Protein AF-0000000073190853 (afdb_homodimer)

Nearest PDB structures (foldseek):
  2gci-assembly2_C  TM=9.329E-01  e=7.679E-35  Mycobacterium tuberculosis
  8rp4-assembly1_B  TM=9.313E-01  e=2.412E-33  Mycobacterium tuberculosis
  8rp5-assembly1_B  TM=9.309E-01  e=3.085E-33  Mycobacterium tuberculosis
  8rp3-assembly1_B  TM=9.379E-01  e=8.260E-33  Mycobacterium tuberculosis
  2yim-assembly2_D  TM=8.821E-01  e=6.621E-34  Mycobacterium tuberculosis H37Rv

Solvent-accessible surface area (backbone atoms only — not comparable to full-atom values): 42991 Å² total; per-residue (Å²): 123,80,77,58,68,73,68,67,71,72,73,71,79,62,85,87,59,66,65,45,77,47,70,62,96,85,44,76,43,71,41,56,52,73,70,60,48,54,52,51,48,47,52,46,48,49,50,48,43,51,50,51,51,46,50,54,54,56,62,67,67,60,74,52,84,57,48,65,55,35,43,50,42,32,57,88,41,35,33,39,31,44,68,49,82,56,25,48,34,47,22,49,28,55,45,17,60,26,24,22,48,31,35,34,39,36,63,60,54,82,91,74,71,79,84,78,73,62,46,68,70,47,45,77,42,79,39,39,62,89,39,70,67,29,37,50,48,51,50,56,50,47,55,71,25,42,31,39,41,38,51,51,52,59,60,52,49,44,74,57,73,52,33,65,51,59,52,27,70,72,16,53,47,24,27,38,40,38,45,28,56,57,20,78,52,45,82,51,15,70,56,61,66,34,37,54,29,25,39,17,56,32,9,45,46,58,60,34,43,24,73,43,76,58,38,59,62,58,64,62,57,48,48,42,51,19,30,31,39,15,26,8,48,38,44,44,34,47,49,40,40,49,56,43,26,18,76,73,64,83,43,47,38,30,36,33,41,27,17,13,19,47,19,37,25,35,62,41,44,64,55,61,63,47,55,82,39,42,67,45,52,64,37,82,58,4,49,40,9,62,57,13,68,42,28,35,41,41,51,18,51,71,74,40,34,32,21,33,28,20,74,52,66,72,20,34,52,45,38,38,59,76,68,63,52,88,66,55,78,67,30,64,76,76,39,36,67,59,46,34,53,50,48,45,57,55,41,38,72,40,37,44,68,55,49,44,57,67,40,55,98,47,61,26,17,62,32,49,49,28,42,58,92,52,32,64,72,40,64,44,35,52,69,58,56,44,46,46,80,57,95,92,35,64,41,53,38,82,57,54,40,29,29,47,50,67,57,43,52,30,62,72,69,66,57,68,86,127,125,80,78,60,67,72,69,66,70,74,74,72,80,62,86,88,56,65,67,47,77,47,72,62,95,86,44,76,43,71,40,55,53,73,70,60,47,51,52,52,47,47,52,47,46,49,50,47,43,51,48,51,51,46,50,55,53,55,62,69,66,60,77,53,86,59,48,65,55,36,45,50,43,33,58,89,42,33,33,38,32,43,68,49,82,57,25,48,34,48,21,50,28,55,45,17,61,26,25,21,47,29,36,34,37,35,63,60,52,85,89,76,70,77,84,77,72,61,47,66,70,47,45,78,44,79,39,38,62,90,39,70,67,28,36,52,49,52,51,56,51,48,56,71,26,43,31,38,40,36,51,53,50,58,61,51,49,46,74,58,74,52,33,66,52,59,51,29,72,71,16,53,48,24,28,38,40,40,44,30,58,56,22,76,54,48,83,51,16,72,56,61,66,36,37,52,28,25,38,18,54,33,8,44,44,58,60,33,43,23,72,42,78,56,39,57,64,60,66,62,56,48,50,42,52,18,30,30,39,15,26,9,50,39,44,45,35,48,49,40,39,49,55,44,26,18,76,72,65,83,42,47,38,32,36,33,41,28,16,13,18,48,20,38,24,34,62,39,45,63,54,61,63,48,54,81,39,42,66,44,49,64,37,81,58,4,48,39,10,63,58,13,69,42,28,34,41,40,50,19,52,72,74,40,34,34,21,32,29,19,74,52,67,70,20,36,53,45,37,39,59,74,68,62,53,89,66,56,78,68,31,63,77,76,39,37,68,60,48,34,53,52,48,44,56,54,43,38,74,39,38,43,68,57,49,45,59,68,41,55,96,47,61,26,18,64,32,48,49,27,42,59,89,51,34,61,72,40,66,43,35,51,68,59,58,44,46,45,79,56,95,92,35,63,39,54,37,82,59,52,40,27,30,47,48,66,57,43,52,29,63,74,70,66,59,68,87,126

Organism: Anisakis simplex (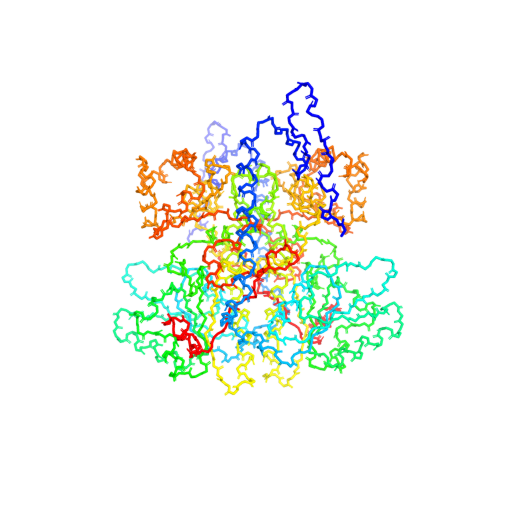NCBI:txid6269)

Foldseek 3Di:
DVVPPVPPPPPPCPDPQQRDFDQDPNDGDRDRDPVVVVVVVVVVCVVVVCVVVCVVVLPPDPVPCQQVQQQPQCAPAEEEEEDDDFQRLLLQLQNQSRHYAYEYEWAPDPDDGDDDDSQVNYHYDYAHLVDPVRLVVVLVVLQPHQEYEAAAQAPPCVVSVNDVVVSCVSHFLYAYEHFDAAWNDDDCRRPDDAQVVLQVLLPCQVQQQAQDPVSPPTDDPPNCQQRHQQTSVVSSVVSVVQVVVCVVPVRGYYYHIRHSSVSNNVVCVVCVVCVPPCLQGPDCQRLSRQQQQQAHWEAEQVRFIKGGNQPDPVLQVLVCVLLVFPDDPVCSVVPRVVSNVRVNVSRHPHDLVVVQVSCVVPRNRMGTDDDQLCVCVDPVCSVVVQWDDDPSGTHGRDDDGDDDPVRVVCVVVVPDPD/DVVPPVPPPPPDCPDPQQRDQDQDPNDGDRDRDPVVVVVVVCVVCVVVVCVVVCVVVLPPPPVPPQQCQQQPQCAPAEEEEEDDDFQRLLLQLQNQSRHYAYEYEWAPDPDDGDDDDSQVNYHYDYAHLVDPVRLVVVLVVLQPHQEYEAAAQAPPCVVSVNDVVVSCVSHFLYAYEHFDAAWNDDDCRRPDDAQVVLQVLLPCQVQQQAQDPVSPPTDDPPNCQQRHQQTSVVSSVVSVVQVVVCVVPVRGYYYHIRHSSVSNNVVCVVCVVCVPPCLQTPDCQRLSRQQQQQAHWEAEQVRFIKGGNQPDPVLQVLVCVLLVFPDDPVCSVVPRVVSNVRVNVSRHPHDLVVVQVSCVVPSNRMGTDDDQLCVCVDPVCVVVVQWDDDPSGTHGRDDDGDDDPVRVVCVVVVPDPD

pLDDT: mean 84.93, std 22.74, range [21.5, 98.94]

InterPro domains:
  IPR003673 CoA-transferase family III [PF02515] (74-401)
  IPR023606 CoA-transferase family III domain 1 superfamily [G3DSA:3.40.50.10540] (74-387)
  IPR023606 CoA-transferase family III domain 1 superfamily [SSF89796] (73-413)
  IPR044855 CoA-transferase family III domain 3 superfamily [G3DSA:3.30.1540.10] (285-370)
  IPR050509 Coenzyme A-transferase family III [PTHR48228] (73-404)

Radius of gyration: 28.76 Å; Cα contacts (8 Å, |Δi|>4): 1687; chains: 2; bounding box: 70×85×98 Å

Secondary structure (DSSP, 8-state):
-TTGGGS-------TT---EEEEETTEEEEE-SHHHHHHHHHHHHHHHHHHHHHHHHHHHT------SGGGGTTTT-EEEEE--SSHHHHHHHHHHHTT-EEEEEEE--TT--PPP---TTEEEEEE-TTSHHHHHHHHHHHHT-SEEEE-SPTTHHHHTT--HHHHHHH-TT-EEEEEESS-SSSTTTT----HHHHHHHTT-HHHHH-S-GGG-S----TTIIIIIIIIIIHHHHHHHHHHHHHTTTTS--EEEEEEHHHHHHHHTHHHHHHTT-IIIIISTT-GGGS--TTEEEEE-TTS-EEEEE--SHHHHHHHHHHHT-SS-TTHHHH-HHHHHHHHHHHHTTS-HHHHHHHTTT--S-EEE---TTTGGGSHHHHHTT-EEEETTEEEEPPSSEEE-HHHHHHHHHT----/-TTGGGT-------TTS--EEEEETTEEEEE-SHHHHHHHHHHHHHHHHHHHHHHHHHHHH------SGGGGTTTT-EEEEE--SSHHHHHHHHHHHTT-EEEEEEE--SS--PPP---TTEEEEEE-TTSHHHHHHHHHHHHT-SEEEE-SPTTHHHHTT--HHHHHHH-TT-EEEEEESS-SSSTTTT----HHHHHHHTT-HHHHH-S-GGG-S----TTIIIIIIIIIIHHHHHHHHHHHHHTTTTS--EEEEEEHHHHHHHHTHHHHHHTT-IIIIISTT-GGGS--TTEEEEE-TTS-EEEEE--SHHHHHHHHHHHT-SS-TTHHHH-HHHHHHHHHHHHTTS-HHHHHHHTTT--S-EEE---TTTGGGSHHHHHTT-EEEETTEEEEPPSSEEE-HHHHHHHHHT----

Sequence (836 aa):
MFYESLAKSKGELDACGILLKGYVFGISIEVYDWQECFYILKMFLMRTAQLLSYQHLVQCAHRRATSTMGRHLLNGVIVTELAGLAPVPFCGLVLADFGAEVTTVIHQSGKQIIEQRLTRGKQQKVVNLKRAEGVEELRKICRTSDVLLDPFRPGVLEKMDLDPVDLIRDNNKLIVARISGYGQTGELASRAGHDINYVSLSGILPTINGHSTNRLPYWPPANLLADFAGGGLMAAFGIIAALYNRQQNGGSGCIIDVSMVEGVAYLSTFITAYQDIDKMCNDPYAWFSGKSPIYRTYQTLDDKYVAVGAIEKKFAETLFKTLQLKSKLIDLEERPEVVNNEMETTFRTRTREEWTNLFNGVDACVTPVLDIKEVALLKHHQMRSAFTYDNNKFWPCPAPRFYTADDFARLRDGKVKKMFYESLAKSKGELDACGILLKGYVFGISIEVYDWQECFYILKMFLMRTAQLLSYQHLVQCAHRRATSTMGRHLLNGVIVTELAGLAPVPFCGLVLADFGAEVTTVIHQSGKQIIEQRLTRGKQQKVVNLKRAEGVEELRKICRTSDVLLDPFRPGVLEKMDLDPVDLIRDNNKLIVARISGYGQTGELASRAGHDINYVSLSGILPTINGHSTNRLPYWPPANLLADFAGGGLMAAFGIIAALYNRQQNGGSGCIIDVSMVEGVAYLSTFITAYQDIDKMCNDPYAWFSGKSPIYRTYQTLDDKYVAVGAIEKKFAETLFKTLQLKSKLIDLEERPEVVNNEMETTFRTRTREEWTNLFNGVDACVTPVLDIKEVALLKHHQMRSAFTYDNNKFWPCPAPRFYTADDFARLRDGKVKK

Structure (mmCIF, N/CA/C/O backbone):
data_AF-0000000073190853-model_v1
#
loop_
_entity.id
_entity.type
_entity.pdbx_description
1 polymer 'Alpha-methylacyl-CoA racemase (inferred by orthology to a human protein)'
#
loop_
_atom_site.group_PDB
_atom_site.id
_atom_site.type_symbol
_atom_site.label_atom_id
_atom_site.label_alt_id
_atom_site.label_comp_id
_atom_site.label_asym_id
_atom_site.label_entity_id
_atom_site.label_seq_id
_atom_site.pdbx_PDB_ins_code
_atom_site.Cartn_x
_atom_site.Cartn_y
_atom_site.Cartn_z
_atom_site.occupancy
_atom_site.B_iso_or_equiv
_atom_site.auth_seq_id
_atom_site.auth_comp_id
_atom_site.auth_asym_id
_atom_site.auth_atom_id
_atom_site.pdbx_PDB_model_num
ATOM 1 N N . MET A 1 1 ? -19.906 24.625 -40.438 1 21.5 1 MET A N 1
ATOM 2 C CA . MET A 1 1 ? -20.641 25.875 -40.469 1 21.5 1 MET A CA 1
ATOM 3 C C . MET A 1 1 ? -20.078 26.859 -39.469 1 21.5 1 MET A C 1
ATOM 5 O O . MET A 1 1 ? -20.344 28.062 -39.531 1 21.5 1 MET A O 1
ATOM 9 N N . PHE A 1 2 ? -19.406 26.281 -38.406 1 22.52 2 PHE A N 1
ATOM 10 C CA . PHE A 1 2 ? -18.969 26.906 -37.156 1 22.52 2 PHE A CA 1
ATOM 11 C C . PHE A 1 2 ? -17.766 27.812 -37.406 1 22.52 2 PHE A C 1
ATOM 13 O O . PHE A 1 2 ? -17.344 28.547 -36.5 1 22.52 2 PHE A O 1
ATOM 20 N N . TYR A 1 3 ? -17.047 27.594 -38.531 1 25.17 3 TYR A N 1
ATOM 21 C CA . TYR A 1 3 ? -15.836 28.328 -38.906 1 25.17 3 TYR A CA 1
ATOM 22 C C . TYR A 1 3 ? -16.156 29.797 -39.188 1 25.17 3 TYR A C 1
ATOM 24 O O . TYR A 1 3 ? -15.32 30.672 -38.969 1 25.17 3 TYR A O 1
ATOM 32 N N . GLU A 1 4 ? -17.391 29.891 -39.812 1 25.84 4 GLU A N 1
ATOM 33 C CA . GLU A 1 4 ? -17.672 31.125 -40.531 1 25.84 4 GLU A CA 1
ATOM 34 C C . GLU A 1 4 ? -17.922 32.281 -39.562 1 25.84 4 GLU A C 1
ATOM 36 O O . GLU A 1 4 ? -17.688 33.438 -39.906 1 25.84 4 GLU A O 1
ATOM 41 N N . SER A 1 5 ? -18.594 31.891 -38.438 1 26.16 5 SER A N 1
ATOM 42 C CA . SER A 1 5 ? -19.219 33 -37.75 1 26.16 5 SER A CA 1
ATOM 43 C C . SER A 1 5 ? -18.203 33.844 -37 1 26.16 5 SER A C 1
ATOM 45 O O . SER A 1 5 ? -18.562 34.812 -36.312 1 26.16 5 SER A O 1
ATOM 47 N N . LEU A 1 6 ? -16.922 33.344 -36.812 1 26.81 6 LEU A N 1
ATOM 48 C CA . LEU A 1 6 ? -15.906 34.125 -36.125 1 26.81 6 LEU A CA 1
ATOM 49 C C . LEU A 1 6 ? -15.531 35.375 -36.906 1 26.81 6 LEU A C 1
ATOM 51 O O . LEU A 1 6 ? -14.742 36.188 -36.469 1 26.81 6 LEU A O 1
ATOM 55 N N . ALA A 1 7 ? -15.867 35.25 -38.281 1 25.64 7 ALA A N 1
ATOM 56 C CA . ALA A 1 7 ? -15.289 36.281 -39.125 1 25.64 7 ALA A CA 1
ATOM 57 C C . ALA A 1 7 ? -15.938 37.625 -38.844 1 25.64 7 ALA A C 1
ATOM 59 O O . ALA A 1 7 ? -15.305 38.688 -39.031 1 25.64 7 ALA A O 1
ATOM 60 N N . LYS A 1 8 ? -17.328 37.562 -38.75 1 28.27 8 LYS A N 1
ATOM 61 C CA . LYS A 1 8 ? -18.016 38.812 -39.125 1 28.27 8 LYS A CA 1
ATOM 62 C C . LYS A 1 8 ? -17.891 39.844 -38.031 1 28.27 8 LYS A C 1
ATOM 64 O O . LYS A 1 8 ? -18.453 40.938 -38.125 1 28.27 8 LYS A O 1
ATOM 69 N N . SER A 1 9 ? -17.797 39.312 -36.688 1 26.84 9 SER A N 1
ATOM 70 C CA . SER A 1 9 ? -18.156 40.375 -35.75 1 26.84 9 SER A CA 1
ATOM 71 C C . SER A 1 9 ? -17.141 41.5 -35.75 1 26.84 9 SER A C 1
ATOM 73 O O . SER A 1 9 ? -15.961 41.281 -35.469 1 26.84 9 SER A O 1
ATOM 75 N N . LYS A 1 10 ? -17.297 42.406 -36.719 1 29.06 10 LYS A N 1
ATOM 76 C CA . LYS A 1 10 ? -16.656 43.688 -36.875 1 29.06 10 LYS A CA 1
ATOM 77 C C . LYS A 1 10 ? -16.578 44.438 -35.562 1 29.06 10 LYS A C 1
ATOM 79 O O . LYS A 1 10 ? -17.609 44.875 -35.031 1 29.06 10 LYS A O 1
ATOM 84 N N . GLY A 1 11 ? -15.938 43.812 -34.5 1 26.22 11 GLY A N 1
ATOM 85 C CA . GLY A 1 11 ? -15.789 44.438 -33.188 1 26.22 11 GLY A CA 1
ATOM 86 C C . GLY A 1 11 ? -15.391 45.906 -33.281 1 26.22 11 GLY A C 1
ATOM 87 O O . GLY A 1 11 ? -14.383 46.25 -33.938 1 26.22 11 GLY A O 1
ATOM 88 N N . GLU A 1 12 ? -16.359 46.75 -33.531 1 28.81 12 GLU A N 1
ATOM 89 C CA . GLU A 1 12 ? -16.125 48.188 -33.344 1 28.81 12 GLU A CA 1
ATOM 90 C C . GLU A 1 12 ? -15.328 48.469 -32.094 1 28.81 12 GLU A C 1
ATOM 92 O O . GLU A 1 12 ? -15.547 47.844 -31.062 1 28.81 12 GLU A O 1
ATOM 97 N N . LEU A 1 13 ? -14.062 48.844 -32.219 1 28.94 13 LEU A N 1
ATOM 98 C CA . LEU A 1 13 ? -13.094 49.281 -31.219 1 28.94 13 LEU A CA 1
ATOM 99 C C . LEU A 1 13 ? -13.734 50.25 -30.234 1 28.94 13 LEU A C 1
ATOM 101 O O . LEU A 1 13 ? -14.242 51.312 -30.625 1 28.94 13 LEU A O 1
ATOM 105 N N . ASP A 1 14 ? -14.656 49.875 -29.359 1 30.81 14 ASP A N 1
ATOM 106 C CA . ASP A 1 14 ? -15.133 50.969 -28.5 1 30.81 14 ASP A CA 1
ATOM 107 C C . ASP A 1 14 ? -13.961 51.719 -27.875 1 30.81 14 ASP A C 1
ATOM 109 O O . ASP A 1 14 ? -12.836 51.219 -27.828 1 30.81 14 ASP A O 1
ATOM 113 N N . ALA A 1 15 ? -14.18 53.094 -27.438 1 31.59 15 ALA A N 1
ATOM 114 C CA . ALA A 1 15 ? -13.297 54.156 -26.984 1 31.59 15 ALA A CA 1
ATOM 115 C C . ALA A 1 15 ? -12.297 53.656 -25.953 1 31.59 15 ALA A C 1
ATOM 117 O O . ALA A 1 15 ? -11.141 54.062 -25.938 1 31.59 15 ALA A O 1
ATOM 118 N N . CYS A 1 16 ? -12.797 53.062 -24.875 1 33.09 16 CYS A N 1
ATOM 119 C CA . CYS A 1 16 ? -12.023 53.031 -23.625 1 33.09 16 CYS A CA 1
ATOM 120 C C . CYS A 1 16 ? -11.016 51.906 -23.656 1 33.09 16 CYS A C 1
ATOM 122 O O . CYS A 1 16 ? -10.438 51.562 -22.609 1 33.09 16 CYS A O 1
ATOM 124 N N . GLY A 1 17 ? -10.055 51.719 -24.703 1 34.16 17 GLY A N 1
ATOM 125 C CA . GLY A 1 17 ? -8.844 51.031 -25.078 1 34.16 17 GLY A CA 1
ATOM 126 C C . GLY A 1 17 ? -8.883 49.562 -24.75 1 34.16 17 GLY A C 1
ATOM 127 O O . GLY A 1 17 ? -7.844 48.875 -24.734 1 34.16 17 GLY A O 1
ATOM 128 N N . ILE A 1 18 ? -9.797 49 -24.078 1 34.62 18 ILE A N 1
ATOM 129 C CA . ILE A 1 18 ? -9.766 47.562 -23.719 1 34.62 18 ILE A CA 1
ATOM 130 C C . ILE A 1 18 ? -10.07 46.719 -24.953 1 34.62 18 ILE A C 1
ATOM 132 O O . ILE A 1 18 ? -11.117 46.906 -25.594 1 34.62 18 ILE A O 1
ATOM 136 N N . LEU A 1 19 ? -9.062 46.156 -25.672 1 37.72 19 LEU A N 1
ATOM 137 C CA . LEU A 1 19 ? -9.227 45.438 -26.938 1 37.72 19 LEU A CA 1
ATOM 138 C C . LEU A 1 19 ? -10.039 44.188 -26.75 1 37.72 19 LEU A C 1
ATOM 140 O O . LEU A 1 19 ? -10.914 43.875 -27.562 1 37.72 19 LEU A O 1
ATOM 144 N N . LEU A 1 20 ? -9.641 43.062 -26.125 1 39.19 20 LEU A N 1
ATOM 145 C CA . LEU A 1 20 ? -10.344 41.781 -26.062 1 39.19 20 LEU A CA 1
ATOM 146 C C . LEU A 1 20 ? -10.562 41.375 -24.609 1 39.19 20 LEU A C 1
ATOM 148 O O . LEU A 1 20 ? -9.656 41.469 -23.781 1 39.19 20 LEU A O 1
ATOM 152 N N . LYS A 1 21 ? -11.773 41.531 -23.969 1 43.62 21 LYS A N 1
ATOM 153 C CA . LYS A 1 21 ? -12.211 41 -22.688 1 43.62 21 LYS A CA 1
ATOM 154 C C . LYS A 1 21 ? -12.812 39.594 -22.844 1 43.62 21 LYS A C 1
ATOM 156 O O . LYS A 1 21 ? -13.609 39.344 -23.75 1 43.62 21 LYS A O 1
ATOM 161 N N . GLY A 1 22 ? -12.133 38.438 -22.703 1 43.41 22 GLY A N 1
ATOM 162 C CA . GLY A 1 22 ? -12.766 37.125 -22.719 1 43.41 22 GLY A CA 1
ATOM 163 C C . GLY A 1 22 ? -12.398 36.281 -21.5 1 43.41 22 GLY A C 1
ATOM 164 O O . GLY A 1 22 ? -11.547 36.656 -20.703 1 43.41 22 GLY A O 1
ATOM 165 N N . TYR A 1 23 ? -13.328 35.531 -20.906 1 40.44 23 TYR A N 1
ATOM 166 C CA . TYR A 1 23 ? -13.148 34.562 -19.812 1 40.44 23 TYR A CA 1
ATOM 167 C C . TYR A 1 23 ? -12.547 33.25 -20.328 1 40.44 23 TYR A C 1
ATOM 169 O O . TYR A 1 23 ? -13.031 32.688 -21.312 1 40.44 23 TYR A O 1
ATOM 177 N N . VAL A 1 24 ? -11.297 33.062 -20.344 1 39.38 24 VAL A N 1
ATOM 178 C CA . VAL A 1 24 ? -10.719 31.75 -20.656 1 39.38 24 VAL A CA 1
ATOM 179 C C . VAL A 1 24 ? -10.312 31.047 -19.359 1 39.38 24 VAL A C 1
ATOM 181 O O . VAL A 1 24 ? -9.5 31.562 -18.594 1 39.38 24 VAL A O 1
ATOM 184 N N . PHE A 1 25 ? -10.836 29.812 -18.984 1 40.94 25 PHE A N 1
ATOM 185 C CA . PHE A 1 25 ? -10.688 28.953 -17.828 1 40.94 25 PHE A CA 1
ATOM 186 C C . PHE A 1 25 ? -10.93 29.75 -16.547 1 40.94 25 PHE A C 1
ATOM 188 O O . PHE A 1 25 ? -10.117 29.703 -15.617 1 40.94 25 PHE A O 1
ATOM 195 N N . GLY A 1 26 ? -12.148 30.656 -16.406 1 41.69 26 GLY A N 1
ATOM 196 C CA . GLY A 1 26 ? -12.648 31.406 -15.258 1 41.69 26 GLY A CA 1
ATOM 197 C C . GLY A 1 26 ? -11.891 32.688 -15.023 1 41.69 26 GLY A C 1
ATOM 198 O O . GLY A 1 26 ? -12.211 33.438 -14.094 1 41.69 26 GLY A O 1
ATOM 199 N N . ILE A 1 27 ? -10.609 32.812 -15.5 1 38.72 27 ILE A N 1
ATOM 200 C CA . ILE A 1 27 ? -9.867 34.031 -15.32 1 38.72 27 ILE A CA 1
ATOM 201 C C . ILE A 1 27 ? -10.258 35.031 -16.406 1 38.72 27 ILE A C 1
ATOM 203 O O . ILE A 1 27 ? -10.297 34.688 -17.594 1 38.72 27 ILE A O 1
ATOM 207 N N . SER A 1 28 ? -10.891 36.125 -16 1 42.41 28 SER A N 1
ATOM 208 C CA . SER A 1 28 ? -11.203 37.281 -16.875 1 42.41 28 SER A CA 1
ATOM 209 C C . SER A 1 28 ? -9.945 37.844 -17.5 1 42.41 28 SER A C 1
ATOM 211 O O . SER A 1 28 ? -8.984 38.188 -16.797 1 42.41 28 SER A O 1
ATOM 213 N N . ILE A 1 29 ? -9.523 37.438 -18.625 1 39.19 29 ILE A N 1
ATOM 214 C CA . ILE A 1 29 ? -8.352 38.031 -19.281 1 39.19 29 ILE A CA 1
ATOM 215 C C . ILE A 1 29 ? -8.766 39.219 -20.109 1 39.19 29 ILE A C 1
ATOM 217 O O . ILE A 1 29 ? -9.727 39.156 -20.875 1 39.19 29 ILE A O 1
ATOM 221 N N . GLU A 1 30 ? -8.477 40.438 -19.688 1 44.62 30 GLU A N 1
ATOM 222 C CA . GLU A 1 30 ? -8.594 41.688 -20.469 1 44.62 30 GLU A CA 1
ATOM 223 C C . GLU A 1 30 ? -7.305 41.969 -21.234 1 44.62 30 GLU A C 1
ATOM 225 O O . GLU A 1 30 ? -6.219 41.938 -20.656 1 44.62 30 GLU A O 1
ATOM 230 N N . VAL A 1 31 ? -7.258 41.562 -22.469 1 42 31 VAL A N 1
ATOM 231 C CA . VAL A 1 31 ? -6.074 41.812 -23.297 1 42 31 VAL A CA 1
ATOM 232 C C . VAL A 1 31 ? -6.176 43.188 -23.922 1 42 31 VAL A C 1
ATOM 234 O O . VAL A 1 31 ? -7.16 43.5 -24.594 1 42 31 VAL A O 1
ATOM 237 N N . TYR A 1 32 ? -5.461 44.156 -23.469 1 40.59 32 TYR A N 1
ATOM 238 C CA . TYR A 1 32 ? -5.492 45.531 -23.938 1 40.59 32 TYR A CA 1
ATOM 239 C C . TYR A 1 32 ? -4.637 45.719 -25.188 1 40.59 32 TYR A C 1
ATOM 241 O O . TYR A 1 32 ? -4.801 46.688 -25.922 1 40.59 32 TYR A O 1
ATOM 249 N N . ASP A 1 33 ? -3.406 45.156 -25.312 1 41.59 33 ASP A N 1
ATOM 250 C CA . ASP A 1 33 ? -2.518 45.438 -26.422 1 41.59 33 ASP A CA 1
ATOM 251 C C . ASP A 1 33 ? -2.342 44.219 -27.312 1 41.59 33 ASP A C 1
ATOM 253 O O . ASP A 1 33 ? -2.475 43.094 -26.859 1 41.59 33 ASP A O 1
ATOM 257 N N . TRP A 1 34 ? -2.428 44.344 -28.672 1 41.59 34 TRP A N 1
ATOM 258 C CA . TRP A 1 34 ? -2.373 43.375 -29.75 1 41.59 34 TRP A CA 1
ATOM 259 C C . TRP A 1 34 ? -1.148 42.469 -29.609 1 41.59 34 TRP A C 1
ATOM 261 O O . TRP A 1 34 ? -1.209 41.281 -29.891 1 41.59 34 TRP A O 1
ATOM 271 N N . GLN A 1 35 ? -0.052 43.031 -29.25 1 42.38 35 GLN A N 1
ATOM 272 C CA . GLN A 1 35 ? 1.198 42.281 -29.203 1 42.38 35 GLN A CA 1
ATOM 273 C C . GLN A 1 35 ? 1.158 41.219 -28.109 1 42.38 35 GLN A C 1
ATOM 275 O O . GLN A 1 35 ? 1.671 40.125 -28.297 1 42.38 35 GLN A O 1
ATOM 280 N N . GLU A 1 36 ? 0.536 41.5 -27.047 1 42.75 36 GLU A N 1
ATOM 281 C CA . GLU A 1 36 ? 0.47 40.531 -25.938 1 42.75 36 GLU A CA 1
ATOM 282 C C . GLU A 1 36 ? -0.509 39.406 -26.234 1 42.75 36 GLU A C 1
ATOM 284 O O . GLU A 1 36 ? -0.307 38.281 -25.797 1 42.75 36 GLU A O 1
ATOM 289 N N . CYS A 1 37 ? -1.466 39.688 -27.062 1 42.06 37 CYS A N 1
ATOM 290 C CA . CYS A 1 37 ? -2.393 38.625 -27.5 1 42.06 37 CYS A CA 1
ATOM 291 C C . CYS A 1 37 ? -1.679 37.594 -28.328 1 42.06 37 CYS A C 1
ATOM 293 O O . CYS A 1 37 ? -1.9 36.375 -28.141 1 42.06 37 CYS A O 1
ATOM 295 N N . PHE A 1 38 ? -0.837 38.031 -29.25 1 43.25 38 PHE A N 1
ATOM 296 C CA . PHE A 1 38 ? -0.136 37.094 -30.109 1 43.25 38 PHE A CA 1
ATOM 297 C C . PHE A 1 38 ? 0.802 36.219 -29.312 1 43.25 38 PHE A C 1
ATOM 299 O O . PHE A 1 38 ? 0.943 35 -29.594 1 43.25 38 PHE A O 1
ATOM 306 N N . TYR A 1 39 ? 1.436 36.75 -28.25 1 41.41 39 TYR A N 1
ATOM 307 C CA . TYR A 1 39 ? 2.355 35.938 -27.438 1 41.41 39 TYR A CA 1
ATOM 308 C C . TYR A 1 39 ? 1.604 34.906 -26.625 1 41.41 39 TYR A C 1
ATOM 310 O O . TYR A 1 39 ? 2.02 33.75 -26.531 1 41.41 39 TYR A O 1
ATOM 318 N N . ILE A 1 40 ? 0.455 35.281 -26.125 1 42.94 40 ILE A N 1
ATOM 319 C CA . ILE A 1 40 ? -0.333 34.344 -25.328 1 42.94 40 ILE A CA 1
ATOM 320 C C . ILE A 1 40 ? -0.949 33.281 -26.25 1 42.94 40 ILE A C 1
ATOM 322 O O . ILE A 1 40 ? -0.942 32.094 -25.922 1 42.94 40 ILE A O 1
ATOM 326 N N . LEU A 1 41 ? -1.351 33.719 -27.453 1 44.62 41 LEU A N 1
ATOM 327 C CA . LEU A 1 41 ? -1.868 32.781 -28.438 1 44.62 41 LEU A CA 1
ATOM 328 C C . LEU A 1 41 ? -0.76 31.859 -28.922 1 44.62 41 LEU A C 1
ATOM 330 O O . LEU A 1 41 ? -0.968 30.641 -29.062 1 44.62 41 LEU A O 1
ATOM 334 N N . LYS A 1 42 ? 0.422 32.375 -29.156 1 43.84 42 LYS A N 1
ATOM 335 C CA . LYS A 1 42 ? 1.553 31.531 -29.547 1 43.84 42 LYS A CA 1
ATOM 336 C C . LYS A 1 42 ? 1.938 30.578 -28.422 1 43.84 42 LYS A C 1
ATOM 338 O O . LYS A 1 42 ? 2.207 29.391 -28.672 1 43.84 42 LYS A O 1
ATOM 343 N N . MET A 1 43 ? 1.953 31.016 -27.172 1 43.03 43 MET A N 1
ATOM 344 C CA . MET A 1 43 ? 2.264 30.125 -26.062 1 43.03 43 MET A CA 1
ATOM 345 C C . MET A 1 43 ? 1.16 29.078 -25.859 1 43.03 43 MET A C 1
ATOM 347 O O . MET A 1 43 ? 1.436 27.938 -25.531 1 43.03 43 MET A O 1
ATOM 351 N N . PHE A 1 44 ? -0.094 29.5 -26.109 1 44.72 44 PHE A N 1
ATOM 352 C CA . PHE A 1 44 ? -1.209 28.562 -26.078 1 44.72 44 PHE A CA 1
ATOM 353 C C . PHE A 1 44 ? -1.151 27.609 -27.25 1 44.72 44 PHE A C 1
ATOM 355 O O . PHE A 1 44 ? -1.36 26.406 -27.094 1 44.72 44 PHE A O 1
ATOM 362 N N . LEU A 1 45 ? -0.876 28.109 -28.453 1 45.03 45 LEU A N 1
ATOM 363 C CA . LEU A 1 45 ? -0.743 27.25 -29.625 1 45.03 45 LEU A CA 1
ATOM 364 C C . LEU A 1 45 ? 0.493 26.375 -29.516 1 45.03 45 LEU A C 1
ATOM 366 O O . LEU A 1 45 ? 0.466 25.203 -29.938 1 45.03 45 LEU A O 1
ATOM 370 N N . MET A 1 46 ? 1.55 26.875 -28.969 1 41.53 46 MET A N 1
ATOM 371 C CA . MET A 1 46 ? 2.727 26.031 -28.766 1 41.53 46 MET A CA 1
ATOM 372 C C . MET A 1 46 ? 2.465 24.984 -27.688 1 41.53 46 MET A C 1
ATOM 374 O O . MET A 1 46 ? 2.896 23.828 -27.812 1 41.53 46 MET A O 1
ATOM 378 N N . ARG A 1 47 ? 1.733 25.453 -26.625 1 41.31 47 ARG A N 1
ATOM 379 C CA . ARG A 1 47 ? 1.386 24.453 -25.609 1 41.31 47 ARG A CA 1
ATOM 380 C C . ARG A 1 47 ? 0.329 23.484 -26.141 1 41.31 47 ARG A C 1
ATOM 382 O O . ARG A 1 47 ? 0.398 22.281 -25.875 1 41.31 47 ARG A O 1
ATOM 389 N N . THR A 1 48 ? -0.639 23.922 -26.875 1 45.41 48 THR A N 1
ATOM 390 C CA . THR A 1 48 ? -1.607 23.047 -27.516 1 45.41 48 THR A CA 1
ATOM 391 C C . THR A 1 48 ? -0.942 22.219 -28.609 1 45.41 48 THR A C 1
ATOM 393 O O . THR A 1 48 ? -1.253 21.047 -28.781 1 45.41 48 THR A O 1
ATOM 396 N N . ALA A 1 49 ? -0.096 22.797 -29.438 1 41 49 ALA A N 1
ATOM 397 C CA . ALA A 1 49 ? 0.653 22.031 -30.422 1 41 49 ALA A CA 1
ATOM 398 C C . ALA A 1 49 ? 1.592 21.031 -29.75 1 41 49 ALA A C 1
ATOM 400 O O . ALA A 1 49 ? 1.751 19.906 -30.219 1 41 49 ALA A O 1
ATOM 401 N N . GLN A 1 50 ? 2.252 21.375 -28.734 1 40.53 50 GLN A N 1
ATOM 402 C CA . GLN A 1 50 ? 3.041 20.422 -27.969 1 40.53 50 GLN A CA 1
ATOM 403 C C . GLN A 1 50 ? 2.154 19.328 -27.359 1 40.53 50 GLN A C 1
ATOM 405 O O . GLN A 1 50 ? 2.533 18.156 -27.328 1 40.53 50 GLN A O 1
ATOM 410 N N . LEU A 1 51 ? 0.953 19.688 -26.922 1 44.03 51 LEU A N 1
ATOM 411 C CA . LEU A 1 51 ? 0 18.688 -26.438 1 44.03 51 LEU A CA 1
ATOM 412 C C . LEU A 1 51 ? -0.521 17.844 -27.594 1 44.03 51 LEU A C 1
ATOM 414 O O . LEU A 1 51 ? -0.651 16.625 -27.469 1 44.03 51 LEU A O 1
ATOM 418 N N . LEU A 1 52 ? -0.921 18.469 -28.703 1 42.78 52 LEU A N 1
ATOM 419 C CA . LEU A 1 52 ? -1.383 17.719 -29.859 1 42.78 52 LEU A CA 1
ATOM 420 C C . LEU A 1 52 ? -0.24 16.938 -30.5 1 42.78 52 LEU A C 1
ATOM 422 O O . LEU A 1 52 ? -0.436 15.805 -30.953 1 42.78 52 LEU A O 1
ATOM 426 N N . SER A 1 53 ? 0.896 17.5 -30.734 1 40.69 53 SER A N 1
ATOM 427 C CA . SER A 1 53 ? 2.039 16.734 -31.203 1 40.69 53 SER A CA 1
ATOM 428 C C . SER A 1 53 ? 2.42 15.641 -30.219 1 40.69 53 SER A C 1
ATOM 430 O O . SER A 1 53 ? 2.867 14.562 -30.609 1 40.69 53 SER A O 1
ATOM 432 N N . TYR A 1 54 ? 2.283 15.891 -29 1 37.66 54 TYR A N 1
ATOM 433 C CA . TYR A 1 54 ? 2.51 14.859 -28 1 37.66 54 TYR A CA 1
ATOM 434 C C . TYR A 1 54 ? 1.46 13.758 -28.094 1 37.66 54 TYR A C 1
ATOM 436 O O . TYR A 1 54 ? 1.753 12.586 -27.844 1 37.66 54 TYR A O 1
ATOM 444 N N . GLN A 1 55 ? 0.229 14.078 -28.391 1 39.47 55 GLN A N 1
ATOM 445 C CA . GLN A 1 55 ? -0.785 13.055 -28.609 1 39.47 55 GLN A CA 1
ATOM 446 C C . GLN A 1 55 ? -0.39 12.133 -29.766 1 39.47 55 GLN A C 1
ATOM 448 O O . GLN A 1 55 ? -0.541 10.906 -29.656 1 39.47 55 GLN A O 1
ATOM 453 N N . HIS A 1 56 ? -0.164 12.672 -30.953 1 38.88 56 HIS A N 1
ATOM 454 C CA . HIS A 1 56 ? 0.176 11.883 -32.125 1 38.88 56 HIS A CA 1
ATOM 455 C C . HIS A 1 56 ? 1.493 11.141 -31.922 1 38.88 56 HIS A C 1
ATOM 457 O O . HIS A 1 56 ? 1.659 10.016 -32.406 1 38.88 56 HIS A O 1
ATOM 463 N N . LEU A 1 57 ? 2.494 11.734 -31.469 1 35.09 57 LEU A N 1
ATOM 464 C CA . LEU A 1 57 ? 3.762 11.039 -31.281 1 35.09 57 LEU A CA 1
ATOM 465 C C . LEU A 1 57 ? 3.625 9.945 -30.219 1 35.09 57 LEU A C 1
ATOM 467 O O . LEU A 1 57 ? 4.266 8.898 -30.328 1 35.09 57 LEU A O 1
ATOM 471 N N . VAL A 1 58 ? 2.82 10.164 -29.234 1 36.88 58 VAL A N 1
ATOM 472 C CA . VAL A 1 58 ? 2.645 9.117 -28.234 1 36.88 58 VAL A CA 1
ATOM 473 C C . VAL A 1 58 ? 1.833 7.969 -28.828 1 36.88 58 VAL A C 1
ATOM 475 O O . VAL A 1 58 ? 2.029 6.809 -28.453 1 36.88 58 VAL A O 1
ATOM 478 N N . GLN A 1 59 ? 0.864 8.219 -29.766 1 33.44 59 GLN A N 1
ATOM 479 C CA . GLN A 1 59 ? 0.087 7.117 -30.312 1 33.44 59 GLN A CA 1
ATOM 480 C C . GLN A 1 59 ? 0.961 6.203 -31.172 1 33.44 59 GLN A C 1
ATOM 482 O O . GLN A 1 59 ? 0.787 4.984 -31.172 1 33.44 59 GLN A O 1
ATOM 487 N N . CYS A 1 60 ? 1.579 6.699 -32.281 1 31.73 60 CYS A N 1
ATOM 488 C CA . CYS A 1 60 ? 2.238 5.895 -33.281 1 31.73 60 CYS A CA 1
ATOM 489 C C . CYS A 1 60 ? 3.4 5.105 -32.688 1 31.73 60 CYS A C 1
ATOM 491 O O . CYS A 1 60 ? 3.633 3.955 -33.062 1 31.73 60 CYS A O 1
ATOM 493 N N . ALA A 1 61 ? 4.496 5.816 -32.281 1 31.86 61 ALA A N 1
ATOM 494 C CA . ALA A 1 61 ? 5.762 5.113 -32.094 1 31.86 61 ALA A CA 1
ATOM 495 C C . ALA A 1 61 ? 5.625 4.016 -31.047 1 31.86 61 ALA A C 1
ATOM 497 O O . ALA A 1 61 ? 6.176 2.926 -31.203 1 31.86 61 ALA A O 1
ATOM 498 N N . HIS A 1 62 ? 5.449 4.371 -29.688 1 32.41 62 HIS A N 1
ATOM 499 C CA . HIS A 1 62 ? 5.836 3.434 -28.641 1 32.41 62 HIS A CA 1
ATOM 500 C C . HIS A 1 62 ? 4.797 2.326 -28.484 1 32.41 62 HIS A C 1
ATOM 502 O O . HIS A 1 62 ? 3.971 2.367 -27.578 1 32.41 62 HIS A O 1
ATOM 508 N N . ARG A 1 63 ? 4.121 2.047 -29.5 1 33.06 63 ARG A N 1
ATOM 509 C CA . ARG A 1 63 ? 3.75 0.666 -29.219 1 33.06 63 ARG A CA 1
ATOM 510 C C . ARG A 1 63 ? 4.93 -0.105 -28.625 1 33.06 63 ARG A C 1
ATOM 512 O O . ARG A 1 63 ? 5.559 -0.908 -29.328 1 33.06 63 ARG A O 1
ATOM 519 N N . ARG A 1 64 ? 5.961 0.634 -28.016 1 36.12 64 ARG A N 1
ATOM 520 C CA . ARG A 1 64 ? 7.117 0.041 -27.344 1 36.12 64 ARG A CA 1
ATOM 521 C C . ARG A 1 64 ? 6.703 -1.149 -26.484 1 36.12 64 ARG A C 1
ATOM 523 O O . ARG A 1 64 ? 5.582 -1.189 -25.969 1 36.12 64 ARG A O 1
ATOM 530 N N . ALA A 1 65 ? 7.512 -2.152 -26.5 1 38.5 65 ALA A N 1
ATOM 531 C CA . ALA A 1 65 ? 7.5 -3.504 -25.953 1 38.5 65 ALA A CA 1
ATOM 532 C C . ALA A 1 65 ? 6.992 -3.5 -24.5 1 38.5 65 ALA A C 1
ATOM 534 O O . ALA A 1 65 ? 7.762 -3.254 -23.578 1 38.5 65 ALA A O 1
ATOM 535 N N . THR A 1 66 ? 5.871 -2.76 -24.297 1 48.06 66 THR A N 1
ATOM 536 C CA . THR A 1 66 ? 5.246 -3.076 -23.016 1 48.06 66 THR A CA 1
ATOM 537 C C . THR A 1 66 ? 5.285 -4.578 -22.75 1 48.06 66 THR A C 1
ATOM 539 O O . THR A 1 66 ? 5.164 -5.379 -23.672 1 48.06 66 THR A O 1
ATOM 542 N N . SER A 1 67 ? 5.949 -4.949 -21.797 1 58.38 67 SER A N 1
ATOM 543 C CA . SER A 1 67 ? 5.969 -6.352 -21.391 1 58.38 67 SER A CA 1
ATOM 544 C C . SER A 1 67 ? 4.598 -6.996 -21.562 1 58.38 67 SER A C 1
ATOM 546 O O . SER A 1 67 ? 3.645 -6.641 -20.875 1 58.38 67 SER A O 1
ATOM 548 N N . THR A 1 68 ? 4.32 -7.512 -22.75 1 72.56 68 THR A N 1
ATOM 549 C CA . THR A 1 68 ? 3.047 -8.156 -23.047 1 72.56 68 THR A CA 1
ATOM 550 C C . THR A 1 68 ? 2.859 -9.398 -22.172 1 72.56 68 THR A C 1
ATOM 552 O O . THR A 1 68 ? 1.735 -9.875 -22 1 72.56 68 THR A O 1
ATOM 555 N N . MET A 1 69 ? 3.943 -9.75 -21.531 1 81.25 69 MET A N 1
ATOM 556 C CA . MET A 1 69 ? 3.859 -10.984 -20.766 1 81.25 69 MET A CA 1
ATOM 557 C C . MET A 1 69 ? 2.924 -10.812 -19.562 1 81.25 69 MET A C 1
ATOM 559 O O . MET A 1 69 ? 2.152 -11.711 -19.25 1 81.25 69 MET A O 1
ATOM 563 N N . GLY A 1 70 ? 2.965 -9.664 -19.031 1 86.12 70 GLY A N 1
ATOM 564 C CA . GLY A 1 70 ? 2.197 -9.391 -17.828 1 86.12 70 GLY A CA 1
ATOM 565 C C . GLY A 1 70 ? 0.699 -9.5 -18.031 1 86.12 70 GLY A C 1
ATOM 566 O O . GLY A 1 70 ? -0.041 -9.82 -17.094 1 86.12 70 GLY A O 1
ATOM 567 N N . ARG A 1 71 ? 0.276 -9.391 -19.25 1 89.25 71 ARG A N 1
ATOM 568 C CA . ARG A 1 71 ? -1.153 -9.344 -19.531 1 89.25 71 ARG A CA 1
ATOM 569 C C . ARG A 1 71 ? -1.74 -10.742 -19.641 1 89.25 71 ARG A C 1
ATOM 571 O O . ARG A 1 71 ? -2.953 -10.906 -19.797 1 89.25 71 ARG A O 1
ATOM 578 N N . HIS A 1 72 ? -0.885 -11.719 -19.469 1 93.56 72 HIS A N 1
ATOM 579 C CA . HIS A 1 72 ? -1.379 -13.07 -19.703 1 93.56 72 HIS A CA 1
ATOM 580 C C . HIS A 1 72 ? -1.094 -13.984 -18.516 1 93.56 72 HIS A C 1
ATOM 582 O O . HIS A 1 72 ? -1.328 -15.195 -18.594 1 93.56 72 HIS A O 1
ATOM 588 N N . LEU A 1 73 ? -0.641 -13.453 -17.438 1 97.31 73 LEU A N 1
ATOM 589 C CA . LEU A 1 73 ? -0.179 -14.258 -16.328 1 97.31 73 LEU A CA 1
ATOM 590 C C . LEU A 1 73 ? -1.331 -15.055 -15.711 1 97.31 73 LEU A C 1
ATOM 592 O O . LEU A 1 73 ? -1.134 -16.172 -15.234 1 97.31 73 LEU A O 1
ATOM 596 N N . LEU A 1 74 ? -2.578 -14.516 -15.805 1 97.94 74 LEU A N 1
ATOM 597 C CA . LEU A 1 74 ? -3.717 -15.133 -15.133 1 97.94 74 LEU A CA 1
ATOM 598 C C . LEU A 1 74 ? -4.746 -15.609 -16.156 1 97.94 74 LEU A C 1
ATOM 600 O O . LEU A 1 74 ? -5.934 -15.719 -15.836 1 97.94 74 LEU A O 1
ATOM 604 N N . ASN A 1 75 ? -4.227 -15.836 -17.344 1 97 75 ASN A N 1
ATOM 605 C CA . ASN A 1 75 ? -5.117 -16.391 -18.359 1 97 75 ASN A CA 1
ATOM 606 C C . ASN A 1 75 ? -5.82 -17.641 -17.859 1 97 75 ASN A C 1
ATOM 608 O O . ASN A 1 75 ? -5.188 -18.516 -17.266 1 97 75 ASN A O 1
ATOM 612 N N . GLY A 1 76 ? -7.145 -17.672 -18.062 1 97.19 76 GLY A N 1
ATOM 613 C CA . GLY A 1 76 ? -7.926 -18.828 -17.688 1 97.19 76 GLY A CA 1
ATOM 614 C C . GLY A 1 76 ? -8.578 -18.688 -16.312 1 97.19 76 GLY A C 1
ATOM 615 O O . GLY A 1 76 ? -9.43 -19.5 -15.945 1 97.19 76 GLY A O 1
ATOM 616 N N . VAL A 1 77 ? -8.211 -17.734 -15.531 1 98.5 77 VAL A N 1
ATOM 617 C CA . VAL A 1 77 ? -8.812 -17.5 -14.227 1 98.5 77 VAL A CA 1
ATOM 618 C C . VAL A 1 77 ? -10.117 -16.719 -14.383 1 98.5 77 VAL A C 1
ATOM 620 O O . VAL A 1 77 ? -10.125 -15.641 -14.992 1 98.5 77 VAL A O 1
ATOM 623 N N . ILE A 1 78 ? -11.188 -17.188 -13.859 1 98.88 78 ILE A N 1
ATOM 624 C CA . ILE A 1 78 ? -12.5 -16.562 -13.93 1 98.88 78 ILE A CA 1
ATOM 625 C C . ILE A 1 78 ? -12.844 -15.922 -12.586 1 98.88 78 ILE A C 1
ATOM 627 O O . ILE A 1 78 ? -12.945 -16.609 -11.57 1 98.88 78 ILE A O 1
ATOM 631 N N . VAL A 1 79 ? -13.07 -14.602 -12.617 1 98.94 79 VAL A N 1
ATOM 632 C CA . VAL A 1 79 ? -13.328 -13.836 -11.398 1 98.94 79 VAL A CA 1
ATOM 633 C C . VAL A 1 79 ? -14.711 -13.203 -11.469 1 98.94 79 VAL A C 1
ATOM 635 O O . VAL A 1 79 ? -15.039 -12.516 -12.445 1 98.94 79 VAL A O 1
ATOM 638 N N . THR A 1 80 ? -15.508 -13.469 -10.492 1 98.81 80 THR A N 1
ATOM 639 C CA . THR A 1 80 ? -16.766 -12.758 -10.281 1 98.81 80 THR A CA 1
ATOM 640 C C . THR A 1 80 ? -16.609 -11.688 -9.211 1 98.81 80 THR A C 1
ATOM 642 O O . THR A 1 80 ? -16.25 -11.984 -8.07 1 98.81 80 THR A O 1
ATOM 645 N N . GLU A 1 81 ? -16.844 -10.469 -9.586 1 98.25 81 GLU A N 1
ATOM 646 C CA . GLU A 1 81 ? -16.734 -9.312 -8.695 1 98.25 81 GLU A CA 1
ATOM 647 C C . GLU A 1 81 ? -18.109 -8.75 -8.359 1 98.25 81 GLU A C 1
ATOM 649 O O . GLU A 1 81 ? -18.859 -8.352 -9.25 1 98.25 81 GLU A O 1
ATOM 654 N N . LEU A 1 82 ? -18.469 -8.812 -7.086 1 96.44 82 LEU A N 1
ATOM 655 C CA . LEU A 1 82 ? -19.641 -8.055 -6.684 1 96.44 82 LEU A CA 1
ATOM 656 C C . LEU A 1 82 ? -19.328 -6.566 -6.566 1 96.44 82 LEU A C 1
ATOM 658 O O . LEU A 1 82 ? -18.312 -6.191 -5.988 1 96.44 82 LEU A O 1
ATOM 662 N N . ALA A 1 83 ? -20.172 -5.781 -7.105 1 92.75 83 ALA A N 1
ATOM 663 C CA . ALA A 1 83 ? -19.906 -4.352 -7.223 1 92.75 83 ALA A CA 1
ATOM 664 C C . ALA A 1 83 ? -19.703 -3.717 -5.852 1 92.75 83 ALA A C 1
ATOM 666 O O . ALA A 1 83 ? -20.547 -3.867 -4.961 1 92.75 83 ALA A O 1
ATOM 667 N N . GLY A 1 84 ? -18.547 -3.119 -5.699 1 90.25 84 GLY A N 1
ATOM 668 C CA . GLY A 1 84 ? -18.203 -2.344 -4.523 1 90.25 84 GLY A CA 1
ATOM 669 C C . GLY A 1 84 ? -17.656 -0.97 -4.855 1 90.25 84 GLY A C 1
ATOM 670 O O . GLY A 1 84 ? -17.828 -0.478 -5.973 1 90.25 84 GLY A O 1
ATOM 671 N N . LEU A 1 85 ? -17.047 -0.347 -3.906 1 82.44 85 LEU A N 1
ATOM 672 C CA . LEU A 1 85 ? -16.672 1.042 -4.145 1 82.44 85 LEU A CA 1
ATOM 673 C C . LEU A 1 85 ? -15.164 1.172 -4.355 1 82.44 85 LEU A C 1
ATOM 675 O O . LEU A 1 85 ? -14.727 1.746 -5.352 1 82.44 85 LEU A O 1
ATOM 679 N N . ALA A 1 86 ? -14.336 0.723 -3.479 1 91.25 86 ALA A N 1
ATOM 680 C CA . ALA A 1 86 ? -12.938 1.13 -3.6 1 91.25 86 ALA A CA 1
ATOM 681 C C . ALA A 1 86 ? -12.008 -0.082 -3.596 1 91.25 86 ALA A C 1
ATOM 683 O O . ALA A 1 86 ? -11.57 -0.541 -4.652 1 91.25 86 ALA A O 1
ATOM 684 N N . PRO A 1 87 ? -11.883 -0.847 -2.561 1 96.44 87 PRO A N 1
ATOM 685 C CA . PRO A 1 87 ? -10.859 -1.892 -2.539 1 96.44 87 PRO A CA 1
ATOM 686 C C . PRO A 1 87 ? -11.188 -3.061 -3.465 1 96.44 87 PRO A C 1
ATOM 688 O O . PRO A 1 87 ? -10.289 -3.598 -4.129 1 96.44 87 PRO A O 1
ATOM 691 N N . VAL A 1 88 ? -12.461 -3.449 -3.598 1 97.56 88 VAL A N 1
ATOM 692 C CA . VAL A 1 88 ? -12.852 -4.609 -4.391 1 97.56 88 VAL A CA 1
ATOM 693 C C . VAL A 1 88 ? -12.711 -4.293 -5.875 1 97.56 88 VAL A C 1
ATOM 695 O O . VAL A 1 88 ? -12.078 -5.051 -6.621 1 97.56 88 VAL A O 1
ATOM 698 N N . PRO A 1 89 ? -13.273 -3.156 -6.324 1 97.12 89 PRO A N 1
ATOM 699 C CA . PRO A 1 89 ? -13.055 -2.818 -7.734 1 97.12 89 PRO A CA 1
ATOM 700 C C . PRO A 1 89 ? -11.578 -2.715 -8.094 1 97.12 89 PRO A C 1
ATOM 702 O O . PRO A 1 89 ? -11.172 -3.08 -9.203 1 97.12 89 PRO A O 1
ATOM 705 N N . PHE A 1 90 ? -10.773 -2.199 -7.215 1 98.44 90 PHE A N 1
ATOM 706 C CA . PHE A 1 90 ? -9.344 -2.117 -7.492 1 98.44 90 PHE A CA 1
ATOM 707 C C . PHE A 1 90 ? -8.727 -3.51 -7.582 1 98.44 90 PHE A C 1
ATOM 709 O O . PHE A 1 90 ? -7.914 -3.779 -8.469 1 98.44 90 PHE A O 1
ATOM 716 N N . CYS A 1 91 ? -9.078 -4.367 -6.633 1 98.75 91 CYS A N 1
ATOM 717 C CA . CYS A 1 91 ? -8.617 -5.75 -6.699 1 98.75 91 CYS A CA 1
ATOM 718 C C . CYS A 1 91 ? -8.984 -6.383 -8.031 1 98.75 91 CYS A C 1
ATOM 720 O O . CYS A 1 91 ? -8.141 -6.996 -8.688 1 98.75 91 CYS A O 1
ATOM 722 N N . GLY A 1 92 ? -10.242 -6.211 -8.438 1 98.69 92 GLY A N 1
ATOM 723 C CA . GLY A 1 92 ? -10.672 -6.723 -9.727 1 98.69 92 GLY A CA 1
ATOM 724 C C . GLY A 1 92 ? -9.875 -6.156 -10.891 1 98.69 92 GLY A C 1
ATOM 725 O O . GLY A 1 92 ? -9.562 -6.875 -11.844 1 98.69 92 GLY A O 1
ATOM 726 N N . LEU A 1 93 ? -9.562 -4.891 -10.82 1 98.44 93 LEU A N 1
ATOM 727 C CA . LEU A 1 93 ? -8.773 -4.238 -11.852 1 98.44 93 LEU A CA 1
ATOM 728 C C . LEU A 1 93 ? -7.383 -4.863 -11.953 1 98.44 93 LEU A C 1
ATOM 730 O O . LEU A 1 93 ? -6.887 -5.117 -13.055 1 98.44 93 LEU A O 1
ATOM 734 N N . VAL A 1 94 ? -6.758 -5.086 -10.812 1 98.69 94 VAL A N 1
ATOM 735 C CA . VAL A 1 94 ? -5.434 -5.695 -10.781 1 98.69 94 VAL A CA 1
ATOM 736 C C . VAL A 1 94 ? -5.48 -7.07 -11.445 1 98.69 94 VAL A C 1
ATOM 738 O O . VAL A 1 94 ? -4.668 -7.371 -12.32 1 98.69 94 VAL A O 1
ATOM 741 N N . LEU A 1 95 ? -6.441 -7.867 -11.055 1 98.81 95 LEU A N 1
ATOM 742 C CA . LEU A 1 95 ? -6.543 -9.211 -11.609 1 98.81 95 LEU A CA 1
ATOM 743 C C . LEU A 1 95 ? -6.805 -9.164 -13.109 1 98.81 95 LEU A C 1
ATOM 745 O O . LEU A 1 95 ? -6.211 -9.93 -13.875 1 98.81 95 LEU A O 1
ATOM 749 N N . ALA A 1 96 ? -7.617 -8.234 -13.539 1 98.69 96 ALA A N 1
ATOM 750 C CA . ALA A 1 96 ? -7.926 -8.086 -14.961 1 98.69 96 ALA A CA 1
ATOM 751 C C . ALA A 1 96 ? -6.695 -7.625 -15.742 1 98.69 96 ALA A C 1
ATOM 753 O O . ALA A 1 96 ? -6.41 -8.148 -16.828 1 98.69 96 ALA A O 1
ATOM 754 N N . ASP A 1 97 ? -5.996 -6.668 -15.227 1 98.38 97 ASP A N 1
ATOM 755 C CA . ASP A 1 97 ? -4.816 -6.117 -15.891 1 98.38 97 ASP A CA 1
ATOM 756 C C . ASP A 1 97 ? -3.768 -7.203 -16.141 1 98.38 97 ASP A C 1
ATOM 758 O O . ASP A 1 97 ? -2.961 -7.094 -17.062 1 98.38 97 ASP A O 1
ATOM 762 N N . PHE A 1 98 ? -3.818 -8.242 -15.336 1 98.44 98 PHE A N 1
ATOM 763 C CA . PHE A 1 98 ? -2.799 -9.273 -15.477 1 98.44 98 PHE A CA 1
ATOM 764 C C . PHE A 1 98 ? -3.393 -10.539 -16.078 1 98.44 98 PHE A C 1
ATOM 766 O O . PHE A 1 98 ? -2.777 -11.602 -16.031 1 98.44 98 PHE A O 1
ATOM 773 N N . GLY A 1 99 ? -4.66 -10.414 -16.625 1 98 99 GLY A N 1
ATOM 774 C CA . GLY A 1 99 ? -5.082 -11.43 -17.578 1 98 99 GLY A CA 1
ATOM 775 C C . GLY A 1 99 ? -6.312 -12.195 -17.125 1 98 99 GLY A C 1
ATOM 776 O O . GLY A 1 99 ? -6.867 -12.984 -17.891 1 98 99 GLY A O 1
ATOM 777 N N . ALA A 1 100 ? -6.793 -12 -15.906 1 98.69 100 ALA A N 1
ATOM 778 C CA . ALA A 1 100 ? -7.992 -12.703 -15.453 1 98.69 100 ALA A CA 1
ATOM 779 C C . ALA A 1 100 ? -9.234 -12.195 -16.172 1 98.69 100 ALA A C 1
ATOM 781 O O . ALA A 1 100 ? -9.289 -11.039 -16.594 1 98.69 100 ALA A O 1
ATOM 782 N N . GLU A 1 101 ? -10.156 -13.07 -16.359 1 98.69 101 GLU A N 1
ATOM 783 C CA . GLU A 1 101 ? -11.477 -12.672 -16.844 1 98.69 101 GLU A CA 1
ATOM 784 C C . GLU A 1 101 ? -12.375 -12.234 -15.695 1 98.69 101 GLU A C 1
ATOM 786 O O . GLU A 1 101 ? -12.883 -13.062 -14.938 1 98.69 101 GLU A O 1
ATOM 791 N N . VAL A 1 102 ? -12.625 -10.977 -15.625 1 98.75 102 VAL A N 1
ATOM 792 C CA . VAL A 1 102 ? -13.367 -10.422 -14.492 1 98.75 102 VAL A CA 1
ATOM 793 C C . VAL A 1 102 ? -14.734 -9.945 -14.961 1 98.75 102 VAL A C 1
ATOM 795 O O . VAL A 1 102 ? -14.844 -9.164 -15.906 1 98.75 102 VAL A O 1
ATOM 798 N N . THR A 1 103 ? -15.75 -10.414 -14.32 1 98.25 103 THR A N 1
ATOM 799 C CA . THR A 1 103 ? -17.109 -9.93 -14.523 1 98.25 103 THR A CA 1
ATOM 800 C C . THR A 1 103 ? -17.641 -9.258 -13.258 1 98.25 103 THR A C 1
ATOM 802 O O . THR A 1 103 ? -17.734 -9.891 -12.203 1 98.25 103 THR A O 1
ATOM 805 N N . THR A 1 104 ? -17.953 -7.992 -13.359 1 96.88 104 THR A N 1
ATOM 806 C CA . THR A 1 104 ? -18.562 -7.258 -12.258 1 96.88 104 THR A CA 1
ATOM 807 C C . THR A 1 104 ? -20.078 -7.434 -12.258 1 96.88 104 THR A C 1
ATOM 809 O O . THR A 1 104 ? -20.75 -7.09 -13.234 1 96.88 104 THR A O 1
ATOM 812 N N . VAL A 1 105 ? -20.578 -7.977 -11.188 1 95.69 105 VAL A N 1
ATOM 813 C CA . VAL A 1 105 ? -22.031 -8.125 -11.016 1 95.69 105 VAL A CA 1
ATOM 814 C C . VAL A 1 105 ? -22.594 -6.914 -10.273 1 95.69 105 VAL A C 1
ATOM 816 O O . VAL A 1 105 ? -22.234 -6.664 -9.117 1 95.69 105 VAL A O 1
ATOM 819 N N . ILE A 1 106 ? -23.438 -6.199 -10.93 1 92.25 106 ILE A N 1
ATOM 820 C CA . ILE A 1 106 ? -24.031 -4.98 -10.398 1 92.25 106 ILE A CA 1
ATOM 821 C C . ILE A 1 106 ? -25.469 -5.254 -9.969 1 92.25 106 ILE A C 1
ATOM 823 O O . ILE A 1 106 ? -26.25 -5.816 -10.742 1 92.25 106 ILE A O 1
ATOM 827 N N . HIS A 1 107 ? -25.672 -4.938 -8.688 1 84.19 107 HIS A N 1
ATOM 828 C CA . HIS A 1 107 ? -27.047 -5.09 -8.203 1 84.19 107 HIS A CA 1
ATOM 829 C C . HIS A 1 107 ? -27.953 -3.99 -8.742 1 84.19 107 HIS A C 1
ATOM 831 O O . HIS A 1 107 ? -27.609 -2.807 -8.664 1 84.19 107 HIS A O 1
ATOM 837 N N . GLN A 1 108 ? -28.938 -4.375 -9.359 1 71.69 108 GLN A N 1
ATOM 838 C CA . GLN A 1 108 ? -29.938 -3.445 -9.891 1 71.69 108 GLN A CA 1
ATOM 839 C C . GLN A 1 108 ? -30.875 -2.971 -8.789 1 71.69 108 GLN A C 1
ATOM 841 O O . GLN A 1 108 ? -31.609 -3.77 -8.211 1 71.69 108 GLN A O 1
ATOM 846 N N . SER A 1 109 ? -30.297 -2.393 -7.703 1 55.34 109 SER A N 1
ATOM 847 C CA . SER A 1 109 ? -31.375 -1.932 -6.832 1 55.34 109 SER A CA 1
ATOM 848 C C . SER A 1 109 ? -31.828 -0.535 -7.227 1 55.34 109 SER A C 1
ATOM 850 O O . SER A 1 109 ? -31.078 0.433 -7.117 1 55.34 109 SER A O 1
ATOM 852 N N . GLY A 1 110 ? -33 -0.344 -7.617 1 49.97 110 GLY A N 1
ATOM 853 C CA . GLY A 1 110 ? -33.594 0.953 -7.91 1 49.97 110 GLY A CA 1
ATOM 854 C C . GLY A 1 110 ? -32.625 1.909 -8.586 1 49.97 110 GLY A C 1
ATOM 855 O O . GLY A 1 110 ? -31.703 1.48 -9.289 1 49.97 110 GLY A O 1
ATOM 856 N N . LYS A 1 111 ? -32.75 3.287 -8.18 1 49.03 111 LYS A N 1
ATOM 857 C CA . LYS A 1 111 ? -32.25 4.477 -8.875 1 49.03 111 LYS A CA 1
ATOM 858 C C . LYS A 1 111 ? -30.75 4.613 -8.742 1 49.03 111 LYS A C 1
ATOM 860 O O . LYS A 1 111 ? -30.109 5.359 -9.492 1 49.03 111 LYS A O 1
ATOM 865 N N . GLN A 1 112 ? -30.031 4.262 -7.676 1 49.75 112 GLN A N 1
ATOM 866 C CA . GLN A 1 112 ? -28.688 4.84 -7.598 1 49.75 112 GLN A CA 1
ATOM 867 C C . GLN A 1 112 ? -27.609 3.771 -7.793 1 49.75 112 GLN A C 1
ATOM 869 O O . GLN A 1 112 ? -27.5 2.842 -6.992 1 49.75 112 GLN A O 1
ATOM 874 N N . ILE A 1 113 ? -27.203 3.438 -9.078 1 53.97 113 ILE A N 1
ATOM 875 C CA . ILE A 1 113 ? -26.047 2.627 -9.414 1 53.97 113 ILE A CA 1
ATOM 876 C C . ILE A 1 113 ? -24.766 3.402 -9.102 1 53.97 113 ILE A C 1
ATOM 878 O O . ILE A 1 113 ? -24.594 4.543 -9.531 1 53.97 113 ILE A O 1
ATOM 882 N N . ILE A 1 114 ? -23.969 2.9 -8.148 1 61.34 114 ILE A N 1
ATOM 883 C CA . ILE A 1 114 ? -22.656 3.508 -7.93 1 61.34 114 ILE A CA 1
ATOM 884 C C . ILE A 1 114 ? -21.828 3.43 -9.211 1 61.34 114 ILE A C 1
ATOM 886 O O . ILE A 1 114 ? -21.688 2.355 -9.797 1 61.34 114 ILE A O 1
ATOM 890 N N . GLU A 1 115 ? -21.484 4.5 -9.727 1 80.25 115 GLU A N 1
ATOM 891 C CA . GLU A 1 115 ? -20.641 4.539 -10.922 1 80.25 115 GLU A CA 1
ATOM 892 C C . GLU A 1 115 ? -19.344 3.77 -10.711 1 80.25 115 GLU A C 1
ATOM 894 O O . GLU A 1 115 ? -18.703 3.914 -9.672 1 80.25 115 GLU A O 1
ATOM 899 N N . GLN A 1 116 ? -19.156 2.758 -11.578 1 87.94 116 GLN A N 1
ATOM 900 C CA . GLN A 1 116 ? -17.906 1.998 -11.57 1 87.94 116 GLN A CA 1
ATOM 901 C C . GLN A 1 116 ? -16.906 2.58 -12.562 1 87.94 116 GLN A C 1
ATOM 903 O O . GLN A 1 116 ? -17.141 2.584 -13.773 1 87.94 116 GLN A O 1
ATOM 908 N N . ARG A 1 117 ? -15.773 3.018 -12.07 1 92.94 117 ARG A N 1
ATOM 909 C CA . ARG A 1 117 ? -14.828 3.666 -12.984 1 92.94 117 ARG A CA 1
ATOM 910 C C . ARG A 1 117 ? -13.562 2.832 -13.148 1 92.94 117 ARG A C 1
ATOM 912 O O . ARG A 1 117 ? -12.695 3.166 -13.961 1 92.94 117 ARG A O 1
ATOM 919 N N . LEU A 1 118 ? -13.43 1.793 -12.359 1 95.81 118 LEU A N 1
ATOM 920 C CA . LEU A 1 118 ? -12.297 0.882 -12.5 1 95.81 118 LEU A CA 1
ATOM 921 C C . LEU A 1 118 ? -12.688 -0.357 -13.297 1 95.81 118 LEU A C 1
ATOM 923 O O . LEU A 1 118 ? -12.586 -1.48 -12.797 1 95.81 118 LEU A O 1
ATOM 927 N N . THR A 1 119 ? -13.047 -0.15 -14.578 1 94.5 119 THR A N 1
ATOM 928 C CA . THR A 1 119 ? -13.695 -1.204 -15.352 1 94.5 119 THR A CA 1
ATOM 929 C C . THR A 1 119 ? -12.773 -1.706 -16.453 1 94.5 119 THR A C 1
ATOM 931 O O . THR A 1 119 ? -13.125 -2.615 -17.203 1 94.5 119 THR A O 1
ATOM 934 N N . ARG A 1 120 ? -11.586 -1.102 -16.516 1 94.44 120 ARG A N 1
ATOM 935 C CA . ARG A 1 120 ? -10.664 -1.495 -17.578 1 94.44 120 ARG A CA 1
ATOM 936 C C . ARG A 1 120 ? -10.438 -3.004 -17.578 1 94.44 120 ARG A C 1
ATOM 938 O O . ARG A 1 120 ? -10.094 -3.582 -16.531 1 94.44 120 ARG A O 1
ATOM 945 N N . GLY A 1 121 ? -10.68 -3.648 -18.734 1 95.5 121 GLY A N 1
ATOM 946 C CA . GLY A 1 121 ? -10.43 -5.07 -18.891 1 95.5 121 GLY A CA 1
ATOM 947 C C . GLY A 1 121 ? -11.492 -5.941 -18.25 1 95.5 121 GLY A C 1
ATOM 948 O O . GLY A 1 121 ? -11.367 -7.164 -18.219 1 95.5 121 GLY A O 1
ATOM 949 N N . LYS A 1 122 ? -12.625 -5.316 -17.781 1 97.56 122 LYS A N 1
ATOM 950 C CA . LYS A 1 122 ? -13.656 -6.082 -17.078 1 97.56 122 LYS A CA 1
ATOM 951 C C . LYS A 1 122 ? -14.961 -6.086 -17.859 1 97.56 122 LYS A C 1
ATOM 953 O O . LYS A 1 122 ? -15.219 -5.176 -18.656 1 97.56 122 LYS A O 1
ATOM 958 N N . GLN A 1 123 ? -15.742 -7.117 -17.625 1 97.38 123 GLN A N 1
ATOM 959 C CA . GLN A 1 123 ? -17.109 -7.188 -18.109 1 97.38 123 GLN A CA 1
ATOM 960 C C . GLN A 1 123 ? -18.109 -6.84 -17 1 97.38 123 GLN A C 1
ATOM 962 O O . GLN A 1 123 ? -17.75 -6.863 -15.812 1 97.38 123 GLN A O 1
ATOM 967 N N . GLN A 1 124 ? -19.328 -6.473 -17.422 1 95.12 124 GLN A N 1
ATOM 968 C CA . GLN A 1 124 ? -20.359 -6.133 -16.453 1 95.12 124 GLN A CA 1
ATOM 969 C C . GLN A 1 124 ? -21.625 -6.945 -16.688 1 95.12 124 GLN A C 1
ATOM 971 O O . GLN A 1 124 ? -21.984 -7.219 -17.828 1 95.12 124 GLN A O 1
ATOM 976 N N . LYS A 1 125 ? -22.203 -7.324 -15.641 1 94.31 125 LYS A N 1
ATOM 977 C CA . LYS A 1 125 ? -23.5 -8.008 -15.664 1 94.31 125 LYS A CA 1
ATOM 978 C C . LYS A 1 125 ? -24.438 -7.457 -14.594 1 94.31 125 LYS A C 1
ATOM 980 O O . LYS A 1 125 ? -24.031 -7.277 -13.445 1 94.31 125 LYS A O 1
ATOM 985 N N . VAL A 1 126 ? -25.625 -7.133 -14.977 1 92.44 126 VAL A N 1
ATOM 986 C CA . VAL A 1 126 ? -26.625 -6.625 -14.031 1 92.44 126 VAL A CA 1
ATOM 987 C C . VAL A 1 126 ? -27.516 -7.77 -13.555 1 92.44 126 VAL A C 1
ATOM 989 O O . VAL A 1 126 ? -28.062 -8.523 -14.359 1 92.44 126 VAL A O 1
ATOM 992 N N . VAL A 1 127 ? -27.578 -7.965 -12.258 1 91.94 127 VAL A N 1
ATOM 993 C CA . VAL A 1 127 ? -28.391 -9.008 -11.633 1 91.94 127 VAL A CA 1
ATOM 994 C C . VAL A 1 127 ? -29.188 -8.414 -10.469 1 91.94 127 VAL A C 1
ATOM 996 O O . VAL A 1 127 ? -28.656 -7.609 -9.695 1 91.94 127 VAL A O 1
ATOM 999 N N . ASN A 1 128 ? -30.438 -8.68 -10.344 1 89.38 128 ASN A N 1
ATOM 1000 C CA . ASN A 1 128 ? -31.25 -8.258 -9.195 1 89.38 128 ASN A CA 1
ATOM 1001 C C . ASN A 1 128 ? -31.109 -9.234 -8.031 1 89.38 128 ASN A C 1
ATOM 1003 O O . ASN A 1 128 ? -31.812 -10.242 -7.984 1 89.38 128 ASN A O 1
ATOM 1007 N N . LEU A 1 129 ? -30.406 -8.891 -7.051 1 89.19 129 LEU A N 1
ATOM 1008 C CA . LEU A 1 129 ? -30.062 -9.805 -5.961 1 89.19 129 LEU A CA 1
ATOM 1009 C C . LEU A 1 129 ? -31.141 -9.766 -4.875 1 89.19 129 LEU A C 1
ATOM 1011 O O . LEU A 1 129 ? -31.062 -10.508 -3.893 1 89.19 129 LEU A O 1
ATOM 1015 N N . LYS A 1 130 ? -32.156 -8.953 -5.051 1 86.06 130 LYS A N 1
ATOM 1016 C CA . LYS A 1 130 ? -33.281 -8.93 -4.121 1 86.06 130 LYS A CA 1
ATOM 1017 C C . LYS A 1 130 ? -34.312 -10.008 -4.48 1 86.06 130 LYS A C 1
ATOM 1019 O O . LYS A 1 130 ? -35.188 -10.344 -3.67 1 86.06 130 LYS A O 1
ATOM 1024 N N . ARG A 1 131 ? -34.156 -10.484 -5.707 1 90.06 131 ARG A N 1
ATOM 1025 C CA . ARG A 1 131 ? -35.094 -11.523 -6.18 1 90.06 131 ARG A CA 1
ATOM 1026 C C . ARG A 1 131 ? -34.406 -12.898 -6.137 1 90.06 131 ARG A C 1
ATOM 1028 O O . ARG A 1 131 ? -33.219 -13.023 -6.41 1 90.06 131 ARG A O 1
ATOM 1035 N N . ALA A 1 132 ? -35.188 -13.883 -5.977 1 92.5 132 ALA A N 1
ATOM 1036 C CA . ALA A 1 132 ? -34.719 -15.258 -5.895 1 92.5 132 ALA A CA 1
ATOM 1037 C C . ALA A 1 132 ? -34.031 -15.672 -7.195 1 92.5 132 ALA A C 1
ATOM 1039 O O . ALA A 1 132 ? -33.031 -16.391 -7.172 1 92.5 132 ALA A O 1
ATOM 1040 N N . GLU A 1 133 ? -34.562 -15.195 -8.234 1 93.62 133 GLU A N 1
ATOM 1041 C CA . GLU A 1 133 ? -34 -15.539 -9.539 1 93.62 133 GLU A CA 1
ATOM 1042 C C . GLU A 1 133 ? -32.594 -14.969 -9.695 1 93.62 133 GLU A C 1
ATOM 1044 O O . GLU A 1 133 ? -31.703 -15.609 -10.281 1 93.62 133 GLU A O 1
ATOM 1049 N N . GLY A 1 134 ? -32.438 -13.781 -9.227 1 93.94 134 GLY A N 1
ATOM 1050 C CA . GLY A 1 134 ? -31.125 -13.156 -9.289 1 93.94 134 GLY A CA 1
ATOM 1051 C C . GLY A 1 134 ? -30.094 -13.852 -8.43 1 93.94 134 GLY A C 1
ATOM 1052 O O . GLY A 1 134 ? -28.938 -14.016 -8.844 1 93.94 134 GLY A O 1
ATOM 1053 N N . VAL A 1 135 ? -30.531 -14.266 -7.301 1 95.31 135 VAL A N 1
ATOM 1054 C CA . VAL A 1 135 ? -29.656 -14.992 -6.387 1 95.31 135 VAL A CA 1
ATOM 1055 C C . VAL A 1 135 ? -29.234 -16.328 -7.012 1 95.31 135 VAL A C 1
ATOM 1057 O O . VAL A 1 135 ? -28.062 -16.703 -6.957 1 95.31 135 VAL A O 1
ATOM 1060 N N . GLU A 1 136 ? -30.188 -16.969 -7.598 1 95.75 136 GLU A N 1
ATOM 1061 C CA . GLU A 1 136 ? -29.891 -18.234 -8.266 1 95.75 136 GLU A CA 1
ATOM 1062 C C . GLU A 1 136 ? -28.922 -18.031 -9.43 1 95.75 136 GLU A C 1
ATOM 1064 O O . GLU A 1 136 ? -28.078 -18.891 -9.688 1 95.75 136 GLU A O 1
ATOM 1069 N N . GLU A 1 137 ? -29.094 -17.016 -10.078 1 95.88 137 GLU A N 1
ATOM 1070 C CA . GLU A 1 137 ? -28.203 -16.703 -11.18 1 95.88 137 GLU A CA 1
ATOM 1071 C C . GLU A 1 137 ? -26.766 -16.5 -10.688 1 95.88 137 GLU A C 1
ATOM 1073 O O . GLU A 1 137 ? -25.828 -17.016 -11.289 1 95.88 137 GLU A O 1
ATOM 1078 N N . LEU A 1 138 ? -26.641 -15.734 -9.656 1 96.44 138 LEU A N 1
ATOM 1079 C CA . LEU A 1 138 ? -25.312 -15.523 -9.094 1 96.44 138 LEU A CA 1
ATOM 1080 C C . LEU A 1 138 ? -24.719 -16.828 -8.594 1 96.44 138 LEU A C 1
ATOM 1082 O O . LEU A 1 138 ? -23.516 -17.078 -8.742 1 96.44 138 LEU A O 1
ATOM 1086 N N . ARG A 1 139 ? -25.5 -17.688 -8.047 1 97.06 139 ARG A N 1
ATOM 1087 C CA . ARG A 1 139 ? -25.031 -18.984 -7.598 1 97.06 139 ARG A CA 1
ATOM 1088 C C . ARG A 1 139 ? -24.484 -19.812 -8.766 1 97.06 139 ARG A C 1
ATOM 1090 O O . ARG A 1 139 ? -23.453 -20.469 -8.641 1 97.06 139 ARG A O 1
ATOM 1097 N N . LYS A 1 140 ? -25.203 -19.734 -9.852 1 97.06 140 LYS A N 1
ATOM 1098 C CA . LYS A 1 140 ? -24.766 -20.438 -11.047 1 97.06 140 LYS A CA 1
ATOM 1099 C C . LYS A 1 140 ? -23.422 -19.906 -11.547 1 97.06 140 LYS A C 1
ATOM 1101 O O . LYS A 1 140 ? -22.547 -20.672 -11.953 1 97.06 140 LYS A O 1
ATOM 1106 N N . ILE A 1 141 ? -23.328 -18.641 -11.492 1 97.5 141 ILE A N 1
ATOM 1107 C CA . ILE A 1 141 ? -22.078 -18 -11.898 1 97.5 141 ILE A CA 1
ATOM 1108 C C . ILE A 1 141 ? -20.938 -18.453 -11 1 97.5 141 ILE A C 1
ATOM 1110 O O . ILE A 1 141 ? -19.859 -18.797 -11.477 1 97.5 141 ILE A O 1
ATOM 1114 N N . CYS A 1 142 ? -21.156 -18.531 -9.719 1 97.75 142 CYS A N 1
ATOM 1115 C CA . CYS A 1 142 ? -20.141 -18.906 -8.734 1 97.75 142 CYS A CA 1
ATOM 1116 C C . CYS A 1 142 ? -19.719 -20.359 -8.922 1 97.75 142 CYS A C 1
ATOM 1118 O O . CYS A 1 142 ? -18.578 -20.719 -8.625 1 97.75 142 CYS A O 1
ATOM 1120 N N . ARG A 1 143 ? -20.594 -21.172 -9.523 1 97.62 143 ARG A N 1
ATOM 1121 C CA . ARG A 1 143 ? -20.297 -22.578 -9.742 1 97.62 143 ARG A CA 1
ATOM 1122 C C . ARG A 1 143 ? -19.203 -22.75 -10.797 1 97.62 143 ARG A C 1
ATOM 1124 O O . ARG A 1 143 ? -18.531 -23.781 -10.828 1 97.62 143 ARG A O 1
ATOM 1131 N N . THR A 1 144 ? -19.016 -21.703 -11.586 1 97.25 144 THR A N 1
ATOM 1132 C CA . THR A 1 144 ? -18.031 -21.812 -12.656 1 97.25 144 THR A CA 1
ATOM 1133 C C . THR A 1 144 ? -16.891 -20.828 -12.445 1 97.25 144 THR A C 1
ATOM 1135 O O . THR A 1 144 ? -16 -20.719 -13.281 1 97.25 144 THR A O 1
ATOM 1138 N N . SER A 1 145 ? -16.938 -20.078 -11.352 1 98.69 145 SER A N 1
ATOM 1139 C CA . SER A 1 145 ? -15.914 -19.078 -11.07 1 98.69 145 SER A CA 1
ATOM 1140 C C . SER A 1 145 ? -14.75 -19.688 -10.289 1 98.69 145 SER A C 1
ATOM 1142 O O . SER A 1 145 ? -14.93 -20.656 -9.547 1 98.69 145 SER A O 1
ATOM 1144 N N . ASP A 1 146 ? -13.586 -19.094 -10.523 1 98.81 146 ASP A N 1
ATOM 1145 C CA . ASP A 1 146 ? -12.438 -19.422 -9.688 1 98.81 146 ASP A CA 1
ATOM 1146 C C . ASP A 1 146 ? -12.414 -18.562 -8.422 1 98.81 146 ASP A C 1
ATOM 1148 O O . ASP A 1 146 ? -11.953 -19.016 -7.375 1 98.81 146 ASP A O 1
ATOM 1152 N N . VAL A 1 147 ? -12.875 -17.328 -8.539 1 98.94 147 VAL A N 1
ATOM 1153 C CA . VAL A 1 147 ? -12.773 -16.359 -7.453 1 98.94 147 VAL A CA 1
ATOM 1154 C C . VAL A 1 147 ? -14.062 -15.555 -7.359 1 98.94 147 VAL A C 1
ATOM 1156 O O . VAL A 1 147 ? -14.625 -15.148 -8.383 1 98.94 147 VAL A O 1
ATOM 1159 N N . LEU A 1 148 ? -14.57 -15.359 -6.188 1 98.94 148 LEU A N 1
ATOM 1160 C CA . LEU A 1 148 ? -15.617 -14.391 -5.867 1 98.94 148 LEU A CA 1
ATOM 1161 C C . LEU A 1 148 ? -15.07 -13.273 -4.988 1 98.94 148 LEU A C 1
ATOM 1163 O O . LEU A 1 148 ? -14.5 -13.531 -3.926 1 98.94 148 LEU A O 1
ATOM 1167 N N . LEU A 1 149 ? -15.188 -12.039 -5.438 1 98.81 149 LEU A N 1
ATOM 1168 C CA . LEU A 1 149 ? -14.82 -10.867 -4.645 1 98.81 149 LEU A CA 1
ATOM 1169 C C . LEU A 1 149 ? -16.031 -10.312 -3.904 1 98.81 149 LEU A C 1
ATOM 1171 O O . LEU A 1 149 ? -16.984 -9.836 -4.531 1 98.81 149 LEU A O 1
ATOM 1175 N N . ASP A 1 150 ? -15.969 -10.367 -2.582 1 98.12 150 ASP A N 1
ATOM 1176 C CA . ASP A 1 150 ? -17.047 -9.945 -1.689 1 98.12 150 ASP A CA 1
ATOM 1177 C C . ASP A 1 150 ? -16.719 -8.609 -1.035 1 98.12 150 ASP A C 1
ATOM 1179 O O . ASP A 1 150 ? -15.844 -8.523 -0.18 1 98.12 150 ASP A O 1
ATOM 1183 N N . PRO A 1 151 ? -17.484 -7.523 -1.389 1 96.62 151 PRO A N 1
ATOM 1184 C CA . PRO A 1 151 ? -17.203 -6.191 -0.841 1 96.62 151 PRO A CA 1
ATOM 1185 C C . PRO A 1 151 ? -18.031 -5.891 0.411 1 96.62 151 PRO A C 1
ATOM 1187 O O . PRO A 1 151 ? -17.969 -4.777 0.942 1 96.62 151 PRO A O 1
ATOM 1190 N N . PHE A 1 152 ? -18.781 -6.832 0.918 1 95.56 152 PHE A N 1
ATOM 1191 C CA . PHE A 1 152 ? -19.797 -6.512 1.907 1 95.56 152 PHE A CA 1
ATOM 1192 C C . PHE A 1 152 ? -19.281 -6.742 3.32 1 95.56 152 PHE A C 1
ATOM 1194 O O . PHE A 1 152 ? -18.359 -7.531 3.523 1 95.56 152 PHE A O 1
ATOM 1201 N N . ARG A 1 153 ? -19.938 -6.07 4.234 1 95.06 153 ARG A N 1
ATOM 1202 C CA . ARG A 1 153 ? -19.719 -6.379 5.645 1 95.06 153 ARG A CA 1
ATOM 1203 C C . ARG A 1 153 ? -20.109 -7.816 5.957 1 95.06 153 ARG A C 1
ATOM 1205 O O . ARG A 1 153 ? -21 -8.375 5.309 1 95.06 153 ARG A O 1
ATOM 1212 N N . PRO A 1 154 ? -19.469 -8.344 7 1 95.44 154 PRO A N 1
ATOM 1213 C CA . PRO A 1 154 ? -19.828 -9.719 7.371 1 95.44 154 PRO A CA 1
ATOM 1214 C C . PRO A 1 154 ? -21.312 -9.891 7.613 1 95.44 154 PRO A C 1
ATOM 1216 O O . PRO A 1 154 ? -21.953 -9.031 8.227 1 95.44 154 PRO A O 1
ATOM 1219 N N . GLY A 1 155 ? -21.906 -10.977 7.023 1 94.06 155 GLY A N 1
ATOM 1220 C CA . GLY A 1 155 ? -23.312 -11.297 7.234 1 94.06 155 GLY A CA 1
ATOM 1221 C C . GLY A 1 155 ? -24.188 -10.914 6.062 1 94.06 155 GLY A C 1
ATOM 1222 O O . GLY A 1 155 ? -25.25 -11.492 5.867 1 94.06 155 GLY A O 1
ATOM 1223 N N . VAL A 1 156 ? -23.719 -9.977 5.238 1 93.75 156 VAL A N 1
ATOM 1224 C CA . VAL A 1 156 ? -24.562 -9.461 4.16 1 93.75 156 VAL A CA 1
ATOM 1225 C C . VAL A 1 156 ? -24.703 -10.523 3.07 1 93.75 156 VAL A C 1
ATOM 1227 O O . VAL A 1 156 ? -25.828 -10.82 2.629 1 93.75 156 VAL A O 1
ATOM 1230 N N . LEU A 1 157 ? -23.656 -11.078 2.652 1 94 157 LEU A N 1
ATOM 1231 C CA . LEU A 1 157 ? -23.688 -12.133 1.644 1 94 157 LEU A CA 1
ATOM 1232 C C . LEU A 1 157 ? -24.516 -13.32 2.127 1 94 157 LEU A C 1
ATOM 1234 O O . LEU A 1 157 ? -25.297 -13.883 1.364 1 94 157 LEU A O 1
ATOM 1238 N N . GLU A 1 158 ? -24.375 -13.688 3.404 1 94.25 158 GLU A N 1
ATOM 1239 C CA . GLU A 1 158 ? -25.109 -14.781 4.031 1 94.25 158 GLU A CA 1
ATOM 1240 C C . GLU A 1 158 ? -26.609 -14.508 4.012 1 94.25 158 GLU A C 1
ATOM 1242 O O . GLU A 1 158 ? -27.406 -15.398 3.705 1 94.25 158 GLU A O 1
ATOM 1247 N N . LYS A 1 159 ? -26.969 -13.312 4.293 1 93.62 159 LYS A N 1
ATOM 1248 C CA . LYS A 1 159 ? -28.375 -12.93 4.336 1 93.62 159 LYS A CA 1
ATOM 1249 C C . LYS A 1 159 ? -29.016 -13.016 2.953 1 93.62 159 LYS A C 1
ATOM 1251 O O . LYS A 1 159 ? -30.234 -13.164 2.834 1 93.62 159 LYS A O 1
ATOM 1256 N N . MET A 1 160 ? -28.172 -12.977 1.913 1 92.06 160 MET A N 1
ATOM 1257 C CA . MET A 1 160 ? -28.656 -13.078 0.54 1 92.06 160 MET A CA 1
ATOM 1258 C C . MET A 1 160 ? -28.688 -14.531 0.075 1 92.06 160 MET A C 1
ATOM 1260 O O . MET A 1 160 ? -28.859 -14.805 -1.113 1 92.06 160 MET A O 1
ATOM 1264 N N . ASP A 1 161 ? -28.406 -15.43 0.947 1 93.62 161 ASP A N 1
ATOM 1265 C CA . ASP A 1 161 ? -28.359 -16.859 0.672 1 93.62 161 ASP A CA 1
ATOM 1266 C C . ASP A 1 161 ? -27.172 -17.219 -0.215 1 93.62 161 ASP A C 1
ATOM 1268 O O . ASP A 1 161 ? -27.281 -18.062 -1.103 1 93.62 161 ASP A O 1
ATOM 1272 N N . LEU A 1 162 ? -26.156 -16.5 -0.033 1 96.56 162 LEU A N 1
ATOM 1273 C CA . LEU A 1 162 ? -24.906 -16.719 -0.75 1 96.56 162 LEU A CA 1
ATOM 1274 C C . LEU A 1 162 ? -23.734 -16.906 0.225 1 96.56 162 LEU A C 1
ATOM 1276 O O . LEU A 1 162 ? -22.688 -16.312 0.059 1 96.56 162 LEU A O 1
ATOM 1280 N N . ASP A 1 163 ? -24 -17.688 1.195 1 96.62 163 ASP A N 1
ATOM 1281 C CA . ASP A 1 163 ? -22.984 -18 2.197 1 96.62 163 ASP A CA 1
ATOM 1282 C C . ASP A 1 163 ? -21.734 -18.609 1.552 1 96.62 163 ASP A C 1
ATOM 1284 O O . ASP A 1 163 ? -21.812 -19.609 0.852 1 96.62 163 ASP A O 1
ATOM 1288 N N . PRO A 1 164 ? -20.578 -18.031 1.872 1 97.44 164 PRO A N 1
ATOM 1289 C CA . PRO A 1 164 ? -19.344 -18.5 1.271 1 97.44 164 PRO A CA 1
ATOM 1290 C C . PRO A 1 164 ? -19.094 -20 1.525 1 97.44 164 PRO A C 1
ATOM 1292 O O . PRO A 1 164 ? -18.578 -20.703 0.653 1 97.44 164 PRO A O 1
ATOM 1295 N N . VAL A 1 165 ? -19.453 -20.469 2.693 1 97.38 165 VAL A N 1
ATOM 1296 C CA . VAL A 1 165 ? -19.281 -21.875 3.037 1 97.38 165 VAL A CA 1
ATOM 1297 C C . VAL A 1 165 ? -20.125 -22.75 2.102 1 97.38 165 VAL A C 1
ATOM 1299 O O . VAL A 1 165 ? -19.641 -23.734 1.554 1 97.38 165 VAL A O 1
ATOM 1302 N N . ASP A 1 166 ? -21.344 -22.328 1.845 1 97.19 166 ASP A N 1
ATOM 1303 C CA . ASP A 1 166 ? -22.25 -23.078 0.958 1 97.19 166 ASP A CA 1
ATOM 1304 C C . ASP A 1 166 ? -21.766 -23 -0.491 1 97.19 166 ASP A C 1
ATOM 1306 O O . ASP A 1 166 ? -21.844 -23.984 -1.229 1 97.19 166 ASP A O 1
ATOM 1310 N N . LEU A 1 167 ? -21.328 -21.828 -0.884 1 98.19 167 LEU A N 1
ATOM 1311 C CA . LEU A 1 167 ? -20.859 -21.641 -2.252 1 98.19 167 LEU A CA 1
ATOM 1312 C C . LEU A 1 167 ? -19.688 -22.562 -2.551 1 98.19 167 LEU A C 1
ATOM 1314 O O . LEU A 1 167 ? -19.594 -23.125 -3.645 1 98.19 167 LEU A O 1
ATOM 1318 N N . ILE A 1 168 ? -18.781 -22.734 -1.572 1 97.94 168 ILE A N 1
ATOM 1319 C CA . ILE A 1 168 ? -17.594 -23.578 -1.763 1 97.94 168 ILE A CA 1
ATOM 1320 C C . ILE A 1 168 ? -18 -25.047 -1.771 1 97.94 168 ILE A C 1
ATOM 1322 O O . ILE A 1 168 ? -17.422 -25.844 -2.5 1 97.94 168 ILE A O 1
ATOM 1326 N N . ARG A 1 169 ? -19.031 -25.375 -1.05 1 95.69 169 ARG A N 1
ATOM 1327 C CA . ARG A 1 169 ? -19.547 -26.734 -1.096 1 95.69 169 ARG A CA 1
ATOM 1328 C C . ARG A 1 169 ? -20.078 -27.062 -2.482 1 95.69 169 ARG A C 1
ATOM 1330 O O . ARG A 1 169 ? -19.953 -28.203 -2.953 1 95.69 169 ARG A O 1
ATOM 1337 N N . ASP A 1 170 ? -20.609 -26.094 -3.102 1 96.75 170 ASP A N 1
ATOM 1338 C CA . ASP A 1 170 ? -21.156 -26.25 -4.449 1 96.75 170 ASP A CA 1
ATOM 1339 C C . ASP A 1 170 ? -20.031 -26.25 -5.488 1 96.75 170 ASP A C 1
ATOM 1341 O O . ASP A 1 170 ? -20.156 -26.906 -6.531 1 96.75 170 ASP A O 1
ATOM 1345 N N . ASN A 1 171 ? -19.031 -25.5 -5.246 1 98.31 171 ASN A N 1
ATOM 1346 C CA . ASN A 1 171 ? -17.844 -25.375 -6.082 1 98.31 171 ASN A CA 1
ATOM 1347 C C . ASN A 1 171 ? -16.562 -25.438 -5.25 1 98.31 171 ASN A C 1
ATOM 1349 O O . ASN A 1 171 ? -16.016 -24.406 -4.852 1 98.31 171 ASN A O 1
ATOM 1353 N N . ASN A 1 172 ? -16.031 -26.594 -5.152 1 97.81 172 ASN A N 1
ATOM 1354 C CA . ASN A 1 172 ? -14.938 -26.844 -4.23 1 97.81 172 ASN A CA 1
ATOM 1355 C C . ASN A 1 172 ? -13.695 -26.047 -4.613 1 97.81 172 ASN A C 1
ATOM 1357 O O . ASN A 1 172 ? -12.797 -25.844 -3.785 1 97.81 172 ASN A O 1
ATOM 1361 N N . LYS A 1 173 ? -13.602 -25.594 -5.797 1 98.19 173 LYS A N 1
ATOM 1362 C CA . LYS A 1 173 ? -12.406 -24.891 -6.238 1 98.19 173 LYS A CA 1
ATOM 1363 C C . LYS A 1 173 ? -12.531 -23.391 -5.992 1 98.19 173 LYS A C 1
ATOM 1365 O O . LYS A 1 173 ? -11.562 -22.641 -6.156 1 98.19 173 LYS A O 1
ATOM 1370 N N . LEU A 1 174 ? -13.703 -22.922 -5.551 1 98.81 174 LEU A N 1
ATOM 1371 C CA . LEU A 1 174 ? -13.992 -21.484 -5.434 1 98.81 174 LEU A CA 1
ATOM 1372 C C . LEU A 1 174 ? -13.18 -20.859 -4.309 1 98.81 174 LEU A C 1
ATOM 1374 O O . LEU A 1 174 ? -13.078 -21.422 -3.217 1 98.81 174 LEU A O 1
ATOM 1378 N N . ILE A 1 175 ? -12.539 -19.797 -4.605 1 98.88 175 ILE A N 1
ATOM 1379 C CA . ILE A 1 175 ? -11.898 -18.922 -3.627 1 98.88 175 ILE A CA 1
ATOM 1380 C C . ILE A 1 175 ? -12.781 -17.703 -3.379 1 98.88 175 ILE A C 1
ATOM 1382 O O . ILE A 1 175 ? -13.117 -16.969 -4.312 1 98.88 175 ILE A O 1
ATOM 1386 N N . VAL A 1 176 ? -13.211 -17.484 -2.16 1 98.88 176 VAL A N 1
ATOM 1387 C CA . VAL A 1 176 ? -14.016 -16.328 -1.801 1 98.88 176 VAL A CA 1
ATOM 1388 C C . VAL A 1 176 ? -13.156 -15.328 -1.02 1 98.88 176 VAL A C 1
ATOM 1390 O O . VAL A 1 176 ? -12.742 -15.609 0.11 1 98.88 176 VAL A O 1
ATOM 1393 N N . ALA A 1 177 ? -12.844 -14.211 -1.641 1 98.88 177 ALA A N 1
ATOM 1394 C CA . ALA A 1 177 ? -12.117 -13.141 -0.962 1 98.88 177 ALA A CA 1
ATOM 1395 C C . ALA A 1 177 ? -13.078 -12.125 -0.349 1 98.88 177 ALA A C 1
ATOM 1397 O O . ALA A 1 177 ? -13.781 -11.414 -1.069 1 98.88 177 ALA A O 1
ATOM 1398 N N . ARG A 1 178 ? -13.102 -12.117 0.923 1 98.62 178 ARG A N 1
ATOM 1399 C CA . ARG A 1 178 ? -13.977 -11.195 1.651 1 98.62 178 ARG A CA 1
ATOM 1400 C C . ARG A 1 178 ? -13.203 -9.977 2.143 1 98.62 178 ARG A C 1
ATOM 1402 O O . ARG A 1 178 ? -12.414 -10.078 3.084 1 98.62 178 ARG A O 1
ATOM 1409 N N . ILE A 1 179 ? -13.391 -8.852 1.474 1 98.56 179 ILE A N 1
ATOM 1410 C CA . ILE A 1 179 ? -12.625 -7.629 1.734 1 98.56 179 ILE A CA 1
ATOM 1411 C C . ILE A 1 179 ? -13.461 -6.672 2.582 1 98.56 179 ILE A C 1
ATOM 1413 O O . ILE A 1 179 ? -14.43 -6.086 2.096 1 98.56 179 ILE A O 1
ATOM 1417 N N . SER A 1 180 ? -13.07 -6.539 3.838 1 97.94 180 SER A N 1
ATOM 1418 C CA . SER A 1 180 ? -13.82 -5.707 4.773 1 97.94 180 SER A CA 1
ATOM 1419 C C . SER A 1 180 ? -12.883 -4.828 5.602 1 97.94 180 SER A C 1
ATOM 1421 O O . SER A 1 180 ? -11.664 -4.961 5.512 1 97.94 180 SER A O 1
ATOM 1423 N N . GLY A 1 181 ? -13.445 -3.912 6.312 1 98 181 GLY A N 1
ATOM 1424 C CA . GLY A 1 181 ? -12.641 -2.961 7.07 1 98 181 GLY A CA 1
ATOM 1425 C C . GLY A 1 181 ? -11.906 -3.594 8.234 1 98 181 GLY A C 1
ATOM 1426 O O . GLY A 1 181 ? -10.68 -3.471 8.344 1 98 181 GLY A O 1
ATOM 1427 N N . TYR A 1 182 ? -12.68 -4.387 9.031 1 98.25 182 TYR A N 1
ATOM 1428 C CA . TYR A 1 182 ? -12.172 -4.801 10.336 1 98.25 182 TYR A CA 1
ATOM 1429 C C . TYR A 1 182 ? -11.938 -6.305 10.367 1 98.25 182 TYR A C 1
ATOM 1431 O O . TYR A 1 182 ? -11.453 -6.84 11.375 1 98.25 182 TYR A O 1
ATOM 1439 N N . GLY A 1 183 ? -12.25 -7.023 9.281 1 97.75 183 GLY A N 1
ATOM 1440 C CA . GLY A 1 183 ? -12.164 -8.477 9.273 1 97.75 183 GLY A CA 1
ATOM 1441 C C . GLY A 1 183 ? -13.5 -9.156 9.469 1 97.75 183 GLY A C 1
ATOM 1442 O O . GLY A 1 183 ? -14.508 -8.492 9.719 1 97.75 183 GLY A O 1
ATOM 1443 N N . GLN A 1 184 ? -13.516 -10.438 9.375 1 97.12 184 GLN A N 1
ATOM 1444 C CA . GLN A 1 184 ? -14.75 -11.211 9.367 1 97.12 184 GLN A CA 1
ATOM 1445 C C . GLN A 1 184 ? -15.18 -11.562 10.789 1 97.12 184 GLN A C 1
ATOM 1447 O O . GLN A 1 184 ? -16.312 -12.008 11.008 1 97.12 184 GLN A O 1
ATOM 1452 N N . THR A 1 185 ? -14.289 -11.352 11.719 1 95.56 185 THR A N 1
ATOM 1453 C CA . THR A 1 185 ? -14.594 -11.656 13.109 1 95.56 185 THR A CA 1
ATOM 1454 C C . THR A 1 185 ? -14.195 -10.492 14.016 1 95.56 185 THR A C 1
ATOM 1456 O O . THR A 1 185 ? -13.594 -9.516 13.555 1 95.56 185 THR A O 1
ATOM 1459 N N . GLY A 1 186 ? -14.594 -10.602 15.266 1 94.5 186 GLY A N 1
ATOM 1460 C CA . GLY A 1 186 ? -14.266 -9.555 16.219 1 94.5 186 GLY A CA 1
ATOM 1461 C C . GLY A 1 186 ? -15.398 -8.57 16.453 1 94.5 186 GLY A C 1
ATOM 1462 O O . GLY A 1 186 ? -16.375 -8.57 15.711 1 94.5 186 GLY A O 1
ATOM 1463 N N . GLU A 1 187 ? -15.227 -7.73 17.391 1 94.69 187 GLU A N 1
ATOM 1464 C CA . GLU A 1 187 ? -16.281 -6.852 17.859 1 94.69 187 GLU A CA 1
ATOM 1465 C C . GLU A 1 187 ? -16.656 -5.812 16.812 1 94.69 187 GLU A C 1
ATOM 1467 O O . GLU A 1 187 ? -17.812 -5.41 16.703 1 94.69 187 GLU A O 1
ATOM 1472 N N . LEU A 1 188 ? -15.688 -5.445 15.977 1 97 188 LEU A N 1
ATOM 1473 C CA . LEU A 1 188 ? -15.93 -4.367 15.023 1 97 188 LEU A CA 1
ATOM 1474 C C . LEU A 1 188 ? -16.281 -4.926 13.648 1 97 188 LEU A C 1
ATOM 1476 O O . LEU A 1 188 ? -16.562 -4.164 12.719 1 97 188 LEU A O 1
ATOM 1480 N N . ALA A 1 189 ? -16.375 -6.176 13.516 1 96.62 189 ALA A N 1
ATOM 1481 C CA . ALA A 1 189 ? -16.484 -6.848 12.227 1 96.62 189 ALA A CA 1
ATOM 1482 C C . ALA A 1 189 ? -17.672 -6.316 11.43 1 96.62 189 ALA A C 1
ATOM 1484 O O . ALA A 1 189 ? -17.578 -6.121 10.219 1 96.62 189 ALA A O 1
ATOM 1485 N N . SER A 1 190 ? -18.75 -6.016 12.047 1 94.88 190 SER A N 1
ATOM 1486 C CA . SER A 1 190 ? -19.969 -5.629 11.352 1 94.88 190 SER A CA 1
ATOM 1487 C C . SER A 1 190 ? -20.109 -4.109 11.281 1 94.88 190 SER A C 1
ATOM 1489 O O . SER A 1 190 ? -21.109 -3.596 10.773 1 94.88 190 SER A O 1
ATOM 1491 N N . ARG A 1 191 ? -19.125 -3.385 11.727 1 96.06 191 ARG A N 1
ATOM 1492 C CA . ARG A 1 191 ? -19.219 -1.931 11.805 1 96.06 191 ARG A CA 1
ATOM 1493 C C . ARG A 1 191 ? -18.828 -1.286 10.477 1 96.06 191 ARG A C 1
ATOM 1495 O O . ARG A 1 191 ? -18.031 -1.837 9.727 1 96.06 191 ARG A O 1
ATOM 1502 N N . ALA A 1 192 ? -19.438 -0.135 10.32 1 95.44 192 ALA A N 1
ATOM 1503 C CA . ALA A 1 192 ? -19.078 0.658 9.148 1 95.44 192 ALA A CA 1
ATOM 1504 C C . ALA A 1 192 ? -17.812 1.479 9.398 1 95.44 192 ALA A C 1
ATOM 1506 O O . ALA A 1 192 ? -17.484 1.779 10.547 1 95.44 192 ALA A O 1
ATOM 1507 N N . GLY A 1 193 ? -17.172 1.757 8.352 1 96.5 193 GLY A N 1
ATOM 1508 C CA . GLY A 1 193 ? -15.992 2.6 8.391 1 96.5 193 GLY A CA 1
ATOM 1509 C C . GLY A 1 193 ? -15.461 2.936 7.012 1 96.5 193 GLY A C 1
ATOM 1510 O O . GLY A 1 193 ? -15.992 2.473 6 1 96.5 193 GLY A O 1
ATOM 1511 N N . HIS A 1 194 ? -14.539 3.799 7.008 1 97.62 194 HIS A N 1
ATOM 1512 C CA . HIS A 1 194 ? -13.805 4.168 5.805 1 97.62 194 HIS A CA 1
ATOM 1513 C C . HIS A 1 194 ? -12.297 4.117 6.039 1 97.62 194 HIS A C 1
ATOM 1515 O O . HIS A 1 194 ? -11.852 3.795 7.141 1 97.62 194 HIS A O 1
ATOM 1521 N N . ASP A 1 195 ? -11.57 4.355 5.027 1 97.81 195 ASP A N 1
ATOM 1522 C CA . ASP A 1 195 ? -10.117 4.223 5.035 1 97.81 195 ASP A CA 1
ATOM 1523 C C . ASP A 1 195 ? -9.516 4.863 6.285 1 97.81 195 ASP A C 1
ATOM 1525 O O . ASP A 1 195 ? -8.734 4.234 6.996 1 97.81 195 ASP A O 1
ATOM 1529 N N . ILE A 1 196 ? -9.922 6.086 6.594 1 97.69 196 ILE A N 1
ATOM 1530 C CA . ILE A 1 196 ? -9.352 6.84 7.703 1 97.69 196 ILE A CA 1
ATOM 1531 C C . ILE A 1 196 ? -9.57 6.086 9.008 1 97.69 196 ILE A C 1
ATOM 1533 O O . ILE A 1 196 ? -8.711 6.098 9.891 1 97.69 196 ILE A O 1
ATOM 1537 N N . ASN A 1 197 ? -10.719 5.41 9.164 1 98.56 197 ASN A N 1
ATOM 1538 C CA . ASN A 1 197 ? -11 4.621 10.359 1 98.56 197 ASN A CA 1
ATOM 1539 C C . ASN A 1 197 ? -10.094 3.395 10.445 1 98.56 197 ASN A C 1
ATOM 1541 O O . ASN A 1 197 ? -9.617 3.049 11.531 1 98.56 197 ASN A O 1
ATOM 1545 N N . TYR A 1 198 ? -9.867 2.783 9.32 1 98.69 198 TYR A N 1
ATOM 1546 C CA . TYR A 1 198 ? -9.055 1.577 9.297 1 98.69 198 TYR A CA 1
ATOM 1547 C C . TYR A 1 198 ? -7.59 1.905 9.586 1 98.69 198 TYR A C 1
ATOM 1549 O O . TYR A 1 198 ? -6.934 1.212 10.367 1 98.69 198 TYR A O 1
ATOM 1557 N N . VAL A 1 199 ? -7.113 2.98 8.992 1 98.38 199 VAL A N 1
ATOM 1558 C CA . VAL A 1 199 ? -5.746 3.414 9.258 1 98.38 199 VAL A CA 1
ATOM 1559 C C . VAL A 1 199 ? -5.602 3.807 10.727 1 98.38 199 VAL A C 1
ATOM 1561 O O . VAL A 1 199 ? -4.586 3.506 11.359 1 98.38 199 VAL A O 1
ATOM 1564 N N . SER A 1 200 ? -6.59 4.449 11.289 1 98.5 200 SER A N 1
ATOM 1565 C CA . SER A 1 200 ? -6.531 4.926 12.672 1 98.5 200 SER A CA 1
ATOM 1566 C C . SER A 1 200 ? -6.379 3.766 13.648 1 98.5 200 SER A C 1
ATOM 1568 O O . SER A 1 200 ? -5.777 3.918 14.711 1 98.5 200 SER A O 1
ATOM 1570 N N . LEU A 1 201 ? -6.926 2.615 13.25 1 98.62 201 LEU A N 1
ATOM 1571 C CA . LEU A 1 201 ? -6.914 1.475 14.164 1 98.62 201 LEU A CA 1
ATOM 1572 C C . LEU A 1 201 ? -5.684 0.605 13.93 1 98.62 201 LEU A C 1
ATOM 1574 O O . LEU A 1 201 ? -5.414 -0.32 14.695 1 98.62 201 LEU A O 1
ATOM 1578 N N . SER A 1 202 ? -4.91 0.885 12.93 1 98.31 202 SER A N 1
ATOM 1579 C CA . SER A 1 202 ? -3.777 0.046 12.547 1 98.31 202 SER A CA 1
ATOM 1580 C C . SER A 1 202 ? -2.588 0.27 13.469 1 98.31 202 SER A C 1
ATOM 1582 O O . SER A 1 202 ? -1.644 -0.523 13.484 1 98.31 202 SER A O 1
ATOM 1584 N N . GLY A 1 203 ? -2.586 1.375 14.164 1 97.25 203 GLY A N 1
ATOM 1585 C CA . GLY A 1 203 ? -1.491 1.702 15.062 1 97.25 203 GLY A CA 1
ATOM 1586 C C . GLY A 1 203 ? -0.431 2.576 14.422 1 97.25 203 GLY A C 1
ATOM 1587 O O . GLY A 1 203 ? 0.492 3.039 15.094 1 97.25 203 GLY A O 1
ATOM 1588 N N . ILE A 1 204 ? -0.657 2.949 13.164 1 95.88 204 ILE A N 1
ATOM 1589 C CA . ILE A 1 204 ? 0.511 3.508 12.492 1 95.88 204 ILE A CA 1
ATOM 1590 C C . ILE A 1 204 ? 0.244 4.965 12.117 1 95.88 204 ILE A C 1
ATOM 1592 O O . ILE A 1 204 ? 1.166 5.695 11.75 1 95.88 204 ILE A O 1
ATOM 1596 N N . LEU A 1 205 ? -0.998 5.418 12.234 1 95.75 205 LEU A N 1
ATOM 1597 C CA . LEU A 1 205 ? -1.366 6.738 11.734 1 95.75 205 LEU A CA 1
ATOM 1598 C C . LEU A 1 205 ? -0.531 7.824 12.406 1 95.75 205 LEU A C 1
ATOM 1600 O O . LEU A 1 205 ? 0.016 8.695 11.727 1 95.75 205 LEU A O 1
ATOM 1604 N N . PRO A 1 206 ? -0.328 7.82 13.727 1 93.31 206 PRO A N 1
ATOM 1605 C CA . PRO A 1 206 ? 0.515 8.859 14.328 1 93.31 206 PRO A CA 1
ATOM 1606 C C . PRO A 1 206 ? 1.95 8.828 13.805 1 93.31 206 PRO A C 1
ATOM 1608 O O . PRO A 1 206 ? 2.543 9.883 13.555 1 93.31 206 PRO A O 1
ATOM 1611 N N . THR A 1 207 ? 2.439 7.625 13.617 1 90.81 207 THR A N 1
ATOM 1612 C CA . THR A 1 207 ? 3.826 7.473 13.195 1 90.81 207 THR A CA 1
ATOM 1613 C C . THR A 1 207 ? 4.02 8 11.773 1 90.81 207 THR A C 1
ATOM 1615 O O . THR A 1 207 ? 4.98 8.727 11.5 1 90.81 207 THR A O 1
ATOM 1618 N N . ILE A 1 208 ? 3.113 7.68 10.906 1 89.56 208 ILE A N 1
ATOM 1619 C CA . ILE A 1 208 ? 3.328 8.008 9.508 1 89.56 208 ILE A CA 1
ATOM 1620 C C . ILE A 1 208 ? 3.039 9.492 9.273 1 89.56 208 ILE A C 1
ATOM 1622 O O . ILE A 1 208 ? 3.396 10.039 8.227 1 89.56 208 ILE A O 1
ATOM 1626 N N . ASN A 1 209 ? 2.383 10.07 10.188 1 89.06 209 ASN A N 1
ATOM 1627 C CA . ASN A 1 209 ? 2.127 11.5 10.102 1 89.06 209 ASN A CA 1
ATOM 1628 C C . ASN A 1 209 ? 3.359 12.32 10.477 1 89.06 209 ASN A C 1
ATOM 1630 O O . ASN A 1 209 ? 3.432 13.516 10.195 1 89.06 209 ASN A O 1
ATOM 1634 N N . GLY A 1 210 ? 4.301 11.711 11.133 1 79.38 210 GLY A N 1
ATOM 1635 C CA . GLY A 1 210 ? 5.461 12.43 11.633 1 79.38 210 GLY A CA 1
ATOM 1636 C C . GLY A 1 210 ? 5.219 13.102 12.977 1 79.38 210 GLY A C 1
ATOM 1637 O O . GLY A 1 210 ? 4.137 12.977 13.547 1 79.38 210 GLY A O 1
ATOM 1638 N N . HIS A 1 211 ? 6.254 13.734 13.539 1 74.5 211 HIS A N 1
ATOM 1639 C CA . HIS A 1 211 ? 6.18 14.328 14.867 1 74.5 211 HIS A CA 1
ATOM 1640 C C . HIS A 1 211 ? 6.02 15.844 14.781 1 74.5 211 HIS A C 1
ATOM 1642 O O . HIS A 1 211 ? 5.945 16.531 15.805 1 74.5 211 HIS A O 1
ATOM 1648 N N . SER A 1 212 ? 5.902 16.219 13.602 1 69.44 212 SER A N 1
ATOM 1649 C CA . SER A 1 212 ? 5.773 17.672 13.445 1 69.44 212 SER A CA 1
ATOM 1650 C C . SER A 1 212 ? 4.383 18.141 13.852 1 69.44 212 SER A C 1
ATOM 1652 O O . SER A 1 212 ? 3.375 17.578 13.422 1 69.44 212 SER A O 1
ATOM 1654 N N . THR A 1 213 ? 4.34 19.125 14.641 1 69.88 213 THR A N 1
ATOM 1655 C CA . THR A 1 213 ? 3.07 19.688 15.086 1 69.88 213 THR A CA 1
ATOM 1656 C C . THR A 1 213 ? 2.352 20.375 13.922 1 69.88 213 THR A C 1
ATOM 1658 O O . THR A 1 213 ? 1.15 20.641 14 1 69.88 213 THR A O 1
ATOM 1661 N N . ASN A 1 214 ? 3.107 20.609 12.867 1 70.38 214 ASN A N 1
ATOM 1662 C CA . ASN A 1 214 ? 2.52 21.266 11.711 1 70.38 214 ASN A CA 1
ATOM 1663 C C . ASN A 1 214 ? 1.685 20.297 10.875 1 70.38 214 ASN A C 1
ATOM 1665 O O . ASN A 1 214 ? 1.042 20.688 9.906 1 70.38 214 ASN A O 1
ATOM 1669 N N . ARG A 1 215 ? 1.611 19.156 11.289 1 80.75 215 ARG A N 1
ATOM 1670 C CA . ARG A 1 215 ? 0.871 18.172 10.5 1 80.75 215 ARG A CA 1
ATOM 1671 C C . ARG A 1 215 ? -0.297 17.609 11.297 1 80.75 215 ARG A C 1
ATOM 1673 O O . ARG A 1 215 ? -0.635 16.422 11.156 1 80.75 215 ARG A O 1
ATOM 1680 N N . LEU A 1 216 ? -0.73 18.438 12.148 1 84.44 216 LEU A N 1
ATOM 1681 C CA . LEU A 1 216 ? -1.929 18.094 12.906 1 84.44 216 LEU A CA 1
ATOM 1682 C C . LEU A 1 216 ? -3.137 18.875 12.391 1 84.44 216 LEU A C 1
ATOM 1684 O O . LEU A 1 216 ? -2.994 20 11.906 1 84.44 216 LEU A O 1
ATOM 1688 N N . PRO A 1 217 ? -4.367 18.266 12.555 1 89.81 217 PRO A N 1
ATOM 1689 C CA . PRO A 1 217 ? -4.648 16.922 13.062 1 89.81 217 PRO A CA 1
ATOM 1690 C C . PRO A 1 217 ? -4.145 15.82 12.141 1 89.81 217 PRO A C 1
ATOM 1692 O O . PRO A 1 217 ? -3.867 16.062 10.969 1 89.81 217 PRO A O 1
ATOM 1695 N N . TYR A 1 218 ? -4.043 14.609 12.664 1 89.75 218 TYR A N 1
ATOM 1696 C CA . TYR A 1 218 ? -3.533 13.492 11.883 1 89.75 218 TYR A CA 1
ATOM 1697 C C . TYR A 1 218 ? -4.32 13.328 10.586 1 89.75 218 TYR A C 1
ATOM 1699 O O . TYR A 1 218 ? -5.535 13.539 10.555 1 89.75 218 TYR A O 1
ATOM 1707 N N . TRP A 1 219 ? -3.586 12.953 9.555 1 88.12 219 TRP A N 1
ATOM 1708 C CA . TRP A 1 219 ? -4.184 12.773 8.234 1 88.12 219 TRP A CA 1
ATOM 1709 C C . TRP A 1 219 ? -3.609 11.547 7.539 1 88.12 219 TRP A C 1
ATOM 1711 O O . TRP A 1 219 ? -2.389 11.383 7.453 1 88.12 219 TRP A O 1
ATOM 1721 N N . PRO A 1 220 ? -4.531 10.656 7.066 1 85.5 220 PRO A N 1
ATOM 1722 C CA . PRO A 1 220 ? -4.043 9.555 6.234 1 85.5 220 PRO A CA 1
ATOM 1723 C C . PRO A 1 220 ? -3.824 9.969 4.777 1 85.5 220 PRO A C 1
ATOM 1725 O O . PRO A 1 220 ? -4.312 11.016 4.352 1 85.5 220 PRO A O 1
ATOM 1728 N N . PRO A 1 221 ? -3.033 9.172 4.023 1 87.31 221 PRO A N 1
ATOM 1729 C CA . PRO A 1 221 ? -2.807 9.492 2.611 1 87.31 221 PRO A CA 1
ATOM 1730 C C . PRO A 1 221 ? -4.02 9.188 1.735 1 87.31 221 PRO A C 1
ATOM 1732 O O . PRO A 1 221 ? -3.924 8.383 0.805 1 87.31 221 PRO A O 1
ATOM 1735 N N . ALA A 1 222 ? -5.023 9.891 1.972 1 86.25 222 ALA A N 1
ATOM 1736 C CA . ALA A 1 222 ? -6.301 9.641 1.311 1 86.25 222 ALA A CA 1
ATOM 1737 C C . ALA A 1 222 ? -6.77 8.211 1.562 1 86.25 222 ALA A C 1
ATOM 1739 O O . ALA A 1 222 ? -6.957 7.801 2.711 1 86.25 222 ALA A O 1
ATOM 1740 N N . ASN A 1 223 ? -7.016 7.477 0.573 1 89.38 223 ASN A N 1
ATOM 1741 C CA . ASN A 1 223 ? -7.504 6.117 0.778 1 89.38 223 ASN A CA 1
ATOM 1742 C C . ASN A 1 223 ? -6.492 5.078 0.295 1 89.38 223 ASN A C 1
ATOM 1744 O O . ASN A 1 223 ? -6.836 3.908 0.117 1 89.38 223 ASN A O 1
ATOM 1748 N N . LEU A 1 224 ? -5.27 5.484 0.157 1 93.5 224 LEU A N 1
ATOM 1749 C CA . LEU A 1 224 ? -4.301 4.625 -0.507 1 93.5 224 LEU A CA 1
ATOM 1750 C C . LEU A 1 224 ? -3.873 3.48 0.406 1 93.5 224 LEU A C 1
ATOM 1752 O O . LEU A 1 224 ? -3.654 2.359 -0.057 1 93.5 224 LEU A O 1
ATOM 1756 N N . LEU A 1 225 ? -3.795 3.775 1.651 1 95.44 225 LEU A N 1
ATOM 1757 C CA . LEU A 1 225 ? -3.15 2.805 2.529 1 95.44 225 LEU A CA 1
ATOM 1758 C C . LEU A 1 225 ? -4.09 1.641 2.832 1 95.44 225 LEU A C 1
ATOM 1760 O O . LEU A 1 225 ? -3.744 0.481 2.596 1 95.44 225 LEU A O 1
ATOM 1764 N N . ALA A 1 226 ? -5.297 1.936 3.348 1 98 226 ALA A N 1
ATOM 1765 C CA . ALA A 1 226 ? -6.18 0.844 3.756 1 98 226 ALA A CA 1
ATOM 1766 C C . ALA A 1 226 ? -6.914 0.255 2.557 1 98 226 ALA A C 1
ATOM 1768 O O . ALA A 1 226 ? -6.781 -0.936 2.262 1 98 226 ALA A O 1
ATOM 1769 N N . ASP A 1 227 ? -7.566 1.06 1.762 1 97.88 227 ASP A N 1
ATOM 1770 C CA . ASP A 1 227 ? -8.406 0.585 0.664 1 97.88 227 ASP A CA 1
ATOM 1771 C C . ASP A 1 227 ? -7.566 -0.116 -0.403 1 97.88 227 ASP A C 1
ATOM 1773 O O . ASP A 1 227 ? -7.906 -1.215 -0.846 1 97.88 227 ASP A O 1
ATOM 1777 N N . PHE A 1 228 ? -6.453 0.464 -0.741 1 98.19 228 PHE A N 1
ATOM 1778 C CA . PHE A 1 228 ? -5.816 -0.034 -1.954 1 98.19 228 PHE A CA 1
ATOM 1779 C C . PHE A 1 228 ? -4.578 -0.857 -1.616 1 98.19 228 PHE A C 1
ATOM 1781 O O . PHE A 1 228 ? -4.363 -1.927 -2.189 1 98.19 228 PHE A O 1
ATOM 1788 N N . ALA A 1 229 ? -3.723 -0.397 -0.677 1 98.38 229 ALA A N 1
ATOM 1789 C CA . ALA A 1 229 ? -2.543 -1.178 -0.314 1 98.38 229 ALA A CA 1
ATOM 1790 C C . ALA A 1 229 ? -2.914 -2.336 0.608 1 98.38 229 ALA A C 1
ATOM 1792 O O . ALA A 1 229 ? -2.797 -3.502 0.228 1 98.38 229 ALA A O 1
ATOM 1793 N N . GLY A 1 230 ? -3.518 -2.006 1.775 1 98.31 230 GLY A N 1
ATOM 1794 C CA . GLY A 1 230 ? -3.871 -3.004 2.773 1 98.31 230 GLY A CA 1
ATOM 1795 C C . GLY A 1 230 ? -5.145 -3.76 2.436 1 98.31 230 GLY A C 1
ATOM 1796 O O . GLY A 1 230 ? -5.465 -4.762 3.078 1 98.31 230 GLY A O 1
ATOM 1797 N N . GLY A 1 231 ? -5.891 -3.326 1.424 1 98.5 231 GLY A N 1
ATOM 1798 C CA . GLY A 1 231 ? -7.133 -3.938 0.979 1 98.5 231 GLY A CA 1
ATOM 1799 C C . GLY A 1 231 ? -7.027 -4.566 -0.397 1 98.5 231 GLY A C 1
ATOM 1800 O O . GLY A 1 231 ? -6.723 -5.758 -0.521 1 98.5 231 GLY A O 1
ATOM 1801 N N . GLY A 1 232 ? -7.129 -3.799 -1.442 1 98.69 232 GLY A N 1
ATOM 1802 C CA . GLY A 1 232 ? -7.211 -4.289 -2.809 1 98.69 232 GLY A CA 1
ATOM 1803 C C . GLY A 1 232 ? -5.984 -5.066 -3.242 1 98.69 232 GLY A C 1
ATOM 1804 O O . GLY A 1 232 ? -6.094 -6.188 -3.742 1 98.69 232 GLY A O 1
ATOM 1805 N N . LEU A 1 233 ? -4.824 -4.473 -3.072 1 98.88 233 LEU A N 1
ATOM 1806 C CA . LEU A 1 233 ? -3.598 -5.141 -3.49 1 98.88 233 LEU A CA 1
ATOM 1807 C C . LEU A 1 233 ? -3.316 -6.359 -2.615 1 98.88 233 LEU A C 1
ATOM 1809 O O . LEU A 1 233 ? -2.898 -7.402 -3.115 1 98.88 233 LEU A O 1
ATOM 1813 N N . MET A 1 234 ? -3.551 -6.199 -1.309 1 98.81 234 MET A N 1
ATOM 1814 C CA . MET A 1 234 ? -3.393 -7.32 -0.386 1 98.81 234 MET A CA 1
ATOM 1815 C C . MET A 1 234 ? -4.312 -8.477 -0.769 1 98.81 234 MET A C 1
ATOM 1817 O O . MET A 1 234 ? -3.908 -9.641 -0.724 1 98.81 234 MET A O 1
ATOM 1821 N N . ALA A 1 235 ? -5.523 -8.156 -1.137 1 98.88 235 ALA A N 1
ATOM 1822 C CA . ALA A 1 235 ? -6.473 -9.164 -1.587 1 98.88 235 ALA A CA 1
ATOM 1823 C C . ALA A 1 235 ? -5.977 -9.859 -2.854 1 98.88 235 ALA A C 1
ATOM 1825 O O . ALA A 1 235 ? -6.051 -11.086 -2.969 1 98.88 235 ALA A O 1
ATOM 1826 N N . ALA A 1 236 ? -5.484 -9.078 -3.816 1 98.94 236 ALA A N 1
ATOM 1827 C CA . ALA A 1 236 ? -4.957 -9.648 -5.055 1 98.94 236 ALA A CA 1
ATOM 1828 C C . ALA A 1 236 ? -3.803 -10.609 -4.766 1 98.94 236 ALA A C 1
ATOM 1830 O O . ALA A 1 236 ? -3.744 -11.703 -5.324 1 98.94 236 ALA A O 1
ATOM 1831 N N . PHE A 1 237 ? -2.895 -10.18 -3.875 1 98.81 237 PHE A N 1
ATOM 1832 C CA . PHE A 1 237 ? -1.815 -11.047 -3.422 1 98.81 237 PHE A CA 1
ATOM 1833 C C . PHE A 1 237 ? -2.371 -12.352 -2.848 1 98.81 237 PHE A C 1
ATOM 1835 O O . PHE A 1 237 ? -1.941 -13.438 -3.234 1 98.81 237 PHE A O 1
ATOM 1842 N N . GLY A 1 238 ? -3.32 -12.25 -1.912 1 98.81 238 GLY A N 1
ATOM 1843 C CA . GLY A 1 238 ? -3.906 -13.422 -1.279 1 98.81 238 GLY A CA 1
ATOM 1844 C C . GLY A 1 238 ? -4.594 -14.352 -2.262 1 98.81 238 GLY A C 1
ATOM 1845 O O . GLY A 1 238 ? -4.48 -15.578 -2.152 1 98.81 238 GLY A O 1
ATOM 1846 N N . ILE A 1 239 ? -5.266 -13.797 -3.221 1 98.88 239 ILE A N 1
ATOM 1847 C CA . ILE A 1 239 ? -6.02 -14.57 -4.203 1 98.88 239 ILE A CA 1
ATOM 1848 C C . ILE A 1 239 ? -5.062 -15.391 -5.062 1 98.88 239 ILE A C 1
ATOM 1850 O O . ILE A 1 239 ? -5.273 -16.594 -5.27 1 98.88 239 ILE A O 1
ATOM 1854 N N . ILE A 1 240 ? -3.99 -14.742 -5.539 1 98.75 240 ILE A N 1
ATOM 1855 C CA . ILE A 1 240 ? -3.076 -15.469 -6.414 1 98.75 240 ILE A CA 1
ATOM 1856 C C . ILE A 1 240 ? -2.32 -16.531 -5.609 1 98.75 240 ILE A C 1
ATOM 1858 O O . ILE A 1 240 ? -2.033 -17.609 -6.113 1 98.75 240 ILE A O 1
ATOM 1862 N N . ALA A 1 241 ? -2.008 -16.203 -4.336 1 98.56 241 ALA A N 1
ATOM 1863 C CA . ALA A 1 241 ? -1.397 -17.219 -3.469 1 98.56 241 ALA A CA 1
ATOM 1864 C C . ALA A 1 241 ? -2.312 -18.422 -3.307 1 98.56 241 ALA A C 1
ATOM 1866 O O . ALA A 1 241 ? -1.852 -19.562 -3.35 1 98.56 241 ALA A O 1
ATOM 1867 N N . ALA A 1 242 ? -3.604 -18.172 -3.121 1 98.62 242 ALA A N 1
ATOM 1868 C CA . ALA A 1 242 ? -4.582 -19.25 -3 1 98.62 242 ALA A CA 1
ATOM 1869 C C . ALA A 1 242 ? -4.695 -20.047 -4.301 1 98.62 242 ALA A C 1
ATOM 1871 O O . ALA A 1 242 ? -4.797 -21.266 -4.285 1 98.62 242 ALA A O 1
ATOM 1872 N N . LEU A 1 243 ? -4.707 -19.328 -5.457 1 98.5 243 LEU A N 1
ATOM 1873 C CA . LEU A 1 243 ? -4.742 -19.969 -6.762 1 98.5 243 LEU A CA 1
ATOM 1874 C C . LEU A 1 243 ? -3.52 -20.875 -6.953 1 98.5 243 LEU A C 1
ATOM 1876 O O . LEU A 1 243 ? -3.637 -21.984 -7.461 1 98.5 243 LEU A O 1
ATOM 1880 N N . TYR A 1 244 ? -2.344 -20.391 -6.566 1 98 244 TYR A N 1
ATOM 1881 C CA . TYR A 1 244 ? -1.115 -21.172 -6.637 1 98 244 TYR A CA 1
ATOM 1882 C C . TYR A 1 244 ? -1.224 -22.438 -5.785 1 98 244 TYR A C 1
ATOM 1884 O O . TYR A 1 244 ? -0.903 -23.531 -6.246 1 98 244 TYR A O 1
ATOM 1892 N N . ASN A 1 245 ? -1.725 -22.266 -4.57 1 96.94 245 ASN A N 1
ATOM 1893 C CA . ASN A 1 245 ? -1.863 -23.375 -3.643 1 96.94 245 ASN A CA 1
ATOM 1894 C C . ASN A 1 245 ? -2.869 -24.406 -4.152 1 96.94 245 ASN A C 1
ATOM 1896 O O . ASN A 1 245 ? -2.703 -25.609 -3.932 1 96.94 245 ASN A O 1
ATOM 1900 N N . ARG A 1 246 ? -3.881 -23.953 -4.805 1 96.31 246 ARG A N 1
ATOM 1901 C CA . ARG A 1 246 ? -4.926 -24.812 -5.352 1 96.31 246 ARG A CA 1
ATOM 1902 C C . ARG A 1 246 ? -4.336 -25.859 -6.297 1 96.31 246 ARG A C 1
ATOM 1904 O O . ARG A 1 246 ? -4.816 -26.984 -6.363 1 96.31 246 ARG A O 1
ATOM 1911 N N . GLN A 1 247 ? -3.295 -25.484 -6.953 1 92.88 247 GLN A N 1
ATOM 1912 C CA . GLN A 1 247 ? -2.637 -26.406 -7.883 1 92.88 247 GLN A CA 1
ATOM 1913 C C . GLN A 1 247 ? -1.867 -27.484 -7.137 1 92.88 247 GLN A C 1
ATOM 1915 O O . GLN A 1 247 ? -1.545 -28.531 -7.707 1 92.88 247 GLN A O 1
ATOM 1920 N N . GLN A 1 248 ? -1.694 -27.297 -5.867 1 91.56 248 GLN A N 1
ATOM 1921 C CA . GLN A 1 248 ? -0.855 -28.203 -5.094 1 91.56 248 GLN A CA 1
ATOM 1922 C C . GLN A 1 248 ? -1.683 -28.984 -4.078 1 91.56 248 GLN A C 1
ATOM 1924 O O . GLN A 1 248 ? -1.225 -30 -3.545 1 91.56 248 GLN A O 1
ATOM 1929 N N . ASN A 1 249 ? -2.938 -28.547 -3.836 1 93.56 249 ASN A N 1
ATOM 1930 C CA . ASN A 1 249 ? -3.684 -29.125 -2.725 1 93.56 249 ASN A CA 1
ATOM 1931 C C . ASN A 1 249 ? -4.84 -29.984 -3.217 1 93.56 249 ASN A C 1
ATOM 1933 O O . ASN A 1 249 ? -5.793 -30.234 -2.477 1 93.56 249 ASN A O 1
ATOM 1937 N N . GLY A 1 250 ? -4.82 -30.344 -4.445 1 93.75 250 GLY A N 1
ATOM 1938 C CA . GLY A 1 250 ? -5.859 -31.203 -5.012 1 93.75 250 GLY A CA 1
ATOM 1939 C C . GLY A 1 250 ? -6.988 -30.406 -5.652 1 93.75 250 GLY A C 1
ATOM 1940 O O . GLY A 1 250 ? -7.973 -31 -6.113 1 93.75 250 GLY A O 1
ATOM 1941 N N . GLY A 1 251 ? -6.918 -29.062 -5.637 1 96.25 251 GLY A N 1
ATOM 1942 C CA . GLY A 1 251 ? -7.867 -28.25 -6.387 1 96.25 251 GLY A CA 1
ATOM 1943 C C . GLY A 1 251 ? -8.859 -27.531 -5.5 1 96.25 251 GLY A C 1
ATOM 1944 O O . GLY A 1 251 ? -9.844 -26.984 -5.984 1 96.25 251 GLY A O 1
ATOM 1945 N N . SER A 1 252 ? -8.594 -27.469 -4.199 1 96.94 252 SER A N 1
ATOM 1946 C CA . SER A 1 252 ? -9.555 -26.906 -3.256 1 96.94 252 SER A CA 1
ATOM 1947 C C . SER A 1 252 ? -9.352 -25.406 -3.094 1 96.94 252 SER A C 1
ATOM 1949 O O . SER A 1 252 ? -8.227 -24.938 -2.938 1 96.94 252 SER A O 1
ATOM 1951 N N . GLY A 1 253 ? -10.461 -24.672 -3.115 1 97.88 253 GLY A N 1
ATOM 1952 C CA . GLY A 1 253 ? -10.438 -23.25 -2.805 1 97.88 253 GLY A CA 1
ATOM 1953 C C . GLY A 1 253 ? -10.445 -22.969 -1.315 1 97.88 253 GLY A C 1
ATOM 1954 O O . GLY A 1 253 ? -9.992 -23.797 -0.519 1 97.88 253 GLY A O 1
ATOM 1955 N N . CYS A 1 254 ? -10.797 -21.734 -0.98 1 98.31 254 CYS A N 1
ATOM 1956 C CA . CYS A 1 254 ? -10.797 -21.312 0.419 1 98.31 254 CYS A CA 1
ATOM 1957 C C . CYS A 1 254 ? -11.469 -19.969 0.59 1 98.31 254 CYS A C 1
ATOM 1959 O O . CYS A 1 254 ? -11.961 -19.375 -0.379 1 98.31 254 CYS A O 1
ATOM 1961 N N . ILE A 1 255 ? -11.594 -19.578 1.809 1 98.44 255 ILE A N 1
ATOM 1962 C CA . ILE A 1 255 ? -12.062 -18.25 2.162 1 98.44 255 ILE A CA 1
ATOM 1963 C C . ILE A 1 255 ? -10.883 -17.391 2.615 1 98.44 255 ILE A C 1
ATOM 1965 O O . ILE A 1 255 ? -10.102 -17.812 3.467 1 98.44 255 ILE A O 1
ATOM 1969 N N . ILE A 1 256 ? -10.742 -16.281 1.976 1 98.75 256 ILE A N 1
ATOM 1970 C CA . ILE A 1 256 ? -9.719 -15.312 2.367 1 98.75 256 ILE A CA 1
ATOM 1971 C C . ILE A 1 256 ? -10.367 -14.164 3.143 1 98.75 256 ILE A C 1
ATOM 1973 O O . ILE A 1 256 ? -11.258 -13.492 2.631 1 98.75 256 ILE A O 1
ATOM 1977 N N . ASP A 1 257 ? -9.961 -13.969 4.375 1 98.5 257 ASP A N 1
ATOM 1978 C CA . ASP A 1 257 ? -10.367 -12.844 5.207 1 98.5 257 ASP A CA 1
ATOM 1979 C C . ASP A 1 257 ? -9.383 -11.688 5.082 1 98.5 257 ASP A C 1
ATOM 1981 O O . ASP A 1 257 ? -8.328 -11.688 5.715 1 98.5 257 ASP A O 1
ATOM 1985 N N . VAL A 1 258 ? -9.781 -10.688 4.301 1 98.62 258 VAL A N 1
ATOM 1986 C CA . VAL A 1 258 ? -8.953 -9.5 4.09 1 98.62 258 VAL A CA 1
ATOM 1987 C C . VAL A 1 258 ? -9.461 -8.359 4.973 1 98.62 258 VAL A C 1
ATOM 1989 O O . VAL A 1 258 ? -10.43 -7.676 4.617 1 98.62 258 VAL A O 1
ATOM 1992 N N . SER A 1 259 ? -8.797 -8.133 6.066 1 98.75 259 SER A N 1
ATOM 1993 C CA . SER A 1 259 ? -9.039 -6.98 6.926 1 98.75 259 SER A CA 1
ATOM 1994 C C . SER A 1 259 ? -8.164 -5.801 6.523 1 98.75 259 SER A C 1
ATOM 1996 O O . SER A 1 259 ? -6.934 -5.887 6.559 1 98.75 259 SER A O 1
ATOM 1998 N N . MET A 1 260 ? -8.766 -4.723 6.191 1 98.62 260 MET A N 1
ATOM 1999 C CA . MET A 1 260 ? -7.977 -3.564 5.785 1 98.62 260 MET A CA 1
ATOM 2000 C C . MET A 1 260 ? -7.184 -3.008 6.965 1 98.62 260 MET A C 1
ATOM 2002 O O . MET A 1 260 ? -6.066 -2.512 6.789 1 98.62 260 MET A O 1
ATOM 2006 N N . VAL A 1 261 ? -7.715 -3.09 8.195 1 98.75 261 VAL A N 1
ATOM 2007 C CA . VAL A 1 261 ? -6.977 -2.699 9.391 1 98.75 261 VAL A CA 1
ATOM 2008 C C . VAL A 1 261 ? -5.711 -3.545 9.516 1 98.75 261 VAL A C 1
ATOM 2010 O O . VAL A 1 261 ? -4.609 -3.01 9.648 1 98.75 261 VAL A O 1
ATOM 2013 N N . GLU A 1 262 ? -5.91 -4.844 9.438 1 98.75 262 GLU A N 1
ATOM 2014 C CA . GLU A 1 262 ? -4.781 -5.758 9.586 1 98.75 262 GLU A CA 1
ATOM 2015 C C . GLU A 1 262 ? -3.828 -5.664 8.398 1 98.75 262 GLU A C 1
ATOM 2017 O O . GLU A 1 262 ? -2.615 -5.82 8.555 1 98.75 262 GLU A O 1
ATOM 2022 N N . GLY A 1 263 ? -4.398 -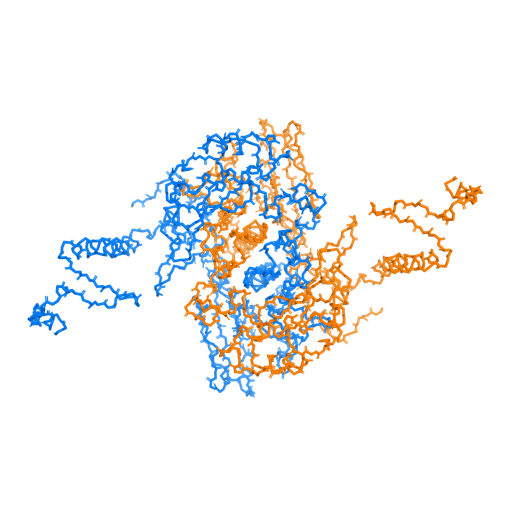5.398 7.238 1 98.69 263 GLY A N 1
ATOM 2023 C CA . GLY A 1 263 ? -3.555 -5.188 6.074 1 98.69 263 GLY A CA 1
ATOM 2024 C C . GLY A 1 263 ? -2.588 -4.031 6.238 1 98.69 263 GLY A C 1
ATOM 2025 O O . GLY A 1 263 ? -1.402 -4.156 5.918 1 98.69 263 GLY A O 1
ATOM 2026 N N . VAL A 1 264 ? -3.084 -2.91 6.73 1 98.56 264 VAL A N 1
ATOM 2027 C CA . VAL A 1 264 ? -2.248 -1.733 6.941 1 98.56 264 VAL A CA 1
ATOM 2028 C C . VAL A 1 264 ? -1.217 -2.021 8.031 1 98.56 264 VAL A C 1
ATOM 2030 O O . VAL A 1 264 ? -0.044 -1.663 7.895 1 98.56 264 VAL A O 1
ATOM 2033 N N . ALA A 1 265 ? -1.686 -2.664 9.078 1 98.56 265 ALA A N 1
ATOM 2034 C CA . ALA A 1 265 ? -0.757 -3.014 10.148 1 98.56 265 ALA A CA 1
ATOM 2035 C C . ALA A 1 265 ? 0.373 -3.896 9.625 1 98.56 265 ALA A C 1
ATOM 2037 O O . ALA A 1 265 ? 1.546 -3.648 9.914 1 98.56 265 ALA A O 1
ATOM 2038 N N . TYR A 1 266 ? 0.046 -4.883 8.836 1 98.44 266 TYR A N 1
ATOM 2039 C CA . TYR A 1 266 ? 1.025 -5.816 8.297 1 98.44 266 TYR A CA 1
ATOM 2040 C C . TYR A 1 266 ? 2.012 -5.102 7.379 1 98.44 266 TYR A C 1
ATOM 2042 O O . TYR A 1 266 ? 3.217 -5.355 7.438 1 98.44 266 TYR A O 1
ATOM 2050 N N . LEU A 1 267 ? 1.488 -4.219 6.602 1 97.69 267 LEU A N 1
ATOM 2051 C CA . LEU A 1 267 ? 2.309 -3.412 5.703 1 97.69 267 LEU A CA 1
ATOM 2052 C C . LEU A 1 267 ? 3.346 -2.613 6.484 1 97.69 267 LEU A C 1
ATOM 2054 O O . LEU A 1 267 ? 4.414 -2.293 5.957 1 97.69 267 LEU A O 1
ATOM 2058 N N . SER A 1 268 ? 3.09 -2.336 7.711 1 96.69 268 SER A N 1
ATOM 2059 C CA . SER A 1 268 ? 3.916 -1.448 8.523 1 96.69 268 SER A CA 1
ATOM 2060 C C . SER A 1 268 ? 4.902 -2.238 9.375 1 96.69 268 SER A C 1
ATOM 2062 O O . SER A 1 268 ? 5.473 -1.705 10.328 1 96.69 268 SER A O 1
ATOM 2064 N N . THR A 1 269 ? 5.148 -3.473 9.102 1 97.44 269 THR A N 1
ATOM 2065 C CA . THR A 1 269 ? 6 -4.355 9.891 1 97.44 269 THR A CA 1
ATOM 2066 C C . THR A 1 269 ? 7.406 -3.777 10.023 1 97.44 269 THR A C 1
ATOM 2068 O O . THR A 1 269 ? 8.039 -3.898 11.07 1 97.44 269 THR A O 1
ATOM 2071 N N . PHE A 1 270 ? 7.895 -3.146 9 1 96.5 270 PHE A N 1
ATOM 2072 C CA . PHE A 1 270 ? 9.211 -2.516 9.047 1 96.5 270 PHE A CA 1
ATOM 2073 C C . PHE A 1 270 ? 9.273 -1.458 10.141 1 96.5 270 PHE A C 1
ATOM 2075 O O . PHE A 1 270 ? 10.242 -1.394 10.898 1 96.5 270 PHE A O 1
ATOM 2082 N N . ILE A 1 271 ? 8.227 -0.621 10.188 1 94.75 271 ILE A N 1
ATOM 2083 C CA . ILE A 1 271 ? 8.188 0.43 11.195 1 94.75 271 ILE A CA 1
ATOM 2084 C C . ILE A 1 271 ? 8.203 -0.194 12.594 1 94.75 271 ILE A C 1
ATOM 2086 O O . ILE A 1 271 ? 8.906 0.289 13.484 1 94.75 271 ILE A O 1
ATOM 2090 N N . THR A 1 272 ? 7.449 -1.26 12.75 1 95.25 272 THR A N 1
ATOM 2091 C CA . THR A 1 272 ? 7.469 -1.974 14.023 1 95.25 272 THR A CA 1
ATOM 2092 C C . THR A 1 272 ? 8.875 -2.465 14.344 1 95.25 272 THR A C 1
ATOM 2094 O O . THR A 1 272 ? 9.359 -2.291 15.469 1 95.25 272 THR A O 1
ATOM 2097 N N . ALA A 1 273 ? 9.539 -2.982 13.375 1 95.31 273 ALA A N 1
ATOM 2098 C CA . ALA A 1 273 ? 10.859 -3.576 13.57 1 95.31 273 ALA A CA 1
ATOM 2099 C C . ALA A 1 273 ? 11.891 -2.514 13.938 1 95.31 273 ALA A C 1
ATOM 2101 O O . ALA A 1 273 ? 12.797 -2.77 14.734 1 95.31 273 ALA A O 1
ATOM 2102 N N . TYR A 1 274 ? 11.711 -1.328 13.43 1 94.12 274 TYR A N 1
ATOM 2103 C CA . TYR A 1 274 ? 12.797 -0.357 13.531 1 94.12 274 TYR A CA 1
ATOM 2104 C C . TYR A 1 274 ? 12.375 0.839 14.375 1 94.12 274 TYR A C 1
ATOM 2106 O O . TYR A 1 274 ? 13.094 1.836 14.453 1 94.12 274 TYR A O 1
ATOM 2114 N N . GLN A 1 275 ? 11.281 0.827 15.039 1 92.69 275 GLN A N 1
ATOM 2115 C CA . GLN A 1 275 ? 10.719 1.951 15.773 1 92.69 275 GLN A CA 1
ATOM 2116 C C . GLN A 1 275 ? 11.648 2.383 16.906 1 92.69 275 GLN A C 1
ATOM 2118 O O . GLN A 1 275 ? 11.516 3.484 17.438 1 92.69 275 GLN A O 1
ATOM 2123 N N . ASP A 1 276 ? 12.641 1.577 17.312 1 92.75 276 ASP A N 1
ATOM 2124 C CA . ASP A 1 276 ? 13.531 1.881 18.422 1 92.75 276 ASP A CA 1
ATOM 2125 C C . ASP A 1 276 ? 14.773 2.629 17.953 1 92.75 276 ASP A C 1
ATOM 2127 O O . ASP A 1 276 ? 15.617 3.018 18.75 1 92.75 276 ASP A O 1
ATOM 2131 N N . ILE A 1 277 ? 14.906 2.832 16.688 1 93.38 277 ILE A N 1
ATOM 2132 C CA . ILE A 1 277 ? 16 3.648 16.172 1 93.38 277 ILE A CA 1
ATOM 2133 C C . ILE A 1 277 ? 15.625 5.125 16.266 1 93.38 277 ILE A C 1
ATOM 2135 O O . ILE A 1 277 ? 14.859 5.629 15.438 1 93.38 277 ILE A O 1
ATOM 2139 N N . ASP A 1 278 ? 16.219 5.832 17.094 1 93.38 278 ASP A N 1
ATOM 2140 C CA . ASP A 1 278 ? 15.836 7.199 17.422 1 93.38 278 ASP A CA 1
ATOM 2141 C C . ASP A 1 278 ? 16.078 8.141 16.25 1 93.38 278 ASP A C 1
ATOM 2143 O O . ASP A 1 278 ? 15.234 8.984 15.938 1 93.38 278 ASP A O 1
ATOM 2147 N N . LYS A 1 279 ? 17.156 7.961 15.531 1 92.38 279 LYS A N 1
ATOM 2148 C CA . LYS A 1 279 ? 17.516 8.828 14.414 1 92.38 279 LYS A CA 1
ATOM 2149 C C . LYS A 1 279 ? 16.516 8.68 13.266 1 92.38 279 LYS A C 1
ATOM 2151 O O . LYS A 1 279 ? 16.359 9.594 12.453 1 92.38 279 LYS A O 1
ATOM 2156 N N . MET A 1 280 ? 15.875 7.598 13.297 1 92 280 MET A N 1
ATOM 2157 C CA . MET A 1 280 ? 14.906 7.332 12.242 1 92 280 MET A CA 1
ATOM 2158 C C . MET A 1 280 ? 13.5 7.723 12.672 1 92 280 MET A C 1
ATOM 2160 O O . MET A 1 280 ? 12.742 8.305 11.898 1 92 280 MET A O 1
ATOM 2164 N N . CYS A 1 281 ? 13.188 7.512 13.961 1 90.69 281 CYS A N 1
ATOM 2165 C CA . CYS A 1 281 ? 11.766 7.52 14.297 1 90.69 281 CYS A CA 1
ATOM 2166 C C . CYS A 1 281 ? 11.477 8.516 15.422 1 90.69 281 CYS A C 1
ATOM 2168 O O . CYS A 1 281 ? 10.422 9.148 15.43 1 90.69 281 CYS A O 1
ATOM 2170 N N . ASN A 1 282 ? 12.352 8.758 16.344 1 90.94 282 ASN A N 1
ATOM 2171 C CA . ASN A 1 282 ? 11.93 9.336 17.609 1 90.94 282 ASN A CA 1
ATOM 2172 C C . ASN A 1 282 ? 12.539 10.711 17.844 1 90.94 282 ASN A C 1
ATOM 2174 O O . ASN A 1 282 ? 11.945 11.562 18.5 1 90.94 282 ASN A O 1
ATOM 2178 N N . ASP A 1 283 ? 13.711 10.984 17.312 1 92.88 283 ASP A N 1
ATOM 2179 C CA . ASP A 1 283 ? 14.352 12.289 17.484 1 92.88 283 ASP A CA 1
ATOM 2180 C C . ASP A 1 283 ? 13.539 13.391 16.812 1 92.88 283 ASP A C 1
ATOM 2182 O O . ASP A 1 283 ? 12.805 13.133 15.852 1 92.88 283 ASP A O 1
ATOM 2186 N N . PRO A 1 284 ? 13.648 14.625 17.312 1 91.25 284 PRO A N 1
ATOM 2187 C CA . PRO A 1 284 ? 12.883 15.734 16.734 1 91.25 284 PRO A CA 1
ATOM 2188 C C . PRO A 1 284 ? 13.125 15.914 15.234 1 91.25 284 PRO A C 1
ATOM 2190 O O . PRO A 1 284 ? 12.211 16.281 14.5 1 91.25 284 PRO A O 1
ATOM 2193 N N . TYR A 1 285 ? 14.344 15.664 14.82 1 94.06 285 TYR A N 1
ATOM 2194 C CA . TYR A 1 285 ? 14.68 15.805 13.406 1 94.06 285 TYR A CA 1
ATOM 2195 C C . TYR A 1 285 ? 15.047 14.461 12.797 1 94.06 285 TYR A C 1
ATOM 2197 O O . TYR A 1 285 ? 15.922 14.383 11.93 1 94.06 285 TYR A O 1
ATOM 2205 N N . ALA A 1 286 ? 14.359 13.398 13.375 1 93.19 286 ALA A N 1
ATOM 2206 C CA . ALA A 1 286 ? 14.531 12.062 12.805 1 93.19 286 ALA A CA 1
ATOM 2207 C C . ALA A 1 286 ? 14.07 12.031 11.352 1 93.19 286 ALA A C 1
ATOM 2209 O O . ALA A 1 286 ? 13.344 12.914 10.898 1 93.19 286 ALA A O 1
ATOM 2210 N N . TRP A 1 287 ? 14.492 11.023 10.617 1 92.88 287 TRP A N 1
ATOM 2211 C CA . TRP A 1 287 ? 14.148 10.906 9.203 1 92.88 287 TRP A CA 1
ATOM 2212 C C . TRP A 1 287 ? 12.641 10.922 9.008 1 92.88 287 TRP A C 1
ATOM 2214 O O . TRP A 1 287 ? 12.125 11.617 8.125 1 92.88 287 TRP A O 1
ATOM 2224 N N . PHE A 1 288 ? 11.898 10.242 9.898 1 90.5 288 PHE A N 1
ATOM 2225 C CA . PHE A 1 288 ? 10.461 10.102 9.703 1 90.5 288 PHE A CA 1
ATOM 2226 C C . PHE A 1 288 ? 9.703 11.156 10.508 1 90.5 288 PHE A C 1
ATOM 2228 O O . PHE A 1 288 ? 8.484 11.062 10.664 1 90.5 288 PHE A O 1
ATOM 2235 N N . SER A 1 289 ? 10.406 12.18 10.977 1 90 289 SER A N 1
ATOM 2236 C CA . SER A 1 289 ? 9.766 13.219 11.773 1 90 289 SER A CA 1
ATOM 2237 C C . SER A 1 289 ? 9.039 14.234 10.883 1 90 289 SER A C 1
ATOM 2239 O O . SER A 1 289 ? 8.164 14.953 11.352 1 90 289 SER A O 1
ATOM 2241 N N . GLY A 1 290 ? 9.453 14.273 9.664 1 88.81 290 GLY A N 1
ATOM 2242 C CA . GLY A 1 290 ? 8.961 15.32 8.781 1 88.81 290 GLY A CA 1
ATOM 2243 C C . GLY A 1 290 ? 9.773 16.594 8.867 1 88.81 290 GLY A C 1
ATOM 2244 O O . GLY A 1 290 ? 9.547 17.531 8.094 1 88.81 290 GLY A O 1
ATOM 2245 N N . LYS A 1 291 ? 10.758 16.672 9.695 1 92 291 LYS A N 1
ATOM 2246 C CA . LYS A 1 291 ? 11.516 17.891 9.93 1 92 291 LYS A CA 1
ATOM 2247 C C . LYS A 1 291 ? 12.984 17.703 9.539 1 92 291 LYS A C 1
ATOM 2249 O O . LYS A 1 291 ? 13.766 18.656 9.578 1 92 291 LYS A O 1
ATOM 2254 N N . SER A 1 292 ? 13.32 16.484 9.219 1 95.19 292 SER A N 1
ATOM 2255 C CA . SER A 1 292 ? 14.711 16.234 8.859 1 95.19 292 SER A CA 1
ATOM 2256 C C . SER A 1 292 ? 15.117 17.047 7.625 1 95.19 292 SER A C 1
ATOM 2258 O O . SER A 1 292 ? 14.461 16.969 6.586 1 95.19 292 SER A O 1
ATOM 2260 N N . PRO A 1 293 ? 16.234 17.734 7.688 1 97.5 293 PRO A N 1
ATOM 2261 C CA . PRO A 1 293 ? 16.656 18.531 6.531 1 97.5 293 PRO A CA 1
ATOM 2262 C C . PRO A 1 293 ? 16.906 17.688 5.289 1 97.5 293 PRO A C 1
ATOM 2264 O O . PRO A 1 293 ? 16.781 18.188 4.164 1 97.5 293 PRO A O 1
ATOM 2267 N N . ILE A 1 294 ? 17.25 16.453 5.516 1 98 294 ILE A N 1
ATOM 2268 C CA . ILE A 1 294 ? 17.688 15.648 4.383 1 98 294 ILE A CA 1
ATOM 2269 C C . ILE A 1 294 ? 16.609 14.617 4.035 1 98 294 ILE A C 1
ATOM 2271 O O . ILE A 1 294 ? 16.875 13.664 3.301 1 98 294 ILE A O 1
ATOM 2275 N N . TYR A 1 295 ? 15.406 14.773 4.594 1 96.56 295 TYR A N 1
ATOM 2276 C CA . TYR A 1 295 ? 14.266 13.938 4.254 1 96.56 295 TYR A CA 1
ATOM 2277 C C . TYR A 1 295 ? 12.961 14.711 4.406 1 96.56 295 TYR A C 1
ATOM 2279 O O . TYR A 1 295 ? 12.188 14.461 5.336 1 96.56 295 TYR A O 1
ATOM 2287 N N . ARG A 1 296 ? 12.648 15.461 3.473 1 95.81 296 ARG A N 1
ATOM 2288 C CA . ARG A 1 296 ? 11.453 16.297 3.422 1 95.81 296 ARG A CA 1
ATOM 2289 C C . ARG A 1 296 ? 11.328 17 2.072 1 95.81 296 ARG A C 1
ATOM 2291 O O . ARG A 1 296 ? 12.195 16.828 1.203 1 95.81 296 ARG A O 1
ATOM 2298 N N . THR A 1 297 ? 10.25 17.719 1.875 1 96.81 297 THR A N 1
ATOM 2299 C CA . THR A 1 297 ? 10.086 18.516 0.66 1 96.81 297 THR A CA 1
ATOM 2300 C C . THR A 1 297 ? 10.391 19.984 0.926 1 96.81 297 THR A C 1
ATOM 2302 O O . THR A 1 297 ? 10.344 20.438 2.072 1 96.81 297 THR A O 1
ATOM 2305 N N . TYR A 1 298 ? 10.773 20.672 -0.108 1 98.25 298 TYR A N 1
ATOM 2306 C CA . TYR A 1 298 ? 11.086 22.094 -0.06 1 98.25 298 TYR A CA 1
ATOM 2307 C C . TYR A 1 298 ? 10.352 22.859 -1.164 1 98.25 298 TYR A C 1
ATOM 2309 O O . TYR A 1 298 ? 10.25 22.375 -2.293 1 98.25 298 TYR A O 1
ATOM 2317 N N . GLN A 1 299 ? 9.875 24 -0.802 1 97.94 299 GLN A N 1
ATOM 2318 C CA . GLN A 1 299 ? 9.188 24.859 -1.763 1 97.94 299 GLN A CA 1
ATOM 2319 C C . GLN A 1 299 ? 10.188 25.594 -2.646 1 97.94 299 GLN A C 1
ATOM 2321 O O . GLN A 1 299 ? 11.219 26.062 -2.168 1 97.94 299 GLN A O 1
ATOM 2326 N N . THR A 1 300 ? 9.867 25.703 -3.936 1 98.69 300 THR A N 1
ATOM 2327 C CA . THR A 1 300 ? 10.734 26.375 -4.902 1 98.69 300 THR A CA 1
ATOM 2328 C C . THR A 1 300 ? 10.219 27.766 -5.223 1 98.69 300 THR A C 1
ATOM 2330 O O . THR A 1 300 ? 9.164 28.172 -4.723 1 98.69 300 THR A O 1
ATOM 2333 N N . LEU A 1 301 ? 10.906 28.422 -6.07 1 98.5 301 LEU A N 1
ATOM 2334 C CA . LEU A 1 301 ? 10.625 29.812 -6.43 1 98.5 301 LEU A CA 1
ATOM 2335 C C . LEU A 1 301 ? 9.234 29.953 -7.035 1 98.5 301 LEU A C 1
ATOM 2337 O O . LEU A 1 301 ? 8.539 30.938 -6.801 1 98.5 301 LEU A O 1
ATOM 2341 N N . ASP A 1 302 ? 8.82 29.016 -7.82 1 98.25 302 ASP A N 1
ATOM 2342 C CA . ASP A 1 302 ? 7.562 29.062 -8.555 1 98.25 302 ASP A CA 1
ATOM 2343 C C . ASP A 1 302 ? 6.441 28.391 -7.766 1 98.25 302 ASP A C 1
ATOM 2345 O O . ASP A 1 302 ? 5.488 27.875 -8.352 1 98.25 302 ASP A O 1
ATOM 2349 N N . ASP A 1 303 ? 6.598 28.25 -6.512 1 96.19 303 ASP A N 1
ATOM 2350 C CA . ASP A 1 303 ? 5.609 27.734 -5.566 1 96.19 303 ASP A CA 1
ATOM 2351 C C . ASP A 1 303 ? 5.309 26.266 -5.832 1 96.19 303 ASP A C 1
ATOM 2353 O O . ASP A 1 303 ? 4.176 25.812 -5.645 1 96.19 303 ASP A O 1
ATOM 2357 N N . LYS A 1 304 ? 6.23 25.625 -6.387 1 97.38 304 LYS A N 1
ATOM 2358 C CA . LYS A 1 304 ? 6.219 24.172 -6.492 1 97.38 304 LYS A CA 1
ATOM 2359 C C . LYS A 1 304 ? 7.16 23.547 -5.469 1 97.38 304 LYS A C 1
ATOM 2361 O O . LYS A 1 304 ? 7.551 24.188 -4.496 1 97.38 304 LYS A O 1
ATOM 2366 N N . TYR A 1 305 ? 7.422 22.219 -5.586 1 98.19 305 TYR A N 1
ATOM 2367 C CA . TYR A 1 305 ? 8.211 21.562 -4.543 1 98.19 305 TYR A CA 1
ATOM 2368 C C . TYR A 1 305 ? 9.219 20.594 -5.145 1 98.19 305 TYR A C 1
ATOM 2370 O O . TYR A 1 305 ? 9 20.062 -6.242 1 98.19 305 TYR A O 1
ATOM 2378 N N . VAL A 1 306 ? 10.242 20.406 -4.441 1 98.75 306 VAL A N 1
ATOM 2379 C CA . VAL A 1 306 ? 11.164 19.297 -4.66 1 98.75 306 VAL A CA 1
ATOM 2380 C C . VAL A 1 306 ? 11.203 18.406 -3.422 1 98.75 306 VAL A C 1
ATOM 2382 O O . VAL A 1 306 ? 10.93 18.859 -2.311 1 98.75 306 VAL A O 1
ATOM 2385 N N . ALA A 1 307 ? 11.484 17.141 -3.627 1 98.62 307 ALA A N 1
ATOM 2386 C CA . ALA A 1 307 ? 11.664 16.188 -2.545 1 98.62 307 ALA A CA 1
ATOM 2387 C C . ALA A 1 307 ? 13.141 15.852 -2.348 1 98.62 307 ALA A C 1
ATOM 2389 O O . ALA A 1 307 ? 13.859 15.578 -3.314 1 98.62 307 ALA A O 1
ATOM 2390 N N . VAL A 1 308 ? 13.555 15.867 -1.13 1 98.75 308 VAL A N 1
ATOM 2391 C CA . VAL A 1 308 ? 14.93 15.539 -0.758 1 98.75 308 VAL A CA 1
ATOM 2392 C C . VAL A 1 308 ? 14.938 14.305 0.141 1 98.75 308 VAL A C 1
ATOM 2394 O O . VAL A 1 308 ? 14.258 14.273 1.17 1 98.75 308 VAL A O 1
ATOM 2397 N N . GLY A 1 309 ? 15.672 13.289 -0.298 1 98.06 309 GLY A N 1
ATOM 2398 C CA . GLY A 1 309 ? 15.875 12.086 0.496 1 98.06 309 GLY A CA 1
ATOM 2399 C C . GLY A 1 309 ? 17.328 11.664 0.579 1 98.06 309 GLY A C 1
ATOM 2400 O O . GLY A 1 309 ? 17.656 10.5 0.323 1 98.06 309 GLY A O 1
ATOM 2401 N N . ALA A 1 310 ? 18.188 12.586 0.932 1 98.06 310 ALA A N 1
ATOM 2402 C CA . ALA A 1 310 ? 19.625 12.352 0.913 1 98.06 310 ALA A CA 1
ATOM 2403 C C . ALA A 1 310 ? 20.125 11.812 2.254 1 98.06 310 ALA A C 1
ATOM 2405 O O . ALA A 1 310 ? 20.953 12.43 2.914 1 98.06 310 ALA A O 1
ATOM 2406 N N . ILE A 1 311 ? 19.781 10.625 2.586 1 95.56 311 ILE A N 1
ATOM 2407 C CA . ILE A 1 311 ? 19.953 10.062 3.918 1 95.56 311 ILE A CA 1
ATOM 2408 C C . ILE A 1 311 ? 21.406 9.617 4.109 1 95.56 311 ILE A C 1
ATOM 2410 O O . ILE A 1 311 ? 22.031 9.945 5.121 1 95.56 311 ILE A O 1
ATOM 2414 N N . GLU A 1 312 ? 22.016 8.891 3.152 1 94.75 312 GLU A N 1
ATOM 2415 C CA . GLU A 1 312 ? 23.391 8.43 3.264 1 94.75 312 GLU A CA 1
ATOM 2416 C C . GLU A 1 312 ? 24.375 9.594 3.182 1 94.75 312 GLU A C 1
ATOM 2418 O O . GLU A 1 312 ? 24.156 10.539 2.416 1 94.75 312 GLU A O 1
ATOM 2423 N N . LYS A 1 313 ? 25.438 9.43 3.852 1 96.38 313 LYS A N 1
ATOM 2424 C CA . LYS A 1 313 ? 26.453 10.477 3.93 1 96.38 313 LYS A CA 1
ATOM 2425 C C . LYS A 1 313 ? 26.875 10.93 2.537 1 96.38 313 LYS A C 1
ATOM 2427 O O . LYS A 1 313 ? 26.984 12.133 2.271 1 96.38 313 LYS A O 1
ATOM 2432 N N . LYS A 1 314 ? 27.125 9.992 1.655 1 97 314 LYS A N 1
ATOM 2433 C CA . LYS A 1 314 ? 27.609 10.328 0.321 1 97 314 LYS A CA 1
ATOM 2434 C C . LYS A 1 314 ? 26.594 11.18 -0.438 1 97 314 LYS A C 1
ATOM 2436 O O . LYS A 1 314 ? 26.969 12.117 -1.148 1 97 314 LYS A O 1
ATOM 2441 N N . PHE A 1 315 ? 25.344 10.945 -0.293 1 98 315 PHE A N 1
ATOM 2442 C CA . PHE A 1 315 ? 24.312 11.703 -0.98 1 98 315 PHE A CA 1
ATOM 2443 C C . PHE A 1 315 ? 24.125 13.07 -0.333 1 98 315 PHE A C 1
ATOM 2445 O O . PHE A 1 315 ? 23.906 14.07 -1.026 1 98 315 PHE A O 1
ATOM 2452 N N . ALA A 1 316 ? 24.219 13.102 1.009 1 98.31 316 ALA A N 1
ATOM 2453 C CA . ALA A 1 316 ? 24.125 14.383 1.716 1 98.31 316 ALA A CA 1
ATOM 2454 C C . ALA A 1 316 ? 25.266 15.305 1.339 1 98.31 316 ALA A C 1
ATOM 2456 O O . ALA A 1 316 ? 25.078 16.5 1.142 1 98.31 316 ALA A O 1
ATOM 2457 N N . GLU A 1 317 ? 26.453 14.734 1.254 1 98.31 317 GLU A N 1
ATOM 2458 C CA . GLU A 1 317 ? 27.609 15.523 0.84 1 98.31 317 GLU A CA 1
ATOM 2459 C C . GLU A 1 317 ? 27.406 16.125 -0.549 1 98.31 317 GLU A C 1
ATOM 2461 O O . GLU A 1 317 ? 27.672 17.297 -0.771 1 98.31 317 GLU A O 1
ATOM 2466 N N . THR A 1 318 ? 26.953 15.266 -1.465 1 98.5 318 THR A N 1
ATOM 2467 C CA . THR A 1 318 ? 26.688 15.719 -2.824 1 98.5 318 THR A CA 1
ATOM 2468 C C . THR A 1 318 ? 25.609 16.797 -2.832 1 98.5 318 THR A C 1
ATOM 2470 O O . THR A 1 318 ? 25.719 17.781 -3.564 1 98.5 318 THR A O 1
ATOM 2473 N N . LEU A 1 319 ? 24.594 16.656 -2.006 1 98.75 319 LEU A N 1
ATOM 2474 C CA . LEU A 1 319 ? 23.5 17.641 -1.881 1 98.75 319 LEU A CA 1
ATOM 2475 C C . LEU A 1 319 ? 24.047 18.984 -1.4 1 98.75 319 LEU A C 1
ATOM 2477 O O . LEU A 1 319 ? 23.766 20.016 -2.016 1 98.75 319 LEU A O 1
ATOM 2481 N N . PHE A 1 320 ? 24.797 18.969 -0.345 1 98.62 320 PHE A N 1
ATOM 2482 C CA . PHE A 1 320 ? 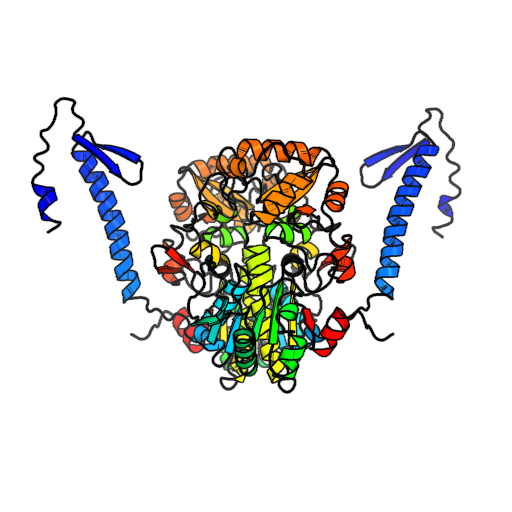25.344 20.188 0.24 1 98.62 320 PHE A CA 1
ATOM 2483 C C . PHE A 1 320 ? 26.25 20.906 -0.746 1 98.62 320 PHE A C 1
ATOM 2485 O O . PHE A 1 320 ? 26.188 22.141 -0.883 1 98.62 320 PHE A O 1
ATOM 2492 N N . LYS A 1 321 ? 27.047 20.141 -1.38 1 98.31 321 LYS A N 1
ATOM 2493 C CA . LYS A 1 321 ? 27.969 20.719 -2.363 1 98.31 321 LYS A CA 1
ATOM 2494 C C . LYS A 1 321 ? 27.203 21.359 -3.521 1 98.31 321 LYS A C 1
ATOM 2496 O O . LYS A 1 321 ? 27.5 22.484 -3.928 1 98.31 321 LYS A O 1
ATOM 2501 N N . THR A 1 322 ? 26.234 20.609 -4.086 1 98.25 322 THR A N 1
ATOM 2502 C CA . THR A 1 322 ? 25.469 21.094 -5.238 1 98.25 322 THR A CA 1
ATOM 2503 C C . THR A 1 322 ? 24.688 22.344 -4.891 1 98.25 322 THR A C 1
ATOM 2505 O O . THR A 1 322 ? 24.562 23.266 -5.715 1 98.25 322 THR A O 1
ATOM 2508 N N . LEU A 1 323 ? 24.188 22.422 -3.666 1 98.5 323 LEU A N 1
ATOM 2509 C CA . LEU A 1 323 ? 23.406 23.578 -3.207 1 98.5 323 LEU A CA 1
ATOM 2510 C C . LEU A 1 323 ? 24.328 24.703 -2.744 1 98.5 323 LEU A C 1
ATOM 2512 O O . LEU A 1 323 ? 23.875 25.812 -2.482 1 98.5 323 LEU A O 1
ATOM 2516 N N . GLN A 1 324 ? 25.594 24.391 -2.623 1 97.81 324 GLN A N 1
ATOM 2517 C CA . GLN A 1 324 ? 26.578 25.344 -2.135 1 97.81 324 GLN A CA 1
ATOM 2518 C C . GLN A 1 324 ? 26.188 25.891 -0.767 1 97.81 324 GLN A C 1
ATOM 2520 O O . GLN A 1 324 ? 26.172 27.109 -0.562 1 97.81 324 GLN A O 1
ATOM 2525 N N . LEU A 1 325 ? 25.891 25.031 0.127 1 98.38 325 LEU A N 1
ATOM 2526 C CA . LEU A 1 325 ? 25.484 25.438 1.468 1 98.38 325 LEU A CA 1
ATOM 2527 C C . LEU A 1 325 ? 26.688 25.859 2.305 1 98.38 325 LEU A C 1
ATOM 2529 O O . LEU A 1 325 ? 27.781 25.312 2.145 1 98.38 325 LEU A O 1
ATOM 2533 N N . LYS A 1 326 ? 26.438 26.734 3.223 1 98.12 326 LYS A N 1
ATOM 2534 C CA . LYS A 1 326 ? 27.453 27.109 4.211 1 98.12 326 LYS A CA 1
ATOM 2535 C C . LYS A 1 326 ? 27.531 26.078 5.332 1 98.12 326 LYS A C 1
ATOM 2537 O O . LYS A 1 326 ? 28.609 25.812 5.867 1 98.12 326 LYS A O 1
ATOM 2542 N N . SER A 1 327 ? 26.359 25.484 5.645 1 98.19 327 SER A N 1
ATOM 2543 C CA . SER A 1 327 ? 26.312 24.438 6.668 1 98.19 327 SER A CA 1
ATOM 2544 C C . SER A 1 327 ? 27.125 23.219 6.262 1 98.19 327 SER A C 1
ATOM 2546 O O . SER A 1 327 ? 27.266 22.922 5.07 1 98.19 327 SER A O 1
ATOM 2548 N N . LYS A 1 328 ? 27.672 22.531 7.27 1 97.94 328 LYS A N 1
ATOM 2549 C CA . LYS A 1 328 ? 28.391 21.281 7.07 1 97.94 328 LYS A CA 1
ATOM 2550 C C . LYS A 1 328 ? 27.547 20.094 7.535 1 97.94 328 LYS A C 1
ATOM 2552 O O . LYS A 1 328 ? 26.5 20.281 8.18 1 97.94 328 LYS A O 1
ATOM 2557 N N . LEU A 1 329 ? 28 18.906 7.215 1 97.44 329 LEU A N 1
ATOM 2558 C CA . LEU A 1 329 ? 27.234 17.719 7.523 1 97.44 329 LEU A CA 1
ATOM 2559 C C . LEU A 1 329 ? 27.047 17.562 9.031 1 97.44 329 LEU A C 1
ATOM 2561 O O . LEU A 1 329 ? 26 17.062 9.484 1 97.44 329 LEU A O 1
ATOM 2565 N N . ILE A 1 330 ? 27.984 17.969 9.773 1 97 330 ILE A N 1
ATOM 2566 C CA . ILE A 1 330 ? 27.922 17.844 11.227 1 97 330 ILE A CA 1
ATOM 2567 C C . ILE A 1 330 ? 26.75 18.672 11.758 1 97 330 ILE A C 1
ATOM 2569 O O . ILE A 1 330 ? 26.203 18.375 12.82 1 97 330 ILE A O 1
ATOM 2573 N N . ASP A 1 331 ? 26.359 19.688 10.977 1 97.81 331 ASP A N 1
ATOM 2574 C CA . ASP A 1 331 ? 25.266 20.562 11.383 1 97.81 331 ASP A CA 1
ATOM 2575 C C . ASP A 1 331 ? 23.922 19.844 11.344 1 97.81 331 ASP A C 1
ATOM 2577 O O . ASP A 1 331 ? 22.953 20.281 11.969 1 97.81 331 ASP A O 1
ATOM 2581 N N . LEU A 1 332 ? 23.844 18.766 10.625 1 97.12 332 LEU A N 1
ATOM 2582 C CA . LEU A 1 332 ? 22.625 17.953 10.609 1 97.12 332 LEU A CA 1
ATOM 2583 C C . LEU A 1 332 ? 22.328 17.406 12 1 97.12 332 LEU A C 1
ATOM 2585 O O . LEU A 1 332 ? 21.156 17.203 12.352 1 97.12 332 LEU A O 1
ATOM 2589 N N . GLU A 1 333 ? 23.328 17.188 12.742 1 95.06 333 GLU A N 1
ATOM 2590 C CA . GLU A 1 333 ? 23.188 16.656 14.094 1 95.06 333 GLU A CA 1
ATOM 2591 C C . GLU A 1 333 ? 23.172 17.797 15.117 1 95.06 333 GLU A C 1
ATOM 2593 O O . GLU A 1 333 ? 22.391 17.766 16.078 1 95.06 333 GLU A O 1
ATOM 2598 N N . GLU A 1 334 ? 23.984 18.797 14.914 1 96.5 334 GLU A N 1
ATOM 2599 C CA . GLU A 1 334 ? 24.203 19.828 15.922 1 96.5 334 GLU A CA 1
ATOM 2600 C C . GLU A 1 334 ? 23.188 20.969 15.797 1 96.5 334 GLU A C 1
ATOM 2602 O O . GLU A 1 334 ? 22.75 21.516 16.797 1 96.5 334 GLU A O 1
ATOM 2607 N N . ARG A 1 335 ? 22.953 21.297 14.586 1 97.25 335 ARG A N 1
ATOM 2608 C CA . ARG A 1 335 ? 22.062 22.438 14.359 1 97.25 335 ARG A CA 1
ATOM 2609 C C . ARG A 1 335 ? 21.141 22.188 13.172 1 97.25 335 ARG A C 1
ATOM 2611 O O . ARG A 1 335 ? 21.141 22.953 12.203 1 97.25 335 ARG A O 1
ATOM 2618 N N . PRO A 1 336 ? 20.312 21.188 13.203 1 97.12 336 PRO A N 1
ATOM 2619 C CA . PRO A 1 336 ? 19.453 20.844 12.07 1 97.12 336 PRO A CA 1
ATOM 2620 C C . PRO A 1 336 ? 18.516 21.969 11.672 1 97.12 336 PRO A C 1
ATOM 2622 O O . PRO A 1 336 ? 18.172 22.109 10.492 1 97.12 336 PRO A O 1
ATOM 2625 N N . GLU A 1 337 ? 18.047 22.766 12.562 1 96.31 337 GLU A N 1
ATOM 2626 C CA . GLU A 1 337 ? 17.156 23.891 12.258 1 96.31 337 GLU A CA 1
ATOM 2627 C C . GLU A 1 337 ? 17.844 24.891 11.336 1 96.31 337 GLU A C 1
ATOM 2629 O O . GLU A 1 337 ? 17.203 25.469 10.453 1 96.31 337 GLU A O 1
ATOM 2634 N N . VAL A 1 338 ? 19.094 25.125 11.578 1 98.12 338 VAL A N 1
ATOM 2635 C CA . VAL A 1 338 ? 19.859 26.062 10.75 1 98.12 338 VAL A CA 1
ATOM 2636 C C . VAL A 1 338 ? 19.984 25.5 9.336 1 98.12 338 VAL A C 1
ATOM 2638 O O . VAL A 1 338 ? 19.828 26.25 8.359 1 98.12 338 VAL A O 1
ATOM 2641 N N . VAL A 1 339 ? 20.234 24.234 9.242 1 98.62 339 VAL A N 1
ATOM 2642 C CA . VAL A 1 339 ? 20.344 23.594 7.934 1 98.62 339 VAL A CA 1
ATOM 2643 C C . VAL A 1 339 ? 19 23.703 7.203 1 98.62 339 VAL A C 1
ATOM 2645 O O . VAL A 1 339 ? 18.969 24.016 6.012 1 98.62 339 VAL A O 1
ATOM 2648 N N . ASN A 1 340 ? 17.922 23.453 7.891 1 97.56 340 ASN A N 1
ATOM 2649 C CA . ASN A 1 340 ? 16.594 23.562 7.316 1 97.56 340 ASN A CA 1
ATOM 2650 C C . ASN A 1 340 ? 16.344 24.953 6.73 1 97.56 340 ASN A C 1
ATOM 2652 O O . ASN A 1 340 ? 15.891 25.078 5.594 1 97.56 340 ASN A O 1
ATOM 2656 N N . ASN A 1 341 ? 16.594 25.922 7.531 1 98.12 341 ASN A N 1
ATOM 2657 C CA . ASN A 1 341 ? 16.375 27.297 7.098 1 98.12 341 ASN A CA 1
ATOM 2658 C C . ASN A 1 341 ? 17.234 27.641 5.875 1 98.12 341 ASN A C 1
ATOM 2660 O O . ASN A 1 341 ? 16.75 28.297 4.953 1 98.12 341 ASN A O 1
ATOM 2664 N N . GLU A 1 342 ? 18.469 27.219 5.938 1 98.69 342 GLU A N 1
ATOM 2665 C CA . GLU A 1 342 ? 19.375 27.453 4.812 1 98.69 342 GLU A CA 1
ATOM 2666 C C . GLU A 1 342 ? 18.859 26.766 3.547 1 98.69 342 GLU A C 1
ATOM 2668 O O . GLU A 1 342 ? 18.875 27.359 2.465 1 98.69 342 GLU A O 1
ATOM 2673 N N . MET A 1 343 ? 18.438 25.562 3.625 1 98.62 343 MET A N 1
ATOM 2674 C CA . MET A 1 343 ? 17.922 24.812 2.484 1 98.62 343 MET A CA 1
ATOM 2675 C C . MET A 1 343 ? 16.641 25.422 1.959 1 98.62 343 MET A C 1
ATOM 2677 O O . MET A 1 343 ? 16.438 25.516 0.747 1 98.62 343 MET A O 1
ATOM 2681 N N . GLU A 1 344 ? 15.734 25.797 2.873 1 98.44 344 GLU A N 1
ATOM 2682 C CA . GLU A 1 344 ? 14.492 26.453 2.461 1 98.44 344 GLU A CA 1
ATOM 2683 C C . GLU A 1 344 ? 14.781 27.719 1.649 1 98.44 344 GLU A C 1
ATOM 2685 O O . GLU A 1 344 ? 14.172 27.938 0.601 1 98.44 344 GLU A O 1
ATOM 2690 N N . THR A 1 345 ? 15.688 28.484 2.172 1 98.62 345 THR A N 1
ATOM 2691 C CA . THR A 1 345 ? 16.062 29.719 1.486 1 98.62 345 THR A CA 1
ATOM 2692 C C . THR A 1 345 ? 16.672 29.406 0.122 1 98.62 345 THR A C 1
ATOM 2694 O O . THR A 1 345 ? 16.344 30.062 -0.87 1 98.62 345 THR A O 1
ATOM 2697 N N . THR A 1 346 ? 17.531 28.453 0.1 1 98.81 346 THR A N 1
ATOM 2698 C CA . THR A 1 346 ? 18.234 28.109 -1.126 1 98.81 346 THR A CA 1
ATOM 2699 C C . THR A 1 346 ? 17.266 27.594 -2.184 1 98.81 346 THR A C 1
ATOM 2701 O O . THR A 1 346 ? 17.281 28.047 -3.33 1 98.81 346 THR A O 1
ATOM 2704 N N . PHE A 1 347 ? 16.375 26.688 -1.906 1 98.75 347 PHE A N 1
ATOM 2705 C CA . PHE A 1 347 ? 15.469 26.094 -2.879 1 98.75 347 PHE A CA 1
ATOM 2706 C C . PHE A 1 347 ? 14.477 27.125 -3.393 1 98.75 347 PHE A C 1
ATOM 2708 O O . PHE A 1 347 ? 13.891 26.953 -4.465 1 98.75 347 PHE A O 1
ATOM 2715 N N . ARG A 1 348 ? 14.289 28.188 -2.65 1 98.62 348 ARG A N 1
ATOM 2716 C CA . ARG A 1 348 ? 13.383 29.25 -3.064 1 98.62 348 ARG A CA 1
ATOM 2717 C C . ARG A 1 348 ? 14.031 30.141 -4.121 1 98.62 348 ARG A C 1
ATOM 2719 O O . ARG A 1 348 ? 13.367 31.016 -4.695 1 98.62 348 ARG A O 1
ATOM 2726 N N . THR A 1 349 ? 15.242 29.875 -4.508 1 98.62 349 THR A N 1
ATOM 2727 C CA . THR A 1 349 ? 15.969 30.766 -5.406 1 98.62 349 THR A CA 1
ATOM 2728 C C . THR A 1 349 ? 15.766 30.344 -6.859 1 98.62 349 THR A C 1
ATOM 2730 O O . THR A 1 349 ? 16.062 31.125 -7.777 1 98.62 349 THR A O 1
ATOM 2733 N N . ARG A 1 350 ? 15.375 29.125 -7.164 1 98.69 350 ARG A N 1
ATOM 2734 C CA . ARG A 1 350 ? 15.18 28.641 -8.523 1 98.69 350 ARG A CA 1
ATOM 2735 C C . ARG A 1 350 ? 13.836 27.922 -8.664 1 98.69 350 ARG A C 1
ATOM 2737 O O . ARG A 1 350 ? 13.234 27.516 -7.664 1 98.69 350 ARG A O 1
ATOM 2744 N N . THR A 1 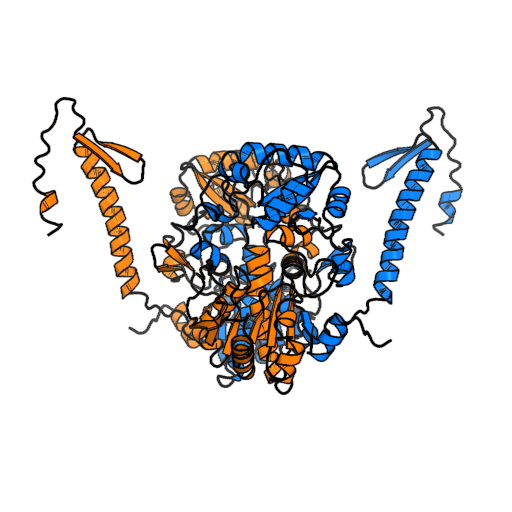351 ? 13.383 27.812 -9.906 1 98.69 351 THR A N 1
ATOM 2745 C CA . THR A 1 351 ? 12.148 27.094 -10.18 1 98.69 351 THR A CA 1
ATOM 2746 C C . THR A 1 351 ? 12.367 25.594 -10.039 1 98.69 351 THR A C 1
ATOM 2748 O O . THR A 1 351 ? 13.508 25.125 -10.047 1 98.69 351 THR A O 1
ATOM 2751 N N . ARG A 1 352 ? 11.297 24.875 -9.852 1 98.62 352 ARG A N 1
ATOM 2752 C CA . ARG A 1 352 ? 11.383 23.422 -9.766 1 98.62 352 ARG A CA 1
ATOM 2753 C C . ARG A 1 352 ? 12.094 22.844 -10.977 1 98.62 352 ARG A C 1
ATOM 2755 O O . ARG A 1 352 ? 12.914 21.938 -10.844 1 98.62 352 ARG A O 1
ATOM 2762 N N . GLU A 1 353 ? 11.734 23.375 -12.18 1 98 353 GLU A N 1
ATOM 2763 C CA . GLU A 1 353 ? 12.359 22.891 -13.406 1 98 353 GLU A CA 1
ATOM 2764 C C . GLU A 1 353 ? 13.867 23.141 -13.398 1 98 353 GLU A C 1
ATOM 2766 O O . GLU A 1 353 ? 14.648 22.281 -13.805 1 98 353 GLU A O 1
ATOM 2771 N N . GLU A 1 354 ? 14.258 24.297 -12.961 1 98.5 354 GLU A N 1
ATOM 2772 C CA . GLU A 1 354 ? 15.68 24.625 -12.875 1 98.5 354 GLU A CA 1
ATOM 2773 C C . GLU A 1 354 ? 16.406 23.703 -11.898 1 98.5 354 GLU A C 1
ATOM 2775 O O . GLU A 1 354 ? 17.516 23.234 -12.18 1 98.5 354 GLU A O 1
ATOM 2780 N N . TRP A 1 355 ? 15.789 23.422 -10.789 1 98.62 355 TRP A N 1
ATOM 2781 C CA . TRP A 1 355 ? 16.375 22.5 -9.836 1 98.62 355 TRP A CA 1
ATOM 2782 C C . TRP A 1 355 ? 16.453 21.094 -10.43 1 98.62 355 TRP A C 1
ATOM 2784 O O . TRP A 1 355 ? 17.469 20.391 -10.25 1 98.62 355 TRP A O 1
ATOM 2794 N N . THR A 1 356 ? 15.375 20.719 -11.07 1 97.56 356 THR A N 1
ATOM 2795 C CA . THR A 1 356 ? 15.359 19.406 -11.711 1 97.56 356 THR A CA 1
ATOM 2796 C C . THR A 1 356 ? 16.516 19.266 -12.688 1 97.56 356 THR A C 1
ATOM 2798 O O . THR A 1 356 ? 17.203 18.234 -12.711 1 97.56 356 THR A O 1
ATOM 2801 N N . ASN A 1 357 ? 16.75 20.25 -13.43 1 97.25 357 ASN A N 1
ATOM 2802 C CA . ASN A 1 357 ? 17.844 20.25 -14.383 1 97.25 357 ASN A CA 1
ATOM 2803 C C . ASN A 1 357 ? 19.203 20.219 -13.68 1 97.25 357 ASN A C 1
ATOM 2805 O O . ASN A 1 357 ? 20.125 19.516 -14.117 1 97.25 357 ASN A O 1
ATOM 2809 N N . LEU A 1 358 ? 19.312 20.969 -12.664 1 97.5 358 LEU A N 1
ATOM 2810 C CA . LEU A 1 358 ? 20.578 21.047 -11.938 1 97.5 358 LEU A CA 1
ATOM 2811 C C . LEU A 1 358 ? 20.922 19.703 -11.312 1 97.5 358 LEU A C 1
ATOM 2813 O O . LEU A 1 358 ? 22.094 19.328 -11.25 1 97.5 358 LEU A O 1
ATOM 2817 N N . PHE A 1 359 ? 19.938 19.016 -10.828 1 97.5 359 PHE A N 1
ATOM 2818 C CA . PHE A 1 359 ? 20.203 17.766 -10.125 1 97.5 359 PHE A CA 1
ATOM 2819 C C . PHE A 1 359 ? 20.172 16.594 -11.102 1 97.5 359 PHE A C 1
ATOM 2821 O O . PHE A 1 359 ? 20.359 15.445 -10.695 1 97.5 359 PHE A O 1
ATOM 2828 N N . ASN A 1 360 ? 19.891 16.875 -12.344 1 93.62 360 ASN A N 1
ATOM 2829 C CA . ASN A 1 360 ? 19.938 15.82 -13.352 1 93.62 360 ASN A CA 1
ATOM 2830 C C . ASN A 1 360 ? 21.328 15.18 -13.414 1 93.62 360 ASN A C 1
ATOM 2832 O O . ASN A 1 360 ? 22.328 15.883 -13.547 1 93.62 360 ASN A O 1
ATOM 2836 N N . GLY A 1 361 ? 21.375 13.859 -13.281 1 91.94 361 GLY A N 1
ATOM 2837 C CA . GLY A 1 361 ? 22.625 13.125 -13.32 1 91.94 361 GLY A CA 1
ATOM 2838 C C . GLY A 1 361 ? 23.422 13.219 -12.023 1 91.94 361 GLY A C 1
ATOM 2839 O O . GLY A 1 361 ? 24.547 12.727 -11.945 1 91.94 361 GLY A O 1
ATOM 2840 N N . VAL A 1 362 ? 22.859 13.883 -11.008 1 95 362 VAL A N 1
ATOM 2841 C CA . VAL A 1 362 ? 23.516 14.055 -9.711 1 95 362 VAL A CA 1
ATOM 2842 C C . VAL A 1 362 ? 22.859 13.148 -8.672 1 95 362 VAL A C 1
ATOM 2844 O O . VAL A 1 362 ? 21.641 13.203 -8.477 1 95 362 VAL A O 1
ATOM 2847 N N . ASP A 1 363 ? 23.641 12.359 -8.023 1 96.12 363 ASP A N 1
ATOM 2848 C CA . ASP A 1 363 ? 23.094 11.453 -7.008 1 96.12 363 ASP A CA 1
ATOM 2849 C C . ASP A 1 363 ? 22.984 12.148 -5.652 1 96.12 363 ASP A C 1
ATOM 2851 O O . ASP A 1 363 ? 23.719 11.828 -4.723 1 96.12 363 ASP A O 1
ATOM 2855 N N . ALA A 1 364 ? 22.047 13 -5.566 1 98.12 364 ALA A N 1
ATOM 2856 C CA . ALA A 1 364 ? 21.766 13.75 -4.344 1 98.12 364 ALA A CA 1
ATOM 2857 C C . ALA A 1 364 ? 20.359 13.445 -3.818 1 98.12 364 ALA A C 1
ATOM 2859 O O . ALA A 1 364 ? 19.891 14.078 -2.865 1 98.12 364 ALA A O 1
ATOM 2860 N N . CYS A 1 365 ? 19.688 12.523 -4.453 1 98.38 365 CYS A N 1
ATOM 2861 C CA . CYS A 1 365 ? 18.344 12.102 -4.059 1 98.38 365 CYS A CA 1
ATOM 2862 C C . CYS A 1 365 ? 17.391 13.281 -3.994 1 98.38 365 CYS A C 1
ATOM 2864 O O . CYS A 1 365 ? 16.719 13.484 -2.988 1 98.38 365 CYS A O 1
ATOM 2866 N N . VAL A 1 366 ? 17.391 14.07 -5.027 1 98.75 366 VAL A N 1
ATOM 2867 C CA . VAL A 1 366 ? 16.484 15.203 -5.176 1 98.75 366 VAL A CA 1
ATOM 2868 C C . VAL A 1 366 ? 15.602 15 -6.41 1 98.75 366 VAL A C 1
ATOM 2870 O O . VAL A 1 366 ? 16.109 14.75 -7.504 1 98.75 366 VAL A O 1
ATOM 2873 N N . THR A 1 367 ? 14.312 15.055 -6.23 1 98.62 367 THR A N 1
ATOM 2874 C CA . THR A 1 367 ? 13.367 14.883 -7.328 1 98.62 367 THR A CA 1
ATOM 2875 C C . THR A 1 367 ? 12.281 15.961 -7.273 1 98.62 367 THR A C 1
ATOM 2877 O O . THR A 1 367 ? 11.969 16.484 -6.199 1 98.62 367 THR A O 1
ATOM 2880 N N . PRO A 1 368 ? 11.742 16.344 -8.461 1 98.69 368 PRO A N 1
ATOM 2881 C CA . PRO A 1 368 ? 10.562 17.203 -8.406 1 98.69 368 PRO A CA 1
ATOM 2882 C C . PRO A 1 368 ? 9.344 16.5 -7.809 1 98.69 368 PRO A C 1
ATOM 2884 O O . PRO A 1 368 ? 9.211 15.281 -7.934 1 98.69 368 PRO A O 1
ATOM 2887 N N . VAL A 1 369 ? 8.523 17.25 -7.098 1 98.44 369 VAL A N 1
ATOM 2888 C CA . VAL A 1 369 ? 7.211 16.75 -6.715 1 98.44 369 VAL A CA 1
ATOM 2889 C C . VAL A 1 369 ? 6.215 17 -7.844 1 98.44 369 VAL A C 1
ATOM 2891 O O . VAL A 1 369 ? 5.91 18.141 -8.164 1 98.44 369 VAL A O 1
ATOM 2894 N N . LEU A 1 370 ? 5.734 15.898 -8.414 1 98.19 370 LEU A N 1
ATOM 2895 C CA . LEU A 1 370 ? 4.867 16.016 -9.586 1 98.19 370 LEU A CA 1
ATOM 2896 C C . LEU A 1 370 ? 3.398 15.906 -9.18 1 98.19 370 LEU A C 1
ATOM 2898 O O . LEU A 1 370 ? 3.059 15.172 -8.258 1 98.19 370 LEU A O 1
ATOM 2902 N N . ASP A 1 371 ? 2.646 16.609 -9.945 1 95.31 371 ASP A N 1
ATOM 2903 C CA . ASP A 1 371 ? 1.195 16.531 -9.82 1 95.31 371 ASP A CA 1
ATOM 2904 C C . ASP A 1 371 ? 0.61 15.523 -10.805 1 95.31 371 ASP A C 1
ATOM 2906 O O . ASP A 1 371 ? 1.215 15.242 -11.844 1 95.31 371 ASP A O 1
ATOM 2910 N N . ILE A 1 372 ? -0.583 15.094 -10.516 1 95 372 ILE A N 1
ATOM 2911 C CA . ILE A 1 372 ? -1.259 14.055 -11.289 1 95 372 ILE A CA 1
ATOM 2912 C C . ILE A 1 372 ? -1.509 14.555 -12.711 1 95 372 ILE A C 1
ATOM 2914 O O . ILE A 1 372 ? -1.561 13.758 -13.648 1 95 372 ILE A O 1
ATOM 2918 N N . LYS A 1 373 ? -1.581 15.844 -12.922 1 94.81 373 LYS A N 1
ATOM 2919 C CA . LYS A 1 373 ? -1.914 16.406 -14.227 1 94.81 373 LYS A CA 1
ATOM 2920 C C . LYS A 1 373 ? -0.665 16.594 -15.086 1 94.81 373 LYS A C 1
ATOM 2922 O O . LYS A 1 373 ? -0.762 16.812 -16.297 1 94.81 373 LYS A O 1
ATOM 2927 N N . GLU A 1 374 ? 0.518 16.469 -14.492 1 96.94 374 GLU A N 1
ATOM 2928 C CA . GLU A 1 374 ? 1.744 16.719 -15.25 1 96.94 374 GLU A CA 1
ATOM 2929 C C . GLU A 1 374 ? 2.674 15.5 -15.195 1 96.94 374 GLU A C 1
ATOM 2931 O O . GLU A 1 374 ? 3.75 15.516 -15.797 1 96.94 374 GLU A O 1
ATOM 2936 N N . VAL A 1 375 ? 2.303 14.453 -14.508 1 98 375 VAL A N 1
ATOM 2937 C CA . VAL A 1 375 ? 3.18 13.344 -14.148 1 98 375 VAL A CA 1
ATOM 2938 C C . VAL A 1 375 ? 3.73 12.695 -15.422 1 98 375 VAL A C 1
ATOM 2940 O O . VAL A 1 375 ? 4.91 12.336 -15.484 1 98 375 VAL A O 1
ATOM 2943 N N . ALA A 1 376 ? 2.969 12.625 -16.391 1 97.06 376 ALA A N 1
ATOM 2944 C CA . ALA A 1 376 ? 3.342 11.906 -17.609 1 97.06 376 ALA A CA 1
ATOM 2945 C C . ALA A 1 376 ? 4.332 12.711 -18.453 1 97.06 376 ALA A C 1
ATOM 2947 O O . ALA A 1 376 ? 4.953 12.18 -19.375 1 97.06 376 ALA A O 1
ATOM 2948 N N . LEU A 1 377 ? 4.52 13.969 -18.141 1 95.94 377 LEU A N 1
ATOM 2949 C CA . LEU A 1 377 ? 5.371 14.852 -18.938 1 95.94 377 LEU A CA 1
ATOM 2950 C C . LEU A 1 377 ? 6.84 14.656 -18.578 1 95.94 377 LEU A C 1
ATOM 2952 O O . LEU A 1 377 ? 7.727 15.102 -19.312 1 95.94 377 LEU A O 1
ATOM 2956 N N . LEU A 1 378 ? 7.074 14.008 -17.484 1 97.06 378 LEU A N 1
ATOM 2957 C CA . LEU A 1 378 ? 8.453 13.703 -17.125 1 97.06 378 LEU A CA 1
ATOM 2958 C C . LEU A 1 378 ? 9.094 12.773 -18.141 1 97.06 378 LEU A C 1
ATOM 2960 O O . LEU A 1 378 ? 8.508 11.742 -18.5 1 97.06 378 LEU A O 1
ATOM 2964 N N . LYS A 1 379 ? 10.273 13.094 -18.594 1 96.62 379 LYS A N 1
ATOM 2965 C CA . LYS A 1 379 ? 10.969 12.336 -19.625 1 96.62 379 LYS A CA 1
ATOM 2966 C C . LYS A 1 379 ? 11.125 10.867 -19.219 1 96.62 379 LYS A C 1
ATOM 2968 O O . LYS A 1 379 ? 10.945 9.969 -20.047 1 96.62 379 LYS A O 1
ATOM 2973 N N . HIS A 1 380 ? 11.477 10.578 -18.016 1 97.25 380 HIS A N 1
ATOM 2974 C CA . HIS A 1 380 ? 11.625 9.219 -17.516 1 97.25 380 HIS A CA 1
ATOM 2975 C C . HIS A 1 380 ? 10.352 8.406 -17.734 1 97.25 380 HIS A C 1
ATOM 2977 O O . HIS A 1 380 ? 10.406 7.27 -18.203 1 97.25 380 HIS A O 1
ATOM 2983 N N . HIS A 1 381 ? 9.219 9 -17.406 1 98.31 381 HIS A N 1
ATOM 2984 C CA . HIS A 1 381 ? 7.938 8.32 -17.547 1 98.31 381 HIS A CA 1
ATOM 2985 C C . HIS A 1 381 ? 7.613 8.062 -19.016 1 98.31 381 HIS A C 1
ATOM 2987 O O . HIS A 1 381 ? 7.02 7.035 -19.359 1 98.31 381 HIS A O 1
ATOM 2993 N N . GLN A 1 382 ? 8.008 8.992 -19.844 1 97.31 382 GLN A N 1
ATOM 2994 C CA . GLN A 1 382 ? 7.809 8.812 -21.281 1 97.31 382 GLN A CA 1
ATOM 2995 C C . GLN A 1 382 ? 8.672 7.676 -21.812 1 97.31 382 GLN A C 1
ATOM 2997 O O . GLN A 1 382 ? 8.188 6.828 -22.578 1 97.31 382 GLN A O 1
ATOM 3002 N N . MET A 1 383 ? 9.867 7.613 -21.422 1 95.75 383 MET A N 1
ATOM 3003 C CA . MET A 1 383 ? 10.797 6.582 -21.875 1 95.75 383 MET A CA 1
ATOM 3004 C C . MET A 1 383 ? 10.312 5.195 -21.484 1 95.75 383 MET A C 1
ATOM 3006 O O . MET A 1 383 ? 10.547 4.223 -22.203 1 95.75 383 MET A O 1
ATOM 3010 N N . ARG A 1 384 ? 9.562 5.152 -20.422 1 96.31 384 ARG A N 1
ATOM 3011 C CA . ARG A 1 384 ? 9.133 3.854 -19.906 1 96.31 384 ARG A CA 1
ATOM 3012 C C . ARG A 1 384 ? 7.668 3.59 -20.25 1 96.31 384 ARG A C 1
ATOM 3014 O O . ARG A 1 384 ? 7.113 2.551 -19.891 1 96.31 384 ARG A O 1
ATOM 3021 N N . SER A 1 385 ? 7.008 4.555 -20.922 1 96.75 385 SER A N 1
ATOM 3022 C CA . SER A 1 385 ? 5.574 4.445 -21.172 1 96.75 385 SER A CA 1
ATOM 3023 C C . SER A 1 385 ? 4.812 4.086 -19.906 1 96.75 385 SER A C 1
ATOM 3025 O O . SER A 1 385 ? 4.008 3.15 -19.906 1 96.75 385 SER A O 1
ATOM 3027 N N . ALA A 1 386 ? 5.133 4.852 -18.875 1 97.81 386 ALA A N 1
ATOM 3028 C CA . ALA A 1 386 ? 4.609 4.539 -17.547 1 97.81 386 ALA A CA 1
ATOM 3029 C C . ALA A 1 386 ? 3.15 4.965 -17.422 1 97.81 386 ALA A C 1
ATOM 3031 O O . ALA A 1 386 ? 2.443 4.516 -16.516 1 97.81 386 ALA A O 1
ATOM 3032 N N . PHE A 1 387 ? 2.693 5.84 -18.281 1 98 387 PHE A N 1
ATOM 3033 C CA . PHE A 1 387 ? 1.326 6.348 -18.266 1 98 387 PHE A CA 1
ATOM 3034 C C . PHE A 1 387 ? 0.727 6.32 -19.672 1 98 387 PHE A C 1
ATOM 3036 O O . PHE A 1 387 ? 1.448 6.441 -20.672 1 98 387 PHE A O 1
ATOM 3043 N N . THR A 1 388 ? -0.579 6.152 -19.719 1 96.62 388 THR A N 1
ATOM 3044 C CA . THR A 1 388 ? -1.356 6.336 -20.938 1 96.62 388 THR A CA 1
ATOM 3045 C C . THR A 1 388 ? -2.352 7.48 -20.781 1 96.62 388 THR A C 1
ATOM 3047 O O . THR A 1 388 ? -2.725 7.832 -19.656 1 96.62 388 THR A O 1
ATOM 3050 N N . TYR A 1 389 ? -2.682 8.078 -21.812 1 95.06 389 TYR A N 1
ATOM 3051 C CA . TYR A 1 389 ? -3.615 9.203 -21.781 1 95.06 389 TYR A CA 1
ATOM 3052 C C . TYR A 1 389 ? -4.965 8.805 -22.359 1 95.06 389 TYR A C 1
ATOM 3054 O O . TYR A 1 389 ? -5.047 8.359 -23.5 1 95.06 389 TYR A O 1
ATOM 3062 N N . ASP A 1 390 ? -5.965 8.852 -21.547 1 93.62 390 ASP A N 1
ATOM 3063 C CA . ASP A 1 390 ? -7.332 8.547 -21.938 1 93.62 390 ASP A CA 1
ATOM 3064 C C . ASP A 1 390 ? -8.336 9.383 -21.156 1 93.62 390 ASP A C 1
ATOM 3066 O O . ASP A 1 390 ? -8.164 9.594 -19.953 1 93.62 390 ASP A O 1
ATOM 3070 N N . ASN A 1 391 ? -9.375 9.977 -21.875 1 92.25 391 ASN A N 1
ATOM 3071 C CA . ASN A 1 391 ? -10.438 10.781 -21.266 1 92.25 391 ASN A CA 1
ATOM 3072 C C . ASN A 1 391 ? -9.859 11.93 -20.438 1 92.25 391 ASN A C 1
ATOM 3074 O O . ASN A 1 391 ? -10.234 12.117 -19.281 1 92.25 391 ASN A O 1
ATOM 3078 N N . ASN A 1 392 ? -8.82 12.508 -20.984 1 92.62 392 ASN A N 1
ATOM 3079 C CA . ASN A 1 392 ? -8.203 13.711 -20.438 1 92.62 392 ASN A CA 1
ATOM 3080 C C . ASN A 1 392 ? -7.512 13.438 -19.109 1 92.62 392 ASN A C 1
ATOM 3082 O O . ASN A 1 392 ? -7.434 14.312 -18.25 1 92.62 392 ASN A O 1
ATOM 3086 N N . LYS A 1 393 ? -7.141 12.211 -18.906 1 96 393 LYS A N 1
ATOM 3087 C CA . LYS A 1 393 ? -6.414 11.828 -17.703 1 96 393 LYS A CA 1
ATOM 3088 C C . LYS A 1 393 ? -5.188 10.984 -18.047 1 96 393 LYS A C 1
ATOM 3090 O O . LYS A 1 393 ? -5.18 10.273 -19.047 1 96 393 LYS A O 1
ATOM 3095 N N . PHE A 1 394 ? -4.145 11.164 -17.266 1 96.88 394 PHE A N 1
ATOM 3096 C CA . PHE A 1 394 ? -2.998 10.266 -17.344 1 96.88 394 PHE A CA 1
ATOM 3097 C C . PHE A 1 394 ? -3.205 9.039 -16.469 1 96.88 394 PHE A C 1
ATOM 3099 O O . PHE A 1 394 ? -3.217 9.148 -15.242 1 96.88 394 PHE A O 1
ATOM 3106 N N . TRP A 1 395 ? -3.396 7.875 -17.094 1 97.69 395 TRP A N 1
ATOM 3107 C CA . TRP A 1 395 ? -3.615 6.621 -16.375 1 97.69 395 TRP A CA 1
ATOM 3108 C C . TRP A 1 395 ? -2.301 5.883 -16.156 1 97.69 395 TRP A C 1
ATOM 3110 O O . TRP A 1 395 ? -1.544 5.656 -17.109 1 97.69 395 TRP A O 1
ATOM 3120 N N . PRO A 1 396 ? -1.979 5.551 -14.906 1 98.19 396 PRO A N 1
ATOM 3121 C CA . PRO A 1 396 ? -0.796 4.707 -14.719 1 98.19 396 PRO A CA 1
ATOM 3122 C C . PRO A 1 396 ? -0.938 3.336 -15.375 1 98.19 396 PRO A C 1
ATOM 3124 O O . PRO A 1 396 ? -2.023 2.75 -15.359 1 98.19 396 PRO A O 1
ATOM 3127 N N . CYS A 1 397 ? 0.09 2.857 -15.93 1 97.62 397 CYS A N 1
ATOM 3128 C CA . CYS A 1 397 ? 0.116 1.51 -16.5 1 97.62 397 CYS A CA 1
ATOM 3129 C C . CYS A 1 397 ? 0.296 0.467 -15.398 1 97.62 397 CYS A C 1
ATOM 3131 O O . CYS A 1 397 ? 0.801 0.776 -14.32 1 97.62 397 CYS A O 1
ATOM 3133 N N . PRO A 1 398 ? -0.139 -0.73 -15.695 1 97.75 398 PRO A N 1
ATOM 3134 C CA . PRO A 1 398 ? -0.032 -1.782 -14.688 1 97.75 398 PRO A CA 1
ATOM 3135 C C . PRO A 1 398 ? 1.407 -2.02 -14.227 1 97.75 398 PRO A C 1
ATOM 3137 O O . PRO A 1 398 ? 2.332 -1.974 -15.047 1 97.75 398 PRO A O 1
ATOM 3140 N N . ALA A 1 399 ? 1.595 -2.191 -13.008 1 98.06 399 ALA A N 1
ATOM 3141 C CA . ALA A 1 399 ? 2.852 -2.564 -12.359 1 98.06 399 ALA A CA 1
ATOM 3142 C C . ALA A 1 399 ? 2.68 -3.814 -11.5 1 98.06 399 ALA A C 1
ATOM 3144 O O . ALA A 1 399 ? 1.606 -4.047 -10.945 1 98.06 399 ALA A O 1
ATOM 3145 N N . PRO A 1 400 ? 3.688 -4.703 -11.406 1 98.38 400 PRO A N 1
ATOM 3146 C CA . PRO A 1 400 ? 5.012 -4.582 -12.016 1 98.38 400 PRO A CA 1
ATOM 3147 C C . PRO A 1 400 ? 5.031 -5.027 -13.477 1 98.38 400 PRO A C 1
ATOM 3149 O O . PRO A 1 400 ? 3.988 -5.367 -14.039 1 98.38 400 PRO A O 1
ATOM 3152 N N . ARG A 1 401 ? 6.203 -4.926 -14.109 1 98.06 401 ARG A N 1
ATOM 3153 C CA . ARG A 1 401 ? 6.383 -5.371 -15.484 1 98.06 401 ARG A CA 1
ATOM 3154 C C . ARG A 1 401 ? 7.082 -6.727 -15.539 1 98.06 401 ARG A C 1
ATOM 3156 O O . ARG A 1 401 ? 7.891 -7.047 -14.664 1 98.06 401 ARG A O 1
ATOM 3163 N N . PHE A 1 402 ? 6.801 -7.457 -16.594 1 98.25 402 PHE A N 1
ATOM 3164 C CA . PHE A 1 402 ? 7.328 -8.812 -16.75 1 98.25 402 PHE A CA 1
ATOM 3165 C C . PHE A 1 402 ? 8.016 -8.977 -18.094 1 98.25 402 PHE A C 1
ATOM 3167 O O . PHE A 1 402 ? 7.504 -8.516 -19.125 1 98.25 402 PHE A O 1
ATOM 3174 N N . TYR A 1 403 ? 9.156 -9.664 -18.047 1 97.25 403 TYR A N 1
ATOM 3175 C CA . TYR A 1 403 ? 9.906 -9.906 -19.266 1 97.25 403 TYR A CA 1
ATOM 3176 C C . TYR A 1 403 ? 10.469 -11.32 -19.297 1 97.25 403 TYR A C 1
ATOM 3178 O O . TYR A 1 403 ? 10.914 -11.844 -18.266 1 97.25 403 TYR A O 1
ATOM 3186 N N . THR A 1 404 ? 10.461 -11.93 -20.469 1 96.12 404 THR A N 1
ATOM 3187 C CA . THR A 1 404 ? 11.352 -13.07 -20.656 1 96.12 404 THR A CA 1
ATOM 3188 C C . THR A 1 404 ? 12.812 -12.617 -20.641 1 96.12 404 THR A C 1
ATOM 3190 O O . THR A 1 404 ? 13.102 -11.43 -20.797 1 96.12 404 THR A O 1
ATOM 3193 N N . ALA A 1 405 ? 13.656 -13.594 -20.422 1 95.5 405 ALA A N 1
ATOM 3194 C CA . ALA A 1 405 ? 15.078 -13.258 -20.438 1 95.5 405 ALA A CA 1
ATOM 3195 C C . ALA A 1 405 ? 15.469 -12.602 -21.75 1 95.5 405 ALA A C 1
ATOM 3197 O O . ALA A 1 405 ? 16.188 -11.594 -21.766 1 95.5 405 ALA A O 1
ATOM 3198 N N . ASP A 1 406 ? 14.969 -13.023 -22.844 1 94.5 406 ASP A N 1
ATOM 3199 C CA . ASP A 1 406 ? 15.305 -12.5 -24.156 1 94.5 406 ASP A CA 1
ATOM 3200 C C . ASP A 1 406 ? 14.734 -11.094 -24.359 1 94.5 406 ASP A C 1
ATOM 3202 O O . ASP A 1 406 ? 15.422 -10.211 -24.875 1 94.5 406 ASP A O 1
ATOM 3206 N N . ASP A 1 407 ? 13.5 -10.922 -23.953 1 94.56 407 ASP A N 1
ATOM 3207 C CA . ASP A 1 407 ? 12.875 -9.609 -24.094 1 94.56 407 ASP A CA 1
ATOM 3208 C C . ASP A 1 407 ? 13.602 -8.562 -23.234 1 94.56 407 ASP A C 1
ATOM 3210 O O . ASP A 1 407 ? 13.766 -7.418 -23.656 1 94.56 407 ASP A O 1
ATOM 3214 N N . PHE A 1 408 ? 14.016 -9.008 -22.125 1 95.31 408 PHE A N 1
ATOM 3215 C CA . PHE A 1 408 ? 14.719 -8.094 -21.234 1 95.31 408 PHE A CA 1
ATOM 3216 C C . PHE A 1 408 ? 16.078 -7.723 -21.812 1 95.31 408 PHE A C 1
ATOM 3218 O O . PHE A 1 408 ? 16.516 -6.574 -21.719 1 95.31 408 PHE A O 1
ATOM 3225 N N . ALA A 1 409 ? 16.766 -8.703 -22.344 1 94 409 ALA A N 1
ATOM 3226 C CA . ALA A 1 409 ? 18.062 -8.453 -22.984 1 94 409 ALA A CA 1
ATOM 3227 C C . ALA A 1 409 ? 17.922 -7.449 -24.125 1 94 409 ALA A C 1
ATOM 3229 O O . ALA A 1 409 ? 18.75 -6.547 -24.266 1 94 409 ALA A O 1
ATOM 3230 N N . ARG A 1 410 ? 16.922 -7.562 -24.859 1 92 410 ARG A N 1
ATOM 3231 C CA . ARG A 1 410 ? 16.672 -6.645 -25.969 1 92 410 ARG A CA 1
ATOM 3232 C C . ARG A 1 410 ? 16.375 -5.238 -25.469 1 92 410 ARG A C 1
ATOM 3234 O O . ARG A 1 410 ? 16.844 -4.25 -26.031 1 92 410 ARG A O 1
ATOM 3241 N N . LEU A 1 411 ? 15.586 -5.199 -24.438 1 89.06 411 LEU A N 1
ATOM 3242 C CA . LEU A 1 411 ? 15.219 -3.924 -23.844 1 89.06 411 LEU A CA 1
ATOM 3243 C C . LEU A 1 411 ? 16.438 -3.197 -23.297 1 89.06 411 LEU A C 1
ATOM 3245 O O . LEU A 1 411 ? 16.594 -1.988 -23.484 1 89.06 411 LEU A O 1
ATOM 3249 N N . ARG A 1 412 ? 17.234 -3.912 -22.641 1 85.25 412 ARG A N 1
ATOM 3250 C CA . ARG A 1 412 ? 18.422 -3.354 -21.984 1 85.25 412 ARG A CA 1
ATOM 3251 C C . ARG A 1 412 ? 19.453 -2.895 -23.016 1 85.25 412 ARG A C 1
ATOM 3253 O O . ARG A 1 412 ? 20.062 -1.837 -22.859 1 85.25 412 ARG A O 1
ATOM 3260 N N . ASP A 1 413 ? 19.672 -3.693 -24.047 1 80.38 413 ASP A N 1
ATOM 3261 C CA . ASP A 1 413 ? 20.719 -3.445 -25.031 1 80.38 413 ASP A CA 1
ATOM 3262 C C . ASP A 1 413 ? 20.234 -2.508 -26.125 1 80.38 413 ASP A C 1
ATOM 3264 O O . ASP A 1 413 ? 21.031 -2.035 -26.938 1 80.38 413 ASP A O 1
ATOM 3268 N N . GLY A 1 414 ? 19.078 -1.916 -26 1 68.44 414 GLY A N 1
ATOM 3269 C CA . GLY A 1 414 ? 18.562 -0.977 -26.984 1 68.44 414 GLY A CA 1
ATOM 3270 C C . GLY A 1 414 ? 18.219 -1.631 -28.312 1 68.44 414 GLY A C 1
ATOM 3271 O O . GLY A 1 414 ? 18 -0.944 -29.312 1 68.44 414 GLY A O 1
ATOM 3272 N N . LYS A 1 415 ? 18.344 -3.066 -28.781 1 53.31 415 LYS A N 1
ATOM 3273 C CA . LYS A 1 415 ? 18.125 -3.695 -30.078 1 53.31 415 LYS A CA 1
ATOM 3274 C C . LYS A 1 415 ? 16.641 -3.965 -30.312 1 53.31 415 LYS A C 1
ATOM 3276 O O . LYS A 1 415 ? 16.109 -4.992 -29.875 1 53.31 415 LYS A O 1
ATOM 3281 N N . VAL A 1 416 ? 15.852 -3.004 -30.297 1 38.19 416 VAL A N 1
ATOM 3282 C CA . VAL A 1 416 ? 14.5 -3.293 -30.781 1 38.19 416 VAL A CA 1
ATOM 3283 C C . VAL A 1 416 ? 14.562 -3.719 -32.25 1 38.19 416 VAL A C 1
ATOM 3285 O O . VAL A 1 416 ? 15.211 -3.066 -33.062 1 38.19 416 VAL A O 1
ATOM 3288 N N . LYS A 1 417 ? 14.328 -5.062 -32.688 1 34.34 417 LYS A N 1
ATOM 3289 C CA . LYS A 1 417 ? 14.125 -5.293 -34.125 1 34.34 417 LYS A CA 1
ATOM 3290 C C . LYS A 1 417 ? 13.188 -4.254 -34.719 1 34.34 417 LYS A C 1
ATOM 3292 O O . LYS A 1 417 ? 12.062 -4.078 -34.25 1 34.34 417 LYS A O 1
ATOM 3297 N N . LYS A 1 418 ? 13.727 -3.461 -35.688 1 24.33 418 LYS A N 1
ATOM 3298 C CA . LYS A 1 418 ? 12.922 -2.838 -36.719 1 24.33 418 LYS A CA 1
ATOM 3299 C C . LYS A 1 418 ? 12.18 -3.887 -37.531 1 24.33 418 LYS A C 1
ATOM 3301 O O . LYS A 1 418 ? 12.758 -4.91 -37.906 1 24.33 418 LYS A O 1
ATOM 3306 N N . MET B 1 1 ? 20.406 -13.367 45.031 1 21.77 1 MET B N 1
ATOM 3307 C CA . MET B 1 1 ? 21.078 -12.516 46.031 1 21.77 1 MET B CA 1
ATOM 3308 C C . MET B 1 1 ? 20.422 -11.141 46.094 1 21.77 1 MET B C 1
ATOM 3310 O O . MET B 1 1 ? 20.609 -10.406 47.062 1 21.77 1 MET B O 1
ATOM 3314 N N . PHE B 1 2 ? 19.781 -10.742 44.906 1 22.61 2 PHE B N 1
ATOM 3315 C CA . PHE B 1 2 ? 19.328 -9.398 44.562 1 22.61 2 PHE B CA 1
ATOM 3316 C C . PHE B 1 2 ? 18.078 -9.023 45.344 1 22.61 2 PHE B C 1
ATOM 3318 O O . PHE B 1 2 ? 17.641 -7.871 45.312 1 22.61 2 PHE B O 1
ATOM 3325 N N . TYR B 1 3 ? 17.297 -10.016 45.844 1 25.27 3 TYR B N 1
ATOM 3326 C CA . TYR B 1 3 ? 16.031 -9.805 46.562 1 25.27 3 TYR B CA 1
ATOM 3327 C C . TYR B 1 3 ? 16.266 -9.086 47.875 1 25.27 3 TYR B C 1
ATOM 3329 O O . TYR B 1 3 ? 15.391 -8.375 48.375 1 25.27 3 TYR B O 1
ATOM 3337 N N . GLU B 1 4 ? 17.469 -9.508 48.469 1 25.92 4 GLU B N 1
ATOM 3338 C CA . GLU B 1 4 ? 17.672 -9.219 49.875 1 25.92 4 GLU B CA 1
ATOM 3339 C C . GLU B 1 4 ? 17.922 -7.734 50.125 1 25.92 4 GLU B C 1
ATOM 3341 O O . GLU B 1 4 ? 17.688 -7.223 51.219 1 25.92 4 GLU B O 1
ATOM 3346 N N . SER B 1 5 ? 18.625 -7.145 49.125 1 26.28 5 SER B N 1
ATOM 3347 C CA . SER B 1 5 ? 19.266 -5.883 49.5 1 26.28 5 SER B CA 1
ATOM 3348 C C . SER B 1 5 ? 18.234 -4.758 49.594 1 26.28 5 SER B C 1
ATOM 3350 O O . SER B 1 5 ? 18.578 -3.611 49.875 1 26.28 5 SER B O 1
ATOM 3352 N N . LEU B 1 6 ? 17.016 -4.926 49 1 26.36 6 LEU B N 1
ATOM 3353 C CA . LEU B 1 6 ? 16.047 -3.842 49 1 26.36 6 LEU B CA 1
ATOM 3354 C C . LEU B 1 6 ? 15.523 -3.592 50.406 1 26.36 6 LEU B C 1
ATOM 3356 O O . LEU B 1 6 ? 14.789 -2.631 50.656 1 26.36 6 LEU B O 1
ATOM 3360 N N . ALA B 1 7 ? 15.664 -4.684 51.25 1 25.73 7 ALA B N 1
ATOM 3361 C CA . ALA B 1 7 ? 14.953 -4.582 52.531 1 25.73 7 ALA B CA 1
ATOM 3362 C C . ALA B 1 7 ? 15.586 -3.525 53.438 1 25.73 7 ALA B C 1
ATOM 3364 O O . ALA B 1 7 ? 14.898 -2.914 54.25 1 25.73 7 ALA B O 1
ATOM 3365 N N . LYS B 1 8 ? 16.969 -3.59 53.469 1 28.38 8 LYS B N 1
ATOM 3366 C CA . LYS B 1 8 ? 17.562 -3.045 54.688 1 28.38 8 LYS B CA 1
ATOM 3367 C C . LYS B 1 8 ? 17.609 -1.521 54.625 1 28.38 8 LYS B C 1
ATOM 3369 O O . LYS B 1 8 ? 18.203 -0.884 55.5 1 28.38 8 LYS B O 1
ATOM 3374 N N . SER B 1 9 ? 17.562 -0.912 53.344 1 26.73 9 SER B N 1
ATOM 3375 C CA . SER B 1 9 ? 17.969 0.485 53.469 1 26.73 9 SER B CA 1
ATOM 3376 C C . SER B 1 9 ? 16.969 1.293 54.281 1 26.73 9 SER B C 1
ATOM 3378 O O . SER B 1 9 ? 15.797 1.4 53.906 1 26.73 9 SER B O 1
ATOM 3380 N N . LYS B 1 10 ? 17.125 1.207 55.625 1 30.02 10 LYS B N 1
ATOM 3381 C CA . LYS B 1 10 ? 16.5 2.014 56.656 1 30.02 10 LYS B CA 1
ATOM 3382 C C . LYS B 1 10 ? 16.547 3.498 56.312 1 30.02 10 LYS B C 1
ATOM 3384 O O . LYS B 1 10 ? 17.625 4.105 56.312 1 30.02 10 LYS B O 1
ATOM 3389 N N . GLY B 1 11 ? 15.898 3.939 55.125 1 26.75 11 GLY B N 1
ATOM 3390 C CA . GLY B 1 11 ? 15.82 5.336 54.75 1 26.75 11 GLY B CA 1
ATOM 3391 C C . GLY B 1 11 ? 15.5 6.266 55.906 1 26.75 11 GLY B C 1
ATOM 3392 O O . GLY B 1 11 ? 14.5 6.074 56.594 1 26.75 11 GLY B O 1
ATOM 3393 N N . GLU B 1 12 ? 16.5 6.641 56.688 1 28.52 12 GLU B N 1
ATOM 3394 C CA . GLU B 1 12 ? 16.344 7.742 57.625 1 28.52 12 GLU B CA 1
ATOM 3395 C C . GLU B 1 12 ? 15.602 8.914 57 1 28.52 12 GLU B C 1
ATOM 3397 O O . GLU B 1 12 ? 15.836 9.25 55.844 1 28.52 12 GLU B O 1
ATOM 3402 N N . LEU B 1 13 ? 14.367 9.188 57.375 1 28.53 13 LEU B N 1
ATOM 3403 C CA . LEU B 1 13 ? 13.461 10.281 57.031 1 28.53 13 LEU B CA 1
ATOM 3404 C C . LEU B 1 13 ? 14.195 11.625 57.094 1 28.53 13 LEU B C 1
ATOM 3406 O O . LEU B 1 13 ? 14.75 11.977 58.156 1 28.53 13 LEU B O 1
ATOM 3410 N N . ASP B 1 14 ? 15.078 11.961 56.219 1 30.31 14 ASP B N 1
ATOM 3411 C CA . ASP B 1 14 ? 15.633 13.297 56.438 1 30.31 14 ASP B CA 1
ATOM 3412 C C . ASP B 1 14 ? 14.523 14.328 56.625 1 30.31 14 ASP B C 1
ATOM 3414 O O . ASP B 1 14 ? 13.375 14.086 56.25 1 30.31 14 ASP B O 1
ATOM 3418 N N . ALA B 1 15 ? 14.805 15.562 57.344 1 31.36 15 ALA B N 1
ATOM 3419 C CA . ALA B 1 15 ? 13.977 16.641 57.875 1 31.36 15 ALA B CA 1
ATOM 3420 C C . ALA B 1 15 ? 13 17.141 56.812 1 31.36 15 ALA B C 1
ATOM 3422 O O . ALA B 1 15 ? 11.859 17.5 57.156 1 31.36 15 ALA B O 1
ATOM 3423 N N . CYS B 1 16 ? 13.5 17.578 55.656 1 33.84 16 CYS B N 1
ATOM 3424 C CA . CYS B 1 16 ? 12.758 18.531 54.844 1 33.84 16 CYS B CA 1
ATOM 3425 C C . CYS B 1 16 ? 11.68 17.812 54.031 1 33.84 16 CYS B C 1
ATOM 3427 O O . CYS B 1 16 ? 11.094 18.406 53.125 1 33.84 16 CYS B O 1
ATOM 3429 N N . GLY B 1 17 ? 10.734 16.938 54.594 1 33.75 17 GLY B N 1
ATOM 3430 C CA . GLY B 1 17 ? 9.492 16.219 54.312 1 33.75 17 GLY B CA 1
ATOM 3431 C C . GLY B 1 17 ? 9.508 15.5 53 1 33.75 17 GLY B C 1
ATOM 3432 O O . GLY B 1 17 ? 8.461 15.109 52.469 1 33.75 17 GLY B O 1
ATOM 3433 N N . ILE B 1 18 ? 10.422 15.633 52.125 1 34.47 18 ILE B N 1
ATOM 3434 C CA . ILE B 1 18 ? 10.375 14.953 50.844 1 34.47 18 ILE B CA 1
ATOM 3435 C C . ILE B 1 18 ? 10.664 13.469 51.031 1 34.47 18 ILE B C 1
ATOM 3437 O O . ILE B 1 18 ? 11.711 13.094 51.562 1 34.47 18 ILE B O 1
ATOM 3441 N N . LEU B 1 19 ? 9.641 12.562 51.094 1 37.5 19 LEU B N 1
ATOM 3442 C CA . LEU B 1 19 ? 9.789 11.148 51.406 1 37.5 19 LEU B CA 1
ATOM 3443 C C . LEU B 1 19 ? 10.594 10.438 50.312 1 37.5 19 LEU B C 1
ATOM 3445 O O . LEU B 1 19 ? 11.461 9.609 50.625 1 37.5 19 LEU B O 1
ATOM 3449 N N . LEU B 1 20 ? 10.188 10.172 49.062 1 38.81 20 LEU B N 1
ATOM 3450 C CA . LEU B 1 20 ? 10.883 9.359 48.062 1 38.81 20 LEU B CA 1
ATOM 3451 C C . LEU B 1 20 ? 11.117 10.164 46.781 1 38.81 20 LEU B C 1
ATOM 3453 O O . LEU B 1 20 ? 10.211 10.859 46.312 1 38.81 20 LEU B O 1
ATOM 3457 N N . LYS B 1 21 ? 12.328 10.742 46.5 1 43 21 LYS B N 1
ATOM 3458 C CA . LYS B 1 21 ? 12.781 11.344 45.25 1 43 21 LYS B CA 1
ATOM 3459 C C . LYS B 1 21 ? 13.367 10.289 44.312 1 43 21 LYS B C 1
ATOM 3461 O O . LYS B 1 21 ? 14.156 9.445 44.75 1 43 21 LYS B O 1
ATOM 3466 N N . GLY B 1 22 ? 12.695 9.625 43.375 1 43.03 22 GLY B N 1
ATOM 3467 C CA . GLY B 1 22 ? 13.312 8.734 42.406 1 43.03 22 GLY B CA 1
ATOM 3468 C C . GLY B 1 22 ? 12.945 9.078 40.969 1 43.03 22 GLY B C 1
ATOM 3469 O O . GLY B 1 22 ? 12.078 9.922 40.719 1 43.03 22 GLY B O 1
ATOM 3470 N N . TYR B 1 23 ? 13.875 9.016 40 1 40 23 TYR B N 1
ATOM 3471 C CA . TYR B 1 23 ? 13.688 9.18 38.562 1 40 23 TYR B CA 1
ATOM 3472 C C . TYR B 1 23 ? 13.07 7.93 37.938 1 40 23 TYR B C 1
ATOM 3474 O O . TYR B 1 23 ? 13.531 6.812 38.188 1 40 23 TYR B O 1
ATOM 3482 N N . VAL B 1 24 ? 11.789 7.812 37.812 1 39.78 24 VAL B N 1
ATOM 3483 C CA . VAL B 1 24 ? 11.203 6.723 37.031 1 39.78 24 VAL B CA 1
ATOM 3484 C C . VAL B 1 24 ? 10.797 7.227 35.656 1 39.78 24 VAL B C 1
ATOM 3486 O O . VAL B 1 24 ? 9.992 8.148 35.531 1 39.78 24 VAL B O 1
ATOM 3489 N N . PHE B 1 25 ? 11.289 6.691 34.469 1 41.22 25 PHE B N 1
ATOM 3490 C CA . PHE B 1 25 ? 11.141 6.992 33.062 1 41.22 25 PHE B CA 1
ATOM 3491 C C . PHE B 1 25 ? 11.406 8.469 32.781 1 41.22 25 PHE B C 1
ATOM 3493 O O . PHE B 1 25 ? 10.609 9.141 32.125 1 41.22 25 PHE B O 1
ATOM 3500 N N . GLY B 1 26 ? 12.633 9.156 33.344 1 41.91 26 GLY B N 1
ATOM 3501 C CA . GLY B 1 26 ? 13.148 10.5 33.125 1 41.91 26 GLY B CA 1
ATOM 3502 C C . GLY B 1 26 ? 12.414 11.555 33.938 1 41.91 26 GLY B C 1
ATOM 3503 O O . GLY B 1 26 ? 12.75 12.742 33.875 1 41.91 26 GLY B O 1
ATOM 3504 N N . ILE B 1 27 ? 11.102 11.281 34.312 1 38.78 27 ILE B N 1
ATOM 3505 C CA . ILE B 1 27 ? 10.383 12.273 35.125 1 38.78 27 ILE B CA 1
ATOM 3506 C C . ILE B 1 27 ? 10.773 12.141 36.594 1 38.78 27 ILE B C 1
ATOM 3508 O O . ILE B 1 27 ? 10.797 11.031 37.125 1 38.78 27 ILE B O 1
ATOM 3512 N N . SER B 1 28 ? 11.438 13.172 37.125 1 42.12 28 SER B N 1
ATOM 3513 C CA . SER B 1 28 ? 11.75 13.297 38.562 1 42.12 28 SER B CA 1
ATOM 3514 C C . SER B 1 28 ? 10.492 13.258 39.406 1 42.12 28 SER B C 1
ATOM 3516 O O . SER B 1 28 ? 9.555 14.023 39.156 1 42.12 28 SER B O 1
ATOM 3518 N N . ILE B 1 29 ? 10.039 12.156 39.875 1 38.84 29 ILE B N 1
ATOM 3519 C CA . ILE B 1 29 ? 8.867 12.086 40.719 1 38.84 29 ILE B CA 1
ATOM 3520 C C . ILE B 1 29 ? 9.289 12.281 42.188 1 38.84 29 ILE B C 1
ATOM 3522 O O . ILE B 1 29 ? 10.234 11.641 42.656 1 38.84 29 ILE B O 1
ATOM 3526 N N . GLU B 1 30 ? 9.016 13.414 42.812 1 44.75 30 GLU B N 1
ATOM 3527 C CA . GLU B 1 30 ? 9.133 13.664 44.219 1 44.75 30 GLU B CA 1
ATOM 3528 C C . GLU B 1 30 ? 7.836 13.328 44.969 1 44.75 30 GLU B C 1
ATOM 3530 O O . GLU B 1 30 ? 6.754 13.766 44.562 1 44.75 30 GLU B O 1
ATOM 3535 N N . VAL B 1 31 ? 7.773 12.148 45.5 1 41.81 31 VAL B N 1
ATOM 3536 C CA . VAL B 1 31 ? 6.582 11.742 46.219 1 41.81 31 VAL B CA 1
ATOM 3537 C C . VAL B 1 31 ? 6.695 12.195 47.688 1 41.81 31 VAL B C 1
ATOM 3539 O O . VAL B 1 31 ? 7.672 11.883 48.375 1 41.81 31 VAL B O 1
ATOM 3542 N N . TYR B 1 32 ? 6 13.203 48.094 1 40.81 32 TYR B N 1
ATOM 3543 C CA . TYR B 1 32 ? 6.047 13.781 49.438 1 40.81 32 TYR B CA 1
ATOM 3544 C C . TYR B 1 32 ? 5.172 13 50.406 1 40.81 32 TYR B C 1
ATOM 3546 O O . TYR B 1 32 ? 5.363 13.062 51.625 1 40.81 32 TYR B O 1
ATOM 3554 N N . ASP B 1 33 ? 3.93 12.586 50.094 1 41.22 33 ASP B N 1
ATOM 3555 C CA . ASP B 1 33 ? 3.027 11.961 51.062 1 41.22 33 ASP B CA 1
ATOM 3556 C C . ASP B 1 33 ? 2.824 10.484 50.75 1 41.22 33 ASP B C 1
ATOM 3558 O O . ASP B 1 33 ? 2.949 10.062 49.594 1 41.22 33 ASP B O 1
ATOM 3562 N N . TRP B 1 34 ? 2.908 9.562 51.75 1 41.16 34 TRP B N 1
ATOM 3563 C CA . TRP B 1 34 ? 2.822 8.102 51.75 1 41.16 34 TRP B CA 1
ATOM 3564 C C . TRP B 1 34 ? 1.592 7.633 51 1 41.16 34 TRP B C 1
ATOM 3566 O O . TRP B 1 34 ? 1.632 6.602 50.312 1 41.16 34 TRP B O 1
ATOM 3576 N N . GLN B 1 35 ? 0.496 8.297 51.156 1 42.31 35 GLN B N 1
ATOM 3577 C CA . GLN B 1 35 ? -0.76 7.852 50.562 1 42.31 35 GLN B CA 1
ATOM 3578 C C . GLN B 1 35 ? -0.711 7.938 49.062 1 42.31 35 GLN B C 1
ATOM 3580 O O . GLN B 1 35 ? -1.237 7.066 48.344 1 42.31 35 GLN B O 1
ATOM 3585 N N . GLU B 1 36 ? -0.066 8.906 48.531 1 42.84 36 GLU B N 1
ATOM 3586 C CA . GLU B 1 36 ? 0.008 9.086 47.094 1 42.84 36 GLU B CA 1
ATOM 3587 C C . GLU B 1 36 ? 0.973 8.078 46.469 1 42.84 36 GLU B C 1
ATOM 3589 O O . GLU B 1 36 ? 0.758 7.625 45.344 1 42.84 36 GLU B O 1
ATOM 3594 N N . CYS B 1 37 ? 1.944 7.633 47.219 1 41.81 37 CYS B N 1
ATOM 3595 C CA . CYS B 1 37 ? 2.852 6.594 46.75 1 41.81 37 CYS B CA 1
ATOM 3596 C C . CYS B 1 37 ? 2.111 5.277 46.531 1 41.81 37 CYS B C 1
ATOM 3598 O O . CYS B 1 37 ? 2.324 4.594 45.531 1 41.81 37 CYS B O 1
ATOM 3600 N N . PHE B 1 38 ? 1.272 4.926 47.5 1 42.88 38 PHE B N 1
ATOM 3601 C CA . PHE B 1 38 ? 0.548 3.666 47.375 1 42.88 38 PHE B CA 1
ATOM 3602 C C . PHE B 1 38 ? -0.384 3.68 46.156 1 42.88 38 PHE B C 1
ATOM 3604 O O . PHE B 1 38 ? -0.544 2.664 45.5 1 42.88 38 PHE B O 1
ATOM 3611 N N . TYR B 1 39 ? -1.014 4.844 45.844 1 41.25 39 TYR B N 1
ATOM 3612 C CA . TYR B 1 39 ? -1.923 4.906 44.719 1 41.25 39 TYR B CA 1
ATOM 3613 C C . TYR B 1 39 ? -1.16 4.797 43.406 1 41.25 39 TYR B C 1
ATOM 3615 O O . TYR B 1 39 ? -1.581 4.078 42.5 1 41.25 39 TYR B O 1
ATOM 3623 N N . ILE B 1 40 ? 0.004 5.391 43.344 1 42.69 40 ILE B N 1
ATOM 3624 C CA . ILE B 1 40 ? 0.799 5.316 42.125 1 42.69 40 ILE B CA 1
ATOM 3625 C C . ILE B 1 40 ? 1.396 3.916 42 1 42.69 40 ILE B C 1
ATOM 3627 O O . ILE B 1 40 ? 1.385 3.336 40.906 1 42.69 40 ILE B O 1
ATOM 3631 N N . LEU B 1 41 ? 1.802 3.328 43.125 1 44.28 41 LEU B N 1
ATOM 3632 C CA . LEU B 1 41 ? 2.299 1.956 43.094 1 44.28 41 LEU B CA 1
ATOM 3633 C C . LEU B 1 41 ? 1.177 0.98 42.75 1 44.28 41 LEU B C 1
ATOM 3635 O O . LEU B 1 41 ? 1.375 0.048 41.969 1 44.28 41 LEU B O 1
ATOM 3639 N N . LYS B 1 42 ? -0.006 1.182 43.312 1 43.84 42 LYS B N 1
ATOM 3640 C CA . LYS B 1 42 ? -1.146 0.34 42.938 1 43.84 42 LYS B CA 1
ATOM 3641 C C . LYS B 1 42 ? -1.521 0.508 41.469 1 43.84 42 LYS B C 1
ATOM 3643 O O . LYS B 1 42 ? -1.802 -0.474 40.781 1 43.84 42 LYS B O 1
ATOM 3648 N N . MET B 1 43 ? -1.511 1.729 40.969 1 43 43 MET B N 1
ATOM 3649 C CA . MET B 1 43 ? -1.803 1.936 39.531 1 43 43 MET B CA 1
ATOM 3650 C C . MET B 1 43 ? -0.695 1.359 38.656 1 43 43 MET B C 1
ATOM 3652 O O . MET B 1 43 ? -0.965 0.816 37.594 1 43 43 MET B O 1
ATOM 3656 N N . PHE B 1 44 ? 0.559 1.451 39.156 1 44.59 44 PHE B N 1
ATOM 3657 C CA . PHE B 1 44 ? 1.672 0.819 38.438 1 44.59 44 PHE B CA 1
ATOM 3658 C C . PHE B 1 44 ? 1.595 -0.698 38.562 1 44.59 44 PHE B C 1
ATOM 3660 O O . PHE B 1 44 ? 1.808 -1.415 37.594 1 44.59 44 PHE B O 1
ATOM 3667 N N . LEU B 1 45 ? 1.307 -1.229 39.75 1 44.69 45 LEU B N 1
ATOM 3668 C CA . LEU B 1 45 ? 1.152 -2.668 39.938 1 44.69 45 LEU B CA 1
ATOM 3669 C C . LEU B 1 45 ? -0.083 -3.178 39.188 1 44.69 45 LEU B C 1
ATOM 3671 O O . LEU B 1 45 ? -0.067 -4.273 38.625 1 44.69 45 LEU B O 1
ATOM 3675 N N . MET B 1 46 ? -1.134 -2.418 39.156 1 41.62 46 MET B N 1
ATOM 3676 C CA . MET B 1 46 ? -2.305 -2.83 38.406 1 41.62 46 MET B CA 1
ATOM 3677 C C . MET B 1 46 ? -2.02 -2.768 36.906 1 41.62 46 MET B C 1
ATOM 3679 O O . MET B 1 46 ? -2.453 -3.639 36.156 1 41.62 46 MET B O 1
ATOM 3683 N N . ARG B 1 47 ? -1.281 -1.678 36.5 1 40.78 47 ARG B N 1
ATOM 3684 C CA . ARG B 1 47 ? -0.909 -1.628 35.094 1 40.78 47 ARG B CA 1
ATOM 3685 C C . ARG B 1 47 ? 0.142 -2.684 34.781 1 40.78 47 ARG B C 1
ATOM 3687 O O . ARG B 1 47 ? 0.086 -3.316 33.719 1 40.78 47 ARG B O 1
ATOM 3694 N N . THR B 1 48 ? 1.105 -2.926 35.625 1 45.03 48 THR B N 1
ATOM 3695 C CA . THR B 1 48 ? 2.064 -4.012 35.438 1 45.03 48 THR B CA 1
ATOM 3696 C C . THR B 1 48 ? 1.382 -5.367 35.594 1 45.03 48 THR B C 1
ATOM 3698 O O . THR B 1 48 ? 1.695 -6.312 34.875 1 45.03 48 THR B O 1
ATOM 3701 N N . ALA B 1 49 ? 0.527 -5.566 36.562 1 40.97 49 ALA B N 1
ATOM 3702 C CA . ALA B 1 49 ? -0.237 -6.805 36.656 1 40.97 49 ALA B CA 1
ATOM 3703 C C . ALA B 1 49 ? -1.162 -6.992 35.469 1 40.97 49 ALA B C 1
ATOM 3705 O O . ALA B 1 49 ? -1.326 -8.109 34.969 1 40.97 49 ALA B O 1
ATOM 3706 N N . GLN B 1 50 ? -1.82 -6.023 35 1 40.91 50 GLN B N 1
ATOM 3707 C CA . GLN B 1 50 ? -2.586 -6.121 33.75 1 40.91 50 GLN B CA 1
ATOM 3708 C C . GLN B 1 50 ? -1.677 -6.441 32.562 1 40.91 50 GLN B C 1
ATOM 3710 O O . GLN B 1 50 ? -2.049 -7.219 31.688 1 40.91 50 GLN B O 1
ATOM 3715 N N . LEU B 1 51 ? -0.468 -5.879 32.562 1 43.62 51 LEU B N 1
ATOM 3716 C CA . LEU B 1 51 ? 0.498 -6.242 31.531 1 43.62 51 LEU B CA 1
ATOM 3717 C C . LEU B 1 51 ? 0.999 -7.668 31.734 1 43.62 51 LEU B C 1
ATOM 3719 O O . LEU B 1 51 ? 1.141 -8.422 30.766 1 43.62 51 LEU B O 1
ATOM 3723 N N . LEU B 1 52 ? 1.4 -8.047 32.938 1 42.78 52 LEU B N 1
ATOM 3724 C CA . LEU B 1 52 ? 1.841 -9.406 33.219 1 42.78 52 LEU B CA 1
ATOM 3725 C C . LEU B 1 52 ? 0.689 -10.391 33.062 1 42.78 52 LEU B C 1
ATOM 3727 O O . LEU B 1 52 ? 0.882 -11.5 32.531 1 42.78 52 LEU B O 1
ATOM 3731 N N . SER B 1 53 ? -0.471 -10.172 33.594 1 40.44 53 SER B N 1
ATOM 3732 C CA . SER B 1 53 ? -1.615 -11.047 33.344 1 40.44 53 SER B CA 1
ATOM 3733 C C . SER B 1 53 ? -1.962 -11.07 31.859 1 40.44 53 SER B C 1
ATOM 3735 O O . SER B 1 53 ? -2.402 -12.102 31.344 1 40.44 53 SER B O 1
ATOM 3737 N N . TYR B 1 54 ? -1.775 -10.016 31.219 1 37.97 54 TYR B N 1
ATOM 3738 C CA . TYR B 1 54 ? -1.962 -10 29.766 1 37.97 54 TYR B CA 1
ATOM 3739 C C . TYR B 1 54 ? -0.906 -10.852 29.078 1 37.97 54 TYR B C 1
ATOM 3741 O O . TYR B 1 54 ? -1.188 -11.5 28.062 1 37.97 54 TYR B O 1
ATOM 3749 N N . GLN B 1 55 ? 0.322 -10.867 29.547 1 39.72 55 GLN B N 1
ATOM 3750 C CA . GLN B 1 55 ? 1.329 -11.758 28.969 1 39.72 55 GLN B CA 1
ATOM 3751 C C . GLN B 1 55 ? 0.916 -13.219 29.125 1 39.72 55 GLN B C 1
ATOM 3753 O O . GLN B 1 55 ? 1.067 -14.008 28.188 1 39.72 55 GLN B O 1
ATOM 3758 N N . HIS B 1 56 ? 0.704 -13.672 30.344 1 39.34 56 HIS B N 1
ATOM 3759 C CA . HIS B 1 56 ? 0.345 -15.07 30.594 1 39.34 56 HIS B CA 1
ATOM 3760 C C . HIS B 1 56 ? -0.969 -15.43 29.906 1 39.34 56 HIS B C 1
ATOM 3762 O O . HIS B 1 56 ? -1.136 -16.547 29.422 1 39.34 56 HIS B O 1
ATOM 3768 N N . LEU B 1 57 ? -1.977 -14.68 30.016 1 35.03 57 LEU B N 1
ATOM 3769 C CA . LEU B 1 57 ? -3.232 -15 29.344 1 35.03 57 LEU B CA 1
ATOM 3770 C C . LEU B 1 57 ? -3.057 -14.992 27.828 1 35.03 57 LEU B C 1
ATOM 3772 O O . LEU B 1 57 ? -3.672 -15.805 27.125 1 35.03 57 LEU B O 1
ATOM 3776 N N . VAL B 1 58 ? -2.221 -14.172 27.312 1 36.34 58 VAL B N 1
ATOM 3777 C CA . VAL B 1 58 ? -1.985 -14.18 25.875 1 36.34 58 VAL B CA 1
ATOM 3778 C C . VAL B 1 58 ? -1.187 -15.422 25.484 1 36.34 58 VAL B C 1
ATOM 3780 O O . VAL B 1 58 ? -1.402 -16 24.422 1 36.34 58 VAL B O 1
ATOM 3783 N N . GLN B 1 59 ? -0.243 -15.898 26.344 1 33.88 59 GLN B N 1
ATOM 3784 C CA . GLN B 1 59 ? 0.517 -17.078 25.969 1 33.88 59 GLN B CA 1
ATOM 3785 C C . GLN B 1 59 ? -0.377 -18.328 25.922 1 33.88 59 GLN B C 1
ATOM 3787 O O . GLN B 1 59 ? -0.214 -19.188 25.062 1 33.88 59 GLN B O 1
ATOM 3792 N N . CYS B 1 60 ? -1.009 -18.734 27.047 1 31.69 60 CYS B N 1
ATOM 3793 C CA . CYS B 1 60 ? -1.729 -19.984 27.156 1 31.69 60 CYS B CA 1
ATOM 3794 C C . CYS B 1 60 ? -2.891 -20.047 26.172 1 31.69 60 CYS B C 1
ATOM 3796 O O . CYS B 1 60 ? -3.217 -21.109 25.656 1 31.69 60 CYS B O 1
ATOM 3798 N N . ALA B 1 61 ? -3.941 -19.141 26.344 1 30.53 61 ALA B N 1
ATOM 3799 C CA . ALA B 1 61 ? -5.195 -19.375 25.641 1 30.53 61 ALA B CA 1
ATOM 3800 C C . ALA B 1 61 ? -4.965 -19.469 24.125 1 30.53 61 ALA B C 1
ATOM 3802 O O . ALA B 1 61 ? -5.559 -20.328 23.453 1 30.53 61 ALA B O 1
ATOM 3803 N N . HIS B 1 62 ? -4.621 -18.344 23.359 1 31.92 62 HIS B N 1
ATOM 3804 C CA . HIS B 1 62 ? -4.992 -18.25 21.953 1 31.92 62 HIS B CA 1
ATOM 3805 C C . HIS B 1 62 ? -4.004 -19 21.062 1 31.92 62 HIS B C 1
ATOM 3807 O O . HIS B 1 62 ? -3.127 -18.406 20.453 1 31.92 62 HIS B O 1
ATOM 3813 N N . ARG B 1 63 ? -3.383 -19.922 21.531 1 33.41 63 ARG B N 1
ATOM 3814 C CA . ARG B 1 63 ? -3.102 -20.703 20.312 1 33.41 63 ARG B CA 1
ATOM 3815 C C . ARG B 1 63 ? -4.332 -20.781 19.422 1 33.41 63 ARG B C 1
ATOM 3817 O O . ARG B 1 63 ? -5.004 -21.812 19.375 1 33.41 63 ARG B O 1
ATOM 3824 N N . ARG B 1 64 ? -5.363 -19.859 19.531 1 37.53 64 ARG B N 1
ATOM 3825 C CA . ARG B 1 64 ? -6.543 -19.781 18.672 1 37.53 64 ARG B CA 1
ATOM 3826 C C . ARG B 1 64 ? -6.164 -19.938 17.203 1 37.53 64 ARG B C 1
ATOM 3828 O O . ARG B 1 64 ? -5.02 -19.672 16.828 1 37.53 64 ARG B O 1
ATOM 3835 N N . ALA B 1 65 ? -7.098 -20.562 16.453 1 37.03 65 ALA B N 1
ATOM 3836 C CA . ALA B 1 65 ? -7.098 -21.078 15.094 1 37.03 65 ALA B CA 1
ATOM 3837 C C . ALA B 1 65 ? -6.582 -20.031 14.109 1 37.03 65 ALA B C 1
ATOM 3839 O O . ALA B 1 65 ? -7.348 -19.188 13.633 1 37.03 65 ALA B O 1
ATOM 3840 N N . THR B 1 66 ? -5.5 -19.328 14.562 1 46.78 66 THR B N 1
ATOM 3841 C CA . THR B 1 66 ? -4.918 -18.625 13.43 1 46.78 66 THR B CA 1
ATOM 3842 C C . THR B 1 66 ? -4.949 -19.5 12.18 1 46.78 66 THR B C 1
ATOM 3844 O O . THR B 1 66 ? -4.738 -20.719 12.258 1 46.78 66 THR B O 1
ATOM 3847 N N . SER B 1 67 ? -5.68 -19.125 11.273 1 58.41 67 SER B N 1
ATOM 3848 C CA . SER B 1 67 ? -5.719 -19.828 9.992 1 58.41 67 SER B CA 1
ATOM 3849 C C . SER B 1 67 ? -4.344 -20.375 9.625 1 58.41 67 SER B C 1
ATOM 3851 O O . SER B 1 67 ? -3.404 -19.609 9.391 1 58.41 67 SER B O 1
ATOM 3853 N N . THR B 1 68 ? -4.051 -21.594 10.078 1 72.25 68 THR B N 1
ATOM 3854 C CA . THR B 1 68 ? -2.781 -22.25 9.789 1 72.25 68 THR B CA 1
ATOM 3855 C C . THR B 1 68 ? -2.607 -22.469 8.289 1 72.25 68 THR B C 1
ATOM 3857 O O . THR B 1 68 ? -1.492 -22.688 7.816 1 72.25 68 THR B O 1
ATOM 3860 N N . MET B 1 69 ? -3.705 -22.219 7.625 1 81.38 69 MET B N 1
ATOM 3861 C CA . MET B 1 69 ? -3.635 -22.5 6.195 1 81.38 69 MET B CA 1
ATOM 3862 C C . MET B 1 69 ? -2.688 -21.531 5.496 1 81.38 69 MET B C 1
ATOM 3864 O O . MET B 1 69 ? -1.926 -21.938 4.613 1 81.38 69 MET B O 1
ATOM 3868 N N . GLY B 1 70 ? -2.703 -20.344 5.961 1 86.31 70 GLY B N 1
ATOM 3869 C CA . GLY B 1 70 ? -1.927 -19.297 5.32 1 86.31 70 GLY B CA 1
ATOM 3870 C C . GLY B 1 70 ? -0.432 -19.547 5.371 1 86.31 70 GLY B C 1
ATOM 3871 O O . GLY B 1 70 ? 0.307 -19.109 4.488 1 86.31 70 GLY B O 1
ATOM 3872 N N . ARG B 1 71 ? -0.019 -20.359 6.285 1 89.56 71 ARG B N 1
ATOM 3873 C CA . ARG B 1 71 ? 1.409 -20.547 6.512 1 89.56 71 ARG B CA 1
ATOM 3874 C C . ARG B 1 71 ? 1.974 -21.609 5.562 1 89.56 71 ARG B C 1
ATOM 3876 O O . ARG B 1 71 ? 3.182 -21.844 5.539 1 89.56 71 ARG B O 1
ATOM 3883 N N . HIS B 1 72 ? 1.107 -22.141 4.742 1 93.69 72 HIS B N 1
ATOM 3884 C CA . HIS B 1 72 ? 1.581 -23.25 3.924 1 93.69 72 HIS B CA 1
ATOM 3885 C C . HIS B 1 72 ? 1.292 -23.016 2.447 1 93.69 72 HIS B C 1
ATOM 3887 O O . HIS B 1 72 ? 1.516 -23.891 1.614 1 93.69 72 HIS B O 1
ATOM 3893 N N . LEU B 1 73 ? 0.85 -21.859 2.1 1 97.31 73 LEU B N 1
ATOM 3894 C CA . LEU B 1 73 ? 0.385 -21.594 0.743 1 97.31 73 LEU B CA 1
ATOM 3895 C C . LEU B 1 73 ? 1.529 -21.719 -0.257 1 97.31 73 LEU B C 1
ATOM 3897 O O . LEU B 1 73 ? 1.319 -22.125 -1.398 1 97.31 73 LEU B O 1
ATOM 3901 N N . LEU B 1 74 ? 2.781 -21.422 0.187 1 97.94 74 LEU B N 1
ATOM 3902 C CA . LEU B 1 74 ? 3.914 -21.375 -0.731 1 97.94 74 LEU B CA 1
ATOM 3903 C C . LEU B 1 74 ? 4.934 -22.469 -0.383 1 97.94 74 LEU B C 1
ATOM 3905 O O . LEU B 1 74 ? 6.121 -22.328 -0.682 1 97.94 74 LEU B O 1
ATOM 3909 N N . ASN B 1 75 ? 4.398 -23.469 0.283 1 97 75 ASN B N 1
ATOM 3910 C CA . ASN B 1 75 ? 5.277 -24.609 0.577 1 97 75 ASN B CA 1
ATOM 3911 C C . ASN B 1 75 ? 5.965 -25.125 -0.684 1 97 75 ASN B C 1
ATOM 3913 O O . ASN B 1 75 ? 5.32 -25.297 -1.72 1 97 75 ASN B O 1
ATOM 3917 N N . GLY B 1 76 ? 7.285 -25.297 -0.573 1 97.19 76 GLY B N 1
ATOM 3918 C CA . GLY B 1 76 ? 8.047 -25.844 -1.688 1 97.19 76 GLY B CA 1
ATOM 3919 C C . GLY B 1 76 ? 8.711 -24.766 -2.531 1 97.19 76 GLY B C 1
ATOM 3920 O O . GLY B 1 76 ? 9.555 -25.062 -3.381 1 97.19 76 GLY B O 1
ATOM 3921 N N . VAL B 1 77 ? 8.367 -23.531 -2.363 1 98.5 77 VAL B N 1
ATOM 3922 C CA . VAL B 1 77 ? 8.977 -22.422 -3.102 1 98.5 77 VAL B CA 1
ATOM 3923 C C . VAL B 1 77 ? 10.289 -22.016 -2.43 1 98.5 77 VAL B C 1
ATOM 3925 O O . VAL B 1 77 ? 10.312 -21.719 -1.235 1 98.5 77 VAL B O 1
ATOM 3928 N N . ILE B 1 78 ? 11.359 -21.984 -3.154 1 98.88 78 ILE B N 1
ATOM 3929 C CA . ILE B 1 78 ? 12.688 -21.625 -2.658 1 98.88 78 ILE B CA 1
ATOM 3930 C C . ILE B 1 78 ? 13.039 -20.219 -3.117 1 98.88 78 ILE B C 1
ATOM 3932 O O . ILE B 1 78 ? 13.133 -19.953 -4.316 1 98.88 78 ILE B O 1
ATOM 3936 N N . VAL B 1 79 ? 13.297 -19.328 -2.143 1 98.94 79 VAL B N 1
ATOM 3937 C CA . VAL B 1 79 ? 13.57 -17.938 -2.434 1 98.94 79 VAL B CA 1
ATOM 3938 C C . VAL B 1 79 ? 14.961 -17.562 -1.933 1 98.94 79 VAL B C 1
ATOM 3940 O O . VAL B 1 79 ? 15.297 -17.797 -0.77 1 98.94 79 VAL B O 1
ATOM 3943 N N . THR B 1 80 ? 15.766 -17.047 -2.803 1 98.81 80 THR B N 1
ATOM 3944 C CA . THR B 1 80 ? 17.031 -16.422 -2.439 1 98.81 80 THR B CA 1
ATOM 3945 C C . THR B 1 80 ? 16.891 -14.898 -2.398 1 98.81 80 THR B C 1
ATOM 3947 O O . THR B 1 80 ? 16.547 -14.273 -3.4 1 98.81 80 THR B O 1
ATOM 3950 N N . GLU B 1 81 ? 17.141 -14.336 -1.264 1 98.25 81 GLU B N 1
ATOM 3951 C CA . GLU B 1 81 ? 17.047 -12.898 -1.041 1 98.25 81 GLU B CA 1
ATOM 3952 C C . GLU B 1 81 ? 18.438 -12.281 -0.873 1 98.25 81 GLU B C 1
ATOM 3954 O O . GLU B 1 81 ? 19.188 -12.664 0.031 1 98.25 81 GLU B O 1
ATOM 3959 N N . LEU B 1 82 ? 18.812 -11.414 -1.797 1 96.44 82 LEU B N 1
ATOM 3960 C CA . LEU B 1 82 ? 20.016 -10.617 -1.534 1 96.44 82 LEU B CA 1
ATOM 3961 C C . LEU B 1 82 ? 19.719 -9.508 -0.537 1 96.44 82 LEU B C 1
ATOM 3963 O O . LEU B 1 82 ? 18.703 -8.812 -0.659 1 96.44 82 LEU B O 1
ATOM 3967 N N . ALA B 1 83 ? 20.562 -9.367 0.397 1 92.75 83 ALA B N 1
ATOM 3968 C CA . ALA B 1 83 ? 20.312 -8.461 1.517 1 92.75 83 ALA B CA 1
ATOM 3969 C C . ALA B 1 83 ? 20.125 -7.027 1.031 1 92.75 83 ALA B C 1
ATOM 3971 O O . ALA B 1 83 ? 20.969 -6.492 0.311 1 92.75 83 ALA B O 1
ATOM 3972 N N . GLY B 1 84 ? 18.984 -6.488 1.366 1 90.25 84 GLY B N 1
ATOM 3973 C CA . GLY B 1 84 ? 18.641 -5.094 1.122 1 90.25 84 GLY B CA 1
ATOM 3974 C C . GLY B 1 84 ? 18.109 -4.387 2.354 1 90.25 84 GLY B C 1
ATOM 3975 O O . GLY B 1 84 ? 18.281 -4.863 3.477 1 90.25 84 GLY B O 1
ATOM 3976 N N . LEU B 1 85 ? 17.531 -3.256 2.154 1 82.5 85 LEU B N 1
ATOM 3977 C CA . LEU B 1 85 ? 17.172 -2.469 3.33 1 82.5 85 LEU B CA 1
ATOM 3978 C C . LEU B 1 85 ? 15.656 -2.512 3.57 1 82.5 85 LEU B C 1
ATOM 3980 O O . LEU B 1 85 ? 15.211 -2.85 4.668 1 82.5 85 LEU B O 1
ATOM 3984 N N . ALA B 1 86 ? 14.836 -2.166 2.65 1 91.31 86 ALA B N 1
ATOM 3985 C CA . ALA B 1 86 ? 13.438 -1.948 3.031 1 91.31 86 ALA B CA 1
ATOM 3986 C C . ALA B 1 86 ? 12.5 -2.768 2.154 1 91.31 86 ALA B C 1
ATOM 3988 O O . ALA B 1 86 ? 12.047 -3.846 2.551 1 91.31 86 ALA B O 1
ATOM 3989 N N . PRO B 1 87 ? 12.367 -2.547 0.9 1 96.5 87 PRO B N 1
ATOM 3990 C CA . PRO B 1 87 ? 11.328 -3.234 0.133 1 96.5 87 PRO B CA 1
ATOM 3991 C C . PRO B 1 87 ? 11.633 -4.715 -0.078 1 96.5 87 PRO B C 1
ATOM 3993 O O . PRO B 1 87 ? 10.734 -5.555 -0.006 1 96.5 87 PRO B O 1
ATOM 3996 N N . VAL B 1 88 ? 12.906 -5.094 -0.277 1 97.56 88 VAL B N 1
ATOM 3997 C CA . VAL B 1 88 ? 13.273 -6.477 -0.576 1 97.56 88 VAL B CA 1
ATOM 3998 C C . VAL B 1 88 ? 13.125 -7.332 0.678 1 97.56 88 VAL B C 1
ATOM 4000 O O . VAL B 1 88 ? 12.477 -8.383 0.647 1 97.56 88 VAL B O 1
ATOM 4003 N N . PRO B 1 89 ? 13.711 -6.895 1.806 1 97.19 89 PRO B N 1
ATOM 4004 C CA . PRO B 1 89 ? 13.484 -7.68 3.021 1 97.19 89 PRO B CA 1
ATOM 4005 C C . PRO B 1 89 ? 12.008 -7.844 3.354 1 97.19 89 PRO B C 1
ATOM 4007 O O . PRO B 1 89 ? 11.594 -8.891 3.852 1 97.19 89 PRO B O 1
ATOM 4010 N N . PHE B 1 90 ? 11.211 -6.84 3.135 1 98.38 90 PHE B N 1
ATOM 4011 C CA . PHE B 1 90 ? 9.781 -6.961 3.395 1 98.38 90 PHE B CA 1
ATOM 4012 C C . PHE B 1 90 ? 9.148 -7.973 2.449 1 98.38 90 PHE B C 1
ATOM 4014 O O . PHE B 1 90 ? 8.32 -8.789 2.867 1 98.38 90 PHE B O 1
ATOM 4021 N N . CYS B 1 91 ? 9.5 -7.879 1.173 1 98.81 91 CYS B N 1
ATOM 4022 C CA . CYS B 1 91 ? 9.016 -8.867 0.217 1 98.81 91 CYS B CA 1
ATOM 4023 C C . CYS B 1 91 ? 9.359 -10.281 0.673 1 98.81 91 CYS B C 1
ATOM 4025 O O . CYS B 1 91 ? 8.5 -11.164 0.683 1 98.81 91 CYS B O 1
ATOM 4027 N N . GLY B 1 92 ? 10.617 -10.477 1.068 1 98.69 92 GLY B N 1
ATOM 4028 C CA . GLY B 1 92 ? 11.031 -11.773 1.587 1 98.69 92 GLY B CA 1
ATOM 4029 C C . GLY B 1 92 ? 10.234 -12.211 2.799 1 98.69 92 GLY B C 1
ATOM 4030 O O . GLY B 1 92 ? 9.906 -13.391 2.938 1 98.69 92 GLY B O 1
ATOM 4031 N N . LEU B 1 93 ? 9.953 -11.289 3.678 1 98.5 93 LEU B N 1
ATOM 4032 C CA . LEU B 1 93 ? 9.164 -11.578 4.867 1 98.5 93 LEU B CA 1
ATOM 4033 C C . LEU B 1 93 ? 7.762 -12.055 4.492 1 98.5 93 LEU B C 1
ATOM 4035 O O . LEU B 1 93 ? 7.254 -13.016 5.066 1 98.5 93 LEU B O 1
ATOM 4039 N N . VAL B 1 94 ? 7.141 -11.375 3.549 1 98.69 94 VAL B N 1
ATOM 4040 C CA . VAL B 1 94 ? 5.809 -11.75 3.098 1 98.69 94 VAL B CA 1
ATOM 4041 C C . VAL B 1 94 ? 5.828 -13.18 2.557 1 98.69 94 VAL B C 1
ATOM 4043 O O . VAL B 1 94 ? 5.004 -14.008 2.947 1 98.69 94 VAL B O 1
ATOM 4046 N N . LEU B 1 95 ? 6.777 -13.461 1.703 1 98.81 95 LEU B N 1
ATOM 4047 C CA . LEU B 1 95 ? 6.855 -14.789 1.107 1 98.81 95 LEU B CA 1
ATOM 4048 C C . LEU B 1 95 ? 7.105 -15.852 2.176 1 98.81 95 LEU B C 1
ATOM 4050 O O . LEU B 1 95 ? 6.496 -16.922 2.148 1 98.81 95 LEU B O 1
ATOM 4054 N N . ALA B 1 96 ? 7.93 -15.539 3.143 1 98.69 96 ALA B N 1
ATOM 4055 C CA . ALA B 1 96 ? 8.227 -16.469 4.227 1 98.69 96 ALA B CA 1
ATOM 4056 C C . ALA B 1 96 ? 7.004 -16.703 5.109 1 98.69 96 ALA B C 1
ATOM 4058 O O . ALA B 1 96 ? 6.703 -17.844 5.477 1 98.69 96 ALA B O 1
ATOM 4059 N N . ASP B 1 97 ? 6.32 -15.648 5.449 1 98.38 97 ASP B N 1
ATOM 4060 C CA . ASP B 1 97 ? 5.148 -15.734 6.312 1 98.38 97 ASP B CA 1
ATOM 4061 C C . ASP B 1 97 ? 4.082 -16.641 5.699 1 98.38 97 ASP B C 1
ATOM 4063 O O . ASP B 1 97 ? 3.268 -17.219 6.422 1 98.38 97 ASP B O 1
ATOM 4067 N N . PHE B 1 98 ? 4.121 -16.781 4.398 1 98.44 98 PHE B N 1
ATOM 4068 C CA . PHE B 1 98 ? 3.086 -17.578 3.756 1 98.44 98 PHE B CA 1
ATOM 4069 C C . PHE B 1 98 ? 3.654 -18.906 3.254 1 98.44 98 PHE B C 1
ATOM 4071 O O . PHE B 1 98 ? 3.023 -19.594 2.451 1 98.44 98 PHE B O 1
ATOM 4078 N N . GLY B 1 99 ? 4.926 -19.219 3.693 1 98 99 GLY B N 1
ATOM 4079 C CA . GLY B 1 99 ? 5.324 -20.625 3.615 1 98 99 GLY B CA 1
ATOM 4080 C C . GLY B 1 99 ? 6.547 -20.844 2.742 1 98 99 GLY B C 1
ATOM 4081 O O . GLY B 1 99 ? 7.086 -21.953 2.693 1 98 99 GLY B O 1
ATOM 4082 N N . ALA B 1 100 ? 7.039 -19.828 2.049 1 98.69 100 ALA B N 1
ATOM 4083 C CA . ALA B 1 100 ? 8.227 -20 1.217 1 98.69 100 ALA B CA 1
ATOM 4084 C C . ALA B 1 100 ? 9.477 -20.188 2.076 1 98.69 100 ALA B C 1
ATOM 4086 O O . ALA B 1 100 ? 9.547 -19.703 3.203 1 98.69 100 ALA B O 1
ATOM 4087 N N . GLU B 1 101 ? 10.383 -20.953 1.572 1 98.69 101 GLU B N 1
ATOM 4088 C CA . GLU B 1 101 ? 11.711 -21.047 2.178 1 98.69 101 GLU B CA 1
ATOM 4089 C C . GLU B 1 101 ? 12.617 -19.922 1.697 1 98.69 101 GLU B C 1
ATOM 4091 O O . GLU B 1 101 ? 13.117 -19.953 0.569 1 98.69 101 GLU B O 1
ATOM 4096 N N . VAL B 1 102 ? 12.883 -19 2.561 1 98.75 102 VAL B N 1
ATOM 4097 C CA . VAL B 1 102 ? 13.633 -17.812 2.178 1 98.75 102 VAL B CA 1
ATOM 4098 C C . VAL B 1 102 ? 15.016 -17.844 2.834 1 98.75 102 VAL B C 1
ATOM 4100 O O . VAL B 1 102 ? 15.125 -17.984 4.051 1 98.75 102 VAL B O 1
ATOM 4103 N N . THR B 1 103 ? 16.031 -17.719 2.041 1 98.31 103 THR B N 1
ATOM 4104 C CA . THR B 1 103 ? 17.391 -17.547 2.523 1 98.31 103 THR B CA 1
ATOM 4105 C C . THR B 1 103 ? 17.938 -16.172 2.135 1 98.31 103 THR B C 1
ATOM 4107 O O . THR B 1 103 ? 18.031 -15.859 0.949 1 98.31 103 THR B O 1
ATOM 4110 N N . THR B 1 104 ? 18.266 -15.398 3.125 1 96.94 104 THR B N 1
ATOM 4111 C CA . THR B 1 104 ? 18.891 -14.102 2.893 1 96.94 104 THR B CA 1
ATOM 4112 C C . THR B 1 104 ? 20.406 -14.242 2.756 1 96.94 104 THR B C 1
ATOM 4114 O O . THR B 1 104 ? 21.078 -14.734 3.672 1 96.94 104 THR B O 1
ATOM 4117 N N . VAL B 1 105 ? 20.906 -13.836 1.623 1 95.69 105 VAL B N 1
ATOM 4118 C CA . VAL B 1 105 ? 22.344 -13.828 1.387 1 95.69 105 VAL B CA 1
ATOM 4119 C C . VAL B 1 105 ? 22.922 -12.469 1.754 1 95.69 105 VAL B C 1
ATOM 4121 O O . VAL B 1 105 ? 22.578 -11.453 1.145 1 95.69 105 VAL B O 1
ATOM 4124 N N . ILE B 1 106 ? 23.781 -12.469 2.715 1 92.25 106 ILE B N 1
ATOM 4125 C CA . ILE B 1 106 ? 24.406 -11.25 3.23 1 92.25 106 ILE B CA 1
ATOM 4126 C C . ILE B 1 106 ? 25.844 -11.156 2.73 1 92.25 106 ILE B C 1
ATOM 4128 O O . ILE B 1 106 ? 26.609 -12.109 2.844 1 92.25 106 ILE B O 1
ATOM 4132 N N . HIS B 1 107 ? 26.062 -10.008 2.074 1 84.19 107 HIS B N 1
ATOM 4133 C CA . HIS B 1 107 ? 27.422 -9.781 1.623 1 84.19 107 HIS B CA 1
ATOM 4134 C C . HIS B 1 107 ? 28.344 -9.445 2.793 1 84.19 107 HIS B C 1
ATOM 4136 O O . HIS B 1 107 ? 28.016 -8.578 3.607 1 84.19 107 HIS B O 1
ATOM 4142 N N . GLN B 1 108 ? 29.312 -10.188 2.957 1 71.62 108 GLN B N 1
ATOM 4143 C CA . GLN B 1 108 ? 30.312 -9.953 3.992 1 71.62 108 GLN B CA 1
ATOM 4144 C C . GLN B 1 108 ? 31.266 -8.82 3.592 1 71.62 108 GLN B C 1
ATOM 4146 O O . GLN B 1 108 ? 31.984 -8.938 2.607 1 71.62 108 GLN B O 1
ATOM 4151 N N . SER B 1 109 ? 30.656 -7.648 3.297 1 54.94 109 SER B N 1
ATOM 4152 C CA . SER B 1 109 ? 31.75 -6.711 3.047 1 54.94 109 SER B CA 1
ATOM 4153 C C . SER B 1 109 ? 32.281 -6.105 4.348 1 54.94 109 SER B C 1
ATOM 4155 O O . SER B 1 109 ? 31.516 -5.469 5.086 1 54.94 109 SER B O 1
ATOM 4157 N N . GLY B 1 110 ? 33.5 -6.223 4.676 1 49 110 GLY B N 1
ATOM 4158 C CA . GLY B 1 110 ? 34.125 -5.613 5.832 1 49 110 GLY B CA 1
ATOM 4159 C C . GLY B 1 110 ? 33.156 -5.293 6.949 1 49 110 GLY B C 1
ATOM 4160 O O . GLY B 1 110 ? 32.125 -5.973 7.105 1 49 110 GLY B O 1
ATOM 4161 N N . LYS B 1 111 ? 33.219 -3.932 7.5 1 50.06 111 LYS B N 1
ATOM 4162 C CA . LYS B 1 111 ? 32.781 -3.424 8.797 1 50.06 111 LYS B CA 1
ATOM 4163 C C . LYS B 1 111 ? 31.266 -3.352 8.875 1 50.06 111 LYS B C 1
ATOM 4165 O O . LYS B 1 111 ? 30.688 -3.428 9.961 1 50.06 111 LYS B O 1
ATOM 4170 N N . GLN B 1 112 ? 30.453 -2.818 7.934 1 49.84 112 GLN B N 1
ATOM 4171 C CA . GLN B 1 112 ? 29.109 -2.396 8.359 1 49.84 112 GLN B CA 1
ATOM 4172 C C . GLN B 1 112 ? 28.031 -3.273 7.73 1 49.84 112 GLN B C 1
ATOM 4174 O O . GLN B 1 112 ? 27.844 -3.252 6.512 1 49.84 112 GLN B O 1
ATOM 4179 N N . ILE B 1 113 ? 27.703 -4.484 8.344 1 54.53 113 ILE B N 1
ATOM 4180 C CA . ILE B 1 1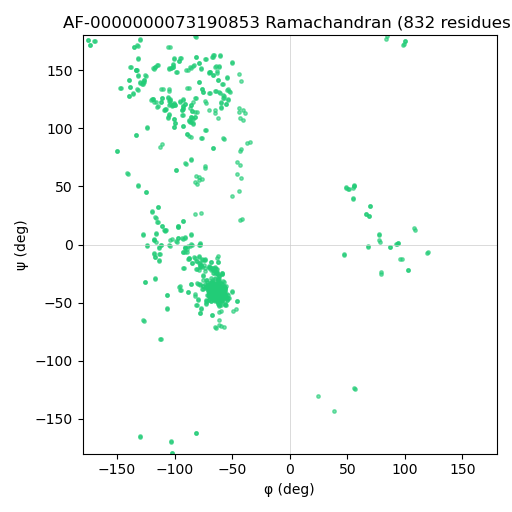13 ? 26.531 -5.285 8.008 1 54.53 113 ILE B CA 1
ATOM 4181 C C . ILE B 1 113 ? 25.25 -4.516 8.367 1 54.53 113 ILE B C 1
ATOM 4183 O O . ILE B 1 113 ? 25.109 -4.047 9.5 1 54.53 113 ILE B O 1
ATOM 4187 N N . ILE B 1 114 ? 24.453 -4.172 7.375 1 61.59 114 ILE B N 1
ATOM 4188 C CA . ILE B 1 114 ? 23.141 -3.582 7.676 1 61.59 114 ILE B CA 1
ATOM 4189 C C . ILE B 1 114 ? 22.312 -4.559 8.508 1 61.59 114 ILE B C 1
ATOM 4191 O O . ILE B 1 114 ? 22.156 -5.723 8.133 1 61.59 114 ILE B O 1
ATOM 4195 N N . GLU B 1 115 ? 21.984 -4.199 9.648 1 80.81 115 GLU B N 1
ATOM 4196 C CA . GLU B 1 115 ? 21.141 -5.035 10.5 1 80.81 115 GLU B CA 1
ATOM 4197 C C . GLU B 1 115 ? 19.828 -5.387 9.805 1 80.81 115 GLU B C 1
ATOM 4199 O O . GLU B 1 115 ? 19.188 -4.52 9.219 1 80.81 115 GLU B O 1
ATOM 4204 N N . GLN B 1 116 ? 19.625 -6.707 9.664 1 88 116 GLN B N 1
ATOM 4205 C CA . GLN B 1 116 ? 18.359 -7.199 9.117 1 88 116 GLN B CA 1
ATOM 4206 C C . GLN B 1 116 ? 17.359 -7.504 10.227 1 88 116 GLN B C 1
ATOM 4208 O O . GLN B 1 116 ? 17.594 -8.383 11.055 1 88 116 GLN B O 1
ATOM 4213 N N . ARG B 1 117 ? 16.25 -6.828 10.219 1 93 117 ARG B N 1
ATOM 4214 C CA . ARG B 1 117 ? 15.32 -7.027 11.328 1 93 117 ARG B CA 1
ATOM 4215 C C . ARG B 1 117 ? 14.039 -7.703 10.844 1 93 117 ARG B C 1
ATOM 4217 O O . ARG B 1 117 ? 13.172 -8.047 11.648 1 93 117 ARG B O 1
ATOM 4224 N N . LEU B 1 118 ? 13.891 -7.848 9.555 1 95.88 118 LEU B N 1
ATOM 4225 C CA . LEU B 1 118 ? 12.742 -8.555 9 1 95.88 118 LEU B CA 1
ATOM 4226 C C . LEU B 1 118 ? 13.117 -9.992 8.648 1 95.88 118 LEU B C 1
ATOM 4228 O O . LEU B 1 118 ? 12.977 -10.406 7.492 1 95.88 118 LEU B O 1
ATOM 4232 N N . THR B 1 119 ? 13.469 -10.773 9.672 1 94.56 119 THR B N 1
ATOM 4233 C CA . THR B 1 119 ? 14.094 -12.07 9.438 1 94.56 119 THR B CA 1
ATOM 4234 C C . THR B 1 119 ? 13.156 -13.211 9.844 1 94.56 119 THR B C 1
ATOM 4236 O O . THR B 1 119 ? 13.492 -14.383 9.688 1 94.56 119 THR B O 1
ATOM 4239 N N . ARG B 1 120 ? 11.984 -12.828 10.328 1 94.44 120 ARG B N 1
ATOM 4240 C CA . ARG B 1 120 ? 11.047 -13.852 10.781 1 94.44 120 ARG B CA 1
ATOM 4241 C C . ARG B 1 120 ? 10.797 -14.883 9.688 1 94.44 120 ARG B C 1
ATOM 4243 O O . ARG B 1 120 ? 10.461 -14.523 8.555 1 94.44 120 ARG B O 1
ATOM 4250 N N . GLY B 1 121 ? 11.031 -16.172 10.016 1 95.56 121 GLY B N 1
ATOM 4251 C CA . GLY B 1 121 ? 10.758 -17.266 9.102 1 95.56 121 GLY B CA 1
ATOM 4252 C C . GLY B 1 121 ? 11.82 -17.422 8.023 1 95.56 121 GLY B C 1
ATOM 4253 O O . GLY B 1 121 ? 11.672 -18.25 7.113 1 95.56 121 GLY B O 1
ATOM 4254 N N . LYS B 1 122 ? 12.961 -16.656 8.133 1 97.62 122 LYS B N 1
ATOM 4255 C CA . LYS B 1 122 ? 13.984 -16.703 7.09 1 97.62 122 LYS B CA 1
ATOM 4256 C C . LYS B 1 122 ? 15.289 -17.297 7.621 1 97.62 122 LYS B C 1
ATOM 4258 O O . LYS B 1 122 ? 15.547 -17.25 8.82 1 97.62 122 LYS B O 1
ATOM 4263 N N . GLN B 1 123 ? 16.047 -17.844 6.707 1 97.38 123 GLN B N 1
ATOM 4264 C CA . GLN B 1 123 ? 17.422 -18.266 6.98 1 97.38 123 GLN B CA 1
ATOM 4265 C C . GLN B 1 123 ? 18.422 -17.234 6.461 1 97.38 123 GLN B C 1
ATOM 4267 O O . GLN B 1 123 ? 18.078 -16.391 5.633 1 97.38 123 GLN B O 1
ATOM 4272 N N . GLN B 1 124 ? 19.625 -17.312 7.012 1 95.19 124 GLN B N 1
ATOM 4273 C CA . GLN B 1 124 ? 20.672 -16.391 6.578 1 95.19 124 GLN B CA 1
ATOM 4274 C C . GLN B 1 124 ? 21.938 -17.141 6.148 1 95.19 124 GLN B C 1
ATOM 4276 O O . GLN B 1 124 ? 22.281 -18.172 6.738 1 95.19 124 GLN B O 1
ATOM 4281 N N . LYS B 1 125 ? 22.516 -16.641 5.152 1 94.38 125 LYS B N 1
ATOM 4282 C CA . LYS B 1 125 ? 23.797 -17.156 4.664 1 94.38 125 LYS B CA 1
ATOM 4283 C C . LYS B 1 125 ? 24.75 -16.016 4.324 1 94.38 125 LYS B C 1
ATOM 4285 O O . LYS B 1 125 ? 24.359 -15.047 3.662 1 94.38 125 LYS B O 1
ATOM 4290 N N . VAL B 1 126 ? 25.938 -16.078 4.816 1 92.44 126 VAL B N 1
ATOM 4291 C CA . VAL B 1 126 ? 26.953 -15.055 4.527 1 92.44 126 VAL B CA 1
ATOM 4292 C C . VAL B 1 126 ? 27.828 -15.508 3.361 1 92.44 126 VAL B C 1
ATOM 4294 O O . VAL B 1 126 ? 28.344 -16.625 3.367 1 92.44 126 VAL B O 1
ATOM 4297 N N . VAL B 1 127 ? 27.891 -14.719 2.322 1 92 127 VAL B N 1
ATOM 4298 C CA . VAL B 1 127 ? 28.688 -14.992 1.131 1 92 127 VAL B CA 1
ATOM 4299 C C . VAL B 1 127 ? 29.5 -13.75 0.757 1 92 127 VAL B C 1
ATOM 4301 O O . VAL B 1 127 ? 28.984 -12.633 0.802 1 92 127 VAL B O 1
ATOM 4304 N N . ASN B 1 128 ? 30.75 -13.859 0.474 1 89.25 128 ASN B N 1
ATOM 4305 C CA . ASN B 1 128 ? 31.562 -12.758 -0.01 1 89.25 128 ASN B CA 1
ATOM 4306 C C . ASN B 1 128 ? 31.438 -12.578 -1.521 1 89.25 128 ASN B C 1
ATOM 4308 O O . ASN B 1 128 ? 32.125 -13.25 -2.291 1 89.25 128 ASN B O 1
ATOM 4312 N N . LEU B 1 129 ? 30.719 -11.617 -1.952 1 89.06 129 LEU B N 1
ATOM 4313 C CA . LEU B 1 129 ? 30.391 -11.445 -3.361 1 89.06 129 LEU B CA 1
ATOM 4314 C C . LEU B 1 129 ? 31.469 -10.656 -4.086 1 89.06 129 LEU B C 1
ATOM 4316 O O . LEU B 1 129 ? 31.391 -10.453 -5.301 1 89.06 129 LEU B O 1
ATOM 4320 N N . LYS B 1 130 ? 32.5 -10.234 -3.379 1 85.88 130 LYS B N 1
ATOM 4321 C CA . LYS B 1 130 ? 33.625 -9.562 -4.008 1 85.88 130 LYS B CA 1
ATOM 4322 C C . LYS B 1 130 ? 34.625 -10.578 -4.547 1 85.88 130 LYS B C 1
ATOM 4324 O O . LYS B 1 130 ? 35.5 -10.234 -5.355 1 85.88 130 LYS B O 1
ATOM 4329 N N . ARG B 1 131 ? 34.469 -11.797 -4.059 1 90 131 ARG B N 1
ATOM 4330 C CA . ARG B 1 131 ? 35.375 -12.867 -4.488 1 90 131 ARG B CA 1
ATOM 4331 C C . ARG B 1 131 ? 34.688 -13.773 -5.508 1 90 131 ARG B C 1
ATOM 4333 O O . ARG B 1 131 ? 33.5 -14.047 -5.406 1 90 131 ARG B O 1
ATOM 4340 N N . ALA B 1 132 ? 35.469 -14.344 -6.336 1 92.5 132 ALA B N 1
ATOM 4341 C CA . ALA B 1 132 ? 34.938 -15.227 -7.383 1 92.5 132 ALA B CA 1
ATOM 4342 C C . ALA B 1 132 ? 34.25 -16.438 -6.785 1 92.5 132 ALA B C 1
ATOM 4344 O O . ALA B 1 132 ? 33.25 -16.906 -7.316 1 92.5 132 ALA B O 1
ATOM 4345 N N . GLU B 1 133 ? 34.781 -16.875 -5.727 1 93.69 133 GLU B N 1
ATOM 4346 C CA . GLU B 1 133 ? 34.219 -18.047 -5.074 1 93.69 133 GLU B CA 1
ATOM 4347 C C . GLU B 1 133 ? 32.812 -17.75 -4.547 1 93.69 133 GLU B C 1
ATOM 4349 O O . GLU B 1 133 ? 31.922 -18.609 -4.602 1 93.69 133 GLU B O 1
ATOM 4354 N N . GLY B 1 134 ? 32.688 -16.594 -4.004 1 94 134 GLY B N 1
ATOM 4355 C CA . GLY B 1 134 ? 31.375 -16.188 -3.502 1 94 134 GLY B CA 1
ATOM 4356 C C . GLY B 1 134 ? 30.328 -16.031 -4.594 1 94 134 GLY B C 1
ATOM 4357 O O . GLY B 1 134 ? 29.172 -16.422 -4.422 1 94 134 GLY B O 1
ATOM 4358 N N . VAL B 1 135 ? 30.781 -15.508 -5.672 1 95.31 135 VAL B N 1
ATOM 4359 C CA . VAL B 1 135 ? 29.891 -15.336 -6.824 1 95.31 135 VAL B CA 1
ATOM 4360 C C . VAL B 1 135 ? 29.453 -16.703 -7.352 1 95.31 135 VAL B C 1
ATOM 4362 O O . VAL B 1 135 ? 28.281 -16.906 -7.656 1 95.31 135 VAL B O 1
ATOM 4365 N N . GLU B 1 136 ? 30.391 -17.578 -7.426 1 95.75 136 GLU B N 1
ATOM 4366 C CA . GLU B 1 136 ? 30.078 -18.938 -7.887 1 95.75 136 GLU B CA 1
ATOM 4367 C C . GLU B 1 136 ? 29.109 -19.625 -6.934 1 95.75 136 GLU B C 1
ATOM 4369 O O . GLU B 1 136 ? 28.234 -20.391 -7.367 1 95.75 136 GLU B O 1
ATOM 4374 N N . GLU B 1 137 ? 29.297 -19.391 -5.742 1 95.88 137 GLU B N 1
ATOM 4375 C CA . GLU B 1 137 ? 28.391 -19.953 -4.75 1 95.88 137 GLU B CA 1
ATOM 4376 C C . GLU B 1 137 ? 26.969 -19.453 -4.941 1 95.88 137 GLU B C 1
ATOM 4378 O O . GLU B 1 137 ? 26.016 -20.219 -4.887 1 95.88 137 GLU B O 1
ATOM 4383 N N . LEU B 1 138 ? 26.859 -18.172 -5.098 1 96.44 138 LEU B N 1
ATOM 4384 C CA . LEU B 1 138 ? 25.531 -17.594 -5.316 1 96.44 138 LEU B CA 1
ATOM 4385 C C . LEU B 1 138 ? 24.922 -18.125 -6.609 1 96.44 138 LEU B C 1
ATOM 4387 O O . LEU B 1 138 ? 23.719 -18.375 -6.672 1 96.44 138 LEU B O 1
ATOM 4391 N N . ARG B 1 139 ? 25.703 -18.328 -7.602 1 97.06 139 ARG B N 1
ATOM 4392 C CA . ARG B 1 139 ? 25.203 -18.906 -8.859 1 97.06 139 ARG B CA 1
ATOM 4393 C C . ARG B 1 139 ? 24.656 -20.297 -8.641 1 97.06 139 ARG B C 1
ATOM 4395 O O . ARG B 1 139 ? 23.609 -20.656 -9.203 1 97.06 139 ARG B O 1
ATOM 4402 N N . LYS B 1 140 ? 25.359 -21.047 -7.852 1 97.06 140 LYS B N 1
ATOM 4403 C CA . LYS B 1 140 ? 24.891 -22.391 -7.535 1 97.06 140 LYS B CA 1
ATOM 4404 C C . LYS B 1 140 ? 23.562 -22.359 -6.793 1 97.06 140 LYS B C 1
ATOM 4406 O O . LYS B 1 140 ? 22.672 -23.172 -7.062 1 97.06 140 LYS B O 1
ATOM 4411 N N . ILE B 1 141 ? 23.484 -21.438 -5.91 1 97.5 141 ILE B N 1
ATOM 4412 C CA . ILE B 1 141 ? 22.25 -21.281 -5.152 1 97.5 141 ILE B CA 1
ATOM 4413 C C . ILE B 1 141 ? 21.109 -20.922 -6.098 1 97.5 141 ILE B C 1
ATOM 4415 O O . ILE B 1 141 ? 20.016 -21.5 -6.004 1 97.5 141 ILE B O 1
ATOM 4419 N N . CYS B 1 142 ? 21.328 -20.047 -7.035 1 97.69 142 CYS B N 1
ATOM 4420 C CA . CYS B 1 142 ? 20.312 -19.594 -7.98 1 97.69 142 CYS B CA 1
ATOM 4421 C C . CYS B 1 142 ? 19.859 -20.719 -8.898 1 97.69 142 CYS B C 1
ATOM 4423 O O . CYS B 1 142 ? 18.719 -20.734 -9.359 1 97.69 142 CYS B O 1
ATOM 4425 N N . ARG B 1 143 ? 20.734 -21.734 -9.086 1 97.56 143 ARG B N 1
ATOM 4426 C CA . ARG B 1 143 ? 20.406 -22.859 -9.953 1 97.56 143 ARG B CA 1
ATOM 4427 C C . ARG B 1 143 ? 19.312 -23.734 -9.336 1 97.56 143 ARG B C 1
ATOM 4429 O O . ARG B 1 143 ? 18.609 -24.453 -10.055 1 97.56 143 ARG B O 1
ATOM 4436 N N . THR B 1 144 ? 19.141 -23.562 -8.031 1 97.25 144 THR B N 1
ATOM 4437 C CA . THR B 1 144 ? 18.141 -24.406 -7.363 1 97.25 144 THR B CA 1
ATOM 4438 C C . THR B 1 144 ? 17.031 -23.547 -6.781 1 97.25 144 THR B C 1
ATOM 4440 O O . THR B 1 144 ? 16.125 -24.062 -6.121 1 97.25 144 THR B O 1
ATOM 4443 N N . SER B 1 145 ? 17.078 -22.25 -7.008 1 98.69 145 SER B N 1
ATOM 4444 C CA . SER B 1 145 ? 16.078 -21.344 -6.477 1 98.69 145 SER B CA 1
ATOM 4445 C C . SER B 1 145 ? 14.906 -21.172 -7.441 1 98.69 145 SER B C 1
ATOM 4447 O O . SER B 1 145 ? 15.078 -21.297 -8.656 1 98.69 145 SER B O 1
ATOM 4449 N N . ASP B 1 146 ? 13.742 -20.906 -6.848 1 98.81 146 ASP B N 1
ATOM 4450 C CA . ASP B 1 146 ? 12.594 -20.516 -7.652 1 98.81 146 ASP B CA 1
ATOM 4451 C C . ASP B 1 146 ? 12.594 -19.016 -7.906 1 98.81 146 ASP B C 1
ATOM 4453 O O . ASP B 1 146 ? 12.133 -18.547 -8.953 1 98.81 146 ASP B O 1
ATOM 4457 N N . VAL B 1 147 ? 13.07 -18.266 -6.93 1 98.94 147 VAL B N 1
ATOM 4458 C CA . VAL B 1 147 ? 12.992 -16.797 -6.977 1 98.94 147 VAL B CA 1
ATOM 4459 C C . VAL B 1 147 ? 14.297 -16.203 -6.465 1 98.94 147 VAL B C 1
ATOM 4461 O O . VAL B 1 147 ? 14.859 -16.672 -5.473 1 98.94 147 VAL B O 1
ATOM 4464 N N . LEU B 1 148 ? 14.82 -15.219 -7.141 1 98.94 148 LEU B N 1
ATOM 4465 C CA . LEU B 1 148 ? 15.883 -14.336 -6.664 1 98.94 148 LEU B CA 1
ATOM 4466 C C . LEU B 1 148 ? 15.359 -12.922 -6.457 1 98.94 148 LEU B C 1
ATOM 4468 O O . LEU B 1 148 ? 14.797 -12.32 -7.371 1 98.94 148 LEU B O 1
ATOM 4472 N N . LEU B 1 149 ? 15.492 -12.398 -5.25 1 98.81 149 LEU B N 1
ATOM 4473 C CA . LEU B 1 149 ? 15.148 -11.008 -4.945 1 98.81 149 LEU B CA 1
ATOM 4474 C C . LEU B 1 149 ? 16.375 -10.109 -5.062 1 98.81 149 LEU B C 1
ATOM 4476 O O . LEU B 1 149 ? 17.328 -10.25 -4.293 1 98.81 149 LEU B O 1
ATOM 4480 N N . ASP B 1 150 ? 16.312 -9.188 -6.008 1 98.12 150 ASP B N 1
ATOM 4481 C CA . ASP B 1 150 ? 17.406 -8.266 -6.328 1 98.12 150 ASP B CA 1
ATOM 4482 C C . ASP B 1 150 ? 17.109 -6.863 -5.805 1 98.12 150 ASP B C 1
ATOM 4484 O O . ASP B 1 150 ? 16.234 -6.168 -6.328 1 98.12 150 ASP B O 1
ATOM 4488 N N . PRO B 1 151 ? 17.875 -6.383 -4.777 1 96.69 151 PRO B N 1
ATOM 4489 C CA . PRO B 1 151 ? 17.625 -5.066 -4.188 1 96.69 151 PRO B CA 1
ATOM 4490 C C . PRO B 1 151 ? 18.453 -3.961 -4.836 1 96.69 151 PRO B C 1
ATOM 4492 O O . PRO B 1 151 ? 18.422 -2.809 -4.395 1 96.69 151 PRO B O 1
ATOM 4495 N N . PHE B 1 152 ? 19.203 -4.25 -5.875 1 95.44 152 PHE B N 1
ATOM 4496 C CA . PHE B 1 152 ? 20.234 -3.33 -6.328 1 95.44 152 PHE B CA 1
ATOM 4497 C C . PHE B 1 152 ? 19.719 -2.457 -7.469 1 95.44 152 PHE B C 1
ATOM 4499 O O . PHE B 1 152 ? 18.797 -2.84 -8.172 1 95.44 152 PHE B O 1
ATOM 4506 N N . ARG B 1 153 ? 20.391 -1.346 -7.621 1 95.06 153 ARG B N 1
ATOM 4507 C CA . ARG B 1 153 ? 20.188 -0.533 -8.812 1 95.06 153 ARG B CA 1
ATOM 4508 C C . ARG B 1 153 ? 20.562 -1.302 -10.07 1 95.06 153 ARG B C 1
ATOM 4510 O O . ARG B 1 153 ? 21.438 -2.176 -10.031 1 95.06 153 ARG B O 1
ATOM 4517 N N . PRO B 1 154 ? 19.906 -0.897 -11.164 1 95.44 154 PRO B N 1
ATOM 4518 C CA . PRO B 1 154 ? 20.25 -1.578 -12.422 1 95.44 154 PRO B CA 1
ATOM 4519 C C . PRO B 1 154 ? 21.75 -1.555 -12.727 1 95.44 154 PRO B C 1
ATOM 4521 O O . PRO B 1 154 ? 22.406 -0.533 -12.516 1 95.44 154 PRO B O 1
ATOM 4524 N N . GLY B 1 155 ? 22.297 -2.738 -13.117 1 93.94 155 GLY B N 1
ATOM 4525 C CA . GLY B 1 155 ? 23.703 -2.83 -13.5 1 93.94 155 GLY B CA 1
ATOM 4526 C C . GLY B 1 155 ? 24.578 -3.43 -12.422 1 93.94 155 GLY B C 1
ATOM 4527 O O . GLY B 1 155 ? 25.641 -3.992 -12.711 1 93.94 155 GLY B O 1
ATOM 4528 N N . VAL B 1 156 ? 24.109 -3.367 -11.164 1 93.56 156 VAL B N 1
ATOM 4529 C CA . VAL B 1 156 ? 24.953 -3.809 -10.055 1 93.56 156 VAL B CA 1
ATOM 4530 C C . VAL B 1 156 ? 25.078 -5.332 -10.07 1 93.56 156 VAL B C 1
ATOM 4532 O O . VAL B 1 156 ? 26.188 -5.871 -9.984 1 93.56 156 VAL B O 1
ATOM 4535 N N . LEU B 1 157 ? 24.016 -6 -10.18 1 93.94 157 LEU B N 1
ATOM 4536 C CA . LEU B 1 157 ? 24.031 -7.457 -10.25 1 93.94 157 LEU B CA 1
ATOM 4537 C C . LEU B 1 157 ? 24.844 -7.938 -11.445 1 93.94 157 LEU B C 1
ATOM 4539 O O . LEU B 1 157 ? 25.625 -8.891 -11.336 1 93.94 157 LEU B O 1
ATOM 4543 N N . GLU B 1 158 ? 24.703 -7.27 -12.594 1 94.19 158 GLU B N 1
ATOM 4544 C CA . GLU B 1 158 ? 25.438 -7.578 -13.82 1 94.19 158 GLU B CA 1
ATOM 4545 C C . GLU B 1 158 ? 26.938 -7.426 -13.617 1 94.19 158 GLU B C 1
ATOM 4547 O O . GLU B 1 158 ? 27.719 -8.273 -14.055 1 94.19 158 GLU B O 1
ATOM 4552 N N . LYS B 1 159 ? 27.312 -6.406 -12.945 1 93.5 159 LYS B N 1
ATOM 4553 C CA . LYS B 1 159 ? 28.719 -6.125 -12.703 1 93.5 159 LYS B CA 1
ATOM 4554 C C . LYS B 1 159 ? 29.344 -7.195 -11.812 1 93.5 159 LYS B C 1
ATOM 4556 O O . LYS B 1 159 ? 30.562 -7.406 -11.852 1 93.5 159 LYS B O 1
ATOM 4561 N N . MET B 1 160 ? 28.5 -7.906 -11.07 1 92 160 MET B N 1
ATOM 4562 C CA . MET B 1 160 ? 28.984 -8.977 -10.203 1 92 160 MET B CA 1
ATOM 4563 C C . MET B 1 160 ? 28.984 -10.312 -10.93 1 92 160 MET B C 1
ATOM 4565 O O . MET B 1 160 ? 29.156 -11.367 -10.312 1 92 160 MET B O 1
ATOM 4569 N N . ASP B 1 161 ? 28.703 -10.305 -12.188 1 93.69 161 ASP B N 1
ATOM 4570 C CA . ASP B 1 161 ? 28.641 -11.484 -13.039 1 93.69 161 ASP B CA 1
ATOM 4571 C C . ASP B 1 161 ? 27.438 -12.359 -12.672 1 93.69 161 ASP B C 1
ATOM 4573 O O . ASP B 1 161 ? 27.516 -13.586 -12.688 1 93.69 161 ASP B O 1
ATOM 4577 N N . LEU B 1 162 ? 26.422 -11.719 -12.273 1 96.5 162 LEU B N 1
ATOM 4578 C CA . LEU B 1 162 ? 25.172 -12.375 -11.938 1 96.5 162 LEU B CA 1
ATOM 4579 C C . LEU B 1 162 ? 24.016 -11.781 -12.734 1 96.5 162 LEU B C 1
ATOM 4581 O O . LEU B 1 162 ? 22.969 -11.461 -12.172 1 96.5 162 LEU B O 1
ATOM 4585 N N . ASP B 1 163 ? 24.266 -11.617 -13.961 1 96.62 163 ASP B N 1
ATOM 4586 C CA . ASP B 1 163 ? 23.25 -11.086 -14.867 1 96.62 163 ASP B CA 1
ATOM 4587 C C . ASP B 1 163 ? 22 -11.953 -14.852 1 96.62 163 ASP B C 1
ATOM 4589 O O . ASP B 1 163 ? 22.062 -13.156 -15.102 1 96.62 163 ASP B O 1
ATOM 4593 N N . PRO B 1 164 ? 20.844 -11.297 -14.656 1 97.5 164 PRO B N 1
ATOM 4594 C CA . PRO B 1 164 ? 19.594 -12.047 -14.586 1 97.5 164 PRO B CA 1
ATOM 4595 C C . PRO B 1 164 ? 19.328 -12.883 -15.836 1 97.5 164 PRO B C 1
ATOM 4597 O O . PRO B 1 164 ? 18.797 -13.992 -15.742 1 97.5 164 PRO B O 1
ATOM 4600 N N . VAL B 1 165 ? 19.703 -12.375 -16.984 1 97.38 165 VAL B N 1
ATOM 4601 C CA . VAL B 1 165 ? 19.5 -13.094 -18.25 1 97.38 165 VAL B CA 1
ATOM 4602 C C . VAL B 1 165 ? 20.328 -14.383 -18.234 1 97.38 165 VAL B C 1
ATOM 4604 O O . VAL B 1 165 ? 19.828 -15.453 -18.578 1 97.38 165 VAL B O 1
ATOM 4607 N N . ASP B 1 166 ? 21.562 -14.305 -17.766 1 97.25 166 ASP B N 1
ATOM 4608 C CA . ASP B 1 166 ? 22.438 -15.469 -17.688 1 97.25 166 ASP B CA 1
ATOM 4609 C C . ASP B 1 166 ? 21.953 -16.453 -16.641 1 97.25 166 ASP B C 1
ATOM 4611 O O . ASP B 1 166 ? 22 -17.672 -16.844 1 97.25 166 ASP B O 1
ATOM 4615 N N . LEU B 1 167 ? 21.516 -15.938 -15.523 1 98.19 167 LEU B N 1
ATOM 4616 C CA . LEU B 1 167 ? 21.047 -16.781 -14.438 1 98.19 167 LEU B CA 1
ATOM 4617 C C . LEU B 1 167 ? 19.844 -17.625 -14.898 1 98.19 167 LEU B C 1
ATOM 4619 O O . LEU B 1 167 ? 19.75 -18.797 -14.555 1 98.19 167 LEU B O 1
ATOM 4623 N N . ILE B 1 168 ? 18.953 -17.016 -15.68 1 98 168 ILE B N 1
ATOM 4624 C CA . ILE B 1 168 ? 17.75 -17.719 -16.156 1 98 168 ILE B CA 1
ATOM 4625 C C . ILE B 1 168 ? 18.141 -18.75 -17.219 1 98 168 ILE B C 1
ATOM 4627 O O . ILE B 1 168 ? 17.531 -19.812 -17.297 1 98 168 ILE B O 1
ATOM 4631 N N . ARG B 1 169 ? 19.172 -18.469 -17.953 1 95.69 169 ARG B N 1
ATOM 4632 C CA . ARG B 1 169 ? 19.656 -19.453 -18.922 1 95.69 169 ARG B CA 1
ATOM 4633 C C . ARG B 1 169 ? 20.188 -20.688 -18.203 1 95.69 169 ARG B C 1
ATOM 4635 O O . ARG B 1 169 ? 20.016 -21.812 -18.703 1 95.69 169 ARG B O 1
ATOM 4642 N N . ASP B 1 170 ? 20.734 -20.469 -17.078 1 96.75 170 ASP B N 1
ATOM 4643 C CA . ASP B 1 170 ? 21.25 -21.578 -16.266 1 96.75 170 ASP B CA 1
ATOM 4644 C C . ASP B 1 170 ? 20.125 -22.312 -15.547 1 96.75 170 ASP B C 1
ATOM 4646 O O . ASP B 1 170 ? 20.219 -23.516 -15.297 1 96.75 170 ASP B O 1
ATOM 4650 N N . ASN B 1 171 ? 19.141 -21.594 -15.164 1 98.31 171 ASN B N 1
ATOM 4651 C CA . ASN B 1 171 ? 17.938 -22.094 -14.492 1 98.31 171 ASN B CA 1
ATOM 4652 C C . ASN B 1 171 ? 16.672 -21.516 -15.109 1 98.31 171 ASN B C 1
ATOM 4654 O O . ASN B 1 171 ? 16.156 -20.5 -14.633 1 98.31 171 ASN B O 1
ATOM 4658 N N . ASN B 1 172 ? 16.125 -22.234 -16 1 97.81 172 ASN B N 1
ATOM 4659 C CA . ASN B 1 172 ? 15.031 -21.719 -16.812 1 97.81 172 ASN B CA 1
ATOM 4660 C C . ASN B 1 172 ? 13.797 -21.422 -15.961 1 97.81 172 ASN B C 1
ATOM 4662 O O . ASN B 1 172 ? 12.914 -20.688 -16.391 1 97.81 172 ASN B O 1
ATOM 4666 N N . LYS B 1 173 ? 13.703 -21.984 -14.82 1 98.19 173 LYS B N 1
ATOM 4667 C CA . LYS B 1 173 ? 12.516 -21.797 -13.992 1 98.19 173 LYS B CA 1
ATOM 4668 C C . LYS B 1 173 ? 12.664 -20.578 -13.078 1 98.19 173 LYS B C 1
ATOM 4670 O O . LYS B 1 173 ? 11.703 -20.156 -12.43 1 98.19 173 LYS B O 1
ATOM 4675 N N . LEU B 1 174 ? 13.836 -19.953 -13.039 1 98.81 174 LEU B N 1
ATOM 4676 C CA . LEU B 1 174 ? 14.148 -18.891 -12.094 1 98.81 174 LEU B CA 1
ATOM 4677 C C . LEU B 1 174 ? 13.352 -17.625 -12.406 1 98.81 174 LEU B C 1
ATOM 4679 O O . LEU B 1 174 ? 13.25 -17.219 -13.562 1 98.81 174 LEU B O 1
ATOM 4683 N N . ILE B 1 175 ? 12.734 -17.094 -11.43 1 98.88 175 ILE B N 1
ATOM 4684 C CA . ILE B 1 175 ? 12.117 -15.781 -11.469 1 98.88 175 ILE B CA 1
ATOM 4685 C C . ILE B 1 175 ? 13.016 -14.773 -10.758 1 98.88 175 ILE B C 1
ATOM 4687 O O . ILE B 1 175 ? 13.359 -14.953 -9.586 1 98.88 175 ILE B O 1
ATOM 4691 N N . VAL B 1 176 ? 13.461 -13.75 -11.445 1 98.88 176 VAL B N 1
ATOM 4692 C CA . VAL B 1 176 ? 14.273 -12.695 -10.852 1 98.88 176 VAL B CA 1
ATOM 4693 C C . VAL B 1 176 ? 13.438 -11.43 -10.664 1 98.88 176 VAL B C 1
ATOM 4695 O O . VAL B 1 176 ? 13.031 -10.797 -11.641 1 98.88 176 VAL B O 1
ATOM 4698 N N . ALA B 1 177 ? 13.141 -11.102 -9.422 1 98.88 177 ALA B N 1
ATOM 4699 C CA . ALA B 1 177 ? 12.438 -9.859 -9.117 1 98.88 177 ALA B CA 1
ATOM 4700 C C . ALA B 1 177 ? 13.414 -8.734 -8.805 1 98.88 177 ALA B C 1
ATOM 4702 O O . ALA B 1 177 ? 14.125 -8.773 -7.797 1 98.88 177 ALA B O 1
ATOM 4703 N N . ARG B 1 178 ? 13.453 -7.797 -9.68 1 98.62 178 ARG B N 1
ATOM 4704 C CA . ARG B 1 178 ? 14.344 -6.652 -9.516 1 98.62 178 ARG B CA 1
ATOM 4705 C C . ARG B 1 178 ? 13.586 -5.445 -8.969 1 98.62 178 ARG B C 1
ATOM 4707 O O . ARG B 1 178 ? 12.797 -4.82 -9.68 1 98.62 178 ARG B O 1
ATOM 4714 N N . ILE B 1 179 ? 13.789 -5.156 -7.688 1 98.56 179 ILE B N 1
ATOM 4715 C CA . ILE B 1 179 ? 13.047 -4.117 -6.98 1 98.56 179 ILE B CA 1
ATOM 4716 C C . ILE B 1 179 ? 13.898 -2.855 -6.875 1 98.56 179 ILE B C 1
ATOM 4718 O O . ILE B 1 179 ? 14.875 -2.82 -6.121 1 98.56 179 ILE B O 1
ATOM 4722 N N . SER B 1 180 ? 13.523 -1.847 -7.637 1 98 180 SER B N 1
ATOM 4723 C CA . SER B 1 180 ? 14.289 -0.605 -7.684 1 98 180 SER B CA 1
ATOM 4724 C C . SER B 1 180 ? 13.375 0.612 -7.621 1 98 180 SER B C 1
ATOM 4726 O O . SER B 1 180 ? 12.148 0.475 -7.652 1 98 180 SER B O 1
ATOM 4728 N N . GLY B 1 181 ? 13.953 1.746 -7.449 1 98.06 181 GLY B N 1
ATOM 4729 C CA . GLY B 1 181 ? 13.172 2.963 -7.277 1 98.06 181 GLY B CA 1
ATOM 4730 C C . GLY B 1 181 ? 12.43 3.379 -8.531 1 98.06 181 GLY B C 1
ATOM 4731 O O . GLY B 1 181 ? 11.211 3.57 -8.508 1 98.06 181 GLY B O 1
ATOM 4732 N N . TYR B 1 182 ? 13.188 3.396 -9.664 1 98.25 182 TYR B N 1
ATOM 4733 C CA . TYR B 1 182 ? 12.688 4.062 -10.867 1 98.25 182 TYR B CA 1
ATOM 4734 C C . TYR B 1 182 ? 12.43 3.057 -11.977 1 98.25 182 TYR B C 1
ATOM 4736 O O . TYR B 1 182 ? 11.953 3.426 -13.055 1 98.25 182 TYR B O 1
ATOM 4744 N N . GLY B 1 183 ? 12.727 1.762 -11.758 1 97.75 183 GLY B N 1
ATOM 4745 C CA . GLY B 1 183 ? 12.617 0.757 -12.797 1 97.75 183 GLY B CA 1
ATOM 4746 C C . GLY B 1 183 ? 13.953 0.413 -13.438 1 97.75 183 GLY B C 1
ATOM 4747 O O . GLY B 1 183 ? 14.969 1.045 -13.133 1 97.75 183 GLY B O 1
ATOM 4748 N N . GLN B 1 184 ? 13.945 -0.542 -14.297 1 97.19 184 GLN B N 1
ATOM 4749 C CA . GLN B 1 184 ? 15.172 -1.095 -14.859 1 97.19 184 GLN B CA 1
ATOM 4750 C C . GLN B 1 184 ? 15.609 -0.317 -16.094 1 97.19 184 GLN B C 1
ATOM 4752 O O . GLN B 1 184 ? 16.734 -0.48 -16.578 1 97.19 184 GLN B O 1
ATOM 4757 N N . THR B 1 185 ? 14.734 0.525 -16.594 1 95.62 185 THR B N 1
ATOM 4758 C CA . THR B 1 185 ? 15.039 1.328 -17.766 1 95.62 185 THR B CA 1
ATOM 4759 C C . THR B 1 185 ? 14.664 2.789 -17.531 1 95.62 185 THR B C 1
ATOM 4761 O O . THR B 1 185 ? 14.062 3.127 -16.516 1 95.62 185 THR B O 1
ATOM 4764 N N . GLY B 1 186 ? 15.078 3.613 -18.469 1 94.5 186 GLY B N 1
ATOM 4765 C CA . GLY B 1 186 ? 14.766 5.031 -18.375 1 94.5 186 GLY B CA 1
ATOM 4766 C C . GLY B 1 186 ? 15.906 5.855 -17.828 1 94.5 186 GLY B C 1
ATOM 4767 O O . GLY B 1 186 ? 16.891 5.309 -17.312 1 94.5 186 GLY B O 1
ATOM 4768 N N . GLU B 1 187 ? 15.742 7.105 -17.859 1 94.69 187 GLU B N 1
ATOM 4769 C CA . GLU B 1 187 ? 16.812 8.047 -17.547 1 94.69 187 GLU B CA 1
ATOM 4770 C C . GLU B 1 187 ? 17.203 7.988 -16.078 1 94.69 187 GLU B C 1
ATOM 4772 O O . GLU B 1 187 ? 18.359 8.18 -15.719 1 94.69 187 GLU B O 1
ATOM 4777 N N . LEU B 1 188 ? 16.234 7.656 -15.227 1 97 188 LEU B N 1
ATOM 4778 C CA . LEU B 1 188 ? 16.469 7.703 -13.789 1 97 188 LEU B CA 1
ATOM 4779 C C . LEU B 1 188 ? 16.812 6.316 -13.25 1 97 188 LEU B C 1
ATOM 4781 O O . LEU B 1 188 ? 17.094 6.16 -12.055 1 97 188 LEU B O 1
ATOM 4785 N N . ALA B 1 189 ? 16.891 5.363 -14.07 1 96.62 189 ALA B N 1
ATOM 4786 C CA . ALA B 1 189 ? 16.984 3.961 -13.672 1 96.62 189 ALA B CA 1
ATOM 4787 C C . ALA B 1 189 ? 18.172 3.734 -12.75 1 96.62 189 ALA B C 1
ATOM 4789 O O . ALA B 1 189 ? 18.078 2.984 -11.773 1 96.62 189 ALA B O 1
ATOM 4790 N N . SER B 1 190 ? 19.25 4.379 -12.961 1 94.88 190 SER B N 1
ATOM 4791 C CA . SER B 1 190 ? 20.484 4.125 -12.211 1 94.88 190 SER B CA 1
ATOM 4792 C C . SER B 1 190 ? 20.641 5.117 -11.062 1 94.88 190 SER B C 1
ATOM 4794 O O . SER B 1 190 ? 21.656 5.086 -10.352 1 94.88 190 SER B O 1
ATOM 4796 N N . ARG B 1 191 ? 19.656 5.941 -10.844 1 96.06 191 ARG B N 1
ATOM 4797 C CA . ARG B 1 191 ? 19.781 6.996 -9.844 1 96.06 191 ARG B CA 1
ATOM 4798 C C . ARG B 1 191 ? 19.391 6.484 -8.453 1 96.06 191 ARG B C 1
ATOM 4800 O O . ARG B 1 191 ? 18.578 5.57 -8.328 1 96.06 191 ARG B O 1
ATOM 4807 N N . ALA B 1 192 ? 20.016 7.156 -7.512 1 95.44 192 ALA B N 1
ATOM 4808 C CA . ALA B 1 192 ? 19.672 6.855 -6.129 1 95.44 192 ALA B CA 1
ATOM 4809 C C . ALA B 1 192 ? 18.422 7.629 -5.695 1 95.44 192 ALA B C 1
ATOM 4811 O O . ALA B 1 192 ? 18.109 8.672 -6.266 1 95.44 192 ALA B O 1
ATOM 4812 N N . GLY B 1 193 ? 17.781 7.07 -4.773 1 96.56 193 GLY B N 1
ATOM 4813 C CA . GLY B 1 193 ? 16.609 7.699 -4.18 1 96.56 193 GLY B CA 1
ATOM 4814 C C . GLY B 1 193 ? 16.062 6.941 -2.98 1 96.56 193 GLY B C 1
ATOM 4815 O O . GLY B 1 193 ? 16.594 5.883 -2.621 1 96.56 193 GLY B O 1
ATOM 4816 N N . HIS B 1 194 ? 15.164 7.547 -2.352 1 97.69 194 HIS B N 1
ATOM 4817 C CA . HIS B 1 194 ? 14.43 6.941 -1.248 1 97.69 194 HIS B CA 1
ATOM 4818 C C . HIS B 1 194 ? 12.922 7.102 -1.437 1 97.69 194 HIS B C 1
ATOM 4820 O O . HIS B 1 194 ? 12.477 7.695 -2.42 1 97.69 194 HIS B O 1
ATOM 4826 N N . ASP B 1 195 ? 12.188 6.539 -0.561 1 97.88 195 ASP B N 1
ATOM 4827 C CA . ASP B 1 195 ? 10.734 6.48 -0.657 1 97.88 195 ASP B CA 1
ATOM 4828 C C . ASP B 1 195 ? 10.156 7.836 -1.049 1 97.88 195 ASP B C 1
ATOM 4830 O O . ASP B 1 195 ? 9.367 7.93 -1.992 1 97.88 195 ASP B O 1
ATOM 4834 N N . ILE B 1 196 ? 10.57 8.891 -0.385 1 97.75 196 ILE B N 1
ATOM 4835 C CA . ILE B 1 196 ? 10.023 10.227 -0.598 1 97.75 196 ILE B CA 1
ATOM 4836 C C . ILE B 1 196 ? 10.242 10.648 -2.049 1 97.75 196 ILE B C 1
ATOM 4838 O O . ILE B 1 196 ? 9.391 11.312 -2.645 1 97.75 196 ILE B O 1
ATOM 4842 N N . ASN B 1 197 ? 11.375 10.273 -2.648 1 98.56 197 ASN B N 1
ATOM 4843 C CA . ASN B 1 197 ? 11.656 10.594 -4.047 1 98.56 197 ASN B CA 1
ATOM 4844 C C . ASN B 1 197 ? 10.734 9.828 -4.992 1 98.56 197 ASN B C 1
ATOM 4846 O O . ASN B 1 197 ? 10.258 10.383 -5.984 1 98.56 197 ASN B O 1
ATOM 4850 N N . TYR B 1 198 ? 10.5 8.586 -4.656 1 98.69 198 TYR B N 1
ATOM 4851 C CA . TYR B 1 198 ? 9.664 7.758 -5.516 1 98.69 198 TYR B CA 1
ATOM 4852 C C . TYR B 1 198 ? 8.211 8.211 -5.465 1 98.69 198 TYR B C 1
ATOM 4854 O O . TYR B 1 198 ? 7.547 8.305 -6.504 1 98.69 198 TYR B O 1
ATOM 4862 N N . VAL B 1 199 ? 7.734 8.539 -4.285 1 98.38 199 VAL B N 1
ATOM 4863 C CA . VAL B 1 199 ? 6.375 9.047 -4.148 1 98.38 199 VAL B CA 1
ATOM 4864 C C . VAL B 1 199 ? 6.246 10.383 -4.875 1 98.38 199 VAL B C 1
ATOM 4866 O O . VAL B 1 199 ? 5.23 10.656 -5.52 1 98.38 199 VAL B O 1
ATOM 4869 N N . SER B 1 200 ? 7.258 11.219 -4.789 1 98.56 200 SER B N 1
ATOM 4870 C CA . SER B 1 200 ? 7.215 12.547 -5.395 1 98.56 200 SER B CA 1
ATOM 4871 C C . SER B 1 200 ? 7.051 12.461 -6.91 1 98.56 200 SER B C 1
ATOM 4873 O O . SER B 1 200 ? 6.457 13.344 -7.527 1 98.56 200 SER B O 1
ATOM 4875 N N . LEU B 1 201 ? 7.57 11.375 -7.477 1 98.62 201 LEU B N 1
ATOM 4876 C CA . LEU B 1 201 ? 7.547 11.242 -8.93 1 98.62 201 LEU B CA 1
ATOM 4877 C C . LEU B 1 201 ? 6.305 10.492 -9.391 1 98.62 201 LEU B C 1
ATOM 4879 O O . LEU B 1 201 ? 6.027 10.414 -10.586 1 98.62 201 LEU B O 1
ATOM 4883 N N . SER B 1 202 ? 5.531 9.977 -8.492 1 98.25 202 SER B N 1
ATOM 4884 C CA . SER B 1 202 ? 4.387 9.141 -8.828 1 98.25 202 SER B CA 1
ATOM 4885 C C . SER B 1 202 ? 3.203 9.977 -9.297 1 98.25 202 SER B C 1
ATOM 4887 O O . SER B 1 202 ? 2.25 9.453 -9.875 1 98.25 202 SER B O 1
ATOM 4889 N N . GLY B 1 203 ? 3.229 11.242 -8.977 1 97.25 203 GLY B N 1
ATOM 4890 C CA . GLY B 1 203 ? 2.146 12.133 -9.352 1 97.25 203 GLY B CA 1
ATOM 4891 C C . GLY B 1 203 ? 1.096 12.289 -8.273 1 97.25 203 GLY B C 1
ATOM 4892 O O . GLY B 1 203 ? 0.186 13.117 -8.391 1 97.25 203 GLY B O 1
ATOM 4893 N N . ILE B 1 204 ? 1.314 11.633 -7.137 1 95.88 204 ILE B N 1
ATOM 4894 C CA . ILE B 1 204 ? 0.151 11.547 -6.262 1 95.88 204 ILE B CA 1
ATOM 4895 C C . ILE B 1 204 ? 0.439 12.273 -4.949 1 95.88 204 ILE B C 1
ATOM 4897 O O . ILE B 1 204 ? -0.473 12.523 -4.156 1 95.88 204 ILE B O 1
ATOM 4901 N N . LEU B 1 205 ? 1.681 12.648 -4.707 1 95.81 205 LEU B N 1
ATOM 4902 C CA . LEU B 1 205 ? 2.066 13.195 -3.412 1 95.81 205 LEU B CA 1
ATOM 4903 C C . LEU B 1 205 ? 1.25 14.438 -3.082 1 95.81 205 LEU B C 1
ATOM 4905 O O . LEU B 1 205 ? 0.714 14.562 -1.979 1 95.81 205 LEU B O 1
ATOM 4909 N N . PRO B 1 206 ? 1.058 15.398 -3.998 1 93.38 206 PRO B N 1
ATOM 4910 C CA . PRO B 1 206 ? 0.232 16.562 -3.656 1 93.38 206 PRO B CA 1
ATOM 4911 C C . PRO B 1 206 ? -1.206 16.188 -3.314 1 93.38 206 PRO B C 1
ATOM 4913 O O . PRO B 1 206 ? -1.786 16.734 -2.373 1 93.38 206 PRO B O 1
ATOM 4916 N N . THR B 1 207 ? -1.712 15.227 -4.051 1 90.75 207 THR B N 1
ATOM 4917 C CA . THR B 1 207 ? -3.105 14.836 -3.863 1 90.75 207 THR B CA 1
ATOM 4918 C C . THR B 1 207 ? -3.305 14.172 -2.502 1 90.75 207 THR B C 1
ATOM 4920 O O . THR B 1 207 ? -4.258 14.492 -1.786 1 90.75 207 THR B O 1
ATOM 4923 N N . ILE B 1 208 ? -2.41 13.32 -2.135 1 89.56 208 ILE B N 1
ATOM 4924 C CA . ILE B 1 208 ? -2.635 12.531 -0.927 1 89.56 208 ILE B CA 1
ATOM 4925 C C . ILE B 1 208 ? -2.332 13.383 0.305 1 89.56 208 ILE B C 1
ATOM 4927 O O . ILE B 1 208 ? -2.691 13.016 1.425 1 89.56 208 ILE B O 1
ATOM 4931 N N . ASN B 1 209 ? -1.67 14.438 0.089 1 89.12 209 ASN B N 1
ATOM 4932 C CA . ASN B 1 209 ? -1.402 15.359 1.188 1 89.12 209 ASN B CA 1
ATOM 4933 C C . ASN B 1 209 ? -2.623 16.219 1.512 1 89.12 209 ASN B C 1
ATOM 4935 O O . ASN B 1 209 ? -2.684 16.844 2.57 1 89.12 209 ASN B O 1
ATOM 4939 N N . GLY B 1 210 ? -3.568 16.297 0.619 1 79.12 210 GLY B N 1
ATOM 4940 C CA . GLY B 1 210 ? -4.719 17.156 0.795 1 79.12 210 GLY B CA 1
ATOM 4941 C C . GLY B 1 210 ? -4.449 18.594 0.362 1 79.12 210 GLY B C 1
ATOM 4942 O O . GLY B 1 210 ? -3.371 18.906 -0.147 1 79.12 210 GLY B O 1
ATOM 4943 N N . HIS B 1 211 ? -5.465 19.453 0.49 1 74.75 211 HIS B N 1
ATOM 4944 C CA . HIS B 1 211 ? -5.375 20.828 0.016 1 74.75 211 HIS B CA 1
ATOM 4945 C C . HIS B 1 211 ? -5.18 21.797 1.176 1 74.75 211 HIS B C 1
ATOM 4947 O O . HIS B 1 211 ? -5.062 23.016 0.965 1 74.75 211 HIS B O 1
ATOM 4953 N N . SER B 1 212 ? -5.066 21.219 2.256 1 69.44 212 SER B N 1
ATOM 4954 C CA . SER B 1 212 ? -4.906 22.094 3.41 1 69.44 212 SER B CA 1
ATOM 4955 C C . SER B 1 212 ? -3.498 22.688 3.465 1 69.44 212 SER B C 1
ATOM 4957 O O . SER B 1 212 ? -2.512 21.953 3.332 1 69.44 212 SER B O 1
ATOM 4959 N N . THR B 1 213 ? -3.432 23.922 3.645 1 70.44 213 THR B N 1
ATOM 4960 C CA . THR B 1 213 ? -2.146 24.609 3.742 1 70.44 213 THR B CA 1
ATOM 4961 C C . THR B 1 213 ? -1.419 24.219 5.023 1 70.44 213 THR B C 1
ATOM 4963 O O . THR B 1 213 ? -0.211 24.422 5.152 1 70.44 213 THR B O 1
ATOM 4966 N N . ASN B 1 214 ? -2.178 23.609 5.922 1 70.94 214 ASN B N 1
ATOM 4967 C CA . ASN B 1 214 ? -1.579 23.188 7.188 1 70.94 214 ASN B CA 1
ATOM 4968 C C . ASN B 1 214 ? -0.765 21.906 7.023 1 70.94 214 ASN B C 1
ATOM 4970 O O . ASN B 1 214 ? -0.105 21.469 7.965 1 70.94 214 ASN B O 1
ATOM 4974 N N . ARG B 1 215 ? -0.723 21.438 5.914 1 80.94 215 ARG B N 1
ATOM 4975 C CA . ARG B 1 215 ? -0.006 20.188 5.719 1 80.94 215 ARG B CA 1
ATOM 4976 C C . ARG B 1 215 ? 1.149 20.359 4.742 1 80.94 215 ARG B C 1
ATOM 4978 O O . ARG B 1 215 ? 1.458 19.453 3.965 1 80.94 215 ARG B O 1
ATOM 4985 N N . LEU B 1 216 ? 1.599 21.547 4.777 1 84.81 216 LEU B N 1
ATOM 4986 C CA . LEU B 1 216 ? 2.795 21.859 4 1 84.81 216 LEU B CA 1
ATOM 4987 C C . LEU B 1 216 ? 4.008 22 4.91 1 84.81 216 LEU B C 1
ATOM 4989 O O . LEU B 1 216 ? 3.881 22.422 6.059 1 84.81 216 LEU B O 1
ATOM 4993 N N . PRO B 1 217 ? 5.238 21.688 4.355 1 89.94 217 PRO B N 1
ATOM 4994 C CA . PRO B 1 217 ? 5.508 21.125 3.027 1 89.94 217 PRO B CA 1
ATOM 4995 C C . PRO B 1 217 ? 4.98 19.703 2.867 1 89.94 217 PRO B C 1
ATOM 4997 O O . PRO B 1 217 ? 4.703 19.031 3.863 1 89.94 217 PRO B O 1
ATOM 5000 N N . TYR B 1 218 ? 4.859 19.25 1.631 1 90.06 218 TYR B N 1
ATOM 5001 C CA . TYR B 1 218 ? 4.324 17.922 1.364 1 90.06 218 TYR B CA 1
ATOM 5002 C C . TYR B 1 218 ? 5.102 16.859 2.133 1 90.06 218 TYR B C 1
ATOM 5004 O O . TYR B 1 218 ? 6.32 16.969 2.287 1 90.06 218 TYR B O 1
ATOM 5012 N N . TRP B 1 219 ? 4.359 15.859 2.58 1 88.56 219 TRP B N 1
ATOM 5013 C CA . TRP B 1 219 ? 4.945 14.773 3.357 1 88.56 219 TRP B CA 1
ATOM 5014 C C . TRP B 1 219 ? 4.348 13.43 2.949 1 88.56 219 TRP B C 1
ATOM 5016 O O . TRP B 1 219 ? 3.125 13.281 2.891 1 88.56 219 TRP B O 1
ATOM 5026 N N . PRO B 1 220 ? 5.258 12.461 2.625 1 86.25 220 PRO B N 1
ATOM 5027 C CA . PRO B 1 220 ? 4.75 11.109 2.404 1 86.25 220 PRO B CA 1
ATOM 5028 C C . PRO B 1 220 ? 4.523 10.344 3.707 1 86.25 220 PRO B C 1
ATOM 5030 O O . PRO B 1 220 ? 5.023 10.75 4.762 1 86.25 220 PRO B O 1
ATOM 5033 N N . PRO B 1 221 ? 3.715 9.266 3.666 1 87.69 221 PRO B N 1
ATOM 5034 C CA . PRO B 1 221 ? 3.484 8.469 4.875 1 87.69 221 PRO B CA 1
ATOM 5035 C C . PRO B 1 221 ? 4.684 7.605 5.246 1 87.69 221 PRO B C 1
ATOM 5037 O O . PRO B 1 221 ? 4.578 6.379 5.281 1 87.69 221 PRO B O 1
ATOM 5040 N N . ALA B 1 222 ? 5.691 8.242 5.613 1 86.75 222 ALA B N 1
ATOM 5041 C CA . ALA B 1 222 ? 6.961 7.57 5.875 1 86.75 222 ALA B CA 1
ATOM 5042 C C . ALA B 1 222 ? 7.418 6.77 4.66 1 86.75 222 ALA B C 1
ATOM 5044 O O . ALA B 1 222 ? 7.613 7.332 3.578 1 86.75 222 ALA B O 1
ATOM 5045 N N . ASN B 1 223 ? 7.641 5.547 4.797 1 89.81 223 ASN B N 1
ATOM 5046 C CA . ASN B 1 223 ? 8.109 4.758 3.664 1 89.81 223 ASN B CA 1
ATOM 5047 C C . ASN B 1 223 ? 7.09 3.703 3.25 1 89.81 223 ASN B C 1
ATOM 5049 O O . ASN B 1 223 ? 7.422 2.76 2.529 1 89.81 223 ASN B O 1
ATOM 5053 N N . LEU B 1 224 ? 5.871 3.9 3.648 1 93.44 224 LEU B N 1
ATOM 5054 C CA . LEU B 1 224 ? 4.887 2.838 3.486 1 93.44 224 LEU B CA 1
ATOM 5055 C C . LEU B 1 224 ? 4.449 2.719 2.029 1 93.44 224 LEU B C 1
ATOM 5057 O O . LEU B 1 224 ? 4.223 1.612 1.534 1 93.44 224 LEU B O 1
ATOM 5061 N N . LEU B 1 225 ? 4.375 3.818 1.384 1 95.5 225 LEU B N 1
ATOM 5062 C CA . LEU B 1 225 ? 3.723 3.793 0.079 1 95.5 225 LEU B CA 1
ATOM 5063 C C . LEU B 1 225 ? 4.645 3.197 -0.979 1 95.5 225 LEU B C 1
ATOM 5065 O O . LEU B 1 225 ? 4.281 2.23 -1.653 1 95.5 225 LEU B O 1
ATOM 5069 N N . ALA B 1 226 ? 5.867 3.754 -1.128 1 98 226 ALA B N 1
ATOM 5070 C CA . ALA B 1 226 ? 6.738 3.285 -2.205 1 98 226 ALA B CA 1
ATOM 5071 C C . ALA B 1 226 ? 7.457 1.997 -1.812 1 98 226 ALA B C 1
ATOM 5073 O O . ALA B 1 226 ? 7.301 0.967 -2.471 1 98 226 ALA B O 1
ATOM 5074 N N . ASP B 1 227 ? 8.117 1.973 -0.682 1 97.88 227 ASP B N 1
ATOM 5075 C CA . ASP B 1 227 ? 8.938 0.84 -0.272 1 97.88 227 ASP B CA 1
ATOM 5076 C C . ASP B 1 227 ? 8.086 -0.405 -0.038 1 97.88 227 ASP B C 1
ATOM 5078 O O . ASP B 1 227 ? 8.406 -1.487 -0.531 1 97.88 227 ASP B O 1
ATOM 5082 N N . PHE B 1 228 ? 6.98 -0.232 0.624 1 98.19 228 PHE B N 1
ATOM 5083 C CA . PHE B 1 228 ? 6.328 -1.446 1.104 1 98.19 228 PHE B CA 1
ATOM 5084 C C . PHE B 1 228 ? 5.082 -1.754 0.282 1 98.19 228 PHE B C 1
ATOM 5086 O O . PHE B 1 228 ? 4.848 -2.906 -0.09 1 98.19 228 PHE B O 1
ATOM 5093 N N . ALA B 1 229 ? 4.238 -0.75 -0.031 1 98.38 229 ALA B N 1
ATOM 5094 C CA . ALA B 1 229 ? 3.049 -1.009 -0.841 1 98.38 229 ALA B CA 1
ATOM 5095 C C . ALA B 1 229 ? 3.412 -1.146 -2.318 1 98.38 229 ALA B C 1
ATOM 5097 O O . ALA B 1 229 ? 3.271 -2.223 -2.9 1 98.38 229 ALA B O 1
ATOM 5098 N N . GLY B 1 230 ? 4.027 -0.081 -2.885 1 98.31 230 GLY B N 1
ATOM 5099 C CA . GLY B 1 230 ? 4.375 -0.053 -4.297 1 98.31 230 GLY B CA 1
ATOM 5100 C C . GLY B 1 230 ? 5.633 -0.84 -4.617 1 98.31 230 GLY B C 1
ATOM 5101 O O . GLY B 1 230 ? 5.941 -1.078 -5.785 1 98.31 230 GLY B O 1
ATOM 5102 N N . GLY B 1 231 ? 6.379 -1.274 -3.609 1 98.5 231 GLY B N 1
ATOM 5103 C CA . GLY B 1 231 ? 7.605 -2.039 -3.75 1 98.5 231 GLY B CA 1
ATOM 5104 C C . GLY B 1 231 ? 7.477 -3.471 -3.26 1 98.5 231 GLY B C 1
ATOM 5105 O O . GLY B 1 231 ? 7.152 -4.371 -4.035 1 98.5 231 GLY B O 1
ATOM 5106 N N . GLY B 1 232 ? 7.586 -3.701 -1.979 1 98.69 232 GLY B N 1
ATOM 5107 C CA . GLY B 1 232 ? 7.652 -5.031 -1.396 1 98.69 232 GLY B CA 1
ATOM 5108 C C . GLY B 1 232 ? 6.41 -5.859 -1.655 1 98.69 232 GLY B C 1
ATOM 5109 O O . GLY B 1 232 ? 6.5 -6.996 -2.125 1 98.69 232 GLY B O 1
ATOM 5110 N N . LEU B 1 233 ? 5.266 -5.309 -1.338 1 98.88 233 LEU B N 1
ATOM 5111 C CA . LEU B 1 233 ? 4.027 -6.055 -1.526 1 98.88 233 LEU B CA 1
ATOM 5112 C C . LEU B 1 233 ? 3.73 -6.254 -3.01 1 98.88 233 LEU B C 1
ATOM 5114 O O . LEU B 1 233 ? 3.289 -7.328 -3.42 1 98.88 233 LEU B O 1
ATOM 5118 N N . MET B 1 234 ? 3.969 -5.203 -3.789 1 98.81 234 MET B N 1
ATOM 5119 C CA . MET B 1 234 ? 3.801 -5.305 -5.234 1 98.81 234 MET B CA 1
ATOM 5120 C C . MET B 1 234 ? 4.699 -6.391 -5.816 1 98.81 234 MET B C 1
ATOM 5122 O O . MET B 1 234 ? 4.281 -7.152 -6.688 1 98.81 234 MET B O 1
ATOM 5126 N N . ALA B 1 235 ? 5.918 -6.453 -5.332 1 98.88 235 ALA B N 1
ATOM 5127 C CA . ALA B 1 235 ? 6.848 -7.492 -5.766 1 98.88 235 ALA B CA 1
ATOM 5128 C C . ALA B 1 235 ? 6.336 -8.883 -5.391 1 98.88 235 ALA B C 1
ATOM 5130 O O . ALA B 1 235 ? 6.391 -9.812 -6.199 1 98.88 235 ALA B O 1
ATOM 5131 N N . ALA B 1 236 ? 5.848 -9.031 -4.164 1 98.94 236 ALA B N 1
ATOM 5132 C CA . ALA B 1 236 ? 5.305 -10.312 -3.721 1 98.94 236 ALA B CA 1
ATOM 5133 C C . ALA B 1 236 ? 4.137 -10.75 -4.602 1 98.94 236 ALA B C 1
ATOM 5135 O O . ALA B 1 236 ? 4.055 -11.906 -5.016 1 98.94 236 ALA B O 1
ATOM 5136 N N . PHE B 1 237 ? 3.242 -9.797 -4.902 1 98.81 237 PHE B N 1
ATOM 5137 C CA . PHE B 1 237 ? 2.152 -10.055 -5.84 1 98.81 237 PHE B CA 1
ATOM 5138 C C . PHE B 1 237 ? 2.691 -10.539 -7.18 1 98.81 237 PHE B C 1
ATOM 5140 O O . PHE B 1 237 ? 2.242 -11.562 -7.699 1 98.81 237 PHE B O 1
ATOM 5147 N N . GLY B 1 238 ? 3.646 -9.812 -7.754 1 98.81 238 GLY B N 1
ATOM 5148 C CA . GLY B 1 238 ? 4.219 -10.172 -9.047 1 98.81 238 GLY B CA 1
ATOM 5149 C C . GLY B 1 238 ? 4.887 -11.531 -9.047 1 98.81 238 GLY B C 1
ATOM 5150 O O . GLY B 1 238 ? 4.754 -12.289 -10.008 1 98.81 238 GLY B O 1
ATOM 5151 N N . ILE B 1 239 ? 5.559 -11.852 -7.988 1 98.88 239 ILE B N 1
ATOM 5152 C CA . ILE B 1 239 ? 6.297 -13.109 -7.875 1 98.88 239 ILE B CA 1
ATOM 5153 C C . ILE B 1 239 ? 5.32 -14.281 -7.871 1 98.88 239 ILE B C 1
ATOM 5155 O O . ILE B 1 239 ? 5.516 -15.258 -8.594 1 98.88 239 ILE B O 1
ATOM 5159 N N . ILE B 1 240 ? 4.25 -14.164 -7.066 1 98.75 240 ILE B N 1
ATOM 5160 C CA . ILE B 1 240 ? 3.32 -15.289 -6.984 1 98.75 240 ILE B CA 1
ATOM 5161 C C . ILE B 1 240 ? 2.555 -15.422 -8.297 1 98.75 240 ILE B C 1
ATOM 5163 O O . ILE B 1 240 ? 2.25 -16.531 -8.742 1 98.75 240 ILE B O 1
ATOM 5167 N N . ALA B 1 241 ? 2.26 -14.273 -8.945 1 98.56 241 ALA B N 1
ATOM 5168 C CA . ALA B 1 241 ? 1.642 -14.328 -10.273 1 98.56 241 ALA B CA 1
ATOM 5169 C C . ALA B 1 241 ? 2.539 -15.055 -11.266 1 98.56 241 ALA B C 1
ATOM 5171 O O . ALA B 1 241 ? 2.061 -15.867 -12.062 1 98.56 241 ALA B O 1
ATOM 5172 N N . ALA B 1 242 ? 3.838 -14.773 -11.227 1 98.62 242 ALA B N 1
ATOM 5173 C CA . ALA B 1 242 ? 4.801 -15.445 -12.102 1 98.62 242 ALA B CA 1
ATOM 5174 C C . ALA B 1 242 ? 4.895 -16.938 -11.773 1 98.62 242 ALA B C 1
ATOM 5176 O O . ALA B 1 242 ? 4.977 -17.766 -12.68 1 98.62 242 ALA B O 1
ATOM 5177 N N . LEU B 1 243 ? 4.91 -17.266 -10.453 1 98.5 243 LEU B N 1
ATOM 5178 C CA . LEU B 1 243 ? 4.926 -18.672 -10.031 1 98.5 243 LEU B CA 1
ATOM 5179 C C . LEU B 1 243 ? 3.689 -19.406 -10.531 1 98.5 243 LEU B C 1
ATOM 5181 O O . LEU B 1 243 ? 3.785 -20.531 -11 1 98.5 243 LEU B O 1
ATOM 5185 N N . TYR B 1 244 ? 2.521 -18.766 -10.453 1 97.94 244 TYR B N 1
ATOM 5186 C CA . TYR B 1 244 ? 1.281 -19.344 -10.961 1 97.94 244 TYR B CA 1
ATOM 5187 C C . TYR B 1 244 ? 1.374 -19.594 -12.461 1 97.94 244 TYR B C 1
ATOM 5189 O O . TYR B 1 244 ? 1.03 -20.672 -12.938 1 97.94 244 TYR B O 1
ATOM 5197 N N . ASN B 1 245 ? 1.885 -18.609 -13.18 1 96.94 245 ASN B N 1
ATOM 5198 C CA . ASN B 1 245 ? 2.012 -18.703 -14.625 1 96.94 245 ASN B CA 1
ATOM 5199 C C . ASN B 1 245 ? 2.996 -19.797 -15.031 1 96.94 245 ASN B C 1
ATOM 5201 O O . ASN B 1 245 ? 2.812 -20.469 -16.047 1 96.94 245 ASN B O 1
ATOM 5205 N N . ARG B 1 246 ? 4.012 -19.984 -14.258 1 96.38 246 ARG B N 1
ATOM 5206 C CA . ARG B 1 246 ? 5.035 -20.984 -14.516 1 96.38 246 ARG B CA 1
ATOM 5207 C C . ARG B 1 246 ? 4.422 -22.375 -14.609 1 96.38 246 ARG B C 1
ATOM 5209 O O . ARG B 1 246 ? 4.887 -23.203 -15.391 1 96.38 246 ARG B O 1
ATOM 5216 N N . GLN B 1 247 ? 3.381 -22.578 -13.891 1 92.94 247 GLN B N 1
ATOM 5217 C CA . GLN B 1 247 ? 2.699 -23.875 -13.906 1 92.94 247 GLN B CA 1
ATOM 5218 C C . GLN B 1 247 ? 1.92 -24.062 -15.203 1 92.94 247 GLN B C 1
ATOM 5220 O O . GLN B 1 247 ? 1.57 -25.188 -15.562 1 92.94 247 GLN B O 1
ATOM 5225 N N . GLN B 1 248 ? 1.76 -23 -15.938 1 91.69 248 GLN B N 1
ATOM 5226 C CA . GLN B 1 248 ? 0.914 -23.062 -17.125 1 91.69 248 GLN B CA 1
ATOM 5227 C C . GLN B 1 248 ? 1.738 -22.875 -18.391 1 91.69 248 GLN B C 1
ATOM 5229 O O . GLN B 1 248 ? 1.271 -23.172 -19.484 1 91.69 248 GLN B O 1
ATOM 5234 N N . ASN B 1 249 ? 3.008 -22.422 -18.25 1 93.75 249 ASN B N 1
ATOM 5235 C CA . ASN B 1 249 ? 3.752 -22.016 -19.438 1 93.75 249 ASN B CA 1
ATOM 5236 C C . ASN B 1 249 ? 4.895 -22.984 -19.734 1 93.75 249 ASN B C 1
ATOM 5238 O O . ASN B 1 249 ? 5.855 -22.641 -20.422 1 93.75 249 ASN B O 1
ATOM 5242 N N . GLY B 1 250 ? 4.863 -24.125 -19.156 1 93.75 250 GLY B N 1
ATOM 5243 C CA . GLY B 1 250 ? 5.887 -25.125 -19.375 1 93.75 250 GLY B CA 1
ATOM 5244 C C . GLY B 1 250 ? 7.02 -25.062 -18.375 1 93.75 250 GLY B C 1
ATOM 5245 O O . GLY B 1 250 ? 7.992 -25.812 -18.484 1 93.75 250 GLY B O 1
ATOM 5246 N N . GLY B 1 251 ? 6.961 -24.141 -17.422 1 96.31 251 GLY B N 1
ATOM 5247 C CA . GLY B 1 251 ? 7.914 -24.141 -16.328 1 96.31 251 GLY B CA 1
ATOM 5248 C C . GLY B 1 251 ? 8.922 -23 -16.406 1 96.31 251 GLY B C 1
ATOM 5249 O O . GLY B 1 251 ? 9.914 -23 -15.68 1 96.31 251 GLY B O 1
ATOM 5250 N N . SER B 1 252 ? 8.664 -22.031 -17.266 1 97 252 SER B N 1
ATOM 5251 C CA . SER B 1 252 ? 9.641 -20.969 -17.516 1 97 252 SER B CA 1
ATOM 5252 C C . SER B 1 252 ? 9.469 -19.812 -16.531 1 97 252 SER B C 1
ATOM 5254 O O . SER B 1 252 ? 8.344 -19.359 -16.281 1 97 252 SER B O 1
ATOM 5256 N N . GLY B 1 253 ? 10.578 -1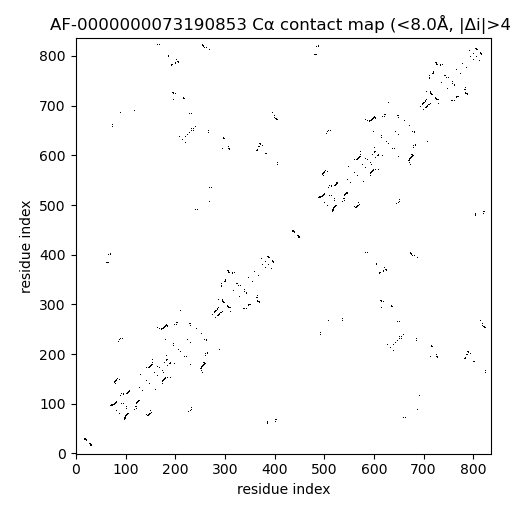9.344 -15.992 1 97.88 253 GLY B N 1
ATOM 5257 C CA . GLY B 1 253 ? 10.586 -18.141 -15.172 1 97.88 253 GLY B CA 1
ATOM 5258 C C . GLY B 1 253 ? 10.602 -16.875 -15.992 1 97.88 253 GLY B C 1
ATOM 5259 O O . GLY B 1 253 ? 10.141 -16.844 -17.125 1 97.88 253 GLY B O 1
ATOM 5260 N N . CYS B 1 254 ? 10.984 -15.766 -15.328 1 98.38 254 CYS B N 1
ATOM 5261 C CA . CYS B 1 254 ? 11 -14.469 -15.992 1 98.38 254 CYS B CA 1
ATOM 5262 C C . CYS B 1 254 ? 11.695 -13.422 -15.125 1 98.38 254 CYS B C 1
ATOM 5264 O O . CYS B 1 254 ? 12.195 -13.734 -14.047 1 98.38 254 CYS B O 1
ATOM 5266 N N . ILE B 1 255 ? 11.836 -12.281 -15.688 1 98.5 255 ILE B N 1
ATOM 5267 C CA . ILE B 1 255 ? 12.328 -11.109 -14.969 1 98.5 255 ILE B CA 1
ATOM 5268 C C . ILE B 1 255 ? 11.164 -10.172 -14.648 1 98.5 255 ILE B C 1
ATOM 5270 O O . ILE B 1 255 ? 10.383 -9.828 -15.531 1 98.5 255 ILE B O 1
ATOM 5274 N N . ILE B 1 256 ? 11.039 -9.875 -13.398 1 98.75 256 ILE B N 1
ATOM 5275 C CA . ILE B 1 256 ? 10.031 -8.906 -12.969 1 98.75 256 ILE B CA 1
ATOM 5276 C C . ILE B 1 256 ? 10.695 -7.566 -12.672 1 98.75 256 ILE B C 1
ATOM 5278 O O . ILE B 1 256 ? 11.602 -7.484 -11.836 1 98.75 256 ILE B O 1
ATOM 5282 N N . ASP B 1 257 ? 10.297 -6.535 -13.383 1 98.56 257 ASP B N 1
ATOM 5283 C CA . ASP B 1 257 ? 10.734 -5.164 -13.141 1 98.56 257 ASP B CA 1
ATOM 5284 C C . ASP B 1 257 ? 9.766 -4.441 -12.203 1 98.56 257 ASP B C 1
ATOM 5286 O O . ASP B 1 257 ? 8.719 -3.967 -12.641 1 98.56 257 ASP B O 1
ATOM 5290 N N . VAL B 1 258 ? 10.172 -4.324 -10.945 1 98.62 258 VAL B N 1
ATOM 5291 C CA . VAL B 1 258 ? 9.367 -3.645 -9.938 1 98.62 258 VAL B CA 1
ATOM 5292 C C . VAL B 1 258 ? 9.898 -2.229 -9.719 1 98.62 258 VAL B C 1
ATOM 5294 O O . VAL B 1 258 ? 10.867 -2.027 -8.984 1 98.62 258 VAL B O 1
ATOM 5297 N N . SER B 1 259 ? 9.234 -1.271 -10.312 1 98.75 259 SER B N 1
ATOM 5298 C CA . SER B 1 259 ? 9.5 0.144 -10.07 1 98.75 259 SER B CA 1
ATOM 5299 C C . SER B 1 259 ? 8.641 0.678 -8.93 1 98.75 259 SER B C 1
ATOM 5301 O O . SER B 1 259 ? 7.41 0.664 -9.008 1 98.75 259 SER B O 1
ATOM 5303 N N . MET B 1 260 ? 9.266 1.172 -7.926 1 98.62 260 MET B N 1
ATOM 5304 C CA . MET B 1 260 ? 8.484 1.688 -6.801 1 98.62 260 MET B CA 1
ATOM 5305 C C . MET B 1 260 ? 7.711 2.938 -7.203 1 98.62 260 MET B C 1
ATOM 5307 O O . MET B 1 260 ? 6.602 3.168 -6.719 1 98.62 260 MET B O 1
ATOM 5311 N N . VAL B 1 261 ? 8.242 3.758 -8.117 1 98.75 261 VAL B N 1
ATOM 5312 C CA . VAL B 1 261 ? 7.52 4.906 -8.656 1 98.75 261 VAL B CA 1
ATOM 5313 C C . VAL B 1 261 ? 6.242 4.434 -9.352 1 98.75 261 VAL B C 1
ATOM 5315 O O . VAL B 1 261 ? 5.148 4.914 -9.047 1 98.75 261 VAL B O 1
ATOM 5318 N N . GLU B 1 262 ? 6.422 3.475 -10.234 1 98.75 262 GLU B N 1
ATOM 5319 C CA . GLU B 1 262 ? 5.285 2.975 -11 1 98.75 262 GLU B CA 1
ATOM 5320 C C . GLU B 1 262 ? 4.324 2.193 -10.102 1 98.75 262 GLU B C 1
ATOM 5322 O O . GLU B 1 262 ? 3.109 2.219 -10.32 1 98.75 262 GLU B O 1
ATOM 5327 N N . GLY B 1 263 ? 4.891 1.529 -9.117 1 98.69 263 GLY B N 1
ATOM 5328 C CA . GLY B 1 263 ? 4.043 0.843 -8.156 1 98.69 263 GLY B CA 1
ATOM 5329 C C . GLY B 1 263 ? 3.094 1.774 -7.426 1 98.69 263 GLY B C 1
ATOM 5330 O O . GLY B 1 263 ? 1.904 1.478 -7.293 1 98.69 263 GLY B O 1
ATOM 5331 N N . VAL B 1 264 ? 3.607 2.893 -6.957 1 98.56 264 VAL B N 1
ATOM 5332 C CA . VAL B 1 264 ? 2.791 3.871 -6.246 1 98.56 264 VAL B CA 1
ATOM 5333 C C . VAL B 1 264 ? 1.764 4.477 -7.199 1 98.56 264 VAL B C 1
ATOM 5335 O O . VAL B 1 264 ? 0.595 4.641 -6.84 1 98.56 264 VAL B O 1
ATOM 5338 N N . ALA B 1 265 ? 2.229 4.785 -8.383 1 98.56 265 ALA B N 1
ATOM 5339 C CA . ALA B 1 265 ? 1.303 5.336 -9.375 1 98.56 265 ALA B CA 1
ATOM 5340 C C . ALA B 1 265 ? 0.157 4.363 -9.648 1 98.56 265 ALA B C 1
ATOM 5342 O O . ALA B 1 265 ? -1.011 4.762 -9.656 1 98.56 265 ALA B O 1
ATOM 5343 N N . TYR B 1 266 ? 0.469 3.109 -9.82 1 98.44 266 TYR B N 1
ATOM 5344 C CA . TYR B 1 266 ? -0.527 2.086 -10.117 1 98.44 266 TYR B CA 1
ATOM 5345 C C . TYR B 1 266 ? -1.511 1.933 -8.961 1 98.44 266 TYR B C 1
ATOM 5347 O O . TYR B 1 266 ? -2.719 1.817 -9.18 1 98.44 266 TYR B O 1
ATOM 5355 N N . LEU B 1 267 ? -0.99 1.973 -7.789 1 97.69 267 LEU B N 1
ATOM 5356 C CA . LEU B 1 267 ? -1.805 1.891 -6.582 1 97.69 267 LEU B CA 1
ATOM 5357 C C . LEU B 1 267 ? -2.822 3.025 -6.535 1 97.69 267 LEU B C 1
ATOM 5359 O O . LEU B 1 267 ? -3.887 2.885 -5.93 1 97.69 267 LEU B O 1
ATOM 5363 N N . SER B 1 268 ? -2.553 4.102 -7.184 1 96.75 268 SER B N 1
ATOM 5364 C CA . SER B 1 268 ? -3.357 5.316 -7.098 1 96.75 268 SER B CA 1
ATOM 5365 C C . SER B 1 268 ? -4.352 5.402 -8.25 1 96.75 268 SER B C 1
ATOM 5367 O O . SER B 1 268 ? -4.906 6.473 -8.523 1 96.75 268 SER B O 1
ATO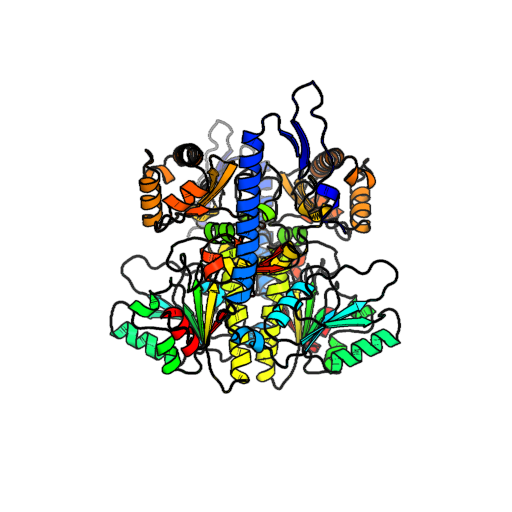M 5369 N N . THR B 1 269 ? -4.617 4.348 -8.945 1 97.44 269 THR B N 1
ATOM 5370 C CA . THR B 1 269 ? -5.477 4.324 -10.125 1 97.44 269 THR B CA 1
ATOM 5371 C C . THR B 1 269 ? -6.875 4.84 -9.789 1 97.44 269 THR B C 1
ATOM 5373 O O . THR B 1 269 ? -7.5 5.527 -10.594 1 97.44 269 THR B O 1
ATOM 5376 N N . PHE B 1 270 ? -7.367 4.547 -8.625 1 96.5 270 PHE B N 1
ATOM 5377 C CA . PHE B 1 270 ? -8.672 5.031 -8.188 1 96.5 270 PHE B CA 1
ATOM 5378 C C . PHE B 1 270 ? -8.711 6.555 -8.18 1 96.5 270 PHE B C 1
ATOM 5380 O O . PHE B 1 270 ? -9.672 7.164 -8.648 1 96.5 270 PHE B O 1
ATOM 5387 N N . ILE B 1 271 ? -7.66 7.148 -7.617 1 94.69 271 ILE B N 1
ATOM 5388 C CA . ILE B 1 271 ? -7.594 8.602 -7.551 1 94.69 271 ILE B CA 1
ATOM 5389 C C . ILE B 1 271 ? -7.609 9.188 -8.961 1 94.69 271 ILE B C 1
ATOM 5391 O O . ILE B 1 271 ? -8.297 10.18 -9.227 1 94.69 271 ILE B O 1
ATOM 5395 N N . THR B 1 272 ? -6.863 8.555 -9.852 1 95.19 272 THR B N 1
ATOM 5396 C CA . THR B 1 272 ? -6.883 8.984 -11.242 1 95.19 272 THR B CA 1
ATOM 5397 C C . THR B 1 272 ? -8.297 8.898 -11.812 1 95.19 272 THR B C 1
ATOM 5399 O O . THR B 1 272 ? -8.766 9.836 -12.461 1 95.19 272 THR B O 1
ATOM 5402 N N . ALA B 1 273 ? -8.977 7.848 -11.516 1 95.25 273 ALA B N 1
ATOM 5403 C CA . ALA B 1 273 ? -10.305 7.598 -12.07 1 95.25 273 ALA B CA 1
ATOM 5404 C C . ALA B 1 273 ? -11.32 8.609 -11.547 1 95.25 273 ALA B C 1
ATOM 5406 O O . ALA B 1 273 ? -12.227 9.023 -12.273 1 95.25 273 ALA B O 1
ATOM 5407 N N . TYR B 1 274 ? -11.125 9.062 -10.328 1 94 274 TYR B N 1
ATOM 5408 C CA . TYR B 1 274 ? -12.195 9.82 -9.688 1 94 274 TYR B CA 1
ATOM 5409 C C . TYR B 1 274 ? -11.758 11.25 -9.406 1 94 274 TYR B C 1
ATOM 5411 O O . TYR B 1 274 ? -12.461 12.008 -8.742 1 94 274 TYR B O 1
ATOM 5419 N N . GLN B 1 275 ? -10.656 11.695 -9.883 1 92.62 275 GLN B N 1
ATOM 5420 C CA . GLN B 1 275 ? -10.07 13 -9.578 1 92.62 275 GLN B CA 1
ATOM 5421 C C . GLN B 1 275 ? -10.984 14.133 -10.039 1 92.62 275 GLN B C 1
ATOM 5423 O O . GLN B 1 275 ? -10.828 15.273 -9.617 1 92.62 275 GLN B O 1
ATOM 5428 N N . ASP B 1 276 ? -11.977 13.883 -10.891 1 92.69 276 ASP B N 1
ATOM 5429 C CA . ASP B 1 276 ? -12.852 14.922 -11.43 1 92.69 276 ASP B CA 1
ATOM 5430 C C . ASP B 1 276 ? -14.086 15.109 -10.555 1 92.69 276 ASP B C 1
ATOM 5432 O O . ASP B 1 276 ? -14.922 15.977 -10.828 1 92.69 276 ASP B O 1
ATOM 5436 N N . ILE B 1 277 ? -14.242 14.344 -9.547 1 93.38 277 ILE B N 1
ATOM 5437 C CA . ILE B 1 277 ? -15.32 14.547 -8.594 1 93.38 277 ILE B CA 1
ATOM 5438 C C . ILE B 1 277 ? -14.922 15.625 -7.586 1 93.38 277 ILE B C 1
ATOM 5440 O O . ILE B 1 277 ? -14.148 15.359 -6.66 1 93.38 277 ILE B O 1
ATOM 5444 N N . ASP B 1 278 ? -15.508 16.719 -7.645 1 93.38 278 ASP B N 1
ATOM 5445 C CA . ASP B 1 278 ? -15.102 17.906 -6.887 1 93.38 278 ASP B CA 1
ATOM 5446 C C . ASP B 1 278 ? -15.336 17.703 -5.391 1 93.38 278 ASP B C 1
ATOM 5448 O O . ASP B 1 278 ? -14.484 18.047 -4.57 1 93.38 278 ASP B O 1
ATOM 5452 N N . LYS B 1 279 ? -16.422 17.078 -5.02 1 92.38 279 LYS B N 1
ATOM 5453 C CA . LYS B 1 279 ? -16.766 16.875 -3.619 1 92.38 279 LYS B CA 1
ATOM 5454 C C . LYS B 1 279 ? -15.781 15.922 -2.941 1 92.38 279 LYS B C 1
ATOM 5456 O O . LYS B 1 279 ? -15.625 15.953 -1.721 1 92.38 279 LYS B O 1
ATOM 5461 N N . MET B 1 280 ? -15.164 15.188 -3.758 1 92 280 MET B N 1
ATOM 5462 C CA . MET B 1 280 ? -14.203 14.227 -3.223 1 92 280 MET B CA 1
ATOM 5463 C C . MET B 1 280 ? -12.789 14.789 -3.248 1 92 280 MET B C 1
ATOM 5465 O O . MET B 1 280 ? -12.031 14.617 -2.291 1 92 280 MET B O 1
ATOM 5469 N N . CYS B 1 281 ? -12.477 15.57 -4.293 1 90.75 281 CYS B N 1
ATOM 5470 C CA . CYS B 1 281 ? -11.055 15.797 -4.527 1 90.75 281 CYS B CA 1
ATOM 5471 C C . CYS B 1 281 ? -10.734 17.281 -4.582 1 90.75 281 CYS B C 1
ATOM 5473 O O . CYS B 1 281 ? -9.672 17.719 -4.137 1 90.75 281 CYS B O 1
ATOM 5475 N N . ASN B 1 282 ? -11.602 18.141 -5.039 1 90.94 282 ASN B N 1
ATOM 5476 C CA . ASN B 1 282 ? -11.156 19.453 -5.5 1 90.94 282 ASN B CA 1
ATOM 5477 C C . ASN B 1 282 ? -11.75 20.578 -4.648 1 90.94 282 ASN B C 1
ATOM 5479 O O . ASN B 1 282 ? -11.141 21.625 -4.492 1 90.94 282 ASN B O 1
ATOM 5483 N N . ASP B 1 283 ? -12.922 20.406 -4.09 1 92.81 283 ASP B N 1
ATOM 5484 C CA . ASP B 1 283 ? -13.539 21.438 -3.256 1 92.81 283 ASP B CA 1
ATOM 5485 C C . ASP B 1 283 ? -12.711 21.688 -1.998 1 92.81 283 ASP B C 1
ATOM 5487 O O . ASP B 1 283 ? -12 20.797 -1.53 1 92.81 283 ASP B O 1
ATOM 5491 N N . PRO B 1 284 ? -12.805 22.891 -1.44 1 91.12 284 PRO B N 1
ATOM 5492 C CA . PRO B 1 284 ? -12.023 23.234 -0.247 1 91.12 284 PRO B CA 1
ATOM 5493 C C . PRO B 1 284 ? -12.281 22.281 0.914 1 91.12 284 PRO B C 1
ATOM 5495 O O . PRO B 1 284 ? -11.367 21.969 1.686 1 91.12 284 PRO B O 1
ATOM 5498 N N . TYR B 1 285 ? -13.5 21.828 1.032 1 93.94 285 TYR B N 1
ATOM 5499 C CA . TYR B 1 285 ? -13.844 20.906 2.109 1 93.94 285 TYR B CA 1
ATOM 5500 C C . TYR B 1 285 ? -14.234 19.547 1.555 1 93.94 285 TYR B C 1
ATOM 5502 O O . TYR B 1 285 ? -15.117 18.875 2.104 1 93.94 285 TYR B O 1
ATOM 5510 N N . ALA B 1 286 ? -13.562 19.219 0.386 1 93.12 286 ALA B N 1
ATOM 5511 C CA . ALA B 1 286 ? -13.758 17.891 -0.185 1 93.12 286 ALA B CA 1
ATOM 5512 C C . ALA B 1 286 ? -13.312 16.812 0.79 1 93.12 286 ALA B C 1
ATOM 5514 O O . ALA B 1 286 ? -12.57 17.078 1.741 1 93.12 286 ALA B O 1
ATOM 5515 N N . TRP B 1 287 ? -13.742 15.578 0.56 1 92.88 287 TRP B N 1
ATOM 5516 C CA . TRP B 1 287 ? -13.414 14.477 1.451 1 92.88 287 TRP B CA 1
ATOM 5517 C C . TRP B 1 287 ? -11.906 14.32 1.592 1 92.88 287 TRP B C 1
ATOM 5519 O O . TRP B 1 287 ? -11.391 14.148 2.699 1 92.88 287 TRP B O 1
ATOM 5529 N N . PHE B 1 288 ? -11.172 14.484 0.481 1 90.56 288 PHE B N 1
ATOM 5530 C CA . PHE B 1 288 ? -9.734 14.227 0.505 1 90.56 288 PHE B CA 1
ATOM 5531 C C . PHE B 1 288 ? -8.953 15.516 0.708 1 90.56 288 PHE B C 1
ATOM 5533 O O . PHE B 1 288 ? -7.734 15.547 0.524 1 90.56 288 PHE B O 1
ATOM 5540 N N . SER B 1 289 ? -9.633 16.578 1.141 1 90 289 SER B N 1
ATOM 5541 C CA . SER B 1 289 ? -8.969 17.859 1.341 1 90 289 SER B CA 1
ATOM 5542 C C . SER B 1 289 ? -8.242 17.906 2.678 1 90 289 SER B C 1
ATOM 5544 O O . SER B 1 289 ? -7.344 18.734 2.873 1 90 289 SER B O 1
ATOM 5546 N N . GLY B 1 290 ? -8.664 17.062 3.545 1 88.81 290 GLY B N 1
ATOM 5547 C CA . GLY B 1 290 ? -8.164 17.141 4.91 1 88.81 290 GLY B CA 1
ATOM 5548 C C . GLY B 1 290 ? -8.961 18.094 5.785 1 88.81 290 GLY B C 1
ATOM 5549 O O . GLY B 1 290 ? -8.727 18.172 6.992 1 88.81 290 GLY B O 1
ATOM 5550 N N . LYS B 1 291 ? -9.938 18.75 5.27 1 91.94 291 LYS B N 1
ATOM 5551 C CA . LYS B 1 291 ? -10.68 19.781 6 1 91.94 291 LYS B CA 1
ATOM 5552 C C . LYS B 1 291 ? -12.148 19.391 6.145 1 91.94 291 LYS B C 1
ATOM 5554 O O . LYS B 1 291 ? -12.914 20.078 6.809 1 91.94 291 LYS B O 1
ATOM 5559 N N . SER B 1 292 ? -12.508 18.328 5.473 1 95.19 292 SER B N 1
ATOM 5560 C CA . SER B 1 292 ? -13.906 17.906 5.551 1 95.19 292 SER B CA 1
ATOM 5561 C C . SER B 1 292 ? -14.312 17.578 6.984 1 95.19 292 SER B C 1
ATOM 5563 O O . SER B 1 292 ? -13.656 16.766 7.645 1 95.19 292 SER B O 1
ATOM 5565 N N . PRO B 1 293 ? -15.422 18.109 7.457 1 97.5 293 PRO B N 1
ATOM 5566 C CA . PRO B 1 293 ? -15.82 17.828 8.836 1 97.5 293 PRO B CA 1
ATOM 5567 C C . PRO B 1 293 ? -16.109 16.359 9.086 1 97.5 293 PRO B C 1
ATOM 5569 O O . PRO B 1 293 ? -15.977 15.875 10.211 1 97.5 293 PRO B O 1
ATOM 5572 N N . ILE B 1 294 ? -16.453 15.672 8.031 1 97.94 294 ILE B N 1
ATOM 5573 C CA . ILE B 1 294 ? -16.922 14.297 8.234 1 97.94 294 ILE B CA 1
ATOM 5574 C C . ILE B 1 294 ? -15.859 13.32 7.719 1 97.94 294 ILE B C 1
ATOM 5576 O O . ILE B 1 294 ? -16.141 12.133 7.539 1 97.94 294 ILE B O 1
ATOM 5580 N N . TYR B 1 295 ? -14.641 13.812 7.438 1 96.56 295 TYR B N 1
ATOM 5581 C CA . TYR B 1 295 ? -13.508 12.969 7.062 1 96.56 295 TYR B CA 1
ATOM 5582 C C . TYR B 1 295 ? -12.195 13.594 7.512 1 96.56 295 TYR B C 1
ATOM 5584 O O . TYR B 1 295 ? -11.422 14.086 6.688 1 96.56 295 TYR B O 1
ATOM 5592 N N . ARG B 1 296 ? -11.883 13.438 8.688 1 95.81 296 ARG B N 1
ATOM 5593 C CA . ARG B 1 296 ? -10.68 13.961 9.32 1 95.81 296 ARG B CA 1
ATOM 5594 C C . ARG B 1 296 ? -10.555 13.469 10.758 1 95.81 296 ARG B C 1
ATOM 5596 O O . ARG B 1 296 ? -11.43 12.742 11.25 1 95.81 296 ARG B O 1
ATOM 5603 N N . THR B 1 297 ? -9.469 13.805 11.414 1 96.81 297 THR B N 1
ATOM 5604 C CA . THR B 1 297 ? -9.297 13.469 12.828 1 96.81 297 THR B CA 1
ATOM 5605 C C . THR B 1 297 ? -9.578 14.688 13.711 1 96.81 297 THR B C 1
ATOM 5607 O O . THR B 1 297 ? -9.523 15.82 13.242 1 96.81 297 THR B O 1
ATOM 5610 N N . TYR B 1 298 ? -9.953 14.422 14.93 1 98.25 298 TYR B N 1
ATOM 5611 C CA . TYR B 1 298 ? -10.242 15.445 15.93 1 98.25 298 TYR B CA 1
ATOM 5612 C C . TYR B 1 298 ? -9.508 15.156 17.234 1 98.25 298 TYR B C 1
ATOM 5614 O O . TYR B 1 298 ? -9.422 14 17.656 1 98.25 298 TYR B O 1
ATOM 5622 N N . GLN B 1 299 ? -9.008 16.203 17.812 1 97.94 299 GLN B N 1
ATOM 5623 C CA . GLN B 1 299 ? -8.312 16.078 19.094 1 97.94 299 GLN B CA 1
ATOM 5624 C C . GLN B 1 299 ? -9.305 15.969 20.25 1 97.94 299 GLN B C 1
ATOM 5626 O O . GLN B 1 299 ? -10.328 16.656 20.266 1 97.94 299 GLN B O 1
ATOM 5631 N N . THR B 1 300 ? -8.992 15.109 21.203 1 98.69 300 THR B N 1
ATOM 5632 C CA . THR B 1 300 ? -9.859 14.875 22.359 1 98.69 300 THR B CA 1
ATOM 5633 C C . THR B 1 300 ? -9.312 15.602 23.594 1 98.69 300 THR B C 1
ATOM 5635 O O . THR B 1 300 ? -8.258 16.234 23.531 1 98.69 300 THR B O 1
ATOM 5638 N N . LEU B 1 301 ? -10 15.453 24.672 1 98.5 301 LEU B N 1
ATOM 5639 C CA . LEU B 1 301 ? -9.695 16.141 25.922 1 98.5 301 LEU B CA 1
ATOM 5640 C C . LEU B 1 301 ? -8.305 15.766 26.422 1 98.5 301 LEU B C 1
ATOM 5642 O O . LEU B 1 301 ? -7.594 16.609 26.969 1 98.5 301 LEU B O 1
ATOM 5646 N N . ASP B 1 302 ? -7.91 14.555 26.281 1 98.25 302 ASP B N 1
ATOM 5647 C CA . ASP B 1 302 ? -6.656 14.031 26.812 1 98.25 302 ASP B CA 1
ATOM 5648 C C . ASP B 1 302 ? -5.539 14.125 25.766 1 98.25 302 ASP B C 1
ATOM 5650 O O . ASP B 1 302 ? -4.598 13.328 25.797 1 98.25 302 ASP B O 1
ATOM 5654 N N . ASP B 1 303 ? -5.695 14.938 24.812 1 96.19 303 ASP B N 1
ATOM 5655 C CA . ASP B 1 303 ? -4.707 15.258 23.781 1 96.19 303 ASP B CA 1
ATOM 5656 C C . ASP B 1 303 ? -4.43 14.047 22.906 1 96.19 303 ASP B C 1
ATOM 5658 O O . ASP B 1 303 ? -3.301 13.852 22.438 1 96.19 303 ASP B O 1
ATOM 5662 N N . LYS B 1 304 ? -5.367 13.219 22.828 1 97.38 304 LYS B N 1
ATOM 5663 C CA . LYS B 1 304 ? -5.375 12.141 21.844 1 97.38 304 LYS B CA 1
ATOM 5664 C C . LYS B 1 304 ? -6.32 12.461 20.688 1 97.38 304 LYS B C 1
ATOM 5666 O O . LYS B 1 304 ? -6.707 13.617 20.5 1 97.38 304 LYS B O 1
ATOM 5671 N N . TYR B 1 305 ? -6.609 11.461 19.797 1 98.12 305 TYR B N 1
ATOM 5672 C CA . TYR B 1 305 ? -7.398 11.781 18.625 1 98.12 305 TYR B CA 1
ATOM 5673 C C . TYR B 1 305 ? -8.422 10.688 18.328 1 98.12 305 TYR B C 1
ATOM 5675 O O . TYR B 1 305 ? -8.219 9.531 18.703 1 98.12 305 TYR B O 1
ATOM 5683 N N . VAL B 1 306 ? -9.453 11.086 17.719 1 98.75 306 VAL B N 1
ATOM 5684 C CA . VAL B 1 306 ? -10.391 10.18 17.078 1 98.75 306 VAL B CA 1
ATOM 5685 C C . VAL B 1 306 ? -10.438 10.461 15.578 1 98.75 306 VAL B C 1
ATOM 5687 O O . VAL B 1 306 ? -10.148 11.578 15.141 1 98.75 306 VAL B O 1
ATOM 5690 N N . ALA B 1 307 ? -10.734 9.453 14.805 1 98.62 307 ALA B N 1
ATOM 5691 C CA . ALA B 1 307 ? -10.922 9.57 13.359 1 98.62 307 ALA B CA 1
ATOM 5692 C C . ALA B 1 307 ? -12.398 9.5 12.992 1 98.62 307 ALA B C 1
ATOM 5694 O O . ALA B 1 307 ? -13.125 8.617 13.461 1 98.62 307 ALA B O 1
ATOM 5695 N N . VAL B 1 308 ? -12.812 10.406 12.18 1 98.75 308 VAL B N 1
ATOM 5696 C CA . VAL B 1 308 ? -14.188 10.469 11.688 1 98.75 308 VAL B CA 1
ATOM 5697 C C . VAL B 1 308 ? -14.211 10.266 10.18 1 98.75 308 VAL B C 1
ATOM 5699 O O . VAL B 1 308 ? -13.523 10.977 9.438 1 98.75 308 VAL B O 1
ATOM 5702 N N . GLY B 1 309 ? -14.961 9.258 9.75 1 98.06 309 GLY B N 1
ATOM 5703 C CA . GLY B 1 309 ? -15.18 9.008 8.328 1 98.06 309 GLY B CA 1
ATOM 5704 C C . GLY B 1 309 ? -16.641 8.797 7.98 1 98.06 309 GLY B C 1
ATOM 5705 O O . GLY B 1 309 ? -16.984 7.816 7.32 1 98.06 309 GLY B O 1
ATOM 5706 N N . ALA B 1 310 ? -17.484 9.703 8.406 1 98.06 310 ALA B N 1
ATOM 5707 C CA . ALA B 1 310 ? -18.922 9.555 8.258 1 98.06 310 ALA B CA 1
ATOM 5708 C C . ALA B 1 310 ? -19.406 10.164 6.945 1 98.06 310 ALA B C 1
ATOM 5710 O O . ALA B 1 310 ? -20.234 11.078 6.945 1 98.06 310 ALA B O 1
ATOM 5711 N N . ILE B 1 311 ? -19.094 9.578 5.852 1 95.5 311 ILE B N 1
ATOM 5712 C CA . ILE B 1 311 ? -19.266 10.156 4.523 1 95.5 311 ILE B CA 1
ATOM 5713 C C . ILE B 1 311 ? -20.719 10.016 4.086 1 95.5 311 ILE B C 1
ATOM 5715 O O . ILE B 1 311 ? -21.344 10.984 3.633 1 95.5 311 ILE B O 1
ATOM 5719 N N . GLU B 1 312 ? -21.328 8.82 4.23 1 94.69 312 GLU B N 1
ATOM 5720 C CA . GLU B 1 312 ? -22.719 8.602 3.828 1 94.69 312 GLU B CA 1
ATOM 5721 C C . GLU B 1 312 ? -23.688 9.359 4.734 1 94.69 312 GLU B C 1
ATOM 5723 O O . GLU B 1 312 ? -23.469 9.453 5.945 1 94.69 312 GLU B O 1
ATOM 5728 N N . LYS B 1 313 ? -24.75 9.75 4.156 1 96.31 313 LYS B N 1
ATOM 5729 C CA . LYS B 1 313 ? -25.75 10.539 4.871 1 96.31 313 LYS B CA 1
ATOM 5730 C C . LYS B 1 313 ? -26.172 9.852 6.164 1 96.31 313 LYS B C 1
ATOM 5732 O O . LYS B 1 313 ? -26.25 10.484 7.215 1 96.31 313 LYS B O 1
ATOM 5737 N N . LYS B 1 314 ? -26.438 8.57 6.098 1 96.94 314 LYS B N 1
ATOM 5738 C CA . LYS B 1 314 ? -26.922 7.84 7.266 1 96.94 314 LYS B CA 1
ATOM 5739 C C . LYS B 1 314 ? -25.906 7.863 8.398 1 96.94 314 LYS B C 1
ATOM 5741 O O . LYS B 1 314 ? -26.266 8 9.562 1 96.94 314 LYS B O 1
ATOM 5746 N N . PHE B 1 315 ? -24.656 7.785 8.109 1 97.94 315 PHE B N 1
ATOM 5747 C CA . PHE B 1 315 ? -23.609 7.797 9.133 1 97.94 315 PHE B CA 1
ATOM 5748 C C . PHE B 1 315 ? -23.406 9.203 9.672 1 97.94 315 PHE B C 1
ATOM 5750 O O . PHE B 1 315 ? -23.172 9.391 10.867 1 97.94 315 PHE B O 1
ATOM 5757 N N . ALA B 1 316 ? -23.484 10.211 8.773 1 98.25 316 ALA B N 1
ATOM 5758 C CA . ALA B 1 316 ? -23.375 11.594 9.211 1 98.25 316 ALA B CA 1
ATOM 5759 C C . ALA B 1 316 ? -24.516 11.977 10.148 1 98.25 316 ALA B C 1
ATOM 5761 O O . ALA B 1 316 ? -24.297 12.656 11.156 1 98.25 316 ALA B O 1
ATOM 5762 N N . GLU B 1 317 ? -25.703 11.539 9.797 1 98.31 317 GLU B N 1
ATOM 5763 C CA . GLU B 1 317 ? -26.844 11.797 10.664 1 98.31 317 GLU B CA 1
ATOM 5764 C C . GLU B 1 317 ? -26.641 11.203 12.047 1 98.31 317 GLU B C 1
ATOM 5766 O O . GLU B 1 317 ? -26.906 11.859 13.062 1 98.31 317 GLU B O 1
ATOM 5771 N N . THR B 1 318 ? -26.203 9.945 12.055 1 98.5 318 THR B N 1
ATOM 5772 C CA . THR B 1 318 ? -25.938 9.273 13.32 1 98.5 318 THR B CA 1
ATOM 5773 C C . THR B 1 318 ? -24.844 10 14.109 1 98.5 318 THR B C 1
ATOM 5775 O O . THR B 1 318 ? -24.938 10.148 15.328 1 98.5 318 THR B O 1
ATOM 5778 N N . LEU B 1 319 ? -23.828 10.484 13.422 1 98.75 319 LEU B N 1
ATOM 5779 C CA . LEU B 1 319 ? -22.734 11.227 14.039 1 98.75 319 LEU B CA 1
ATOM 5780 C C . LEU B 1 319 ? -23.25 12.508 14.68 1 98.75 319 LEU B C 1
ATOM 5782 O O . LEU B 1 319 ? -22.953 12.773 15.852 1 98.75 319 LEU B O 1
ATOM 5786 N N . PHE B 1 320 ? -24 13.273 13.961 1 98.62 320 PHE B N 1
ATOM 5787 C CA . PHE B 1 320 ? -24.516 14.547 14.445 1 98.62 320 PHE B CA 1
ATOM 5788 C C . PHE B 1 320 ? -25.422 14.344 15.656 1 98.62 320 PHE B C 1
ATOM 5790 O O . PHE B 1 320 ? -25.328 15.086 16.641 1 98.62 320 PHE B O 1
ATOM 5797 N N . LYS B 1 321 ? -26.234 13.383 15.547 1 98.31 321 LYS B N 1
ATOM 5798 C CA . LYS B 1 321 ? -27.141 13.07 16.641 1 98.31 321 LYS B CA 1
ATOM 5799 C C . LYS B 1 321 ? -26.375 12.664 17.891 1 98.31 321 LYS B C 1
ATOM 5801 O O . LYS B 1 321 ? -26.672 13.148 19 1 98.31 321 LYS B O 1
ATOM 5806 N N . THR B 1 322 ? -25.422 11.734 17.734 1 98.25 322 THR B N 1
ATOM 5807 C CA . THR B 1 322 ? -24.656 11.211 18.859 1 98.25 322 THR B CA 1
ATOM 5808 C C . THR B 1 322 ? -23.859 12.32 19.531 1 98.25 322 THR B C 1
ATOM 5810 O O . THR B 1 322 ? -23.719 12.352 20.766 1 98.25 322 THR B O 1
ATOM 5813 N N . LEU B 1 323 ? -23.344 13.258 18.75 1 98.5 323 LEU B N 1
ATOM 5814 C CA . LEU B 1 323 ? -22.547 14.367 19.25 1 98.5 323 LEU B CA 1
ATOM 5815 C C . LEU B 1 323 ? -23.453 15.5 19.766 1 98.5 323 LEU B C 1
ATOM 5817 O O . LEU B 1 323 ? -22.969 16.438 20.391 1 98.5 323 LEU B O 1
ATOM 5821 N N . GLN B 1 324 ? -24.719 15.383 19.453 1 97.81 324 GLN B N 1
ATOM 5822 C CA . GLN B 1 324 ? -25.688 16.406 19.812 1 97.81 324 GLN B CA 1
ATOM 5823 C C . GLN B 1 324 ? -25.281 17.781 19.266 1 97.81 324 GLN B C 1
ATOM 5825 O O . GLN B 1 324 ? -25.25 18.766 20 1 97.81 324 GLN B O 1
ATOM 5830 N N . LEU B 1 325 ? -24.984 17.828 18.031 1 98.38 325 LEU B N 1
ATOM 5831 C CA . LEU B 1 325 ? -24.562 19.062 17.391 1 98.38 325 LEU B CA 1
ATOM 5832 C C . LEU B 1 325 ? -25.766 19.984 17.125 1 98.38 325 LEU B C 1
ATOM 5834 O O . LEU B 1 325 ? -26.859 19.5 16.859 1 98.38 325 LEU B O 1
ATOM 5838 N N . LYS B 1 326 ? -25.5 21.25 17.125 1 98.19 326 LYS B N 1
ATOM 5839 C CA . LYS B 1 326 ? -26.5 22.25 16.719 1 98.19 326 LYS B CA 1
ATOM 5840 C C . LYS B 1 326 ? -26.594 22.344 15.195 1 98.19 326 LYS B C 1
ATOM 5842 O O . LYS B 1 326 ? -27.672 22.578 14.648 1 98.19 326 LYS B O 1
ATOM 5847 N N . SER B 1 327 ? -25.422 22.141 14.539 1 98.19 327 SER B N 1
ATOM 5848 C CA . SER B 1 327 ? -25.375 22.156 13.086 1 98.19 327 SER B CA 1
ATOM 5849 C C . SER B 1 327 ? -26.203 21.031 12.484 1 98.19 327 SER B C 1
ATOM 5851 O O . SER B 1 327 ? -26.344 19.969 13.086 1 98.19 327 SER B O 1
ATOM 5853 N N . LYS B 1 328 ? -26.766 21.312 11.312 1 97.94 328 LYS B N 1
ATOM 5854 C CA . LYS B 1 328 ? -27.5 20.312 10.539 1 97.94 328 LYS B CA 1
ATOM 5855 C C . LYS B 1 328 ? -26.672 19.812 9.359 1 97.94 328 LYS B C 1
ATOM 5857 O O . LYS B 1 328 ? -25.625 20.391 9.039 1 97.94 328 LYS B O 1
ATOM 5862 N N . LEU B 1 329 ? -27.156 18.766 8.719 1 97.44 329 LEU B N 1
ATOM 5863 C CA . LEU B 1 329 ? -26.406 18.156 7.633 1 97.44 329 LEU B CA 1
ATOM 5864 C C . LEU B 1 329 ? -26.219 19.125 6.484 1 97.44 329 LEU B C 1
ATOM 5866 O O . LEU B 1 329 ? -25.188 19.109 5.805 1 97.44 329 LEU B O 1
ATOM 5870 N N . ILE B 1 330 ? -27.141 19.969 6.266 1 96.94 330 ILE B N 1
ATOM 5871 C CA . ILE B 1 330 ? -27.062 20.938 5.176 1 96.94 330 ILE B CA 1
ATOM 5872 C C . ILE B 1 330 ? -25.891 21.875 5.402 1 96.94 330 ILE B C 1
ATOM 5874 O O . ILE B 1 330 ? -25.328 22.422 4.449 1 96.94 330 ILE B 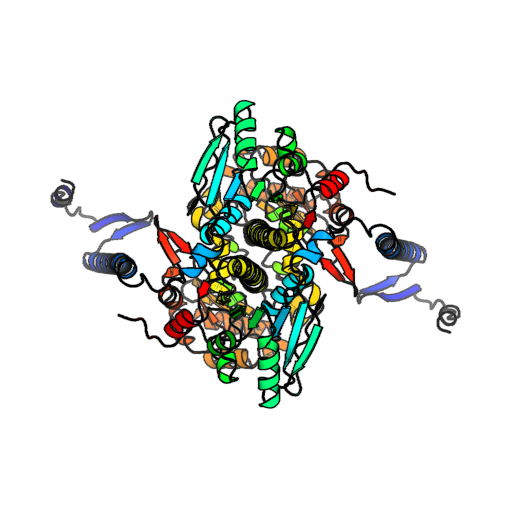O 1
ATOM 5878 N N . ASP B 1 331 ? -25.484 22 6.672 1 97.81 331 ASP B N 1
ATOM 5879 C CA . ASP B 1 331 ? -24.375 22.875 7.02 1 97.81 331 ASP B CA 1
ATOM 5880 C C . ASP B 1 331 ? -23.047 22.328 6.516 1 97.81 331 ASP B C 1
ATOM 5882 O O . ASP B 1 331 ? -22.062 23.062 6.398 1 97.81 331 ASP B O 1
ATOM 5886 N N . LEU B 1 332 ? -22.984 21.062 6.23 1 97.06 332 LEU B N 1
ATOM 5887 C CA . LEU B 1 332 ? -21.797 20.469 5.645 1 97.06 332 LEU B CA 1
ATOM 5888 C C . LEU B 1 332 ? -21.484 21.094 4.289 1 97.06 332 LEU B C 1
ATOM 5890 O O . LEU B 1 332 ? -20.312 21.203 3.895 1 97.06 332 LEU B O 1
ATOM 5894 N N . GLU B 1 333 ? -22.484 21.484 3.625 1 95.06 333 GLU B N 1
ATOM 5895 C CA . GLU B 1 333 ? -22.328 22.109 2.312 1 95.06 333 GLU B CA 1
ATOM 5896 C C . GLU B 1 333 ? -22.297 23.641 2.424 1 95.06 333 GLU B C 1
ATOM 5898 O O . GLU B 1 333 ? -21.5 24.297 1.746 1 95.06 333 GLU B O 1
ATOM 5903 N N . GLU B 1 334 ? -23.109 24.203 3.297 1 96.5 334 GLU B N 1
ATOM 5904 C CA . GLU B 1 334 ? -23.312 25.641 3.346 1 96.5 334 GLU B CA 1
ATOM 5905 C C . GLU B 1 334 ? -22.281 26.312 4.25 1 96.5 334 GLU B C 1
ATOM 5907 O O . GLU B 1 334 ? -21.812 27.422 3.953 1 96.5 334 GLU B O 1
ATOM 5912 N N . ARG B 1 335 ? -22.031 25.672 5.32 1 97.25 335 ARG B N 1
ATOM 5913 C CA . ARG B 1 335 ? -21.125 26.266 6.297 1 97.25 335 ARG B CA 1
ATOM 5914 C C . ARG B 1 335 ? -20.219 25.219 6.926 1 97.25 335 ARG B C 1
ATOM 5916 O O . ARG B 1 335 ? -20.203 25.047 8.148 1 97.25 335 ARG B O 1
ATOM 5923 N N . PRO B 1 336 ? -19.406 24.547 6.172 1 97.12 336 PRO B N 1
ATOM 5924 C CA . PRO B 1 336 ? -18.547 23.484 6.691 1 97.12 336 PRO B CA 1
ATOM 5925 C C . PRO B 1 336 ? -17.594 23.953 7.785 1 97.12 336 PRO B C 1
ATOM 5927 O O . PRO B 1 336 ? -17.266 23.188 8.695 1 97.12 336 PRO B O 1
ATOM 5930 N N . GLU B 1 337 ? -17.109 25.141 7.746 1 96.25 337 GLU B N 1
ATOM 5931 C CA . GLU B 1 337 ? -16.219 25.688 8.758 1 96.25 337 GLU B CA 1
ATOM 5932 C C . GLU B 1 337 ? -16.875 25.719 10.133 1 96.25 337 GLU B C 1
ATOM 5934 O O . GLU B 1 337 ? -16.234 25.469 11.148 1 96.25 337 GLU B O 1
ATOM 5939 N N . VAL B 1 338 ? -18.125 26.078 10.148 1 98.12 338 VAL B N 1
ATOM 5940 C CA . VAL B 1 338 ? -18.891 26.125 11.391 1 98.12 338 VAL B CA 1
ATOM 5941 C C . VAL B 1 338 ? -19.031 24.719 11.977 1 98.12 338 VAL B C 1
ATOM 5943 O O . VAL B 1 338 ? -18.875 24.516 13.18 1 98.12 338 VAL B O 1
ATOM 5946 N N . VAL B 1 339 ? -19.312 23.781 11.117 1 98.62 339 VAL B N 1
ATOM 5947 C CA . VAL B 1 339 ? -19.438 22.391 11.555 1 98.62 339 VAL B CA 1
ATOM 5948 C C . VAL B 1 339 ? -18.094 21.922 12.133 1 98.62 339 VAL B C 1
ATOM 5950 O O . VAL B 1 339 ? -18.062 21.266 13.18 1 98.62 339 VAL B O 1
ATOM 5953 N N . ASN B 1 340 ? -17.016 22.234 11.469 1 97.56 340 ASN B N 1
ATOM 5954 C CA . ASN B 1 340 ? -15.688 21.875 11.938 1 97.56 340 ASN B CA 1
ATOM 5955 C C . ASN B 1 340 ? -15.422 22.406 13.344 1 97.56 340 ASN B C 1
ATOM 5957 O O . ASN B 1 340 ? -14.977 21.656 14.219 1 97.56 340 ASN B O 1
ATOM 5961 N N . ASN B 1 341 ? -15.656 23.641 13.492 1 98.12 341 ASN B N 1
ATOM 5962 C CA . ASN B 1 341 ? -15.422 24.281 14.789 1 98.12 341 ASN B CA 1
ATOM 5963 C C . ASN B 1 341 ? -16.266 23.641 15.883 1 98.12 341 ASN B C 1
ATOM 5965 O O . ASN B 1 341 ? -15.789 23.422 17 1 98.12 341 ASN B O 1
ATOM 5969 N N . GLU B 1 342 ? -17.516 23.422 15.547 1 98.69 342 GLU B N 1
ATOM 5970 C CA . GLU B 1 342 ? -18.406 22.781 16.5 1 98.69 342 GLU B CA 1
ATOM 5971 C C . GLU B 1 342 ? -17.922 21.391 16.875 1 98.69 342 GLU B C 1
ATOM 5973 O O . GLU B 1 342 ? -17.922 21.016 18.047 1 98.69 342 GLU B O 1
ATOM 5978 N N . MET B 1 343 ? -17.516 20.609 15.945 1 98.62 343 MET B N 1
ATOM 5979 C CA . MET B 1 343 ? -17.031 19.266 16.188 1 98.62 343 MET B CA 1
ATOM 5980 C C . MET B 1 343 ? -15.727 19.281 16.984 1 98.62 343 MET B C 1
ATOM 5982 O O . MET B 1 343 ? -15.531 18.453 17.875 1 98.62 343 MET B O 1
ATOM 5986 N N . GLU B 1 344 ? -14.812 20.188 16.609 1 98.44 344 GLU B N 1
ATOM 5987 C CA . GLU B 1 344 ? -13.562 20.312 17.359 1 98.44 344 GLU B CA 1
ATOM 5988 C C . GLU B 1 344 ? -13.836 20.609 18.828 1 98.44 344 GLU B C 1
ATOM 5990 O O . GLU B 1 344 ? -13.227 19.984 19.719 1 98.44 344 GLU B O 1
ATOM 5995 N N . THR B 1 345 ? -14.734 21.531 19.031 1 98.56 345 THR B N 1
ATOM 5996 C CA . THR B 1 345 ? -15.094 21.891 20.406 1 98.56 345 THR B CA 1
ATOM 5997 C C . THR B 1 345 ? -15.719 20.703 21.125 1 98.56 345 THR B C 1
ATOM 5999 O O . THR B 1 345 ? -15.391 20.438 22.281 1 98.56 345 THR B O 1
ATOM 6002 N N . THR B 1 346 ? -16.594 20.031 20.453 1 98.81 346 THR B N 1
ATOM 6003 C CA . THR B 1 346 ? -17.312 18.922 21.047 1 98.81 346 THR B CA 1
ATOM 6004 C C . THR B 1 346 ? -16.359 17.781 21.406 1 98.81 346 THR B C 1
ATOM 6006 O O . THR B 1 346 ? -16.375 17.266 22.531 1 98.81 346 THR B O 1
ATOM 6009 N N . PHE B 1 347 ? -15.484 17.344 20.547 1 98.75 347 PHE B N 1
ATOM 6010 C CA . PHE B 1 347 ? -14.594 16.219 20.781 1 98.75 347 PHE B CA 1
ATOM 6011 C C . PHE B 1 347 ? -13.586 16.547 21.875 1 98.75 347 PHE B C 1
ATOM 6013 O O . PHE B 1 347 ? -13.008 15.641 22.484 1 98.75 347 PHE B O 1
ATOM 6020 N N . ARG B 1 348 ? -13.375 17.812 22.141 1 98.62 348 ARG B N 1
ATOM 6021 C CA . ARG B 1 348 ? -12.445 18.234 23.188 1 98.62 348 ARG B CA 1
ATOM 6022 C C . ARG B 1 348 ? -13.086 18.094 24.562 1 98.62 348 ARG B C 1
ATOM 6024 O O . ARG B 1 348 ? -12.406 18.266 25.594 1 98.62 348 ARG B O 1
ATOM 6031 N N . THR B 1 349 ? -14.305 17.656 24.656 1 98.62 349 THR B N 1
ATOM 6032 C CA . THR B 1 349 ? -15.023 17.641 25.922 1 98.62 349 THR B CA 1
ATOM 6033 C C . THR B 1 349 ? -14.836 16.297 26.625 1 98.62 349 THR B C 1
ATOM 6035 O O . THR B 1 349 ? -15.117 16.156 27.828 1 98.62 349 THR B O 1
ATOM 6038 N N . ARG B 1 350 ? -14.461 15.219 25.953 1 98.69 350 ARG B N 1
ATOM 6039 C CA . ARG B 1 350 ? -14.281 13.891 26.531 1 98.69 350 ARG B CA 1
ATOM 6040 C C . ARG B 1 350 ? -12.953 13.281 26.094 1 98.69 350 ARG B C 1
ATOM 6042 O O . ARG B 1 350 ? -12.359 13.711 25.109 1 98.69 350 ARG B O 1
ATOM 6049 N N . THR B 1 351 ? -12.508 12.297 26.875 1 98.69 351 THR B N 1
ATOM 6050 C CA . THR B 1 351 ? -11.289 11.578 26.531 1 98.69 351 THR B CA 1
ATOM 6051 C C . THR B 1 351 ? -11.531 10.641 25.344 1 98.69 351 THR B C 1
ATOM 6053 O O . THR B 1 351 ? -12.68 10.336 25.016 1 98.69 351 THR B O 1
ATOM 6056 N N . ARG B 1 352 ? -10.469 10.273 24.703 1 98.62 352 ARG B N 1
ATOM 6057 C CA . ARG B 1 352 ? -10.578 9.336 23.578 1 98.62 352 ARG B CA 1
ATOM 6058 C C . ARG B 1 352 ? -11.305 8.062 24 1 98.62 352 ARG B C 1
ATOM 6060 O O . ARG B 1 352 ? -12.141 7.547 23.266 1 98.62 352 ARG B O 1
ATOM 6067 N N . GLU B 1 353 ? -10.945 7.555 25.219 1 98 353 GLU B N 1
ATOM 6068 C CA . GLU B 1 353 ? -11.586 6.34 25.719 1 98 353 GLU B CA 1
ATOM 6069 C C . GLU B 1 353 ? -13.086 6.543 25.906 1 98 353 GLU B C 1
ATOM 6071 O O . GLU B 1 353 ? -13.883 5.664 25.562 1 98 353 GLU B O 1
ATOM 6076 N N . GLU B 1 354 ? -13.461 7.664 26.453 1 98.44 354 GLU B N 1
ATOM 6077 C CA . GLU B 1 354 ? -14.883 7.973 26.641 1 98.44 354 GLU B CA 1
ATOM 6078 C C . GLU B 1 354 ? -15.609 8.047 25.297 1 98.44 354 GLU B C 1
ATOM 6080 O O . GLU B 1 354 ? -16.719 7.547 25.172 1 98.44 354 GLU B O 1
ATOM 6085 N N . TRP B 1 355 ? -14.992 8.656 24.328 1 98.62 355 TRP B N 1
ATOM 6086 C CA . TRP B 1 355 ? -15.594 8.711 23 1 98.62 355 TRP B CA 1
ATOM 6087 C C . TRP B 1 355 ? -15.695 7.32 22.391 1 98.62 355 TRP B C 1
ATOM 6089 O O . TRP B 1 355 ? -16.703 6.98 21.766 1 98.62 355 TRP B O 1
ATOM 6099 N N . THR B 1 356 ? -14.617 6.578 22.547 1 97.56 356 THR B N 1
ATOM 6100 C CA . THR B 1 356 ? -14.625 5.211 22.031 1 97.56 356 THR B CA 1
ATOM 6101 C C . THR B 1 356 ? -15.789 4.422 22.625 1 97.56 356 THR B C 1
ATOM 6103 O O . THR B 1 356 ? -16.484 3.713 21.891 1 97.56 356 THR B O 1
ATOM 6106 N N . ASN B 1 357 ? -16.016 4.574 23.859 1 97.25 357 ASN B N 1
ATOM 6107 C CA . ASN B 1 357 ? -17.109 3.895 24.516 1 97.25 357 ASN B CA 1
ATOM 6108 C C . ASN B 1 357 ? -18.469 4.402 24.031 1 97.25 357 ASN B C 1
ATOM 6110 O O . ASN B 1 357 ? -19.391 3.619 23.812 1 97.25 357 ASN B O 1
ATOM 6114 N N . LEU B 1 358 ? -18.562 5.648 23.859 1 97.5 358 LEU B N 1
ATOM 6115 C CA . LEU B 1 358 ? -19.812 6.25 23.422 1 97.5 358 LEU B CA 1
ATOM 6116 C C . LEU B 1 358 ? -20.188 5.777 22.016 1 97.5 358 LEU B C 1
ATOM 6118 O O . LEU B 1 358 ? -21.359 5.586 21.719 1 97.5 358 LEU B O 1
ATOM 6122 N N . PHE B 1 359 ? -19.203 5.652 21.188 1 97.5 359 PHE B N 1
ATOM 6123 C CA . PHE B 1 359 ? -19.469 5.297 19.797 1 97.5 359 PHE B CA 1
ATOM 6124 C C . PHE B 1 359 ? -19.484 3.785 19.625 1 97.5 359 PHE B C 1
ATOM 6126 O O . PHE B 1 359 ? -19.672 3.287 18.516 1 97.5 359 PHE B O 1
ATOM 6133 N N . ASN B 1 360 ? -19.188 3.082 20.688 1 93.62 360 ASN B N 1
ATOM 6134 C CA . ASN B 1 360 ? -19.266 1.627 20.625 1 93.62 360 ASN B CA 1
ATOM 6135 C C . ASN B 1 360 ? -20.656 1.16 20.203 1 93.62 360 ASN B C 1
ATOM 6137 O O . ASN B 1 360 ? -21.656 1.564 20.812 1 93.62 360 ASN B O 1
ATOM 6141 N N . GLY B 1 361 ? -20.719 0.332 19.141 1 91.94 361 GLY B N 1
ATOM 6142 C CA . GLY B 1 361 ? -21.984 -0.187 18.656 1 91.94 361 GLY B CA 1
ATOM 6143 C C . GLY B 1 361 ? -22.766 0.823 17.828 1 91.94 361 GLY B C 1
ATOM 6144 O O . GLY B 1 361 ? -23.906 0.561 17.422 1 91.94 361 GLY B O 1
ATOM 6145 N N . VAL B 1 362 ? -22.203 2.01 17.609 1 95.06 362 VAL B N 1
ATOM 6146 C CA . VAL B 1 362 ? -22.844 3.074 16.844 1 95.06 362 VAL B CA 1
ATOM 6147 C C . VAL B 1 362 ? -22.188 3.193 15.461 1 95.06 362 VAL B C 1
ATOM 6149 O O . VAL B 1 362 ? -20.969 3.361 15.359 1 95.06 362 VAL B O 1
ATOM 6152 N N . ASP B 1 363 ? -22.984 3.143 14.445 1 96.12 363 ASP B N 1
ATOM 6153 C CA . ASP B 1 363 ? -22.453 3.244 13.086 1 96.12 363 ASP B CA 1
ATOM 6154 C C . ASP B 1 363 ? -22.312 4.703 12.656 1 96.12 363 ASP B C 1
ATOM 6156 O O . ASP B 1 363 ? -23.047 5.168 11.781 1 96.12 363 ASP B O 1
ATOM 6160 N N . ALA B 1 364 ? -21.359 5.336 13.211 1 98.12 364 ALA B N 1
ATOM 6161 C CA . ALA B 1 364 ? -21.062 6.734 12.914 1 98.12 364 ALA B CA 1
ATOM 6162 C C . ALA B 1 364 ? -19.672 6.879 12.312 1 98.12 364 ALA B C 1
ATOM 6164 O O . ALA B 1 364 ? -19.188 7.996 12.109 1 98.12 364 ALA B O 1
ATOM 6165 N N . CYS B 1 365 ? -19.016 5.781 12.078 1 98.31 365 CYS B N 1
ATOM 6166 C CA . CYS B 1 365 ? -17.688 5.754 11.484 1 98.31 365 CYS B CA 1
ATOM 6167 C C . CYS B 1 365 ? -16.719 6.605 12.297 1 98.31 365 CYS B C 1
ATOM 6169 O O . CYS B 1 365 ? -16.016 7.465 11.75 1 98.31 365 CYS B O 1
ATOM 6171 N N . VAL B 1 366 ? -16.688 6.387 13.578 1 98.75 366 VAL B N 1
ATOM 6172 C CA . VAL B 1 366 ? -15.766 7.051 14.492 1 98.75 366 VAL B CA 1
ATOM 6173 C C . VAL B 1 366 ? -14.906 6.008 15.195 1 98.75 366 VAL B C 1
ATOM 6175 O O . VAL B 1 366 ? -15.422 5.043 15.766 1 98.75 366 VAL B O 1
ATOM 6178 N N . THR B 1 367 ? -13.609 6.152 15.094 1 98.62 367 THR B N 1
ATOM 6179 C CA . THR B 1 367 ? -12.672 5.23 15.727 1 98.62 367 THR B CA 1
ATOM 6180 C C . THR B 1 367 ? -11.57 5.996 16.453 1 98.62 367 THR B C 1
ATOM 6182 O O . THR B 1 367 ? -11.25 7.133 16.094 1 98.62 367 THR B O 1
ATOM 6185 N N . PRO B 1 368 ? -11.023 5.391 17.547 1 98.62 368 PRO B N 1
ATOM 6186 C CA . PRO B 1 368 ? -9.836 6.012 18.125 1 98.62 368 PRO B CA 1
ATOM 6187 C C . PRO B 1 368 ? -8.625 5.941 17.203 1 98.62 368 PRO B C 1
ATOM 6189 O O . PRO B 1 368 ? -8.508 5.008 16.391 1 98.62 368 PRO B O 1
ATOM 6192 N N . VAL B 1 369 ? -7.797 6.953 17.25 1 98.44 369 VAL B N 1
ATOM 6193 C CA . VAL B 1 369 ? -6.484 6.863 16.609 1 98.44 369 VAL B CA 1
ATOM 6194 C C . VAL B 1 369 ? -5.492 6.211 17.562 1 98.44 369 VAL B C 1
ATOM 6196 O O . VAL B 1 369 ? -5.172 6.77 18.625 1 98.44 369 VAL B O 1
ATOM 6199 N N . LEU B 1 370 ? -5.02 5.031 17.172 1 98.12 370 LEU B N 1
ATOM 6200 C CA . LEU B 1 370 ? -4.156 4.258 18.047 1 98.12 370 LEU B CA 1
ATOM 6201 C C . LEU B 1 370 ? -2.689 4.449 17.688 1 98.12 370 LEU B C 1
ATOM 6203 O O . LEU B 1 370 ? -2.355 4.609 16.516 1 98.12 370 LEU B O 1
ATOM 6207 N N . ASP B 1 371 ? -1.937 4.363 18.719 1 95.31 371 ASP B N 1
ATOM 6208 C CA . ASP B 1 371 ? -0.485 4.379 18.562 1 95.31 371 ASP B CA 1
ATOM 6209 C C . ASP B 1 371 ? 0.078 2.959 18.516 1 95.31 371 ASP B C 1
ATOM 6211 O O . ASP B 1 371 ? -0.539 2.023 19.031 1 95.31 371 ASP B O 1
ATOM 6215 N N . ILE B 1 372 ? 1.27 2.855 18 1 95.06 372 ILE B N 1
ATOM 6216 C CA . ILE B 1 372 ? 1.924 1.571 17.781 1 95.06 372 ILE B CA 1
ATOM 6217 C C . ILE B 1 372 ? 2.172 0.879 19.109 1 95.06 372 ILE B C 1
ATOM 6219 O O . ILE B 1 372 ? 2.209 -0.351 19.188 1 95.06 372 ILE B O 1
ATOM 6223 N N . LYS B 1 373 ? 2.262 1.623 20.203 1 94.81 373 LYS B N 1
ATOM 6224 C CA . LYS B 1 373 ? 2.592 1.066 21.5 1 94.81 373 LYS B CA 1
ATOM 6225 C C . LYS B 1 373 ? 1.339 0.584 22.234 1 94.81 373 LYS B C 1
ATOM 6227 O O . LYS B 1 373 ? 1.431 -0.135 23.219 1 94.81 373 LYS B O 1
ATOM 6232 N N . GLU B 1 374 ? 0.159 0.949 21.734 1 96.94 374 GLU B N 1
ATOM 6233 C CA . GLU B 1 374 ? -1.068 0.589 22.438 1 96.94 374 GLU B CA 1
ATOM 6234 C C . GLU B 1 374 ? -2.016 -0.193 21.531 1 96.94 374 GLU B C 1
ATOM 6236 O O . GLU B 1 374 ? -3.094 -0.605 21.953 1 96.94 374 GLU B O 1
ATOM 6241 N N . VAL B 1 375 ? -1.657 -0.428 20.297 1 98 375 VAL B N 1
ATOM 6242 C CA . VAL B 1 375 ? -2.549 -0.925 19.25 1 98 375 VAL B CA 1
ATOM 6243 C C . VAL B 1 375 ? -3.113 -2.285 19.656 1 98 375 VAL B C 1
ATOM 6245 O O . VAL B 1 375 ? -4.297 -2.562 19.453 1 98 375 VAL B O 1
ATOM 6248 N N . ALA B 1 376 ? -2.355 -3.051 20.281 1 97.12 376 ALA B N 1
ATOM 6249 C CA . ALA B 1 376 ? -2.746 -4.422 20.609 1 97.12 376 ALA B CA 1
ATOM 6250 C C . ALA B 1 376 ? -3.73 -4.457 21.766 1 97.12 376 ALA B C 1
ATOM 6252 O O . ALA B 1 376 ? -4.363 -5.488 22.031 1 97.12 376 ALA B O 1
ATOM 6253 N N . LEU B 1 377 ? -3.891 -3.363 22.469 1 95.94 377 LEU B N 1
ATOM 6254 C CA . LEU B 1 377 ? -4.734 -3.314 23.672 1 95.94 377 LEU B CA 1
ATOM 6255 C C . LEU B 1 377 ? -6.203 -3.17 23.281 1 95.94 377 LEU B C 1
ATOM 6257 O O . LEU B 1 377 ? -7.086 -3.375 24.125 1 95.94 377 LEU B O 1
ATOM 6261 N N . LEU B 1 378 ? -6.445 -2.828 22.062 1 97.06 378 LEU B N 1
ATOM 6262 C CA . LEU B 1 378 ? -7.832 -2.754 21.609 1 97.06 378 LEU B CA 1
ATOM 6263 C C . LEU B 1 378 ? -8.484 -4.129 21.641 1 97.06 378 LEU B C 1
ATOM 6265 O O . LEU B 1 378 ? -7.922 -5.102 21.141 1 97.06 378 LEU B O 1
ATOM 6269 N N . LYS B 1 379 ? -9.656 -4.215 22.188 1 96.62 379 LYS B N 1
ATOM 6270 C CA . LYS B 1 379 ? -10.375 -5.477 22.359 1 96.62 379 LYS B CA 1
ATOM 6271 C C . LYS B 1 379 ? -10.555 -6.188 21.016 1 96.62 379 LYS B C 1
ATOM 6273 O O . LYS B 1 379 ? -10.391 -7.406 20.938 1 96.62 379 LYS B O 1
ATOM 6278 N N . HIS B 1 380 ? -10.906 -5.504 19.984 1 97.25 380 HIS B N 1
ATOM 6279 C CA . HIS B 1 380 ? -11.078 -6.082 18.656 1 97.25 380 HIS B CA 1
ATOM 6280 C C . HIS B 1 380 ? -9.812 -6.816 18.203 1 97.25 380 HIS B C 1
ATOM 6282 O O . HIS B 1 380 ? -9.891 -7.938 17.703 1 97.25 380 HIS B O 1
ATOM 6288 N N . HIS B 1 381 ? -8.672 -6.188 18.391 1 98.31 381 HIS B N 1
ATOM 6289 C CA . HIS B 1 381 ? -7.402 -6.781 18 1 98.31 381 HIS B CA 1
ATOM 6290 C C . HIS B 1 381 ? -7.09 -8.023 18.812 1 98.31 381 HIS B C 1
ATOM 6292 O O . HIS B 1 381 ? -6.516 -8.984 18.297 1 98.31 381 HIS B O 1
ATOM 6298 N N . GLN B 1 382 ? -7.473 -7.98 20.062 1 97.31 382 GLN B N 1
ATOM 6299 C CA . GLN B 1 382 ? -7.285 -9.148 20.922 1 97.31 382 GLN B CA 1
ATOM 6300 C C . GLN B 1 382 ? -8.164 -10.305 20.469 1 97.31 382 GLN B C 1
ATOM 6302 O O . GLN B 1 382 ? -7.703 -11.445 20.375 1 97.31 382 GLN B O 1
ATOM 6307 N N . MET B 1 383 ? -9.367 -10.039 20.156 1 95.75 383 MET B N 1
ATOM 6308 C CA . MET B 1 383 ? -10.312 -11.062 19.734 1 95.75 383 MET B CA 1
ATOM 6309 C C . MET B 1 383 ? -9.844 -11.742 18.438 1 95.75 383 MET B C 1
ATOM 6311 O O . MET B 1 383 ? -10.102 -12.93 18.234 1 95.75 383 MET B O 1
ATOM 6315 N N . ARG B 1 384 ? -9.078 -11.016 17.672 1 96.31 384 ARG B N 1
ATOM 6316 C CA . ARG B 1 384 ? -8.664 -11.555 16.391 1 96.31 384 ARG B CA 1
ATOM 6317 C C . ARG B 1 384 ? -7.207 -12 16.422 1 96.31 384 ARG B C 1
ATOM 6319 O O . ARG B 1 384 ? -6.664 -12.453 15.414 1 96.31 384 ARG B O 1
ATOM 6326 N N . SER B 1 385 ? -6.543 -11.836 17.578 1 96.75 385 SER B N 1
ATOM 6327 C CA . SER B 1 385 ? -5.117 -12.125 17.672 1 96.75 385 SER B CA 1
ATOM 6328 C C . SER B 1 385 ? -4.348 -11.461 16.531 1 96.75 385 SER B C 1
ATOM 6330 O O . SER B 1 385 ? -3.557 -12.117 15.844 1 96.75 385 SER B O 1
ATOM 6332 N N . ALA B 1 386 ? -4.652 -10.18 16.375 1 97.81 386 ALA B N 1
ATOM 6333 C CA . ALA B 1 386 ? -4.125 -9.445 15.234 1 97.81 386 ALA B CA 1
ATOM 6334 C C . ALA B 1 386 ? -2.658 -9.086 15.445 1 97.81 386 ALA B C 1
ATOM 6336 O O . ALA B 1 386 ? -1.951 -8.75 14.492 1 97.81 386 ALA B O 1
ATOM 6337 N N . PHE B 1 387 ? -2.195 -9.109 16.672 1 98 387 PHE B N 1
ATOM 6338 C CA . PHE B 1 387 ? -0.821 -8.766 17.016 1 98 387 PHE B CA 1
ATOM 6339 C C . PHE B 1 387 ? -0.23 -9.812 17.953 1 98 387 PHE B C 1
ATOM 6341 O O . PHE B 1 387 ? -0.956 -10.438 18.734 1 98 387 PHE B O 1
ATOM 6348 N N . THR B 1 388 ? 1.077 -9.984 17.859 1 96.62 388 THR B N 1
ATOM 6349 C CA . THR B 1 388 ? 1.854 -10.75 18.828 1 96.62 388 THR B CA 1
ATOM 6350 C C . THR B 1 388 ? 2.863 -9.859 19.531 1 96.62 388 THR B C 1
ATOM 6352 O O . THR B 1 388 ? 3.238 -8.805 19.016 1 96.62 388 THR B O 1
ATOM 6355 N N . TYR B 1 389 ? 3.203 -10.195 20.688 1 95.06 389 TYR B N 1
ATOM 6356 C CA . TYR B 1 389 ? 4.152 -9.406 21.453 1 95.06 389 TYR B CA 1
ATOM 6357 C C . TYR B 1 389 ? 5.496 -10.125 21.578 1 95.06 389 TYR B C 1
ATOM 6359 O O . TYR B 1 389 ? 5.562 -11.258 22.047 1 95.06 389 TYR B O 1
ATOM 6367 N N . ASP B 1 390 ? 6.5 -9.523 21.031 1 93.69 390 ASP B N 1
ATOM 6368 C CA . ASP B 1 390 ? 7.863 -10.047 21.078 1 93.69 390 ASP B CA 1
ATOM 6369 C C . ASP B 1 390 ? 8.883 -8.906 21.141 1 93.69 390 ASP B C 1
ATOM 6371 O O . ASP B 1 390 ? 8.727 -7.891 20.453 1 93.69 390 ASP B O 1
ATOM 6375 N N . ASN B 1 391 ? 9.922 -9.031 22.062 1 92.38 391 ASN B N 1
ATOM 6376 C CA . ASN B 1 391 ? 10.992 -8.055 22.219 1 92.38 391 ASN B CA 1
ATOM 6377 C C . ASN B 1 391 ? 10.438 -6.656 22.484 1 92.38 391 ASN B C 1
ATOM 6379 O O . ASN B 1 391 ? 10.828 -5.691 21.828 1 92.38 391 ASN B O 1
ATOM 6383 N N . ASN B 1 392 ? 9.398 -6.629 23.281 1 92.75 392 ASN B N 1
ATOM 6384 C CA . ASN B 1 392 ? 8.797 -5.398 23.781 1 92.75 392 ASN B CA 1
ATOM 6385 C C . ASN B 1 392 ? 8.109 -4.613 22.672 1 92.75 392 ASN B C 1
ATOM 6387 O O . ASN B 1 392 ? 8.047 -3.385 22.719 1 92.75 392 ASN B O 1
ATOM 6391 N N . LYS B 1 393 ? 7.727 -5.312 21.656 1 96.06 393 LYS B N 1
ATOM 6392 C CA . LYS B 1 393 ? 7.004 -4.699 20.547 1 96.06 393 LYS B CA 1
ATOM 6393 C C . LYS B 1 393 ? 5.758 -5.508 20.172 1 96.06 393 LYS B C 1
ATOM 6395 O O . LYS B 1 393 ? 5.734 -6.727 20.344 1 96.06 393 LYS B O 1
ATOM 6400 N N . PHE B 1 394 ? 4.723 -4.809 19.781 1 96.88 394 PHE B N 1
ATOM 6401 C CA . PHE B 1 394 ? 3.562 -5.465 19.188 1 96.88 394 PHE B CA 1
ATOM 6402 C C . PHE B 1 394 ? 3.758 -5.672 17.688 1 96.88 394 PHE B C 1
ATOM 6404 O O . PHE B 1 394 ? 3.779 -4.707 16.922 1 96.88 394 PHE B O 1
ATOM 6411 N N . TRP B 1 395 ? 3.928 -6.93 17.281 1 97.69 395 TRP B N 1
ATOM 6412 C CA . TRP B 1 395 ? 4.133 -7.281 15.875 1 97.69 395 TRP B CA 1
ATOM 6413 C C . TRP B 1 395 ? 2.811 -7.617 15.195 1 97.69 395 TRP B C 1
ATOM 6415 O O . TRP B 1 395 ? 2.045 -8.445 15.695 1 97.69 395 TRP B O 1
ATOM 6425 N N . PRO B 1 396 ? 2.49 -6.938 14.102 1 98.19 396 PRO B N 1
ATOM 6426 C CA . PRO B 1 396 ? 1.296 -7.363 13.375 1 98.19 396 PRO B CA 1
ATOM 6427 C C . PRO B 1 396 ? 1.414 -8.781 12.828 1 98.19 396 PRO B C 1
ATOM 6429 O O . PRO B 1 396 ? 2.49 -9.195 12.383 1 98.19 396 PRO B O 1
ATOM 6432 N N . CYS B 1 397 ? 0.383 -9.5 12.875 1 97.69 397 CYS B N 1
ATOM 6433 C CA . CYS B 1 397 ? 0.333 -10.836 12.289 1 97.69 397 CYS B CA 1
ATOM 6434 C C . CYS B 1 397 ? 0.143 -10.758 10.781 1 97.69 397 CYS B C 1
ATOM 6436 O O . CYS B 1 397 ? -0.355 -9.758 10.266 1 97.69 397 CYS B O 1
ATOM 6438 N N . PRO B 1 398 ? 0.553 -11.805 10.117 1 97.75 398 PRO B N 1
ATOM 6439 C CA . PRO B 1 398 ? 0.439 -11.797 8.656 1 97.75 398 PRO B CA 1
ATOM 6440 C C . PRO B 1 398 ? -1 -11.609 8.172 1 97.75 398 PRO B C 1
ATOM 6442 O O . PRO B 1 398 ? -1.928 -12.156 8.773 1 97.75 398 PRO B O 1
ATOM 6445 N N . ALA B 1 399 ? -1.183 -10.844 7.211 1 98 399 ALA B N 1
ATOM 6446 C CA . ALA B 1 399 ? -2.441 -10.617 6.508 1 98 399 ALA B CA 1
ATOM 6447 C C . ALA B 1 399 ? -2.281 -10.859 5.008 1 98 399 ALA B C 1
ATOM 6449 O O . ALA B 1 399 ? -1.206 -10.633 4.449 1 98 399 ALA B O 1
ATOM 6450 N N . PRO B 1 400 ? -3.305 -11.375 4.293 1 98.38 400 PRO B N 1
ATOM 6451 C CA . PRO B 1 400 ? -4.633 -11.719 4.809 1 98.38 400 PRO B CA 1
ATOM 6452 C C . PRO B 1 400 ? -4.668 -13.086 5.492 1 98.38 400 PRO B C 1
ATOM 6454 O O . PRO B 1 400 ? -3.631 -13.742 5.621 1 98.38 400 PRO B O 1
ATOM 6457 N N . ARG B 1 401 ? -5.84 -13.445 6.004 1 98.06 401 ARG B N 1
ATOM 6458 C CA . ARG B 1 401 ? -6.039 -14.75 6.633 1 98.06 401 ARG B CA 1
ATOM 6459 C C . ARG B 1 401 ? -6.758 -15.711 5.695 1 98.06 401 ARG B C 1
ATOM 6461 O O . ARG B 1 401 ? -7.57 -15.289 4.867 1 98.06 401 ARG B O 1
ATOM 6468 N N . PHE B 1 402 ? -6.492 -17 5.895 1 98.25 402 PHE B N 1
ATOM 6469 C CA . PHE B 1 402 ? -7.039 -18.031 5.023 1 98.25 402 PHE B CA 1
ATOM 6470 C C . PHE B 1 402 ? -7.738 -19.109 5.84 1 98.25 402 PHE B C 1
ATOM 6472 O O . PHE B 1 402 ? -7.227 -19.547 6.875 1 98.25 402 PHE B O 1
ATOM 6479 N N . TYR B 1 403 ? -8.891 -19.516 5.301 1 97.25 403 TYR B N 1
ATOM 6480 C CA . TYR B 1 403 ? -9.656 -20.562 5.977 1 97.25 403 TYR B CA 1
ATOM 6481 C C . TYR B 1 403 ? -10.234 -21.547 4.969 1 97.25 403 TYR B C 1
ATOM 6483 O O . TYR B 1 403 ? -10.688 -21.156 3.889 1 97.25 403 TYR B O 1
ATOM 6491 N N . THR B 1 404 ? -10.234 -22.828 5.336 1 96.12 404 THR B N 1
ATOM 6492 C CA . THR B 1 404 ? -11.148 -23.734 4.652 1 96.12 404 THR B CA 1
ATOM 6493 C C . THR B 1 404 ? -12.602 -23.391 4.969 1 96.12 404 THR B C 1
ATOM 6495 O O . THR B 1 404 ? -12.875 -22.672 5.938 1 96.12 404 THR B O 1
ATOM 6498 N N . ALA B 1 405 ? -13.461 -23.891 4.117 1 95.5 405 ALA B N 1
ATOM 6499 C CA . ALA B 1 405 ? -14.875 -23.641 4.383 1 95.5 405 ALA B CA 1
ATOM 6500 C C . ALA B 1 405 ? -15.266 -24.156 5.77 1 95.5 405 ALA B C 1
ATOM 6502 O O . ALA B 1 405 ? -15.961 -23.453 6.516 1 95.5 405 ALA B O 1
ATOM 6503 N N . ASP B 1 406 ? -14.789 -25.234 6.199 1 94.5 406 ASP B N 1
ATOM 6504 C CA . ASP B 1 406 ? -15.117 -25.828 7.488 1 94.5 406 ASP B CA 1
ATOM 6505 C C . ASP B 1 406 ? -14.531 -25.016 8.641 1 94.5 406 ASP B C 1
ATOM 6507 O O . ASP B 1 406 ? -15.211 -24.766 9.641 1 94.5 406 ASP B O 1
ATOM 6511 N N . ASP B 1 407 ? -13.289 -24.625 8.477 1 94.56 407 ASP B N 1
ATOM 6512 C CA . ASP B 1 407 ? -12.648 -23.828 9.523 1 94.56 407 ASP B CA 1
ATOM 6513 C C . ASP B 1 407 ? -13.352 -22.484 9.703 1 94.56 407 ASP B C 1
ATOM 6515 O O . ASP B 1 407 ? -13.492 -22 10.828 1 94.56 407 ASP B O 1
ATOM 6519 N N . PHE B 1 408 ? -13.773 -21.969 8.617 1 95.31 408 PHE B N 1
ATOM 6520 C CA . PHE B 1 408 ? -14.461 -20.688 8.68 1 95.31 408 PHE B CA 1
ATOM 6521 C C . PHE B 1 408 ? -15.82 -20.828 9.352 1 95.31 408 PHE B C 1
ATOM 6523 O O . PHE B 1 408 ? -16.234 -19.953 10.133 1 95.31 408 PHE B O 1
ATOM 6530 N N . ALA B 1 409 ? -16.516 -21.875 9.023 1 94 409 ALA B N 1
ATOM 6531 C CA . ALA B 1 409 ? -17.797 -22.156 9.656 1 94 409 ALA B CA 1
ATOM 6532 C C . ALA B 1 409 ? -17.656 -22.297 11.172 1 94 409 ALA B C 1
ATOM 6534 O O . ALA B 1 409 ? -18.469 -21.766 11.93 1 94 409 ALA B O 1
ATOM 6535 N N . ARG B 1 410 ? -16.656 -22.922 11.578 1 92 410 ARG B N 1
ATOM 6536 C CA . ARG B 1 410 ? -16.391 -23.109 13.008 1 92 410 ARG B CA 1
ATOM 6537 C C . ARG B 1 410 ? -16.062 -21.781 13.68 1 92 410 ARG B C 1
ATOM 6539 O O . ARG B 1 410 ? -16.516 -21.516 14.797 1 92 410 ARG B O 1
ATOM 6546 N N . LEU B 1 411 ? -15.281 -21 12.984 1 89.19 411 LEU B N 1
ATOM 6547 C CA . LEU B 1 411 ? -14.883 -19.703 13.5 1 89.19 411 LEU B CA 1
ATOM 6548 C C . LEU B 1 411 ? -16.094 -18.797 13.664 1 89.19 411 LEU B C 1
ATOM 6550 O O . LEU B 1 411 ? -16.219 -18.094 14.68 1 89.19 411 LEU B O 1
ATOM 6554 N N . ARG B 1 412 ? -16.922 -18.797 12.711 1 85.38 412 ARG B N 1
ATOM 6555 C CA . ARG B 1 412 ? -18.094 -17.922 12.688 1 85.38 412 ARG B CA 1
ATOM 6556 C C . ARG B 1 412 ? -19.109 -18.344 13.734 1 85.38 412 ARG B C 1
ATOM 6558 O O . ARG B 1 412 ? -19.703 -17.5 14.406 1 85.38 412 ARG B O 1
ATOM 6565 N N . ASP B 1 413 ? -19.344 -19.641 13.852 1 80.31 413 ASP B N 1
ATOM 6566 C CA . ASP B 1 413 ? -20.406 -20.172 14.719 1 80.31 413 ASP B CA 1
ATOM 6567 C C . ASP B 1 413 ? -19.906 -20.344 16.156 1 80.31 413 ASP B C 1
ATOM 6569 O O . ASP B 1 413 ? -20.688 -20.594 17.062 1 80.31 413 ASP B O 1
ATOM 6573 N N . GLY B 1 414 ? -18.797 -19.891 16.5 1 68.06 414 GLY B N 1
ATOM 6574 C CA . GLY B 1 414 ? -18.266 -19.984 17.844 1 68.06 414 GLY B CA 1
ATOM 6575 C C . GLY B 1 414 ? -17.922 -21.391 18.25 1 68.06 414 GLY B C 1
ATOM 6576 O O . GLY B 1 414 ? -17.672 -21.672 19.438 1 68.06 414 GLY B O 1
ATOM 6577 N N . LYS B 1 415 ? -18.047 -22.688 17.578 1 53.56 415 LYS B N 1
ATOM 6578 C CA . LYS B 1 415 ? -17.797 -24.078 17.969 1 53.56 415 LYS B CA 1
ATOM 6579 C C . LYS B 1 415 ? -16.312 -24.406 17.906 1 53.56 415 LYS B C 1
ATOM 6581 O O . LYS B 1 415 ? -15.797 -24.781 16.844 1 53.56 415 LYS B O 1
ATOM 6586 N N . VAL B 1 416 ? -15.5 -23.719 18.594 1 37.56 416 VAL B N 1
ATOM 6587 C CA . VAL B 1 416 ? -14.141 -24.25 18.672 1 37.56 416 VAL B CA 1
ATOM 6588 C C . VAL B 1 416 ? -14.156 -25.578 19.406 1 37.56 416 VAL B C 1
ATOM 6590 O O . VAL B 1 416 ? -14.773 -25.703 20.469 1 37.56 416 VAL B O 1
ATOM 6593 N N . LYS B 1 417 ? -13.828 -26.891 18.75 1 35.66 417 LYS B N 1
ATOM 6594 C CA . LYS B 1 417 ? -13.586 -28.094 19.547 1 35.66 417 LYS B CA 1
ATOM 6595 C C . LYS B 1 417 ? -12.695 -27.797 20.75 1 35.66 417 LYS B C 1
ATOM 6597 O O . LYS B 1 417 ? -11.594 -27.266 20.594 1 35.66 417 LYS B O 1
ATOM 6602 N N . LYS B 1 418 ? -13.211 -27.922 21.969 1 25.64 418 LYS B N 1
ATOM 6603 C CA . LYS B 1 418 ? -12.422 -28.234 23.156 1 25.64 418 LYS B CA 1
ATOM 6604 C C . LYS B 1 418 ? -11.633 -29.516 22.969 1 25.64 418 LYS B C 1
ATOM 6606 O O . LYS B 1 418 ? -12.156 -30.5 22.453 1 25.64 418 LYS B O 1
#